Protein AF-0000000084689283 (afdb_homodimer)

Organism: Botryosphaeria parva (strain UCR-NP2) (NCBI:txid1287680)

InterPro domains:
  IPR001764 Glycoside hydrolase, family 3, N-terminal [PF00933] (2-350)
  IPR001764 Glycoside hydrolase, family 3, N-terminal [PR00133] (72-88)
  IPR001764 Glycoside hydrolase, family 3, N-terminal [PR00133] (103-122)
  IPR001764 Glycoside hydrolase, family 3, N-terminal [PR00133] (149-165)
  IPR001764 Glycoside hydrolase, family 3, N-terminal [PR00133] (185-201)
  IPR001764 Glycoside hydrolase, family 3, N-terminal [PR00133] (264-282)
  IPR017853 Glycoside hydrolase superfamily [SSF51445] (1-389)
  IPR036881 Glycoside hydrolase family 3 C-terminal domain superfamily [G3DSA:3.40.50.1700] (421-566)
  IPR036881 Glycoside hydrolase family 3 C-terminal domain superfamily [SSF52279] (391-565)
  IPR036962 Glycoside hydrolase, family 3, N-terminal domain superfamily [G3DSA:3.20.20.300] (1-373)
  IPR051915 Cellulose Degradation Glycosyl Hydrolase 3 [PTHR30620] (1-421)

pLDDT: mean 95.96, std 6.02, range [36.94, 98.94]

Solvent-accessible surface area (backbone atoms only — not comparable to full-atom values): 54616 Å² total; per-residue (Å²): 130,53,70,61,51,52,36,9,58,29,26,29,31,73,46,64,64,21,77,90,16,34,73,29,79,76,60,61,59,84,94,29,30,56,64,40,38,36,66,70,50,36,34,34,35,34,29,52,64,59,67,48,55,38,32,28,47,11,41,18,43,36,48,53,34,52,53,28,53,70,38,96,80,35,58,53,59,46,29,27,29,49,50,36,35,39,55,66,68,36,87,92,64,29,34,60,34,62,43,43,34,44,28,30,22,45,36,19,52,35,14,52,68,41,40,68,58,38,20,52,49,24,38,52,51,29,53,37,31,48,32,31,51,36,40,32,36,60,32,53,45,63,25,37,42,29,17,57,30,24,35,64,35,36,54,10,34,25,31,46,45,66,62,34,22,52,36,46,37,24,31,48,39,26,21,21,38,98,56,73,26,69,83,31,20,44,38,26,40,27,31,42,69,44,60,21,21,14,42,84,6,31,50,39,90,36,81,78,7,28,40,29,42,45,84,66,66,32,63,67,57,48,37,48,27,54,53,40,32,51,76,66,60,54,49,24,36,20,32,26,52,27,14,46,47,94,56,96,50,68,59,23,13,33,45,50,22,35,60,49,44,35,47,40,42,30,61,70,67,59,49,82,56,46,30,34,36,51,66,28,49,55,48,63,44,73,46,80,88,36,83,38,72,37,51,28,41,70,49,72,87,49,52,52,58,54,40,51,50,40,23,48,70,9,55,44,39,29,40,24,54,42,82,67,40,64,46,55,49,47,35,37,74,72,59,79,37,59,65,65,64,53,50,56,33,43,50,52,55,50,49,52,38,57,45,37,31,32,79,81,53,66,64,55,49,34,71,53,7,52,25,52,30,39,21,66,69,54,30,47,54,22,48,50,47,24,31,34,19,21,17,28,74,43,51,54,89,62,52,53,52,38,82,87,45,60,84,49,29,29,15,70,42,73,64,70,65,62,68,45,46,76,67,57,36,36,73,46,96,39,37,73,75,18,66,32,27,42,39,45,47,66,54,44,52,43,74,39,83,55,78,54,48,35,68,41,53,18,52,54,33,47,68,54,72,67,57,49,51,54,50,50,52,42,36,71,44,14,56,19,40,35,40,31,34,44,53,40,49,36,32,48,50,66,55,68,68,51,36,36,23,33,32,40,33,29,37,58,54,70,64,36,50,51,31,32,46,44,31,49,97,68,38,45,41,60,4,20,36,41,44,51,21,34,44,38,71,67,34,56,72,68,34,44,32,30,32,54,87,52,49,57,74,42,70,43,46,56,63,45,47,48,66,70,74,75,83,126,129,54,70,62,51,51,37,10,58,32,25,28,31,74,44,64,64,21,76,90,17,32,73,29,80,80,60,62,59,85,94,29,31,57,64,40,39,37,68,70,49,35,34,33,35,34,28,52,62,59,65,48,56,36,32,28,47,12,42,20,42,38,49,54,34,52,54,29,52,70,40,96,79,36,58,53,60,46,29,25,29,49,50,35,35,40,54,66,68,35,85,92,64,28,33,59,34,64,44,42,33,45,26,31,21,44,36,18,51,35,15,52,66,40,38,68,57,38,20,50,48,23,38,51,50,29,53,38,31,48,31,31,50,37,41,30,38,60,33,53,45,63,26,38,40,28,17,56,30,22,34,65,35,34,53,10,34,24,33,44,44,66,61,33,24,51,36,47,39,24,32,48,40,25,21,21,37,98,56,74,27,68,83,30,22,46,38,27,39,26,30,41,72,45,59,22,21,15,41,84,6,30,50,39,89,37,82,79,6,28,42,29,41,47,82,66,67,30,64,66,56,48,37,48,26,54,55,39,31,50,74,64,60,54,49,26,36,20,31,28,51,26,14,47,47,95,57,96,50,69,60,24,12,34,45,51,22,35,61,49,44,34,47,41,42,30,62,71,67,59,49,80,55,47,30,35,35,51,66,27,48,57,47,63,44,72,46,80,88,37,82,37,72,38,53,28,40,72,48,70,88,50,52,53,60,52,42,51,51,40,22,48,71,9,55,43,39,28,38,23,55,42,82,70,41,63,45,57,48,48,35,36,75,73,59,78,38,59,65,65,62,50,49,56,34,45,50,52,57,50,50,53,39,55,46,37,31,32,79,83,53,65,66,54,49,32,69,52,7,53,27,52,31,39,22,66,70,53,31,47,55,20,49,51,47,24,31,34,21,21,18,29,73,42,51,54,88,63,52,52,54,38,82,87,44,60,84,50,32,30,14,71,43,72,62,70,64,62,67,44,46,75,67,58,35,36,74,46,94,40,37,73,75,16,66,31,27,39,40,46,47,66,54,44,53,42,75,39,84,54,78,54,50,36,69,40,53,18,50,55,33,45,70,53,72,68,57,48,50,52,51,50,52,42,36,72,44,14,56,18,39,35,40,32,36,45,52,40,49,38,31,47,49,66,55,70,68,51,35,38,22,33,33,40,32,29,37,59,53,70,65,35,51,51,29,32,47,44,32,47,97,69,36,44,42,61,5,21,36,40,44,50,20,34,43,36,70,67,33,54,72,67,35,45,31,31,31,57,87,51,52,54,77,42,70,43,48,58,62,44,48,47,67,67,75,74,84,125

Structure (mmCIF, N/CA/C/O backbone):
data_AF-0000000084689283-model_v1
#
loop_
_entity.id
_entity.type
_entity.pdbx_description
1 polymer beta-glucosidase
#
loop_
_atom_site.group_PDB
_atom_site.id
_atom_site.type_symbol
_atom_site.label_atom_id
_atom_site.label_alt_id
_atom_site.label_comp_id
_atom_site.label_asym_id
_atom_site.label_entity_id
_atom_site.label_seq_id
_atom_site.pdbx_PDB_ins_code
_atom_site.Cartn_x
_atom_site.Cartn_y
_atom_site.Cartn_z
_atom_site.occupancy
_atom_site.B_iso_or_equiv
_atom_site.auth_seq_id
_atom_site.auth_comp_id
_atom_site.auth_asym_id
_atom_site.auth_atom_id
_atom_site.pdbx_PDB_model_num
ATOM 1 N N . MET A 1 1 ? -34.5 14.672 16.672 1 96.25 1 MET A N 1
ATOM 2 C CA . MET A 1 1 ? -33.469 15.188 17.578 1 96.25 1 MET A CA 1
ATOM 3 C C . MET A 1 1 ? -34 16.391 18.359 1 96.25 1 MET A C 1
ATOM 5 O O . MET A 1 1 ? -34.688 17.234 17.812 1 96.25 1 MET A O 1
ATOM 9 N N . THR A 1 2 ? -33.594 16.344 19.625 1 97.94 2 THR A N 1
ATOM 10 C CA . THR A 1 2 ? -33.844 17.547 20.422 1 97.94 2 THR A CA 1
ATOM 11 C C . THR A 1 2 ? -32.906 18.672 20.031 1 97.94 2 THR A C 1
ATOM 13 O O . THR A 1 2 ? -31.922 18.438 19.312 1 97.94 2 THR A O 1
ATOM 16 N N . LEU A 1 3 ? -33.219 19.891 20.469 1 98.38 3 LEU A N 1
ATOM 17 C CA . LEU A 1 3 ? -32.375 21.031 20.188 1 98.38 3 LEU A CA 1
ATOM 18 C C . LEU A 1 3 ? -30.984 20.844 20.797 1 98.38 3 LEU A C 1
ATOM 20 O O . LEU A 1 3 ? -29.969 21.203 20.203 1 98.38 3 LEU A O 1
ATOM 24 N N . GLU A 1 4 ? -30.906 20.25 21.984 1 98.25 4 GLU A N 1
ATOM 25 C CA . GLU A 1 4 ? -29.656 19.969 22.656 1 98.25 4 GLU A CA 1
ATOM 26 C C . GLU A 1 4 ? -28.797 18.984 21.859 1 98.25 4 GLU A C 1
ATOM 28 O O . GLU A 1 4 ? -27.578 19.172 21.75 1 98.25 4 GLU A O 1
ATOM 33 N N . GLU A 1 5 ? -29.438 17.984 21.359 1 98.44 5 GLU A N 1
ATOM 34 C CA . GLU A 1 5 ? -28.75 16.984 20.531 1 98.44 5 GLU A CA 1
ATOM 35 C C . GLU A 1 5 ? -28.188 17.625 19.266 1 98.44 5 GLU A C 1
ATOM 37 O O . GLU A 1 5 ? -27.062 17.328 18.859 1 98.44 5 GLU A O 1
ATOM 42 N N . LYS A 1 6 ? -28.969 18.453 18.641 1 98.75 6 LYS A N 1
ATOM 43 C CA . LYS A 1 6 ? -28.531 19.156 17.453 1 98.75 6 LYS A CA 1
ATOM 44 C C . LYS A 1 6 ? -27.344 20.078 17.75 1 98.75 6 LYS A C 1
ATOM 46 O O . LYS A 1 6 ? -26.344 20.078 17.031 1 98.75 6 LYS A O 1
ATOM 51 N N . ALA A 1 7 ? -27.453 20.875 18.797 1 98.75 7 ALA A N 1
ATOM 52 C CA . ALA A 1 7 ? -26.406 21.797 19.188 1 98.75 7 ALA A CA 1
ATOM 53 C C . ALA A 1 7 ? -25.094 21.062 19.453 1 98.75 7 ALA A C 1
ATOM 55 O O . ALA A 1 7 ? -24.016 21.531 19.062 1 98.75 7 ALA A O 1
ATOM 56 N N . GLY A 1 8 ? -25.156 19.906 20.094 1 98.69 8 GLY A N 1
ATOM 57 C CA . GLY A 1 8 ? -23.969 19.141 20.422 1 98.69 8 GLY A CA 1
ATOM 58 C C . GLY A 1 8 ? -23.188 18.703 19.188 1 98.69 8 GLY A C 1
ATOM 59 O O . GLY A 1 8 ? -21.953 18.578 19.25 1 98.69 8 GLY A O 1
ATOM 60 N N . GLN A 1 9 ? -23.859 18.484 18.078 1 98.75 9 GLN A N 1
ATOM 61 C CA . GLN A 1 9 ? -23.203 18.031 16.844 1 98.75 9 GLN A CA 1
ATOM 62 C C . GLN A 1 9 ? -22.297 19.125 16.266 1 98.75 9 GLN A C 1
ATOM 64 O O . GLN A 1 9 ? -21.391 18.844 15.492 1 98.75 9 GLN A O 1
ATOM 69 N N . LEU A 1 10 ? -22.5 20.375 16.625 1 98.81 10 LEU A N 1
ATOM 70 C CA . LEU A 1 10 ? -21.859 21.516 15.961 1 98.81 10 LEU A CA 1
ATOM 71 C C . LEU A 1 10 ? -20.547 21.859 16.625 1 98.81 10 LEU A C 1
ATOM 73 O O . LEU A 1 10 ? -19.969 22.922 16.359 1 98.81 10 LEU A O 1
ATOM 77 N N . PHE A 1 11 ? -20.078 21.016 17.531 1 98.75 11 PHE A N 1
ATOM 78 C CA . PHE A 1 11 ? -18.859 21.344 18.25 1 98.75 11 PHE A CA 1
ATOM 79 C C . PHE A 1 11 ? -17.844 20.203 18.156 1 98.75 11 PHE A C 1
ATOM 81 O O . PHE A 1 11 ? -18.219 19.031 18.141 1 98.75 11 PHE A O 1
ATOM 88 N N . ILE A 1 12 ? -16.625 20.5 18.031 1 98.62 12 ILE A N 1
ATOM 89 C CA . ILE A 1 12 ? -15.523 19.562 18.109 1 98.62 12 ILE A CA 1
ATOM 90 C C . ILE A 1 12 ? -14.461 20.078 19.078 1 98.62 12 ILE A C 1
ATOM 92 O O . ILE A 1 12 ? -14.062 21.234 19.016 1 98.62 12 ILE A O 1
ATOM 96 N N . LYS A 1 13 ? -14.047 19.281 20 1 97.56 13 LYS A N 1
ATOM 97 C CA . LYS A 1 13 ? -13.133 19.672 21.062 1 97.56 13 LYS A CA 1
ATOM 98 C C . LYS A 1 13 ? -11.977 18.672 21.188 1 97.56 13 LYS A C 1
ATOM 100 O O . LYS A 1 13 ? -12.156 17.484 20.953 1 97.56 13 LYS A O 1
ATOM 105 N N . GLN A 1 14 ? -10.734 19.234 21.516 1 95.31 14 GLN A N 1
ATOM 106 C CA . GLN A 1 14 ? -9.625 18.344 21.859 1 95.31 14 GLN A CA 1
ATOM 107 C C . GLN A 1 14 ? -9.875 17.641 23.172 1 95.31 14 GLN A C 1
ATOM 109 O O . GLN A 1 14 ? -10.266 18.266 24.172 1 95.31 14 GLN A O 1
ATOM 114 N N . ILE A 1 15 ? -9.641 16.359 23.188 1 95.5 15 ILE A N 1
ATOM 115 C CA . ILE A 1 15 ? -9.719 15.617 24.453 1 95.5 15 ILE A CA 1
ATOM 116 C C . ILE A 1 15 ? -8.508 14.688 24.562 1 95.5 15 ILE A C 1
ATOM 118 O O . ILE A 1 15 ? -7.977 14.227 23.562 1 95.5 15 ILE A O 1
ATOM 122 N N . PRO A 1 16 ? -8.055 14.453 25.75 1 94.75 16 PRO A N 1
ATOM 123 C CA . PRO A 1 16 ? -6.93 13.539 25.969 1 94.75 16 PRO A CA 1
ATOM 124 C C . PRO A 1 16 ? -7.375 12.094 26.156 1 94.75 16 PRO A C 1
ATOM 126 O O . PRO A 1 16 ? -8.531 11.844 26.516 1 94.75 16 PRO A O 1
ATOM 129 N N . MET A 1 17 ? -6.504 11.188 25.844 1 95.75 17 MET A N 1
ATOM 130 C CA . MET A 1 17 ? -6.664 9.789 26.219 1 95.75 17 MET A CA 1
ATOM 131 C C . MET A 1 17 ? -6.223 9.562 27.672 1 95.75 17 MET A C 1
ATOM 133 O O . MET A 1 17 ? -5.219 10.125 28.109 1 95.75 17 MET A O 1
ATOM 137 N N . GLY A 1 18 ? -6.98 8.781 28.406 1 95.38 18 GLY A N 1
ATOM 138 C CA . GLY A 1 18 ? -6.559 8.391 29.75 1 95.38 18 GLY A CA 1
ATOM 139 C C . GLY A 1 18 ? -5.438 7.371 29.734 1 95.38 18 GLY A C 1
ATOM 140 O O . GLY A 1 18 ? -5.027 6.895 28.688 1 95.38 18 GLY A O 1
ATOM 141 N N . ALA A 1 19 ? -5.004 7.062 30.891 1 93.62 19 ALA A N 1
ATOM 142 C CA . ALA A 1 19 ? -3.934 6.078 31.031 1 93.62 19 ALA A CA 1
ATOM 143 C C . ALA A 1 19 ? -4.348 4.727 30.469 1 93.62 19 ALA A C 1
ATOM 145 O O . ALA A 1 19 ? -5.492 4.297 30.641 1 93.62 19 ALA A O 1
ATOM 146 N N . ASN A 1 20 ? -3.494 4.098 29.781 1 93.88 20 ASN A N 1
ATOM 147 C CA . ASN A 1 20 ? -3.654 2.75 29.234 1 93.88 20 ASN A CA 1
ATOM 148 C C . ASN A 1 20 ? -4.895 2.641 28.359 1 93.88 20 ASN A C 1
ATOM 150 O O . ASN A 1 20 ? -5.578 1.616 28.375 1 93.88 20 ASN A O 1
ATOM 154 N N . GLY A 1 21 ? -5.242 3.771 27.734 1 95.75 21 GLY A N 1
ATOM 155 C CA . GLY A 1 21 ? -6.316 3.736 26.766 1 95.75 21 GLY A CA 1
ATOM 156 C C . GLY A 1 21 ? -7.695 3.859 27.375 1 95.75 21 GLY A C 1
ATOM 157 O O . GLY A 1 21 ? -8.695 3.492 26.75 1 95.75 21 GLY A O 1
ATOM 158 N N . THR A 1 22 ? -7.793 4.367 28.562 1 96.56 22 THR A N 1
ATOM 159 C CA . THR A 1 22 ? -9.078 4.59 29.219 1 96.56 22 THR A CA 1
ATOM 160 C C . THR A 1 22 ? -9.625 5.973 28.875 1 96.56 22 THR A C 1
ATOM 162 O O . THR A 1 22 ? -8.938 6.777 28.234 1 96.56 22 THR A O 1
ATOM 165 N N . VAL A 1 23 ? -10.875 6.203 29.219 1 97.06 23 VAL A N 1
ATOM 166 C CA . VAL A 1 23 ? -11.438 7.543 29.109 1 97.06 23 VAL A CA 1
ATOM 167 C C . VAL A 1 23 ? -10.836 8.445 30.188 1 97.06 23 VAL A C 1
ATOM 169 O O . VAL A 1 23 ? -10.82 8.086 31.375 1 97.06 23 VAL A O 1
ATOM 172 N N . ASP A 1 24 ? -10.328 9.539 29.75 1 94.75 24 ASP A N 1
ATOM 173 C CA . ASP A 1 24 ? -9.75 10.477 30.703 1 94.75 24 ASP A CA 1
ATOM 174 C C . ASP A 1 24 ? -10.805 10.992 31.672 1 94.75 24 ASP A C 1
ATOM 176 O O . ASP A 1 24 ? -11.852 11.492 31.25 1 94.75 24 ASP A O 1
ATOM 180 N N . ALA A 1 25 ? -10.531 10.922 32.969 1 93.56 25 ALA A N 1
ATOM 181 C CA . ALA A 1 25 ? -11.477 11.352 33.969 1 93.56 25 ALA A CA 1
ATOM 182 C C . ALA A 1 25 ? -10.906 12.5 34.812 1 93.56 25 ALA A C 1
ATOM 184 O O . ALA A 1 25 ? -11.555 12.977 35.75 1 93.56 25 ALA A O 1
ATOM 185 N N . THR A 1 26 ? -9.789 12.977 34.406 1 92 26 THR A N 1
ATOM 186 C CA . THR A 1 26 ? -9.094 13.914 35.312 1 92 26 THR A CA 1
ATOM 187 C C . THR A 1 26 ? -8.977 15.289 34.656 1 92 26 THR A C 1
ATOM 189 O O . THR A 1 26 ? -8.828 16.297 35.344 1 92 26 THR A O 1
ATOM 192 N N . THR A 1 27 ? -8.93 15.344 33.406 1 90.19 27 THR A N 1
ATOM 193 C CA . THR A 1 27 ? -8.812 16.625 32.688 1 90.19 27 THR A CA 1
ATOM 194 C C . THR A 1 27 ? -10.18 17.266 32.5 1 90.19 27 THR A C 1
ATOM 196 O O . THR A 1 27 ? -11.094 16.641 31.969 1 90.19 27 THR A O 1
ATOM 199 N N . PHE A 1 28 ? -10.242 18.484 32.906 1 90.5 28 PHE A N 1
ATOM 200 C CA . PHE A 1 28 ? -11.508 19.219 32.781 1 90.5 28 PHE A CA 1
ATOM 201 C C . PHE A 1 28 ? -11.383 20.359 31.797 1 90.5 28 PHE A C 1
ATOM 203 O O . PHE A 1 28 ? -10.359 21.047 31.75 1 90.5 28 PHE A O 1
ATOM 210 N N . THR A 1 29 ? -12.242 20.516 30.969 1 88.12 29 THR A N 1
ATOM 211 C CA . THR A 1 29 ? -12.523 21.75 30.266 1 88.12 29 THR A CA 1
ATOM 212 C C . THR A 1 29 ? -13.734 22.469 30.859 1 88.12 29 THR A C 1
ATOM 214 O O . THR A 1 29 ? -14.859 21.984 30.75 1 88.12 29 THR A O 1
ATOM 217 N N . GLU A 1 30 ? -13.391 23.531 31.391 1 88.06 30 GLU A N 1
ATOM 218 C CA . GLU A 1 30 ? -14.375 24.125 32.281 1 88.06 30 GLU A CA 1
ATOM 219 C C . GLU A 1 30 ? -14.852 23.125 33.344 1 88.06 30 GLU A C 1
ATOM 221 O O . GLU A 1 30 ? -14.039 22.562 34.062 1 88.06 30 GLU A O 1
ATOM 226 N N . ASN A 1 31 ? -16.078 22.75 33.281 1 89.94 31 ASN A N 1
ATOM 227 C CA . ASN A 1 31 ? -16.594 21.875 34.344 1 89.94 31 ASN A CA 1
ATOM 228 C C . ASN A 1 31 ? -16.922 20.484 33.781 1 89.94 31 ASN A C 1
ATOM 230 O O . ASN A 1 31 ? -17.641 19.703 34.406 1 89.94 31 ASN A O 1
ATOM 234 N N . TYR A 1 32 ? -16.297 20.188 32.625 1 95.38 32 TYR A N 1
ATOM 235 C CA . TYR A 1 32 ? -16.688 18.922 32 1 95.38 32 TYR A CA 1
ATOM 236 C C . TYR A 1 32 ? -15.477 18.062 31.703 1 95.38 32 TYR A C 1
ATOM 238 O O . TYR A 1 32 ? -14.461 18.562 31.203 1 95.38 32 TYR A O 1
ATOM 246 N N . THR A 1 33 ? -15.609 16.781 32.062 1 96 33 THR A N 1
ATOM 247 C CA . THR A 1 33 ? -14.688 15.773 31.562 1 96 33 THR A CA 1
ATOM 248 C C . THR A 1 33 ? -15.164 15.219 30.219 1 96 33 THR A C 1
ATOM 250 O O . THR A 1 33 ? -16.219 15.625 29.719 1 96 33 THR A O 1
ATOM 253 N N . THR A 1 34 ? -14.375 14.312 29.703 1 96.62 34 THR A N 1
ATOM 254 C CA . THR A 1 34 ? -14.758 13.68 28.453 1 96.62 34 THR A CA 1
ATOM 255 C C . THR A 1 34 ? -16.156 13.07 28.547 1 96.62 34 THR A C 1
ATOM 257 O O . THR A 1 34 ? -16.984 13.242 27.656 1 96.62 34 THR A O 1
ATOM 260 N N . SER A 1 35 ? -16.453 12.406 29.641 1 97.38 35 SER A N 1
ATOM 261 C CA . SER A 1 35 ? -17.75 11.789 29.844 1 97.38 35 SER A CA 1
ATOM 262 C C . SER A 1 35 ? -18.859 12.836 29.859 1 97.38 35 SER A C 1
ATOM 264 O O . SER A 1 35 ? -19.953 12.602 29.344 1 97.38 35 SER A O 1
ATOM 266 N N . GLY A 1 36 ? -18.594 13.945 30.5 1 97.5 36 GLY A N 1
ATOM 267 C CA . GLY A 1 36 ? -19.562 15.031 30.516 1 97.5 36 GLY A CA 1
ATOM 268 C C . GLY A 1 36 ? -19.797 15.648 29.156 1 97.5 36 GLY A C 1
ATOM 269 O O . GLY A 1 36 ? -20.922 16 28.812 1 97.5 36 GLY A O 1
ATOM 270 N N . LEU A 1 37 ? -18.75 15.805 28.391 1 98.31 37 LEU A N 1
ATOM 271 C CA . LEU A 1 37 ? -18.891 16.359 27.047 1 98.31 37 LEU A CA 1
ATOM 272 C C . LEU A 1 37 ? -19.766 15.461 26.172 1 98.31 37 LEU A C 1
ATOM 274 O O . LEU A 1 37 ? -20.562 15.961 25.375 1 98.31 37 LEU A O 1
ATOM 278 N N . ILE A 1 38 ? -19.625 14.195 26.312 1 98.25 38 ILE A N 1
ATOM 279 C CA . ILE A 1 38 ? -20.359 13.234 25.516 1 98.25 38 ILE A CA 1
ATOM 280 C C . ILE A 1 38 ? -21.766 13.062 26.094 1 98.25 38 ILE A C 1
ATOM 282 O O . ILE A 1 38 ? -22.766 13.141 25.359 1 98.25 38 ILE A O 1
ATOM 286 N N . GLY A 1 39 ? -21.938 12.891 27.375 1 97.75 39 GLY A N 1
ATOM 287 C CA . GLY A 1 39 ? -23.203 12.508 27.984 1 97.75 39 GLY A CA 1
ATOM 288 C C . GLY A 1 39 ? -24.094 13.688 28.297 1 97.75 39 GLY A C 1
ATOM 289 O O . GLY A 1 39 ? -25.328 13.555 28.328 1 97.75 39 GLY A O 1
ATOM 290 N N . GLU A 1 40 ? -23.516 14.82 28.625 1 97.12 40 GLU A N 1
ATOM 291 C CA . GLU A 1 40 ? -24.312 15.984 29.031 1 97.12 40 GLU A CA 1
ATOM 292 C C . GLU A 1 40 ? -24.406 17.016 27.922 1 97.12 40 GLU A C 1
ATOM 294 O O . GLU A 1 40 ? -25.484 17.469 27.578 1 97.12 40 GLU A O 1
ATOM 299 N N . LYS A 1 41 ? -23.297 17.328 27.312 1 98.06 41 LYS A N 1
ATOM 300 C CA . LYS A 1 41 ? -23.297 18.297 26.219 1 98.06 41 LYS A CA 1
ATOM 301 C C . LYS A 1 41 ? -23.672 17.625 24.906 1 98.06 41 LYS A C 1
ATOM 303 O O . LYS A 1 41 ? -23.969 18.312 23.922 1 98.06 41 LYS A O 1
ATOM 308 N N . LEU A 1 42 ? -23.672 16.281 24.859 1 98.38 42 LEU A N 1
ATOM 309 C CA . LEU A 1 42 ? -24.109 15.461 23.734 1 98.38 42 LEU A CA 1
ATOM 310 C C . LEU A 1 42 ? -23.266 15.734 22.5 1 98.38 42 LEU A C 1
ATOM 312 O O . LEU A 1 42 ? -23.781 15.734 21.375 1 98.38 42 LEU A O 1
ATOM 316 N N . MET A 1 43 ? -21.984 16.094 22.734 1 98.69 43 MET A N 1
ATOM 317 C CA . MET A 1 43 ? -21.016 16.266 21.641 1 98.69 43 MET A CA 1
ATOM 318 C C . MET A 1 43 ? -20.609 14.906 21.078 1 98.69 43 MET A C 1
ATOM 320 O O . MET A 1 43 ? -20.469 13.938 21.828 1 98.69 43 MET A O 1
ATOM 324 N N . THR A 1 44 ? -20.375 14.867 19.75 1 98.75 44 THR A N 1
ATOM 325 C CA . THR A 1 44 ? -20.016 13.594 19.125 1 98.75 44 THR A CA 1
ATOM 326 C C . THR A 1 44 ? -18.828 13.766 18.188 1 98.75 44 THR A C 1
ATOM 328 O O . THR A 1 44 ? -18.578 12.93 17.328 1 98.75 44 THR A O 1
ATOM 331 N N . HIS A 1 45 ? -18.125 14.828 18.172 1 98.81 45 HIS A N 1
ATOM 332 C CA . HIS A 1 45 ? -16.875 15.078 17.438 1 98.81 45 HIS A CA 1
ATOM 333 C C . HIS A 1 45 ? -15.766 15.492 18.391 1 98.81 45 HIS A C 1
ATOM 335 O O . HIS A 1 45 ? -15.922 16.438 19.156 1 98.81 45 HIS A O 1
ATOM 341 N N . PHE A 1 46 ? -14.625 14.766 18.281 1 98.69 46 PHE A N 1
ATOM 342 C CA . PHE A 1 46 ? -13.508 15.094 19.156 1 98.69 46 PHE A CA 1
ATOM 343 C C . PHE A 1 46 ? -12.18 14.984 18.406 1 98.69 46 PHE A C 1
ATOM 345 O O . PHE A 1 46 ? -12.07 14.211 17.453 1 98.69 46 PHE A O 1
ATOM 352 N N . ASN A 1 47 ? -11.219 15.812 18.781 1 97.5 47 ASN A N 1
ATOM 353 C CA . ASN A 1 47 ? -9.844 15.805 18.297 1 97.5 47 ASN A CA 1
ATOM 354 C C . ASN A 1 47 ? -8.898 15.156 19.297 1 97.5 47 ASN A C 1
ATOM 356 O O . ASN A 1 47 ? -8.711 15.672 20.406 1 97.5 47 ASN A O 1
ATOM 360 N N . LEU A 1 48 ? -8.305 14.062 18.922 1 96 48 LEU A N 1
ATOM 361 C CA . LEU A 1 48 ? -7.406 13.344 19.828 1 96 48 LEU A CA 1
ATOM 362 C C . LEU A 1 48 ? -6.07 14.07 19.938 1 96 48 LEU A C 1
ATOM 364 O O . LEU A 1 48 ? -5.348 14.227 18.953 1 96 48 LEU A O 1
ATOM 368 N N . GLN A 1 49 ? -5.707 14.367 21.094 1 90.19 49 GLN A N 1
ATOM 369 C CA . GLN A 1 49 ? -4.473 15.102 21.344 1 90.19 49 GLN A CA 1
ATOM 370 C C . GLN A 1 49 ? -3.344 14.164 21.766 1 90.19 49 GLN A C 1
ATOM 372 O O . GLN A 1 49 ? -2.166 14.492 21.609 1 90.19 49 GLN A O 1
ATOM 377 N N . SER A 1 50 ? -3.615 12.992 22.203 1 89.56 50 SER A N 1
ATOM 378 C CA . SER A 1 50 ? -2.645 12.078 22.797 1 89.56 50 SER A CA 1
ATOM 379 C C . SER A 1 50 ? -1.995 11.195 21.75 1 89.56 50 SER A C 1
ATOM 381 O O . SER A 1 50 ? -2.576 10.961 20.688 1 89.56 50 SER A O 1
ATOM 383 N N . SER A 1 51 ? -0.783 10.852 22.078 1 90.12 51 SER A N 1
ATOM 384 C CA . SER A 1 51 ? -0.085 9.789 21.359 1 90.12 51 SER A CA 1
ATOM 385 C C . SER A 1 51 ? 0.153 8.578 22.25 1 90.12 51 SER A C 1
ATOM 387 O O . SER A 1 51 ? -0.122 8.625 23.453 1 90.12 51 SER A O 1
ATOM 389 N N . GLY A 1 52 ? 0.583 7.527 21.703 1 90.75 52 GLY A N 1
ATOM 390 C CA . GLY A 1 52 ? 0.84 6.324 22.469 1 90.75 52 GLY A CA 1
ATOM 391 C C . GLY A 1 52 ? 0.791 5.055 21.641 1 90.75 52 GLY A C 1
ATOM 392 O O . GLY A 1 52 ? 0.904 5.109 20.406 1 90.75 52 GLY A O 1
ATOM 393 N N . LYS A 1 53 ? 0.636 3.98 22.422 1 94.56 53 LYS A N 1
ATOM 394 C CA . LYS A 1 53 ? 0.512 2.684 21.766 1 94.56 53 LYS A CA 1
ATOM 395 C C . LYS A 1 53 ? -0.772 2.602 20.953 1 94.56 53 LYS A C 1
ATOM 397 O O . LYS A 1 53 ? -1.825 3.07 21.391 1 94.56 53 LYS A O 1
ATOM 402 N N . ALA A 1 54 ? -0.642 1.981 19.797 1 97 54 ALA A N 1
ATOM 403 C CA . ALA A 1 54 ? -1.788 1.899 18.906 1 97 54 ALA A CA 1
ATOM 404 C C . ALA A 1 54 ? -2.969 1.207 19.578 1 97 54 ALA A C 1
ATOM 406 O O . ALA A 1 54 ? -4.109 1.655 19.453 1 97 54 ALA A O 1
ATOM 407 N N . SER A 1 55 ? -2.701 0.133 20.312 1 97.75 55 SER A N 1
ATOM 408 C CA . SER A 1 55 ? -3.779 -0.592 20.969 1 97.75 55 SER A CA 1
ATOM 409 C C . SER A 1 55 ? -4.434 0.26 22.047 1 97.75 55 SER A C 1
ATOM 411 O O . SER A 1 55 ? -5.641 0.149 22.297 1 97.75 55 SER A O 1
ATOM 413 N N . ASP A 1 56 ? -3.658 1.118 22.719 1 97.75 56 ASP A N 1
ATOM 414 C CA . ASP A 1 56 ? -4.219 2.008 23.734 1 97.75 56 ASP A CA 1
ATOM 415 C C . ASP A 1 56 ? -5.16 3.031 23.109 1 97.75 56 ASP A C 1
ATOM 417 O O . ASP A 1 56 ? -6.234 3.311 23.641 1 97.75 56 ASP A O 1
ATOM 421 N N . ILE A 1 57 ? -4.758 3.58 22 1 98.12 57 ILE A N 1
ATOM 422 C CA . ILE A 1 57 ? -5.621 4.527 21.312 1 98.12 57 ILE A CA 1
ATOM 423 C C . ILE A 1 57 ? -6.91 3.834 20.875 1 98.12 57 ILE A C 1
ATOM 425 O O . ILE A 1 57 ? -8 4.395 21.016 1 98.12 57 ILE A O 1
ATOM 429 N N . ALA A 1 58 ? -6.781 2.621 20.328 1 98.56 58 ALA A N 1
ATOM 430 C CA . ALA A 1 58 ? -7.945 1.849 19.906 1 98.56 58 ALA A CA 1
ATOM 431 C C . ALA A 1 58 ? -8.875 1.565 21.078 1 98.56 58 ALA A C 1
ATOM 433 O O . ALA A 1 58 ? -10.094 1.688 20.953 1 98.56 58 ALA A O 1
ATOM 434 N N . LYS A 1 59 ? -8.297 1.149 22.203 1 98.5 59 LYS A N 1
ATOM 435 C CA . LYS A 1 59 ? -9.094 0.904 23.406 1 98.5 59 LYS A CA 1
ATOM 436 C C . LYS A 1 59 ? -9.82 2.17 23.859 1 98.5 59 LYS A C 1
ATOM 438 O O . LYS A 1 59 ? -11 2.123 24.203 1 98.5 59 LYS A O 1
ATOM 443 N N . TRP A 1 60 ? -9.078 3.24 23.891 1 98.56 60 TRP A N 1
ATOM 444 C CA . TRP A 1 60 ? -9.664 4.535 24.219 1 98.56 60 TRP A CA 1
ATOM 445 C C . TRP A 1 60 ? -10.82 4.871 23.281 1 98.56 60 TRP A C 1
ATOM 447 O O . TRP A 1 60 ? -11.891 5.281 23.734 1 98.56 60 TRP A O 1
ATOM 457 N N . HIS A 1 61 ? -10.602 4.703 22 1 98.69 61 HIS A N 1
ATOM 458 C CA . HIS A 1 61 ? -11.625 4.938 20.984 1 98.69 61 HIS A CA 1
ATOM 459 C C . HIS A 1 61 ? -12.883 4.129 21.281 1 98.69 61 HIS A C 1
ATOM 461 O O . HIS A 1 61 ? -13.992 4.672 21.266 1 98.69 61 HIS A O 1
ATOM 467 N N . ASN A 1 62 ? -12.688 2.834 21.5 1 98.75 62 ASN A N 1
ATOM 468 C CA . ASN A 1 62 ? -13.82 1.962 21.797 1 98.75 62 ASN A CA 1
ATOM 469 C C . ASN A 1 62 ? -14.562 2.408 23.047 1 98.75 62 ASN A C 1
ATOM 471 O O . ASN A 1 62 ? -15.789 2.355 23.109 1 98.75 62 ASN A O 1
ATOM 475 N N . ALA A 1 63 ? -13.812 2.836 24.016 1 98.5 63 ALA A N 1
ATOM 476 C CA . ALA A 1 63 ? -14.414 3.258 25.281 1 98.5 63 ALA A CA 1
ATOM 477 C C . ALA A 1 63 ? -15.297 4.484 25.094 1 98.5 63 ALA A C 1
ATOM 479 O O . ALA A 1 63 ? -16.375 4.574 25.672 1 98.5 63 ALA A O 1
ATOM 480 N N . ILE A 1 64 ? -14.875 5.469 24.328 1 98.5 64 ILE A N 1
ATOM 481 C CA . ILE A 1 64 ? -15.695 6.664 24.156 1 98.5 64 ILE A CA 1
ATOM 482 C C . ILE A 1 64 ? -16.891 6.348 23.266 1 98.5 64 ILE A C 1
ATOM 484 O O . ILE A 1 64 ? -17.953 6.949 23.406 1 98.5 64 ILE A O 1
ATOM 488 N N . GLN A 1 65 ? -16.75 5.434 22.281 1 98.75 65 GLN A N 1
ATOM 489 C CA . GLN A 1 65 ? -17.891 4.973 21.516 1 98.75 65 GLN A CA 1
ATOM 490 C C . GLN A 1 65 ? -18.953 4.34 22.422 1 98.75 65 GLN A C 1
ATOM 492 O O . GLN A 1 65 ? -20.141 4.562 22.234 1 98.75 65 GLN A O 1
ATOM 497 N N . GLU A 1 66 ? -18.516 3.557 23.375 1 98.31 66 GLU A N 1
ATOM 498 C CA . GLU A 1 66 ? -19.438 2.943 24.312 1 98.31 66 GLU A CA 1
ATOM 499 C C . GLU A 1 66 ? -20.203 4.004 25.109 1 98.31 66 GLU A C 1
ATOM 501 O O . GLU A 1 66 ? -21.406 3.842 25.359 1 98.31 66 GLU A O 1
ATOM 506 N N . LEU A 1 67 ? -19.516 5.035 25.5 1 97.94 67 LEU A N 1
ATOM 507 C CA . LEU A 1 67 ? -20.188 6.137 26.203 1 97.94 67 LEU A CA 1
ATOM 508 C C . LEU A 1 67 ? -21.266 6.754 25.328 1 97.94 67 LEU A C 1
ATOM 510 O O . LEU A 1 67 ? -22.359 7.074 25.812 1 97.94 67 LEU A O 1
ATOM 514 N N . ALA A 1 68 ? -20.922 6.988 24.078 1 98.25 68 ALA A N 1
ATOM 515 C CA . ALA A 1 68 ? -21.891 7.562 23.141 1 98.25 68 ALA A CA 1
ATOM 516 C C . ALA A 1 68 ? -23.125 6.68 23.031 1 98.25 68 ALA A C 1
ATOM 518 O O . ALA A 1 68 ? -24.25 7.18 22.938 1 98.25 68 ALA A O 1
ATOM 519 N N . LEU A 1 69 ? -22.969 5.355 23.016 1 97.19 69 LEU A N 1
ATOM 520 C CA . LEU A 1 69 ? -24.062 4.398 22.875 1 97.19 69 LEU A CA 1
ATOM 521 C C . LEU A 1 69 ? -25.016 4.5 24.062 1 97.19 69 LEU A C 1
ATOM 523 O O . LEU A 1 69 ? -26.172 4.082 23.969 1 97.19 69 LEU A O 1
ATOM 527 N N . GLN A 1 70 ? -24.531 5.02 25.125 1 96.5 70 GLN A N 1
ATOM 528 C CA . GLN A 1 70 ? -25.344 5.125 26.328 1 96.5 70 GLN A CA 1
ATOM 529 C C . GLN A 1 70 ? -26.281 6.336 26.266 1 96.5 70 GLN A C 1
ATOM 531 O O . GLN A 1 70 ? -27.188 6.469 27.094 1 96.5 70 GLN A O 1
ATOM 536 N N . THR A 1 71 ? -26.062 7.199 25.359 1 97.69 71 THR A N 1
ATOM 537 C CA . THR A 1 71 ? -26.969 8.328 25.188 1 97.69 71 THR A CA 1
ATOM 538 C C . THR A 1 71 ? -28.25 7.891 24.469 1 97.69 71 THR A C 1
ATOM 540 O O . THR A 1 71 ? -28.328 6.77 23.969 1 97.69 71 THR A O 1
ATOM 543 N N . ARG A 1 72 ? -29.219 8.734 24.406 1 97.38 72 ARG A N 1
ATOM 544 C CA . ARG A 1 72 ? -30.547 8.391 23.906 1 97.38 72 ARG A CA 1
ATOM 545 C C . ARG A 1 72 ? -30.469 7.93 22.453 1 97.38 72 ARG A C 1
ATOM 547 O O . ARG A 1 72 ? -31.125 6.953 22.078 1 97.38 72 ARG A O 1
ATOM 554 N N . LEU A 1 73 ? -29.656 8.656 21.641 1 97.62 73 LEU A N 1
ATOM 555 C CA . LEU A 1 73 ? -29.656 8.375 20.203 1 97.62 73 LEU A CA 1
ATOM 556 C C . LEU A 1 73 ? -28.453 7.504 19.828 1 97.62 73 LEU A C 1
ATOM 558 O O . LEU A 1 73 ? -28.406 6.965 18.719 1 97.62 73 LEU A O 1
ATOM 562 N N . GLY A 1 74 ? -27.438 7.391 20.688 1 97.94 74 GLY A N 1
ATOM 563 C CA . GLY A 1 74 ? -26.281 6.559 20.422 1 97.94 74 GLY A CA 1
ATOM 564 C C . GLY A 1 74 ? -25.5 6.992 19.188 1 97.94 74 GLY A C 1
ATOM 565 O O . GLY A 1 74 ? -24.984 6.156 18.453 1 97.94 74 GLY A O 1
ATOM 566 N N . ILE A 1 75 ? -25.453 8.266 18.859 1 98.5 75 ILE A N 1
ATOM 567 C CA . ILE A 1 75 ? -24.734 8.758 17.688 1 98.5 75 ILE A CA 1
ATOM 568 C C . ILE A 1 75 ? -23.234 8.5 17.859 1 98.5 75 ILE A C 1
ATOM 570 O O . ILE A 1 75 ? -22.641 8.922 18.859 1 98.5 75 ILE A O 1
ATOM 574 N N . PRO A 1 76 ? -22.625 7.805 16.922 1 98.69 76 PRO A N 1
ATOM 575 C CA . PRO A 1 76 ? -21.203 7.488 17.078 1 98.69 76 PRO A CA 1
ATOM 576 C C . PRO A 1 76 ? -20.312 8.734 17.062 1 98.69 76 PRO A C 1
ATOM 578 O O . PRO A 1 76 ? -20.672 9.75 16.453 1 98.69 76 PRO A O 1
ATOM 581 N N . ILE A 1 77 ? -19.203 8.578 17.703 1 98.81 77 ILE A N 1
ATOM 582 C CA . ILE A 1 77 ? -18.234 9.664 17.828 1 98.81 77 ILE A CA 1
ATOM 583 C C . ILE A 1 77 ? -17.312 9.664 16.609 1 98.81 77 ILE A C 1
ATOM 585 O O . ILE A 1 77 ? -16.828 8.609 16.188 1 98.81 77 ILE A O 1
ATOM 589 N N . THR A 1 78 ? -17.125 10.812 15.953 1 98.81 78 THR A N 1
ATOM 590 C CA . THR A 1 78 ? -16.062 11.016 14.984 1 98.81 78 THR A CA 1
ATOM 591 C C . THR A 1 78 ? -14.789 11.508 15.68 1 98.81 78 THR A C 1
ATOM 593 O O . THR A 1 78 ? -14.789 12.562 16.312 1 98.81 78 THR A O 1
ATOM 596 N N . VAL A 1 79 ? -13.734 10.727 15.57 1 98.75 79 VAL A N 1
ATOM 597 C CA . VAL A 1 79 ? -12.453 11.125 16.141 1 98.75 79 VAL A CA 1
ATOM 598 C C . VAL A 1 79 ? -11.562 11.742 15.07 1 98.75 79 VAL A C 1
ATOM 600 O O . VAL A 1 79 ? -11.312 11.117 14.031 1 98.75 79 VAL A O 1
ATOM 603 N N . ALA A 1 80 ? -11.125 12.945 15.344 1 98.56 80 ALA A N 1
ATOM 604 C CA . ALA A 1 80 ? -10.219 13.68 14.461 1 98.56 80 ALA A CA 1
ATOM 605 C C . ALA A 1 80 ? -8.812 13.734 15.047 1 98.56 80 ALA A C 1
ATOM 607 O O . ALA A 1 80 ? -8.594 13.367 16.203 1 98.56 80 ALA A O 1
ATOM 608 N N . THR A 1 81 ? -7.863 14.117 14.18 1 97.44 81 THR A N 1
ATOM 609 C CA . THR A 1 81 ? -6.512 14.359 14.664 1 97.44 81 THR A CA 1
ATOM 610 C C . THR A 1 81 ? -5.801 15.383 13.781 1 97.44 81 THR A C 1
ATOM 612 O O . THR A 1 81 ? -6.012 15.414 12.57 1 97.44 81 THR A O 1
ATOM 615 N N . ASP A 1 82 ? -5.02 16.188 14.453 1 95.75 82 ASP A N 1
ATOM 616 C CA . ASP A 1 82 ? -3.973 16.875 13.703 1 95.75 82 ASP A CA 1
ATOM 617 C C . ASP A 1 82 ? -2.988 15.891 13.094 1 95.75 82 ASP A C 1
ATOM 619 O O . ASP A 1 82 ? -2.967 14.711 13.469 1 95.75 82 ASP A O 1
ATOM 623 N N . PRO A 1 83 ? -2.229 16.328 12.102 1 93.88 83 PRO A N 1
ATOM 624 C CA . PRO A 1 83 ? -1.317 15.391 11.438 1 93.88 83 PRO A CA 1
ATOM 625 C C . PRO A 1 83 ? -0.37 14.695 12.414 1 93.88 83 PRO A C 1
ATOM 627 O O . PRO A 1 83 ? 0.153 15.328 13.328 1 93.88 83 PRO A O 1
ATOM 630 N N . ARG A 1 84 ? -0.101 13.422 12.211 1 93.06 84 ARG A N 1
ATOM 631 C CA . ARG A 1 84 ? 0.678 12.633 13.156 1 93.06 84 ARG A CA 1
ATOM 632 C C . ARG A 1 84 ? 1.926 12.055 12.492 1 93.06 84 ARG A C 1
ATOM 634 O O . ARG A 1 84 ? 2.73 11.391 13.141 1 93.06 84 ARG A O 1
ATOM 641 N N . HIS A 1 85 ? 2.156 12.289 11.227 1 95.12 85 HIS A N 1
ATOM 642 C CA . HIS A 1 85 ? 3.158 11.531 10.484 1 95.12 85 HIS A CA 1
ATOM 643 C C . HIS A 1 85 ? 4.387 12.383 10.188 1 95.12 85 HIS A C 1
ATOM 645 O O . HIS A 1 85 ? 5.379 11.883 9.656 1 95.12 85 HIS A O 1
ATOM 651 N N . ALA A 1 86 ? 4.363 13.633 10.539 1 89.75 86 ALA A N 1
ATOM 652 C CA . ALA A 1 86 ? 5.453 14.547 10.211 1 89.75 86 ALA A CA 1
ATOM 653 C C . ALA A 1 86 ? 6.68 14.273 11.07 1 89.75 86 ALA A C 1
ATOM 655 O O . ALA A 1 86 ? 6.578 13.633 12.125 1 89.75 86 ALA A O 1
ATOM 656 N N . PHE A 1 87 ? 7.809 14.719 10.68 1 84.56 87 PHE A N 1
ATOM 657 C CA . PHE A 1 87 ? 9.078 14.492 11.367 1 84.56 87 PHE A CA 1
ATOM 658 C C . PHE A 1 87 ? 9.148 15.32 12.648 1 84.56 87 PHE A C 1
ATOM 660 O O . PHE A 1 87 ? 9.5 14.797 13.711 1 84.56 87 PHE A O 1
ATOM 667 N N . ALA A 1 88 ? 8.805 16.516 12.461 1 75.69 88 ALA A N 1
ATOM 668 C CA . ALA A 1 88 ? 8.852 17.406 13.617 1 75.69 88 ALA A CA 1
ATOM 669 C C . ALA A 1 88 ? 7.48 17.516 14.273 1 75.69 88 ALA A C 1
ATOM 671 O O . ALA A 1 88 ? 6.465 17.188 13.672 1 75.69 88 ALA A O 1
ATOM 672 N N . GLU A 1 89 ? 7.617 17.781 15.586 1 66.25 89 GLU A N 1
ATOM 673 C CA . GLU A 1 89 ? 6.383 18.078 16.297 1 66.25 89 GLU A CA 1
ATOM 674 C C . GLU A 1 89 ? 6.199 19.578 16.484 1 66.25 89 GLU A C 1
ATOM 676 O O . GLU A 1 89 ? 7.164 20.297 16.766 1 66.25 89 GLU A O 1
ATOM 681 N N . THR A 1 90 ? 5.121 20.047 16.078 1 56.56 90 THR A N 1
ATOM 682 C CA . THR A 1 90 ? 4.719 21.406 16.406 1 56.56 90 THR A CA 1
ATOM 683 C C . THR A 1 90 ? 3.453 21.406 17.25 1 56.56 90 THR A C 1
ATOM 685 O O . THR A 1 90 ? 2.359 21.141 16.75 1 56.56 90 THR A O 1
ATOM 688 N N . ALA A 1 91 ? 3.756 21.734 18.5 1 51.66 91 ALA A N 1
ATOM 689 C CA . ALA A 1 91 ? 2.641 21.719 19.438 1 51.66 91 ALA A CA 1
ATOM 690 C C . ALA A 1 91 ? 1.495 22.594 18.938 1 51.66 91 ALA A C 1
ATOM 692 O O . ALA A 1 91 ? 1.717 23.719 18.5 1 51.66 91 ALA A O 1
ATOM 693 N N . GLY A 1 92 ? 0.323 22.016 18.922 1 54.16 92 GLY A N 1
ATOM 694 C CA . GLY A 1 92 ? -0.873 22.766 18.531 1 54.16 92 GLY A CA 1
ATOM 695 C C . GLY A 1 92 ? -1.234 22.594 17.078 1 54.16 92 GLY A C 1
ATOM 696 O O . GLY A 1 92 ? -2.35 22.922 16.656 1 54.16 92 GLY A O 1
ATOM 697 N N . SER A 1 93 ? -0.25 22.047 16.422 1 66.94 93 SER A N 1
ATOM 698 C CA . SER A 1 93 ? -0.528 21.922 14.992 1 66.94 93 SER A CA 1
ATOM 699 C C . SER A 1 93 ? -0.186 20.516 14.492 1 66.94 93 SER A C 1
ATOM 701 O O . SER A 1 93 ? -0.592 20.141 13.391 1 66.94 93 SER A O 1
ATOM 703 N N . GLN A 1 94 ? 0.542 19.859 15.289 1 75.88 94 GLN A N 1
ATOM 704 C CA . GLN A 1 94 ? 0.914 18.469 15.016 1 75.88 94 GLN A CA 1
ATOM 705 C C . GLN A 1 94 ? 0.999 17.656 16.297 1 75.88 94 GLN A C 1
ATOM 707 O O . GLN A 1 94 ? 1.229 18.203 17.375 1 75.88 94 GLN A O 1
ATOM 712 N N . VAL A 1 95 ? 0.699 16.359 16.156 1 80 95 VAL A N 1
ATOM 713 C CA . VAL A 1 95 ? 0.814 15.438 17.281 1 80 95 VAL A CA 1
ATOM 714 C C . VAL A 1 95 ? 2.045 14.547 17.094 1 80 95 VAL A C 1
ATOM 716 O O . VAL A 1 95 ? 2.416 14.227 15.961 1 80 95 VAL A O 1
ATOM 719 N N . GLY A 1 96 ? 2.625 14.203 18.172 1 79.12 96 GLY A N 1
ATOM 720 C CA . GLY A 1 96 ? 3.771 13.312 18.094 1 79.12 96 GLY A CA 1
ATOM 721 C C . GLY A 1 96 ? 3.471 12.008 17.375 1 79.12 96 GLY A C 1
ATOM 722 O O . GLY A 1 96 ? 2.371 11.461 17.5 1 79.12 96 GLY A O 1
ATOM 723 N N . VAL A 1 97 ? 4.41 11.492 16.688 1 81.94 97 VAL A N 1
ATOM 724 C CA . VAL A 1 97 ? 4.266 10.352 15.797 1 81.94 97 VAL A CA 1
ATOM 725 C C . VAL A 1 97 ? 3.873 9.117 16.609 1 81.94 97 VAL A C 1
ATOM 727 O O . VAL A 1 97 ? 3.059 8.305 16.156 1 81.94 97 VAL A O 1
ATOM 730 N N . GLY A 1 98 ? 4.449 8.961 17.75 1 87.75 98 GLY A N 1
ATOM 731 C CA . GLY A 1 98 ? 4.18 7.773 18.547 1 87.75 98 GLY A CA 1
ATOM 732 C C . GLY A 1 98 ? 4.434 6.48 17.797 1 87.75 98 GLY A C 1
ATOM 733 O O . GLY A 1 98 ? 5.523 6.273 17.266 1 87.75 98 GLY A O 1
ATOM 734 N N . SER A 1 99 ? 3.35 5.684 17.672 1 91.12 99 SER A N 1
ATOM 735 C CA . SER A 1 99 ? 3.465 4.371 17.031 1 91.12 99 SER A CA 1
ATOM 736 C C . SER A 1 99 ? 3.295 4.469 15.523 1 91.12 99 SER A C 1
ATOM 738 O O . SER A 1 99 ? 3.471 3.482 14.812 1 91.12 99 SER A O 1
ATOM 740 N N . PHE A 1 100 ? 2.938 5.629 15.016 1 95.5 100 PHE A N 1
ATOM 741 C CA . PHE A 1 100 ? 2.656 5.793 13.594 1 95.5 100 PHE A CA 1
ATOM 742 C C . PHE A 1 100 ? 3.949 5.879 12.789 1 95.5 100 PHE A C 1
ATOM 744 O O . PHE A 1 100 ? 5.027 6.047 13.359 1 95.5 100 PHE A O 1
ATOM 751 N N . SER A 1 101 ? 3.889 5.688 11.5 1 96.44 101 SER A N 1
ATOM 752 C CA . SER A 1 101 ? 5.051 5.832 10.633 1 96.44 101 SER A CA 1
ATOM 753 C C . SER A 1 101 ? 5.465 7.297 10.5 1 96.44 101 SER A C 1
ATOM 755 O O . SER A 1 101 ? 4.613 8.188 10.453 1 96.44 101 SER A O 1
ATOM 757 N N . GLN A 1 102 ? 6.723 7.535 10.453 1 95.38 102 GLN A N 1
ATOM 758 C CA . GLN A 1 102 ? 7.25 8.898 10.359 1 95.38 102 GLN A CA 1
ATOM 759 C C . GLN A 1 102 ? 7.719 9.211 8.945 1 95.38 102 GLN A C 1
ATOM 761 O O . GLN A 1 102 ? 8.422 8.406 8.32 1 95.38 102 GLN A O 1
ATOM 766 N N . TRP A 1 103 ? 7.359 10.305 8.477 1 97.25 103 TRP A N 1
ATOM 767 C CA . TRP A 1 103 ? 7.633 10.797 7.133 1 97.25 103 TRP A CA 1
ATOM 768 C C . TRP A 1 103 ? 8.258 12.188 7.176 1 97.25 103 TRP A C 1
ATOM 770 O O . TRP A 1 103 ? 8.352 12.797 8.242 1 97.25 103 TRP A O 1
ATOM 780 N N . PRO A 1 104 ? 8.859 12.68 6.055 1 97.44 104 PRO A N 1
ATOM 781 C CA . PRO A 1 104 ? 9.227 14.094 6.039 1 97.44 104 PRO A CA 1
ATOM 782 C C . PRO A 1 104 ? 8.023 15.023 6.168 1 97.44 104 PRO A C 1
ATOM 784 O O . PRO A 1 104 ? 6.879 14.57 6.102 1 97.44 104 PRO A O 1
ATOM 787 N N . GLU A 1 105 ? 8.32 16.266 6.445 1 96.5 105 GLU A N 1
ATOM 788 C CA . GLU A 1 105 ? 7.254 17.266 6.336 1 96.5 105 GLU A CA 1
ATOM 789 C C . GLU A 1 105 ? 6.66 17.281 4.93 1 96.5 105 GLU A C 1
ATOM 791 O O . GLU A 1 105 ? 7.246 16.734 3.996 1 96.5 105 GLU A O 1
ATOM 796 N N . THR A 1 106 ? 5.512 17.906 4.766 1 97.31 106 THR A N 1
ATOM 797 C CA . THR A 1 106 ? 4.871 18 3.459 1 97.31 106 THR A CA 1
ATOM 798 C C . THR A 1 106 ? 5.793 18.672 2.449 1 97.31 106 THR A C 1
ATOM 800 O O . THR A 1 106 ? 5.727 18.391 1.252 1 97.31 106 THR A O 1
ATOM 803 N N . LEU A 1 107 ? 6.723 19.5 2.908 1 98.19 107 LEU A N 1
ATOM 804 C CA . LEU A 1 107 ? 7.695 20.125 2.02 1 98.19 107 LEU A CA 1
ATOM 805 C C . LEU A 1 107 ? 8.586 19.078 1.355 1 98.19 107 LEU A C 1
ATOM 807 O O . LEU A 1 107 ? 9.023 19.266 0.217 1 98.19 107 LEU A O 1
ATOM 811 N N . GLY A 1 108 ? 8.867 18.016 2.125 1 98.44 108 GLY A N 1
ATOM 812 C CA . GLY A 1 108 ? 9.625 16.938 1.531 1 98.44 108 GLY A CA 1
ATOM 813 C C . GLY A 1 108 ? 8.914 16.266 0.367 1 98.44 108 GLY A C 1
ATOM 814 O O . GLY A 1 108 ? 9.547 15.898 -0.626 1 98.44 108 GLY A O 1
ATOM 815 N N . PHE A 1 109 ? 7.617 16.109 0.454 1 98.56 109 PHE A N 1
ATOM 816 C CA . PHE A 1 109 ? 6.82 15.594 -0.65 1 98.56 109 PHE A CA 1
ATOM 817 C C . PHE A 1 109 ? 6.82 16.562 -1.824 1 98.56 109 PHE A C 1
ATOM 819 O O . PHE A 1 109 ? 6.891 16.156 -2.982 1 98.56 109 PHE A O 1
ATOM 826 N N . ALA A 1 110 ? 6.734 17.828 -1.473 1 98.81 110 ALA A N 1
ATOM 827 C CA . ALA A 1 110 ? 6.805 18.844 -2.52 1 98.81 110 ALA A CA 1
ATOM 828 C C . ALA A 1 110 ? 8.133 18.781 -3.26 1 98.81 110 ALA A C 1
ATOM 830 O O . ALA A 1 110 ? 8.18 18.938 -4.484 1 98.81 110 ALA A O 1
ATOM 831 N N . ALA A 1 111 ? 9.188 18.562 -2.506 1 98.75 111 ALA A N 1
ATOM 832 C CA . ALA A 1 111 ? 10.523 18.469 -3.1 1 98.75 111 ALA A CA 1
ATOM 833 C C . ALA A 1 111 ? 10.609 17.312 -4.086 1 98.75 111 ALA A C 1
ATOM 835 O O . ALA A 1 111 ? 11.289 17.406 -5.109 1 98.75 111 ALA A O 1
ATOM 836 N N . LEU A 1 112 ? 9.938 16.25 -3.783 1 98.62 112 LEU A N 1
ATOM 837 C CA . LEU A 1 112 ? 10.016 15.047 -4.605 1 98.62 112 LEU A CA 1
ATOM 838 C C . LEU A 1 112 ? 9.07 15.148 -5.801 1 98.62 112 LEU A C 1
ATOM 840 O O . LEU A 1 112 ? 9.234 14.422 -6.785 1 98.62 112 LEU A O 1
ATOM 844 N N . ARG A 1 113 ? 7.965 16 -5.703 1 98.56 113 ARG A N 1
ATOM 845 C CA . ARG A 1 113 ? 7.059 16.328 -6.801 1 98.56 113 ARG A CA 1
ATOM 846 C C . ARG A 1 113 ? 6.426 15.062 -7.375 1 98.56 113 ARG A C 1
ATOM 848 O O . ARG A 1 113 ? 6.344 14.898 -8.594 1 98.56 113 ARG A O 1
ATOM 855 N N . SER A 1 114 ? 6.016 14.141 -6.547 1 98.25 114 SER A N 1
ATOM 856 C CA . SER A 1 114 ? 5.418 12.891 -6.992 1 98.25 114 SER A CA 1
ATOM 857 C C . SER A 1 114 ? 4.016 12.711 -6.418 1 98.25 114 SER A C 1
ATOM 859 O O . SER A 1 114 ? 3.857 12.266 -5.277 1 98.25 114 SER A O 1
ATOM 861 N N . PRO A 1 115 ? 2.965 12.984 -7.25 1 98.44 115 PRO A N 1
ATOM 862 C CA . PRO A 1 115 ? 1.604 12.727 -6.777 1 98.44 115 PRO A CA 1
ATOM 863 C C . PRO A 1 115 ? 1.394 11.273 -6.359 1 98.44 115 PRO A C 1
ATOM 865 O O . PRO A 1 115 ? 0.683 11 -5.387 1 98.44 115 PRO A O 1
ATOM 868 N N . GLU A 1 116 ? 2.1 10.328 -7.051 1 96.31 116 GLU A N 1
ATOM 869 C CA . GLU A 1 116 ? 1.987 8.914 -6.723 1 96.31 116 GLU A CA 1
ATOM 870 C C . GLU A 1 116 ? 2.492 8.633 -5.312 1 96.31 116 GLU A C 1
ATOM 872 O O . GLU A 1 116 ? 1.877 7.863 -4.566 1 96.31 116 GLU A O 1
ATOM 877 N N . LEU A 1 117 ? 3.58 9.258 -4.957 1 97.81 117 LEU A N 1
ATOM 878 C CA . LEU A 1 117 ? 4.145 9.07 -3.625 1 97.81 117 LEU A CA 1
ATOM 879 C C . LEU A 1 117 ? 3.244 9.688 -2.559 1 97.81 117 LEU A C 1
ATOM 881 O O . LEU A 1 117 ? 3.082 9.117 -1.477 1 97.81 117 LEU A O 1
ATOM 885 N N . VAL A 1 118 ? 2.652 10.844 -2.83 1 98.69 118 VAL A N 1
ATOM 886 C CA . VAL A 1 118 ? 1.746 11.492 -1.886 1 98.69 118 VAL A CA 1
ATOM 887 C C . VAL A 1 118 ? 0.511 10.617 -1.676 1 98.69 118 VAL A C 1
ATOM 889 O O . VAL A 1 118 ? 0.029 10.469 -0.55 1 98.69 118 VAL A O 1
ATOM 892 N N . GLN A 1 119 ? -0.019 10.07 -2.736 1 98.25 119 GLN A N 1
ATOM 893 C CA . GLN A 1 119 ? -1.162 9.172 -2.598 1 98.25 119 GLN A CA 1
ATOM 894 C C . GLN A 1 119 ? -0.803 7.949 -1.76 1 98.25 119 GLN A C 1
ATOM 896 O O . GLN A 1 119 ? -1.597 7.504 -0.928 1 98.25 119 GLN A O 1
ATOM 901 N N . GLN A 1 120 ? 0.377 7.391 -2.039 1 96.88 120 GLN A N 1
ATOM 902 C CA . GLN A 1 120 ? 0.838 6.258 -1.242 1 96.88 120 GLN A CA 1
ATOM 903 C C . GLN A 1 120 ? 0.926 6.629 0.236 1 96.88 120 GLN A C 1
ATOM 905 O O . GLN A 1 120 ? 0.498 5.859 1.1 1 96.88 120 GLN A O 1
ATOM 910 N N . PHE A 1 121 ? 1.463 7.762 0.513 1 98.5 121 PHE A N 1
ATOM 911 C CA . PHE A 1 121 ? 1.512 8.258 1.883 1 98.5 121 PHE A CA 1
ATOM 912 C C . PHE A 1 121 ? 0.113 8.328 2.482 1 98.5 121 PHE A C 1
ATOM 914 O O . PHE A 1 121 ? -0.123 7.82 3.58 1 98.5 121 PHE A O 1
ATOM 921 N N . ALA A 1 122 ? -0.731 8.977 1.777 1 98.75 122 ALA A N 1
ATOM 922 C CA . ALA A 1 122 ? -2.088 9.18 2.279 1 98.75 122 ALA A CA 1
ATOM 923 C C . ALA A 1 122 ? -2.795 7.852 2.516 1 98.75 122 ALA A C 1
ATOM 925 O O . ALA A 1 122 ? -3.529 7.699 3.494 1 98.75 122 ALA A O 1
ATOM 926 N N . GLU A 1 123 ? -2.619 6.883 1.662 1 97.75 123 GLU A N 1
ATOM 927 C CA . GLU A 1 123 ? -3.209 5.559 1.826 1 97.75 123 GLU A CA 1
ATOM 928 C C . GLU A 1 123 ? -2.672 4.867 3.076 1 97.75 123 GLU A C 1
ATOM 930 O O . GLU A 1 123 ? -3.434 4.258 3.828 1 97.75 123 GLU A O 1
ATOM 935 N N . ILE A 1 124 ? -1.365 4.969 3.299 1 98 124 ILE A N 1
ATOM 936 C CA . ILE A 1 124 ? -0.751 4.367 4.477 1 98 124 ILE A CA 1
ATOM 937 C C . ILE A 1 124 ? -1.272 5.055 5.738 1 98 124 ILE A C 1
ATOM 939 O O . ILE A 1 124 ? -1.674 4.387 6.695 1 98 124 ILE A O 1
ATOM 943 N N . ALA A 1 125 ? -1.283 6.359 5.715 1 98.31 125 ALA A N 1
ATOM 944 C CA . ALA A 1 125 ? -1.78 7.113 6.859 1 98.31 125 ALA A CA 1
ATOM 945 C C . ALA A 1 125 ? -3.244 6.781 7.145 1 98.31 125 ALA A C 1
ATOM 947 O O . ALA A 1 125 ? -3.646 6.66 8.305 1 98.31 125 ALA A O 1
ATOM 948 N N . ARG A 1 126 ? -4.047 6.664 6.09 1 98.44 126 ARG A N 1
ATOM 949 C CA . ARG A 1 126 ? -5.453 6.293 6.238 1 98.44 126 ARG A CA 1
ATOM 950 C C . ARG A 1 126 ? -5.594 4.961 6.961 1 98.44 126 ARG A C 1
ATOM 952 O O . ARG A 1 126 ? -6.402 4.832 7.883 1 98.44 126 ARG A O 1
ATOM 959 N N . GLU A 1 127 ? -4.781 3.977 6.551 1 98.06 127 GLU A N 1
ATOM 960 C CA . GLU A 1 127 ? -4.855 2.654 7.168 1 98.06 127 GLU A CA 1
ATOM 961 C C . GLU A 1 127 ? -4.465 2.711 8.641 1 98.06 127 GLU A C 1
ATOM 963 O O . GLU A 1 127 ? -5.078 2.045 9.477 1 98.06 127 GLU A O 1
ATOM 968 N N . GLU A 1 128 ? -3.471 3.486 8.938 1 98.31 128 GLU A N 1
ATOM 969 C CA . GLU A 1 128 ? -3.053 3.633 10.328 1 98.31 128 GLU A CA 1
ATOM 970 C C . GLU A 1 128 ? -4.125 4.344 11.156 1 98.31 128 GLU A C 1
ATOM 972 O O . GLU A 1 128 ? -4.406 3.947 12.289 1 98.31 128 GLU A O 1
ATOM 977 N N . TYR A 1 129 ? -4.695 5.398 10.555 1 98.5 129 TYR A N 1
ATOM 978 C CA . TYR A 1 129 ? -5.758 6.129 11.242 1 98.5 129 TYR A CA 1
ATOM 979 C C . TYR A 1 129 ? -6.969 5.238 11.477 1 98.5 129 TYR A C 1
ATOM 981 O O . TYR A 1 129 ? -7.453 5.125 12.602 1 98.5 129 TYR A O 1
ATOM 989 N N . THR A 1 130 ? -7.438 4.523 10.469 1 98.25 130 THR A N 1
ATOM 990 C CA . THR A 1 130 ? -8.641 3.709 10.586 1 98.25 130 THR A CA 1
ATOM 991 C C . THR A 1 130 ? -8.438 2.576 11.586 1 98.25 130 THR A C 1
ATOM 993 O O . THR A 1 130 ? -9.367 2.186 12.289 1 98.25 130 THR A O 1
ATOM 996 N N . ALA A 1 131 ? -7.203 2.096 11.711 1 98 131 ALA A N 1
ATOM 997 C CA . ALA A 1 131 ? -6.902 0.999 12.625 1 98 131 ALA A CA 1
ATOM 998 C C . ALA A 1 131 ? -7.148 1.411 14.07 1 98 131 ALA A C 1
ATOM 1000 O O . ALA A 1 131 ? -7.484 0.575 14.914 1 98 131 ALA A O 1
ATOM 1001 N N . VAL A 1 132 ? -7.008 2.719 14.359 1 98.19 132 VAL A N 1
ATOM 1002 C CA . VAL A 1 132 ? -7.168 3.154 15.742 1 98.19 132 VAL A CA 1
ATOM 1003 C C . VAL A 1 132 ? -8.461 3.947 15.891 1 98.19 132 VAL A C 1
ATOM 1005 O O . VAL A 1 132 ? -8.703 4.562 16.922 1 98.19 132 VAL A O 1
ATOM 1008 N N . GLY A 1 133 ? -9.25 4.078 14.844 1 98.44 133 GLY A N 1
ATOM 1009 C CA . GLY A 1 133 ? -10.578 4.652 14.914 1 98.44 133 GLY A CA 1
ATOM 1010 C C . GLY A 1 133 ? -10.609 6.129 14.562 1 98.44 133 GLY A C 1
ATOM 1011 O O . GLY A 1 133 ? -11.641 6.785 14.719 1 98.44 133 GLY A O 1
ATOM 1012 N N . ILE A 1 134 ? -9.523 6.672 14.094 1 98.5 134 ILE A N 1
ATOM 1013 C CA . ILE A 1 134 ? -9.5 8.047 13.609 1 98.5 134 ILE A CA 1
ATOM 1014 C C . ILE A 1 134 ? -10.102 8.117 12.211 1 98.5 134 ILE A C 1
ATOM 1016 O O . ILE A 1 134 ? -9.656 7.41 11.305 1 98.5 134 ILE A O 1
ATOM 1020 N N . ARG A 1 135 ? -11.102 9.008 12.055 1 98.75 135 ARG A N 1
ATOM 1021 C CA . ARG A 1 135 ? -11.812 9.008 10.781 1 98.75 135 ARG A CA 1
ATOM 1022 C C . ARG A 1 135 ? -11.898 10.414 10.203 1 98.75 135 ARG A C 1
ATOM 1024 O O . ARG A 1 135 ? -12.586 10.641 9.203 1 98.75 135 ARG A O 1
ATOM 1031 N N . ASN A 1 136 ? -11.258 11.375 10.828 1 98.75 136 ASN A N 1
ATOM 1032 C CA . ASN A 1 136 ? -11.219 12.758 10.383 1 98.75 136 ASN A CA 1
ATOM 1033 C C . ASN A 1 136 ? -9.82 13.352 10.508 1 98.75 136 ASN A C 1
ATOM 1035 O O . ASN A 1 136 ? -9.367 13.648 11.617 1 98.75 136 ASN A O 1
ATOM 1039 N N . ALA A 1 137 ? -9.18 13.531 9.383 1 98.5 137 ALA A N 1
ATOM 1040 C CA . ALA A 1 137 ? -7.852 14.148 9.367 1 98.5 137 ALA A CA 1
ATOM 1041 C C . ALA A 1 137 ? -7.949 15.664 9.273 1 98.5 137 ALA A C 1
ATOM 1043 O O . ALA A 1 137 ? -8.516 16.188 8.312 1 98.5 137 ALA A O 1
ATOM 1044 N N . LEU A 1 138 ? -7.445 16.344 10.266 1 97.94 138 LEU A N 1
ATOM 1045 C CA . LEU A 1 138 ? -7.391 17.797 10.211 1 97.94 138 LEU A CA 1
ATOM 1046 C C . LEU A 1 138 ? -6.238 18.266 9.328 1 97.94 138 LEU A C 1
ATOM 1048 O O . LEU A 1 138 ? -5.406 19.062 9.758 1 97.94 138 LEU A O 1
ATOM 1052 N N . SER A 1 139 ? -6.145 17.859 8.156 1 97.12 139 SER A N 1
ATOM 1053 C CA . SER A 1 139 ? -5.199 18.047 7.059 1 97.12 139 SER A CA 1
ATOM 1054 C C . SER A 1 139 ? -5.848 17.75 5.711 1 97.12 139 SER A C 1
ATOM 1056 O O . SER A 1 139 ? -6.906 17.125 5.656 1 97.12 139 SER A O 1
ATOM 1058 N N . PRO A 1 140 ? -5.328 18.266 4.637 1 97.88 140 PRO A N 1
ATOM 1059 C CA . PRO A 1 140 ? -4 18.859 4.461 1 97.88 140 PRO A CA 1
ATOM 1060 C C . PRO A 1 140 ? -4.008 20.375 4.602 1 97.88 140 PRO A C 1
ATOM 1062 O O . PRO A 1 140 ? -5.035 21.016 4.355 1 97.88 140 PRO A O 1
ATOM 1065 N N . GLN A 1 141 ? -2.906 20.891 4.992 1 97.94 141 GLN A N 1
ATOM 1066 C CA . GLN A 1 141 ? -2.643 22.328 4.887 1 97.94 141 GLN A CA 1
ATOM 1067 C C . GLN A 1 141 ? -2.09 22.672 3.508 1 97.94 141 GLN A C 1
ATOM 1069 O O . GLN A 1 141 ? -0.996 22.234 3.141 1 97.94 141 GLN A O 1
ATOM 1074 N N . ILE A 1 142 ? -2.818 23.516 2.74 1 98.44 142 ILE A N 1
ATOM 1075 C CA . ILE A 1 142 ? -2.428 23.688 1.345 1 98.44 142 ILE A CA 1
ATOM 1076 C C . ILE A 1 142 ? -2.182 25.172 1.049 1 98.44 142 ILE A C 1
ATOM 1078 O O . ILE A 1 142 ? -2.293 25.594 -0.1 1 98.44 142 ILE A O 1
ATOM 1082 N N . ASP A 1 143 ? -1.922 25.938 2.131 1 98.19 143 ASP A N 1
ATOM 1083 C CA . ASP A 1 143 ? -1.49 27.312 1.972 1 98.19 143 ASP A CA 1
ATOM 1084 C C . ASP A 1 143 ? -0.197 27.406 1.164 1 98.19 143 ASP A C 1
ATOM 1086 O O . ASP A 1 143 ? 0.599 26.469 1.157 1 98.19 143 ASP A O 1
ATOM 1090 N N . LEU A 1 144 ? -0.07 28.516 0.49 1 98.44 144 LEU A N 1
ATOM 1091 C CA . LEU A 1 144 ? 1.136 28.688 -0.312 1 98.44 144 LEU A CA 1
ATOM 1092 C C . LEU A 1 144 ? 2.164 29.547 0.429 1 98.44 144 LEU A C 1
ATOM 1094 O O . LEU A 1 144 ? 1.823 30.578 0.997 1 98.44 144 LEU A O 1
ATOM 1098 N N . THR A 1 145 ? 3.371 29.109 0.406 1 96.69 145 THR A N 1
ATOM 1099 C CA . THR A 1 145 ? 4.473 29.781 1.094 1 96.69 145 THR A CA 1
ATOM 1100 C C . THR A 1 145 ? 4.992 30.953 0.276 1 96.69 145 THR A C 1
ATOM 1102 O O . THR A 1 145 ? 6.133 30.938 -0.187 1 96.69 145 THR A O 1
ATOM 1105 N N . THR A 1 146 ? 4.203 32.031 0.157 1 97.75 146 THR A N 1
ATOM 1106 C CA . THR A 1 146 ? 4.613 33.188 -0.632 1 97.75 146 THR A CA 1
ATOM 1107 C C . THR A 1 146 ? 5.375 34.188 0.231 1 97.75 146 THR A C 1
ATOM 1109 O O . THR A 1 146 ? 6.219 34.938 -0.271 1 97.75 146 THR A O 1
ATOM 1112 N N . GLU A 1 147 ? 5.043 34.281 1.516 1 97.38 147 GLU A N 1
ATOM 1113 C CA . GLU A 1 147 ? 5.832 35.031 2.502 1 97.38 147 GLU A CA 1
ATOM 1114 C C . GLU A 1 147 ? 6.871 34.125 3.16 1 97.38 147 GLU A C 1
ATOM 1116 O O . GLU A 1 147 ? 6.52 33.219 3.947 1 97.38 147 GLU A O 1
ATOM 1121 N N . PRO A 1 148 ? 8.133 34.375 2.889 1 97.06 148 PRO A N 1
ATOM 1122 C CA . PRO A 1 148 ? 9.156 33.406 3.309 1 97.06 148 PRO A CA 1
ATOM 1123 C C . PRO A 1 148 ? 9.289 33.312 4.828 1 97.06 148 PRO A C 1
ATOM 1125 O O . PRO A 1 148 ? 9.734 32.281 5.348 1 97.06 148 PRO A O 1
ATOM 1128 N N . ARG A 1 149 ? 8.93 34.312 5.535 1 97.25 149 ARG A N 1
ATOM 1129 C CA . ARG A 1 149 ? 9.078 34.344 6.988 1 97.25 149 ARG A CA 1
ATOM 1130 C C . ARG A 1 149 ? 7.91 33.656 7.672 1 97.25 149 ARG A C 1
ATOM 1132 O O . ARG A 1 149 ? 7.883 33.531 8.898 1 97.25 149 ARG A O 1
ATOM 1139 N N . TRP A 1 150 ? 6.922 33.188 6.93 1 95.69 150 TRP A N 1
ATOM 1140 C CA . TRP A 1 150 ? 5.676 32.688 7.492 1 95.69 150 TRP A CA 1
ATOM 1141 C C . TRP A 1 150 ? 5.93 31.438 8.344 1 95.69 150 TRP A C 1
ATOM 1143 O O . TRP A 1 150 ? 6.617 30.5 7.91 1 95.69 150 TRP A O 1
ATOM 1153 N N . ALA A 1 151 ? 5.316 31.375 9.516 1 92.12 151 ALA A N 1
ATOM 1154 C CA . ALA A 1 151 ? 5.629 30.391 10.547 1 92.12 151 ALA A CA 1
ATOM 1155 C C . ALA A 1 151 ? 5.066 29.016 10.188 1 92.12 151 ALA A C 1
ATOM 1157 O O . ALA A 1 151 ? 5.484 28 10.75 1 92.12 151 ALA A O 1
ATOM 1158 N N . ARG A 1 152 ? 4.168 28.891 9.281 1 93.06 152 ARG A N 1
ATOM 1159 C CA . ARG A 1 152 ? 3.484 27.625 9.031 1 93.06 152 ARG A CA 1
ATOM 1160 C C . ARG A 1 152 ? 3.941 27.016 7.711 1 93.06 152 ARG A C 1
ATOM 1162 O O . ARG A 1 152 ? 3.316 26.078 7.203 1 93.06 152 ARG A O 1
ATOM 1169 N N . SER A 1 153 ? 4.984 27.484 7.172 1 94.19 153 SER A N 1
ATOM 1170 C CA . SER A 1 153 ? 5.477 27.062 5.867 1 94.19 153 SER A CA 1
ATOM 1171 C C . SER A 1 153 ? 5.812 25.578 5.863 1 94.19 153 SER A C 1
ATOM 1173 O O . SER A 1 153 ? 5.613 24.891 4.859 1 94.19 153 SER A O 1
ATOM 1175 N N . GLY A 1 154 ? 6.285 25.078 6.949 1 93.31 154 GLY A N 1
ATOM 1176 C CA . GLY A 1 154 ? 6.77 23.719 7.043 1 93.31 154 GLY A CA 1
ATOM 1177 C C . GLY A 1 154 ? 5.684 22.688 6.805 1 93.31 154 GLY A C 1
ATOM 1178 O O . GLY A 1 154 ? 5.977 21.516 6.496 1 93.31 154 GLY A O 1
ATOM 1179 N N . GLN A 1 155 ? 4.422 23.078 6.898 1 93.5 155 GLN A N 1
ATOM 1180 C CA . GLN A 1 155 ? 3.299 22.156 6.766 1 93.5 155 GLN A CA 1
ATOM 1181 C C . GLN A 1 155 ? 2.613 22.312 5.414 1 93.5 155 GLN A C 1
ATOM 1183 O O . GLN A 1 155 ? 1.554 21.734 5.176 1 93.5 155 GLN A O 1
ATOM 1188 N N . THR A 1 156 ? 3.254 23.109 4.539 1 97.19 156 THR A N 1
ATOM 1189 C CA . THR A 1 156 ? 2.701 23.359 3.217 1 97.19 156 THR A CA 1
ATOM 1190 C C . THR A 1 156 ? 3.424 22.531 2.158 1 97.19 156 THR A C 1
ATOM 1192 O O . THR A 1 156 ? 4.262 21.688 2.486 1 97.19 156 THR A O 1
ATOM 1195 N N . TYR A 1 157 ? 3.055 22.797 0.918 1 98.25 157 TYR A N 1
ATOM 1196 C CA . TYR A 1 157 ? 3.705 22.141 -0.21 1 98.25 157 TYR A CA 1
ATOM 1197 C C . TYR A 1 157 ? 4.516 23.141 -1.028 1 98.25 157 TYR A C 1
ATOM 1199 O O . TYR A 1 157 ? 4.73 22.938 -2.227 1 98.25 157 TYR A O 1
ATOM 1207 N N . GLY A 1 158 ? 4.836 24.266 -0.426 1 97.69 158 GLY A N 1
ATOM 1208 C CA . GLY A 1 158 ? 5.734 25.203 -1.074 1 97.69 158 GLY A CA 1
ATOM 1209 C C . GLY A 1 158 ? 5.008 26.375 -1.712 1 97.69 158 GLY A C 1
ATOM 1210 O O . GLY A 1 158 ? 3.895 26.719 -1.309 1 97.69 158 GLY A O 1
ATOM 1211 N N . GLU A 1 159 ? 5.68 26.953 -2.658 1 96.19 159 GLU A N 1
ATOM 1212 C CA . GLU A 1 159 ? 5.297 28.25 -3.186 1 96.19 159 GLU A CA 1
ATOM 1213 C C . GLU A 1 159 ? 4.457 28.109 -4.449 1 96.19 159 GLU A C 1
ATOM 1215 O O . GLU A 1 159 ? 3.723 29.031 -4.816 1 96.19 159 GLU A O 1
ATOM 1220 N N . ASP A 1 160 ? 4.508 27.031 -5.062 1 98.56 160 ASP A N 1
ATOM 1221 C CA . ASP A 1 160 ? 3.902 26.859 -6.379 1 98.56 160 ASP A CA 1
ATOM 1222 C C . ASP A 1 160 ? 2.48 26.312 -6.262 1 98.56 160 ASP A C 1
ATOM 1224 O O . ASP A 1 160 ? 2.275 25.219 -5.75 1 98.56 160 ASP A O 1
ATOM 1228 N N . ALA A 1 161 ? 1.524 27.031 -6.828 1 98.75 161 ALA A N 1
ATOM 1229 C CA . ALA A 1 161 ? 0.115 26.672 -6.715 1 98.75 161 ALA A CA 1
ATOM 1230 C C . ALA A 1 161 ? -0.201 25.422 -7.539 1 98.75 161 ALA A C 1
ATOM 1232 O O . ALA A 1 161 ? -1.019 24.594 -7.133 1 98.75 161 ALA A O 1
ATOM 1233 N N . ASN A 1 162 ? 0.437 25.266 -8.656 1 98.56 162 ASN A N 1
ATOM 1234 C CA . ASN A 1 162 ? 0.162 24.109 -9.516 1 98.56 162 ASN A CA 1
ATOM 1235 C C . ASN A 1 162 ? 0.688 22.812 -8.906 1 98.56 162 ASN A C 1
ATOM 1237 O O . ASN A 1 162 ? 0.007 21.797 -8.938 1 98.56 162 ASN A O 1
ATOM 1241 N N . LEU A 1 163 ? 1.915 22.906 -8.383 1 98.75 163 LEU A N 1
ATOM 1242 C CA . LEU A 1 163 ? 2.449 21.719 -7.703 1 98.75 163 LEU A CA 1
ATOM 1243 C C . LEU A 1 163 ? 1.581 21.344 -6.508 1 98.75 163 LEU A C 1
ATOM 1245 O O . LEU A 1 163 ? 1.24 20.172 -6.328 1 98.75 163 LEU A O 1
ATOM 1249 N N . THR A 1 164 ? 1.245 22.359 -5.746 1 98.81 164 THR A N 1
ATOM 1250 C CA . THR A 1 164 ? 0.392 22.109 -4.59 1 98.81 164 THR A CA 1
ATOM 1251 C C . THR A 1 164 ? -0.925 21.469 -5.016 1 98.81 164 THR A C 1
ATOM 1253 O O . THR A 1 164 ? -1.389 20.516 -4.383 1 98.81 164 THR A O 1
ATOM 1256 N N . SER A 1 165 ? -1.489 21.969 -6.082 1 98.88 165 SER A N 1
ATOM 1257 C CA . SER A 1 165 ? -2.75 21.453 -6.59 1 98.88 165 SER A CA 1
ATOM 1258 C C . SER A 1 165 ? -2.627 19.969 -6.949 1 98.88 165 SER A C 1
ATOM 1260 O O . SER A 1 165 ? -3.473 19.156 -6.566 1 98.88 165 SER A O 1
ATOM 1262 N N . SER A 1 166 ? -1.569 19.625 -7.66 1 98.69 166 SER A N 1
ATOM 1263 C CA . SER A 1 166 ? -1.359 18.234 -8.086 1 98.69 166 SER A CA 1
ATOM 1264 C C . SER A 1 166 ? -1.177 17.312 -6.891 1 98.69 166 SER A C 1
ATOM 1266 O O . SER A 1 166 ? -1.711 16.203 -6.875 1 98.69 166 SER A O 1
ATOM 1268 N N . LEU A 1 167 ? -0.442 17.734 -5.895 1 98.81 167 LEU A N 1
ATOM 1269 C CA . LEU A 1 167 ? -0.14 16.906 -4.73 1 98.81 167 LEU A CA 1
ATOM 1270 C C . LEU A 1 167 ? -1.365 16.766 -3.836 1 98.81 167 LEU A C 1
ATOM 1272 O O . LEU A 1 167 ? -1.609 15.688 -3.283 1 98.81 167 LEU A O 1
ATOM 1276 N N . VAL A 1 168 ? -2.152 17.812 -3.717 1 98.5 168 VAL A N 1
ATOM 1277 C CA . VAL A 1 168 ? -3.303 17.766 -2.82 1 98.5 168 VAL A CA 1
ATOM 1278 C C . VAL A 1 168 ? -4.375 16.844 -3.398 1 98.5 168 VAL A C 1
ATOM 1280 O O . VAL A 1 168 ? -5.07 16.156 -2.656 1 98.5 168 VAL A O 1
ATOM 1283 N N . VAL A 1 169 ? -4.559 16.828 -4.711 1 98.62 169 VAL A N 1
ATOM 1284 C CA . VAL A 1 169 ? -5.5 15.914 -5.344 1 98.62 169 VAL A CA 1
ATOM 1285 C C . VAL A 1 169 ? -5.148 14.477 -4.973 1 98.62 169 VAL A C 1
ATOM 1287 O O . VAL A 1 169 ? -6.023 13.695 -4.598 1 98.62 169 VAL A O 1
ATOM 1290 N N . ALA A 1 170 ? -3.861 14.156 -5.059 1 98.62 170 ALA A N 1
ATOM 1291 C CA . ALA A 1 170 ? -3.393 12.82 -4.703 1 98.62 170 ALA A CA 1
ATOM 1292 C C . ALA A 1 170 ? -3.609 12.539 -3.219 1 98.62 170 ALA A C 1
ATOM 1294 O O . ALA A 1 170 ? -3.98 11.422 -2.84 1 98.62 170 ALA A O 1
ATOM 1295 N N . TYR A 1 171 ? -3.369 13.539 -2.422 1 98.69 171 TYR A N 1
ATOM 1296 C CA . TYR A 1 171 ? -3.572 13.43 -0.982 1 98.69 171 TYR A CA 1
ATOM 1297 C C . TYR A 1 171 ? -5.016 13.062 -0.662 1 98.69 171 TYR A C 1
ATOM 1299 O O . TYR A 1 171 ? -5.27 12.141 0.115 1 98.69 171 TYR A O 1
ATOM 1307 N N . LEU A 1 172 ? -5.945 13.805 -1.24 1 98.69 172 LEU A N 1
ATOM 1308 C CA . LEU A 1 172 ? -7.367 13.586 -0.999 1 98.69 172 LEU A CA 1
ATOM 1309 C C . LEU A 1 172 ? -7.793 12.195 -1.473 1 98.69 172 LEU A C 1
ATOM 1311 O O . LEU A 1 172 ? -8.508 11.484 -0.765 1 98.69 172 LEU A O 1
ATOM 1315 N N . LYS A 1 173 ? -7.316 11.82 -2.621 1 97.75 173 LYS A N 1
ATOM 1316 C CA . LYS A 1 173 ? -7.641 10.5 -3.146 1 97.75 173 LYS A CA 1
ATOM 1317 C C . LYS A 1 173 ? -7.133 9.398 -2.215 1 97.75 173 LYS A C 1
ATOM 1319 O O . LYS A 1 173 ? -7.793 8.375 -2.039 1 97.75 173 LYS A O 1
ATOM 1324 N N . GLY A 1 174 ? -6.004 9.578 -1.658 1 98.19 174 GLY A N 1
ATOM 1325 C CA . GLY A 1 174 ? -5.438 8.578 -0.766 1 98.19 174 GLY A CA 1
ATOM 1326 C C . GLY A 1 174 ? -6.227 8.414 0.52 1 98.19 174 GLY A C 1
ATOM 1327 O O . GLY A 1 174 ? -6.504 7.289 0.945 1 98.19 174 GLY A O 1
ATOM 1328 N N . PHE A 1 175 ? -6.633 9.469 1.121 1 98.62 175 PHE A N 1
ATOM 1329 C CA . PHE A 1 175 ? -7.324 9.438 2.404 1 98.62 175 PHE A CA 1
ATOM 1330 C C . PHE A 1 175 ? -8.789 9.062 2.223 1 98.62 175 PHE A C 1
ATOM 1332 O O . PHE A 1 175 ? -9.344 8.297 3.012 1 98.62 175 PHE A O 1
ATOM 1339 N N . GLN A 1 176 ? -9.406 9.648 1.159 1 97.88 176 GLN A N 1
ATOM 1340 C CA . GLN A 1 176 ? -10.852 9.547 1.005 1 97.88 176 GLN A CA 1
ATOM 1341 C C . GLN A 1 176 ? -11.227 8.375 0.101 1 97.88 176 GLN A C 1
ATOM 1343 O O . GLN A 1 176 ? -12.32 7.82 0.214 1 97.88 176 GLN A O 1
ATOM 1348 N N . GLY A 1 177 ? -10.336 7.992 -0.785 1 94.06 177 GLY A N 1
ATOM 1349 C CA . GLY A 1 177 ? -10.703 7.094 -1.871 1 94.06 177 GLY A CA 1
ATOM 1350 C C . GLY A 1 177 ? -11.352 7.809 -3.043 1 94.06 177 GLY A C 1
ATOM 1351 O O . GLY A 1 177 ? -11.539 9.023 -3.004 1 94.06 177 GLY A O 1
ATOM 1352 N N . GLU A 1 178 ? -11.625 7.051 -4.055 1 88.19 178 GLU A N 1
ATOM 1353 C CA . GLU A 1 178 ? -12.352 7.645 -5.176 1 88.19 178 GLU A CA 1
ATOM 1354 C C . GLU A 1 178 ? -13.688 8.227 -4.723 1 88.19 178 GLU A C 1
ATOM 1356 O O . GLU A 1 178 ? -14.141 9.242 -5.246 1 88.19 178 GLU A O 1
ATOM 1361 N N . THR A 1 179 ? -14.234 7.484 -3.803 1 90.62 179 THR A N 1
ATOM 1362 C CA . THR A 1 179 ? -15.445 7.949 -3.131 1 90.62 179 THR A CA 1
ATOM 1363 C C . THR A 1 179 ? -15.367 7.684 -1.63 1 90.62 179 THR A C 1
ATOM 1365 O O . THR A 1 179 ? -14.859 6.645 -1.204 1 90.62 179 THR A O 1
ATOM 1368 N N . LEU A 1 180 ? -15.859 8.633 -0.901 1 95 180 LEU A N 1
ATOM 1369 C CA . LEU A 1 180 ? -15.859 8.453 0.547 1 95 180 LEU A CA 1
ATOM 1370 C C . LEU A 1 180 ? -16.656 7.215 0.943 1 95 180 LEU A C 1
ATOM 1372 O O . LEU A 1 180 ? -17.781 7.012 0.472 1 95 180 LEU A O 1
ATOM 1376 N N . GLY A 1 181 ? -16.078 6.359 1.819 1 93.81 181 GLY A N 1
ATOM 1377 C CA . GLY A 1 181 ? -16.734 5.121 2.209 1 93.81 181 GLY A CA 1
ATOM 1378 C C . GLY A 1 181 ? -16.25 4.582 3.541 1 93.81 181 GLY A C 1
ATOM 1379 O O . GLY A 1 181 ? -15.648 5.312 4.332 1 93.81 181 GLY A O 1
ATOM 1380 N N . HIS A 1 182 ? -16.469 3.355 3.785 1 93.25 182 HIS A N 1
ATOM 1381 C CA . HIS A 1 182 ? -16.312 2.736 5.098 1 93.25 182 HIS A CA 1
ATOM 1382 C C . HIS A 1 182 ? -14.836 2.615 5.473 1 93.25 182 HIS A C 1
ATOM 1384 O O . HIS A 1 182 ? -14.508 2.395 6.641 1 93.25 182 HIS A O 1
ATOM 1390 N N . HIS A 1 183 ? -14.008 2.762 4.523 1 92.38 183 HIS A N 1
ATOM 1391 C CA . HIS A 1 183 ? -12.586 2.66 4.832 1 92.38 183 HIS A CA 1
ATOM 1392 C C . HIS A 1 183 ? -11.859 3.971 4.539 1 92.38 183 HIS A C 1
ATOM 1394 O O . HIS A 1 183 ? -10.641 3.988 4.383 1 92.38 183 HIS A O 1
ATOM 1400 N N . SER A 1 184 ? -12.602 5.027 4.465 1 97.62 184 SER A N 1
ATOM 1401 C CA . SER A 1 184 ? -12.062 6.355 4.199 1 97.62 184 SER A CA 1
ATOM 1402 C C . SER A 1 184 ? -11.766 7.102 5.496 1 97.62 184 SER A C 1
ATOM 1404 O O . SER A 1 184 ? -12.242 6.715 6.562 1 97.62 184 SER A O 1
ATOM 1406 N N . VAL A 1 185 ? -10.93 8.008 5.422 1 98.69 185 VAL A N 1
ATOM 1407 C CA . VAL A 1 185 ? -10.766 9.102 6.379 1 98.69 185 VAL A CA 1
ATOM 1408 C C . VAL A 1 185 ? -11.094 10.43 5.707 1 98.69 185 VAL A C 1
ATOM 1410 O O . VAL A 1 185 ? -10.539 10.758 4.656 1 98.69 185 VAL A O 1
ATOM 1413 N N . THR A 1 186 ? -12.07 11.117 6.273 1 98.62 186 THR A N 1
ATOM 1414 C CA . THR A 1 186 ? -12.383 12.43 5.707 1 98.62 186 THR A CA 1
ATOM 1415 C C . THR A 1 186 ? -11.297 13.438 6.051 1 98.62 186 THR A C 1
ATOM 1417 O O . THR A 1 186 ? -10.555 13.258 7.02 1 98.62 186 THR A O 1
ATOM 1420 N N . THR A 1 187 ? -11.164 14.453 5.203 1 98.62 187 THR A N 1
ATOM 1421 C CA . THR A 1 187 ? -10.07 15.406 5.363 1 98.62 187 THR A CA 1
ATOM 1422 C C . THR A 1 187 ? -10.609 16.828 5.5 1 98.62 187 THR A C 1
ATOM 1424 O O . THR A 1 187 ? -11.711 17.125 5.039 1 98.62 187 THR A O 1
ATOM 1427 N N . VAL A 1 188 ? -9.867 17.609 6.199 1 98.69 188 VAL A N 1
ATOM 1428 C CA . VAL A 1 188 ? -10.141 19.031 6.309 1 98.69 188 VAL A CA 1
ATOM 1429 C C . VAL A 1 188 ? -9.07 19.828 5.566 1 98.69 188 VAL A C 1
ATOM 1431 O O . VAL A 1 188 ? -7.945 19.969 6.059 1 98.69 188 VAL A O 1
ATOM 1434 N N . THR A 1 189 ? -9.438 20.312 4.43 1 98.62 189 THR A N 1
ATOM 1435 C CA . THR A 1 189 ? -8.523 21.141 3.664 1 98.62 189 THR A CA 1
ATOM 1436 C C . THR A 1 189 ? -8.438 22.547 4.273 1 98.62 189 THR A C 1
ATOM 1438 O O . THR A 1 189 ? -9.461 23.156 4.582 1 98.62 189 THR A O 1
ATOM 1441 N N . LYS A 1 190 ? -7.25 23.031 4.469 1 98.19 190 LYS A N 1
ATOM 1442 C CA . LYS A 1 190 ? -7.113 24.266 5.238 1 98.19 190 LYS A CA 1
ATOM 1443 C C . LYS A 1 190 ? -5.855 25.031 4.836 1 98.19 190 LYS A C 1
ATOM 1445 O O . LYS A 1 190 ? -4.961 24.469 4.199 1 98.19 190 LYS A O 1
ATOM 1450 N N . HIS A 1 191 ? -5.695 26.391 5.148 1 97.94 191 HIS A N 1
ATOM 1451 C CA . HIS A 1 191 ? -6.746 27.234 5.711 1 97.94 191 HIS A CA 1
ATOM 1452 C C . HIS A 1 191 ? -7.348 28.141 4.648 1 97.94 191 HIS A C 1
ATOM 1454 O O . HIS A 1 191 ? -6.648 28.969 4.07 1 97.94 191 HIS A O 1
ATOM 1460 N N . PHE A 1 192 ? -8.523 28.047 4.441 1 98.62 192 PHE A N 1
ATOM 1461 C CA . PHE A 1 192 ? -9.195 28.781 3.379 1 98.62 192 PHE A CA 1
ATOM 1462 C C . PHE A 1 192 ? -9.336 30.25 3.748 1 98.62 192 PHE A C 1
ATOM 1464 O O . PHE A 1 192 ? -9.734 30.578 4.863 1 98.62 192 PHE A O 1
ATOM 1471 N N . PRO A 1 193 ? -9.055 31.188 2.826 1 97.69 193 PRO A N 1
ATOM 1472 C CA . PRO A 1 193 ? -8.68 30.969 1.429 1 97.69 193 PRO A CA 1
ATOM 1473 C C . PRO A 1 193 ? -7.172 31.016 1.208 1 97.69 193 PRO A C 1
ATOM 1475 O O . PRO A 1 193 ? -6.715 31.297 0.096 1 97.69 193 PRO A O 1
ATOM 1478 N N . GLY A 1 194 ? -6.418 30.828 2.229 1 95.44 194 GLY A N 1
ATOM 1479 C CA . GLY A 1 194 ? -4.965 30.828 2.172 1 95.44 194 GLY A CA 1
ATOM 1480 C C . GLY A 1 194 ? -4.324 31.656 3.268 1 95.44 194 GLY A C 1
ATOM 1481 O O . GLY A 1 194 ? -4.719 32.812 3.504 1 95.44 194 GLY A O 1
ATOM 1482 N N . GLY A 1 195 ? -3.324 31.109 3.922 1 92.81 195 GLY A N 1
ATOM 1483 C CA . GLY A 1 195 ? -2.684 31.797 5.031 1 92.81 195 GLY A CA 1
ATOM 1484 C C . GLY A 1 195 ? -1.301 32.312 4.691 1 92.81 195 GLY A C 1
AT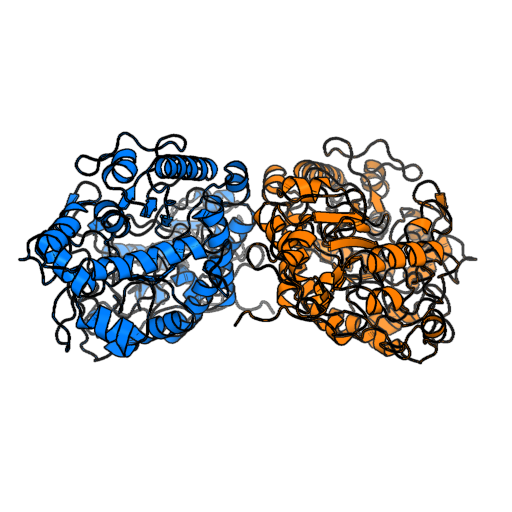OM 1485 O O . GLY A 1 195 ? -0.683 33.031 5.492 1 92.81 195 GLY A O 1
ATOM 1486 N N . GLY A 1 196 ? -0.802 32.125 3.521 1 93.12 196 GLY A N 1
ATOM 1487 C CA . GLY A 1 196 ? 0.558 32.438 3.115 1 93.12 196 GLY A CA 1
ATOM 1488 C C . GLY A 1 196 ? 0.843 33.906 3.098 1 93.12 196 GLY A C 1
ATOM 1489 O O . GLY A 1 196 ? 1.935 34.344 3.473 1 93.12 196 GLY A O 1
ATOM 1490 N N . PRO A 1 197 ? -0.146 34.719 2.791 1 95.69 197 PRO A N 1
ATOM 1491 C CA . PRO A 1 197 ? 0.07 36.188 2.717 1 95.69 197 PRO A CA 1
ATOM 1492 C C . PRO A 1 197 ? -0.015 36.844 4.082 1 95.69 197 PRO A C 1
ATOM 1494 O O . PRO A 1 197 ? -0.506 37.969 4.184 1 95.69 197 PRO A O 1
ATOM 1497 N N . GLY A 1 198 ? 0.374 36.219 5.105 1 95.62 198 GLY A N 1
ATOM 1498 C CA . GLY A 1 198 ? 0.403 36.812 6.43 1 95.62 198 GLY A CA 1
ATOM 1499 C C . GLY A 1 198 ? 1.378 37.969 6.543 1 95.62 198 GLY A C 1
ATOM 1500 O O . GLY A 1 198 ? 2.514 37.875 6.074 1 95.62 198 GLY A O 1
ATOM 1501 N N . GLN A 1 199 ? 0.902 38.969 7.09 1 96.12 199 GLN A N 1
ATOM 1502 C CA . GLN A 1 199 ? 1.723 40.188 7.223 1 96.12 199 GLN A CA 1
ATOM 1503 C C . GLN A 1 199 ? 3.018 39.875 7.973 1 96.12 199 GLN A C 1
ATOM 1505 O O . GLN A 1 199 ? 2.99 39.375 9.094 1 96.12 199 GLN A O 1
ATOM 1510 N N . ASN A 1 200 ? 4.141 40.156 7.336 1 95.25 200 ASN A N 1
ATOM 1511 C CA . ASN A 1 200 ? 5.488 39.969 7.859 1 95.25 200 ASN A CA 1
ATOM 1512 C C . ASN A 1 200 ? 5.75 38.5 8.234 1 95.25 200 ASN A C 1
ATOM 1514 O O . ASN A 1 200 ? 6.695 38.219 8.969 1 95.25 200 ASN A O 1
ATOM 1518 N N . GLY A 1 201 ? 4.887 37.625 7.852 1 95.25 201 GLY A N 1
ATOM 1519 C CA . GLY A 1 201 ? 5.062 36.219 8.102 1 95.25 201 GLY A CA 1
ATOM 1520 C C . GLY A 1 201 ? 4.664 35.781 9.5 1 95.25 201 GLY A C 1
ATOM 1521 O O . GLY A 1 201 ? 4.949 34.656 9.93 1 95.25 201 GLY A O 1
ATOM 1522 N N . ASN A 1 202 ? 4.035 36.656 10.227 1 95.06 202 ASN A N 1
ATOM 1523 C CA . ASN A 1 202 ? 3.598 36.344 11.586 1 95.06 202 ASN A CA 1
ATOM 1524 C C . ASN A 1 202 ? 2.375 35.438 11.586 1 95.06 202 ASN A C 1
ATOM 1526 O O . ASN A 1 202 ? 1.526 35.531 10.695 1 95.06 202 ASN A O 1
ATOM 1530 N N . ASP A 1 203 ? 2.295 34.562 12.586 1 93.31 203 ASP A N 1
ATOM 1531 C CA . ASP A 1 203 ? 1.232 33.562 12.641 1 93.31 203 ASP A CA 1
ATOM 1532 C C . ASP A 1 203 ? -0.076 34.188 13.133 1 93.31 203 ASP A C 1
ATOM 1534 O O . ASP A 1 203 ? -0.076 35 14.055 1 93.31 203 ASP A O 1
ATOM 1538 N N . SER A 1 204 ? -1.115 33.75 12.594 1 95.12 204 SER A N 1
ATOM 1539 C CA . SER A 1 204 ? -2.424 34.375 12.797 1 95.12 204 SER A CA 1
ATOM 1540 C C . SER A 1 204 ? -3.021 33.938 14.141 1 95.12 204 SER A C 1
ATOM 1542 O O . SER A 1 204 ? -4.051 34.5 14.555 1 95.12 204 SER A O 1
ATOM 1544 N N . HIS A 1 205 ? -2.404 33.062 14.875 1 93 205 HIS A N 1
ATOM 1545 C CA . HIS A 1 205 ? -2.809 32.781 16.25 1 93 205 HIS A CA 1
ATOM 1546 C C . HIS A 1 205 ? -2.617 34 17.141 1 93 205 HIS A C 1
ATOM 1548 O O . HIS A 1 205 ? -3.242 34.094 18.203 1 93 205 HIS A O 1
ATOM 1554 N N . PHE A 1 206 ? -1.819 34.875 16.641 1 93.19 206 PHE A N 1
ATOM 1555 C CA . PHE A 1 206 ? -1.396 35.969 17.5 1 93.19 206 PHE A CA 1
ATOM 1556 C C . PHE A 1 206 ? -1.738 37.312 16.859 1 93.19 206 PHE A C 1
ATOM 1558 O O . PHE A 1 206 ? -1.925 37.406 15.648 1 93.19 206 PHE A O 1
ATOM 1565 N N . GLU A 1 207 ? -1.728 38.312 17.719 1 94.31 207 GLU A N 1
ATOM 1566 C CA . GLU A 1 207 ? -2.139 39.625 17.281 1 94.31 207 GLU A CA 1
ATOM 1567 C C . GLU A 1 207 ? -1.234 40.156 16.172 1 94.31 207 GLU A C 1
ATOM 1569 O O . GLU A 1 207 ? -1.692 40.875 15.273 1 94.31 207 GLU A O 1
ATOM 1574 N N . THR A 1 208 ? -0.021 39.844 16.25 1 94.38 208 THR A N 1
ATOM 1575 C CA . THR A 1 208 ? 0.944 40.375 15.281 1 94.38 208 THR A CA 1
ATOM 1576 C C . THR A 1 208 ? 0.707 39.781 13.898 1 94.38 208 THR A C 1
ATOM 1578 O O . THR A 1 208 ? 1.172 40.312 12.898 1 94.38 208 THR A O 1
ATOM 1581 N N . GLY A 1 209 ? 0.097 38.656 13.844 1 95.69 209 GLY A N 1
ATOM 1582 C CA . GLY A 1 209 ? -0.119 37.969 12.578 1 95.69 209 GLY A CA 1
ATOM 1583 C C . GLY A 1 209 ? -1.572 37.969 12.148 1 95.69 209 GLY A C 1
ATOM 1584 O O . GLY A 1 209 ? -1.964 37.188 11.281 1 95.69 209 GLY A O 1
ATOM 1585 N N . LYS A 1 210 ? -2.443 38.812 12.664 1 97.69 210 LYS A N 1
ATOM 1586 C CA . LYS A 1 210 ? -3.893 38.75 12.492 1 97.69 210 LYS A CA 1
ATOM 1587 C C . LYS A 1 210 ? -4.297 39.188 11.086 1 97.69 210 LYS A C 1
ATOM 1589 O O . LYS A 1 210 ? -5.422 38.938 10.648 1 97.69 210 LYS A O 1
ATOM 1594 N N . ASN A 1 211 ? -3.385 39.844 10.32 1 98.25 211 ASN A N 1
ATOM 1595 C CA . ASN A 1 211 ? -3.756 40.438 9.039 1 98.25 211 ASN A CA 1
ATOM 1596 C C . ASN A 1 211 ? -3.17 39.656 7.871 1 98.25 211 ASN A C 1
ATOM 1598 O O . ASN A 1 211 ? -1.972 39.344 7.844 1 98.25 211 ASN A O 1
ATOM 1602 N N . ASN A 1 212 ? -4.004 39.219 6.93 1 98.12 212 ASN A N 1
ATOM 1603 C CA . ASN A 1 212 ? -3.564 38.875 5.582 1 98.12 212 ASN A CA 1
ATOM 1604 C C . ASN A 1 212 ? -3.6 40.062 4.645 1 98.12 212 ASN A C 1
ATOM 1606 O O . ASN A 1 212 ? -4.602 40.781 4.578 1 98.12 212 ASN A O 1
ATOM 1610 N N . ILE A 1 213 ? -2.514 40.281 3.904 1 97.88 213 ILE A N 1
ATOM 1611 C CA . ILE A 1 213 ? -2.416 41.438 3.012 1 97.88 213 ILE A CA 1
ATOM 1612 C C . ILE A 1 213 ? -2.105 40.969 1.593 1 97.88 213 ILE A C 1
ATOM 1614 O O . ILE A 1 213 ? -1.516 39.906 1.402 1 97.88 213 ILE A O 1
ATOM 1618 N N . TYR A 1 214 ? -2.559 41.75 0.623 1 97.56 214 TYR A N 1
ATOM 1619 C CA . TYR A 1 214 ? -2.424 41.375 -0.777 1 97.56 214 TYR A CA 1
ATOM 1620 C C . TYR A 1 214 ? -1.887 42.5 -1.614 1 97.56 214 TYR A C 1
ATOM 1622 O O . TYR A 1 214 ? -2.516 42.938 -2.592 1 97.56 214 TYR A O 1
ATOM 1630 N N . PRO A 1 215 ? -0.691 42.906 -1.363 1 97.5 215 PRO A N 1
ATOM 1631 C CA . PRO A 1 215 ? -0.145 44.062 -2.057 1 97.5 215 PRO A CA 1
ATOM 1632 C C . PRO A 1 215 ? 0.088 43.812 -3.545 1 97.5 215 PRO A C 1
ATOM 1634 O O . PRO A 1 215 ? 0.105 44.75 -4.34 1 97.5 215 PRO A O 1
ATOM 1637 N N . GLY A 1 216 ? 0.271 42.625 -3.951 1 97.75 216 GLY A N 1
ATOM 1638 C CA . GLY A 1 216 ? 0.488 42.281 -5.352 1 97.75 216 GLY A CA 1
ATOM 1639 C C . GLY A 1 216 ? -0.793 41.969 -6.094 1 97.75 216 GLY A C 1
ATOM 1640 O O . GLY A 1 216 ? -0.779 41.75 -7.309 1 97.75 216 GLY A O 1
ATOM 1641 N N . GLY A 1 217 ? -1.843 41.844 -5.379 1 97.5 217 GLY A N 1
ATOM 1642 C CA . GLY A 1 217 ? -3.121 41.531 -5.988 1 97.5 217 GLY A CA 1
ATOM 1643 C C . GLY A 1 217 ? -3.254 40.031 -6.328 1 97.5 217 GLY A C 1
ATOM 1644 O O . GLY A 1 217 ? -3.957 39.688 -7.27 1 97.5 217 GLY A O 1
ATOM 1645 N N . TYR A 1 218 ? -2.652 39.188 -5.613 1 97.75 218 TYR A N 1
ATOM 1646 C CA . TYR A 1 218 ? -2.59 37.75 -5.973 1 97.75 218 TYR A CA 1
ATOM 1647 C C . TYR A 1 218 ? -3.543 36.938 -5.113 1 97.75 218 TYR A C 1
ATOM 1649 O O . TYR A 1 218 ? -3.264 35.781 -4.797 1 97.75 218 TYR A O 1
ATOM 1657 N N . PHE A 1 219 ? -4.621 37.5 -4.695 1 97.44 219 PHE A N 1
ATOM 1658 C CA . PHE A 1 219 ? -5.621 36.781 -3.926 1 97.44 219 PHE A CA 1
ATOM 1659 C C . PHE A 1 219 ? -6.062 35.5 -4.664 1 97.44 219 PHE A C 1
ATOM 1661 O O . PHE A 1 219 ? -6.105 34.438 -4.078 1 97.44 219 PHE A O 1
ATOM 1668 N N . ASP A 1 220 ? -6.281 35.625 -5.93 1 97.44 220 ASP A N 1
ATOM 1669 C CA . ASP A 1 220 ? -6.789 34.531 -6.738 1 97.44 220 ASP A CA 1
ATOM 1670 C C . ASP A 1 220 ? -5.75 33.406 -6.863 1 97.44 220 ASP A C 1
ATOM 1672 O O . ASP A 1 220 ? -6.102 32.25 -6.984 1 97.44 220 ASP A O 1
ATOM 1676 N N . TYR A 1 221 ? -4.488 33.75 -6.863 1 98.19 221 TYR A N 1
ATOM 1677 C CA . TYR A 1 221 ? -3.42 32.75 -6.91 1 98.19 221 TYR A CA 1
ATOM 1678 C C . TYR A 1 221 ? -3.52 31.797 -5.73 1 98.19 221 TYR A C 1
ATOM 1680 O O . TYR A 1 221 ? -3.346 30.594 -5.895 1 98.19 221 TYR A O 1
ATOM 1688 N N . HIS A 1 222 ? -3.818 32.312 -4.637 1 98.31 222 HIS A N 1
ATOM 1689 C CA . HIS A 1 222 ? -3.883 31.5 -3.416 1 98.31 222 HIS A CA 1
ATOM 1690 C C . HIS A 1 222 ? -5.117 30.609 -3.408 1 98.31 222 HIS A C 1
ATOM 1692 O O . HIS A 1 222 ? -5.195 29.656 -2.625 1 98.31 222 HIS A O 1
ATOM 1698 N N . LEU A 1 223 ? -6.109 30.828 -4.281 1 98.56 223 LEU A N 1
ATOM 1699 C CA . LEU A 1 223 ? -7.332 30.047 -4.367 1 98.56 223 LEU A CA 1
ATOM 1700 C C . LEU A 1 223 ? -7.129 28.812 -5.25 1 98.56 223 LEU A C 1
ATOM 1702 O O . LEU A 1 223 ? -7.93 27.891 -5.219 1 98.56 223 LEU A O 1
ATOM 1706 N N . ILE A 1 224 ? -6.07 28.797 -6.055 1 98.69 224 ILE A N 1
ATOM 1707 C CA . ILE A 1 224 ? -5.879 27.797 -7.098 1 98.69 224 ILE A CA 1
ATOM 1708 C C . ILE A 1 224 ? -5.859 26.406 -6.477 1 98.69 224 ILE A C 1
ATOM 1710 O O . ILE A 1 224 ? -6.594 25.516 -6.914 1 98.69 224 ILE A O 1
ATOM 1714 N N . PRO A 1 225 ? -5.07 26.188 -5.383 1 98.81 225 PRO A N 1
ATOM 1715 C CA . PRO A 1 225 ? -5.078 24.828 -4.82 1 98.81 225 PRO A CA 1
ATOM 1716 C C . PRO A 1 225 ? -6.434 24.438 -4.238 1 98.81 225 PRO A C 1
ATOM 1718 O O . PRO A 1 225 ? -6.816 23.266 -4.289 1 98.81 225 PRO A O 1
ATOM 1721 N N . PHE A 1 226 ? -7.176 25.359 -3.701 1 98.88 226 PHE A N 1
ATOM 1722 C CA . PHE A 1 226 ? -8.484 25.062 -3.125 1 98.88 226 PHE A CA 1
ATOM 1723 C C . PHE A 1 226 ? -9.484 24.703 -4.211 1 98.88 226 PHE A C 1
ATOM 1725 O O . PHE A 1 226 ? -10.32 23.812 -4.02 1 98.88 226 PHE A O 1
ATOM 1732 N N . LYS A 1 227 ? -9.414 25.406 -5.32 1 98.81 227 LYS A N 1
ATOM 1733 C CA . LYS A 1 227 ? -10.25 25.031 -6.453 1 98.81 227 LYS A CA 1
ATOM 1734 C C . LYS A 1 227 ? -9.977 23.594 -6.895 1 98.81 227 LYS A C 1
ATOM 1736 O O . LYS A 1 227 ? -10.906 22.844 -7.18 1 98.81 227 LYS A O 1
ATOM 1741 N N . ALA A 1 228 ? -8.695 23.25 -6.926 1 98.75 228 ALA A N 1
ATOM 1742 C CA . ALA A 1 228 ? -8.32 21.875 -7.277 1 98.75 228 ALA A CA 1
ATOM 1743 C C . ALA A 1 228 ? -8.859 20.875 -6.262 1 98.75 228 ALA A C 1
ATOM 1745 O O . ALA A 1 228 ? -9.352 19.812 -6.633 1 98.75 228 ALA A O 1
ATOM 1746 N N . ALA A 1 229 ? -8.781 21.219 -4.988 1 98.69 229 ALA A N 1
ATOM 1747 C CA . ALA A 1 229 ? -9.273 20.344 -3.926 1 98.69 229 ALA A CA 1
ATOM 1748 C C . ALA A 1 229 ? -10.781 20.141 -4.051 1 98.69 229 ALA A C 1
ATOM 1750 O O . ALA A 1 229 ? -11.273 19.016 -3.926 1 98.69 229 ALA A O 1
ATOM 1751 N N . ILE A 1 230 ? -11.516 21.234 -4.273 1 98.69 230 ILE A N 1
ATOM 1752 C CA . ILE A 1 230 ? -12.969 21.156 -4.41 1 98.69 230 ILE A CA 1
ATOM 1753 C C . ILE A 1 230 ? -13.336 20.266 -5.598 1 98.69 230 ILE A C 1
ATOM 1755 O O . ILE A 1 230 ? -14.203 19.406 -5.488 1 98.69 230 ILE A O 1
ATOM 1759 N N . ALA A 1 231 ? -12.633 20.438 -6.676 1 98.12 231 ALA A N 1
ATOM 1760 C CA . ALA A 1 231 ? -12.883 19.625 -7.867 1 98.12 231 ALA A CA 1
ATOM 1761 C C . ALA A 1 231 ? -12.586 18.156 -7.602 1 98.12 231 ALA A C 1
ATOM 1763 O O . ALA A 1 231 ? -13.227 17.266 -8.18 1 98.12 231 ALA A O 1
ATOM 1764 N N . ALA A 1 232 ? -11.656 17.938 -6.711 1 97.5 232 ALA A N 1
ATOM 1765 C CA . 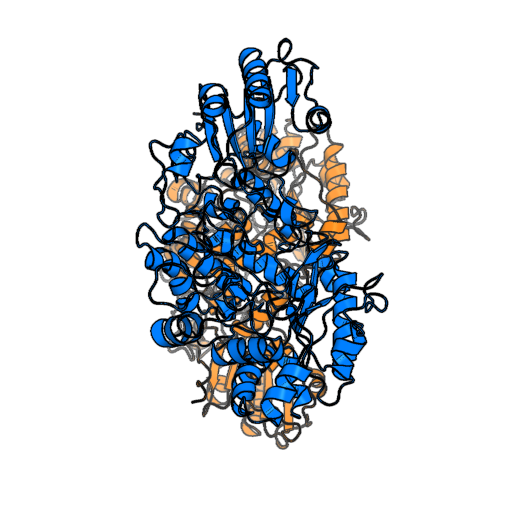ALA A 1 232 ? -11.242 16.562 -6.406 1 97.5 232 ALA A CA 1
ATOM 1766 C C . ALA A 1 232 ? -12.148 15.945 -5.344 1 97.5 232 ALA A C 1
ATOM 1768 O O . ALA A 1 232 ? -11.945 14.797 -4.945 1 97.5 232 ALA A O 1
ATOM 1769 N N . GLY A 1 233 ? -13.086 16.672 -4.816 1 97.5 233 GLY A N 1
ATOM 1770 C CA . GLY A 1 233 ? -14.055 16.109 -3.879 1 97.5 233 GLY A CA 1
ATOM 1771 C C . GLY A 1 233 ? -13.68 16.359 -2.428 1 97.5 233 GLY A C 1
ATOM 1772 O O . GLY A 1 233 ? -13.961 15.531 -1.562 1 97.5 233 GLY A O 1
ATOM 1773 N N . ALA A 1 234 ? -13.039 17.453 -2.156 1 98 234 ALA A N 1
ATOM 1774 C CA . ALA A 1 234 ? -12.758 17.812 -0.77 1 98 234 ALA A CA 1
ATOM 1775 C C . ALA A 1 234 ? -14.016 17.75 0.083 1 98 234 ALA A C 1
ATOM 1777 O O . ALA A 1 234 ? -15.094 18.156 -0.356 1 98 234 ALA A O 1
ATOM 1778 N N . ARG A 1 235 ? -13.883 17.266 1.281 1 98.19 235 ARG A N 1
ATOM 1779 C CA . ARG A 1 235 ? -15.047 16.984 2.121 1 98.19 235 ARG A CA 1
ATOM 1780 C C . ARG A 1 235 ? -15.273 18.125 3.121 1 98.19 235 ARG A C 1
ATOM 1782 O O . ARG A 1 235 ? -16.422 18.453 3.43 1 98.19 235 ARG A O 1
ATOM 1789 N N . GLN A 1 236 ? -14.188 18.609 3.689 1 98.75 236 GLN A N 1
ATOM 1790 C CA . GLN A 1 236 ? -14.289 19.656 4.695 1 98.75 236 GLN A CA 1
ATOM 1791 C C . GLN A 1 236 ? -13.289 20.781 4.414 1 98.75 236 GLN A C 1
ATOM 1793 O O . GLN A 1 236 ? -12.258 20.562 3.775 1 98.75 236 GLN A O 1
ATOM 1798 N N . MET A 1 237 ? -13.68 21.984 4.816 1 98.81 237 MET A N 1
ATOM 1799 C CA . MET A 1 237 ? -12.852 23.188 4.695 1 98.81 237 MET A CA 1
ATOM 1800 C C . MET A 1 237 ? -12.742 23.906 6.035 1 98.81 237 MET A C 1
ATOM 1802 O O . MET A 1 237 ? -13.703 23.938 6.805 1 98.81 237 MET A O 1
ATOM 1806 N N . MET A 1 238 ? -11.586 24.453 6.285 1 98.81 238 MET A N 1
ATOM 1807 C CA . MET A 1 238 ? -11.367 25.25 7.48 1 98.81 238 MET A CA 1
ATOM 1808 C C . MET A 1 238 ? -10.867 26.656 7.113 1 98.81 238 MET A C 1
ATOM 1810 O O . MET A 1 238 ? -9.781 26.797 6.559 1 98.81 238 MET A O 1
ATOM 1814 N N . PRO A 1 239 ? -11.617 27.688 7.449 1 98.69 239 PRO A N 1
ATOM 1815 C CA . PRO A 1 239 ? -11.141 29.047 7.219 1 98.69 239 PRO A CA 1
ATOM 1816 C C . PRO A 1 239 ? -10.008 29.453 8.156 1 98.69 239 PRO A C 1
ATOM 1818 O O . PRO A 1 239 ? -9.977 29.016 9.312 1 98.69 239 PRO A O 1
ATOM 1821 N N . SER A 1 240 ? -9.203 30.297 7.691 1 97.44 240 SER A N 1
ATOM 1822 C CA . SER A 1 240 ? -8.047 30.812 8.43 1 97.44 240 SER A CA 1
ATOM 1823 C C . SER A 1 240 ? -8.484 31.734 9.57 1 97.44 240 SER A C 1
ATOM 1825 O O . SER A 1 240 ? -9.578 32.281 9.531 1 97.44 240 SER A O 1
ATOM 1827 N N . TYR A 1 241 ? -7.602 31.938 10.539 1 97.12 241 TYR A N 1
ATOM 1828 C CA . TYR A 1 241 ? -7.805 32.844 11.648 1 97.12 241 TYR A CA 1
ATOM 1829 C C . TYR A 1 241 ? -7.711 34.312 11.172 1 97.12 241 TYR A C 1
ATOM 1831 O O . TYR A 1 241 ? -8.211 35.219 11.844 1 97.12 241 TYR A O 1
ATOM 1839 N N . ALA A 1 242 ? -7.004 34.531 10.133 1 97.81 242 ALA A N 1
ATOM 1840 C CA . ALA A 1 242 ? -6.629 35.875 9.727 1 97.81 242 ALA A CA 1
ATOM 1841 C C . ALA A 1 242 ? -7.828 36.656 9.18 1 97.81 242 ALA A C 1
ATOM 1843 O O . ALA A 1 242 ? -8.891 36.062 8.938 1 97.81 242 ALA A O 1
ATOM 1844 N N . ARG A 1 243 ? -7.652 38 9.117 1 98 243 ARG A N 1
ATOM 1845 C CA . ARG A 1 243 ? -8.633 38.844 8.438 1 98 243 ARG A CA 1
ATOM 1846 C C . ARG A 1 243 ? -8.031 39.469 7.195 1 98 243 ARG A C 1
ATOM 1848 O O . ARG A 1 243 ? -6.844 39.812 7.168 1 98 243 ARG A O 1
ATOM 1855 N N . PRO A 1 244 ? -8.844 39.594 6.152 1 97.81 244 PRO A N 1
ATOM 1856 C CA . PRO A 1 244 ? -8.367 40.25 4.934 1 97.81 244 PRO A CA 1
ATOM 1857 C C . PRO A 1 244 ? -8.328 41.781 5.059 1 97.81 244 PRO A C 1
ATOM 1859 O O . PRO A 1 244 ? -9.273 42.375 5.555 1 97.81 244 PRO A O 1
ATOM 1862 N N . ILE A 1 245 ? -7.262 42.344 4.641 1 97.69 245 ILE A N 1
ATOM 1863 C CA . ILE A 1 245 ? -7.121 43.812 4.684 1 97.69 245 ILE A CA 1
ATOM 1864 C C . ILE A 1 245 ? -7.082 44.375 3.264 1 97.69 245 ILE A C 1
ATOM 1866 O O . ILE A 1 245 ? -6.391 43.812 2.396 1 97.69 245 ILE A O 1
ATOM 1870 N N . GLY A 1 246 ? -7.762 45.406 3.119 1 95 246 GLY A N 1
ATOM 1871 C CA . GLY A 1 246 ? -7.707 46.125 1.85 1 95 246 GLY A CA 1
ATOM 1872 C C . GLY A 1 246 ? -8.367 45.344 0.714 1 95 246 GLY A C 1
ATOM 1873 O O . GLY A 1 246 ? -7.969 45.5 -0.445 1 95 246 GLY A O 1
ATOM 1874 N N . THR A 1 247 ? -9.211 44.469 1.006 1 96.62 247 THR A N 1
ATOM 1875 C CA . THR A 1 247 ? -9.953 43.719 0.005 1 96.62 247 THR A CA 1
ATOM 1876 C C . THR A 1 247 ? -11.43 44.094 0.014 1 96.62 247 THR A C 1
ATOM 1878 O O . THR A 1 247 ? -11.844 44.969 0.765 1 96.62 247 THR A O 1
ATOM 1881 N N . LYS A 1 248 ? -12.234 43.406 -0.822 1 97.12 248 LYS A N 1
ATOM 1882 C CA . LYS A 1 248 ? -13.672 43.688 -0.884 1 97.12 248 LYS A CA 1
ATOM 1883 C C . LYS A 1 248 ? -14.398 43.031 0.289 1 97.12 248 LYS A C 1
ATOM 1885 O O . LYS A 1 248 ? -15.57 43.312 0.533 1 97.12 248 LYS A O 1
ATOM 1890 N N . TYR A 1 249 ? -13.758 42.25 1.013 1 97.94 249 TYR A N 1
ATOM 1891 C CA . TYR A 1 249 ? -14.391 41.5 2.086 1 97.94 249 TYR A CA 1
ATOM 1892 C C . TYR A 1 249 ? -14.32 42.25 3.404 1 97.94 249 TYR A C 1
ATOM 1894 O O . TYR A 1 249 ? -13.414 43.062 3.615 1 97.94 249 TYR A O 1
ATOM 1902 N N . GLU A 1 250 ? -15.297 41.875 4.293 1 98.19 250 GLU A N 1
ATOM 1903 C CA . GLU A 1 250 ? -15.273 42.438 5.641 1 98.19 250 GLU A CA 1
ATOM 1904 C C . GLU A 1 250 ? -13.953 42.125 6.34 1 98.19 250 GLU A C 1
ATOM 1906 O O . GLU A 1 250 ? -13.422 41.031 6.215 1 98.19 250 GLU A O 1
ATOM 1911 N N . GLU A 1 251 ? -13.406 43.062 7.066 1 98.19 251 GLU A N 1
ATOM 1912 C CA . GLU A 1 251 ? -12.117 42.875 7.73 1 98.19 251 GLU A CA 1
ATOM 1913 C C . GLU A 1 251 ? -12.289 42.188 9.094 1 98.19 251 GLU A C 1
ATOM 1915 O O . GLU A 1 251 ? -11.891 42.75 10.117 1 98.19 251 GLU A O 1
ATOM 1920 N N . VAL A 1 252 ? -12.766 41.062 9.078 1 98.38 252 VAL A N 1
ATOM 1921 C CA . VAL A 1 252 ? -12.875 40.156 10.211 1 98.38 252 VAL A CA 1
ATOM 1922 C C . VAL A 1 252 ? -12.25 38.812 9.859 1 98.38 252 VAL A C 1
ATOM 1924 O O . VAL A 1 252 ? -12.016 38.531 8.688 1 98.38 252 VAL A O 1
ATOM 1927 N N . ALA A 1 253 ? -11.914 38.094 10.906 1 98.19 253 ALA A N 1
ATOM 1928 C CA . ALA A 1 253 ? -11.359 36.75 10.695 1 98.19 253 ALA A CA 1
ATOM 1929 C C . ALA A 1 253 ? -12.195 35.969 9.688 1 98.19 253 ALA A C 1
ATOM 1931 O O . ALA A 1 253 ? -13.422 36.094 9.648 1 98.19 253 ALA A O 1
ATOM 1932 N N . PHE A 1 254 ? -11.516 35.125 8.922 1 98.44 254 PHE A N 1
ATOM 1933 C CA . PHE A 1 254 ? -12.164 34.438 7.805 1 98.44 254 PHE A CA 1
ATOM 1934 C C . PHE A 1 254 ? -13.289 33.562 8.305 1 98.44 254 PHE A C 1
ATOM 1936 O O . PHE A 1 254 ? -14.289 33.344 7.605 1 98.44 254 PHE A O 1
ATOM 1943 N N . GLY A 1 255 ? -13.227 33.031 9.5 1 97.94 255 GLY A N 1
ATOM 1944 C CA . GLY A 1 255 ? -14.25 32.156 10.07 1 97.94 255 GLY A CA 1
ATOM 1945 C C . GLY A 1 255 ? -15.523 32.906 10.43 1 97.94 255 GLY A C 1
ATOM 1946 O O . GLY A 1 255 ? -16.578 32.312 10.648 1 97.94 255 GLY A O 1
ATOM 1947 N N . PHE A 1 256 ? -15.453 34.219 10.484 1 98.62 256 PHE A N 1
ATOM 1948 C CA . PHE A 1 256 ? -16.594 35.094 10.773 1 98.62 256 PHE A CA 1
ATOM 1949 C C . PHE A 1 256 ? -17.125 35.719 9.492 1 98.62 256 PHE A C 1
ATOM 1951 O O . PHE A 1 256 ? -18.125 36.438 9.531 1 98.62 256 PHE A O 1
ATOM 1958 N N . ASN A 1 257 ? -16.547 35.5 8.406 1 98.69 257 ASN A N 1
ATOM 1959 C CA . ASN A 1 257 ? -16.719 36.312 7.199 1 98.69 257 ASN A CA 1
ATOM 1960 C C . ASN A 1 257 ? -17.703 35.656 6.227 1 98.69 257 ASN A C 1
ATOM 1962 O O . ASN A 1 257 ? -17.312 34.781 5.457 1 98.69 257 ASN A O 1
ATOM 1966 N N . LYS A 1 258 ? -18.922 36.188 6.168 1 98.69 258 LYS A N 1
ATOM 1967 C CA . LYS A 1 258 ? -19.938 35.625 5.281 1 98.69 258 LYS A CA 1
ATOM 1968 C C . LYS A 1 258 ? -19.531 35.75 3.818 1 98.69 258 LYS A C 1
ATOM 1970 O O . LYS A 1 258 ? -19.828 34.875 3.006 1 98.69 258 LYS A O 1
ATOM 1975 N N . GLY A 1 259 ? -18.875 36.875 3.471 1 98.62 259 GLY A N 1
ATOM 1976 C CA . GLY A 1 259 ? -18.375 37.062 2.117 1 98.62 259 GLY A CA 1
ATOM 1977 C C . GLY A 1 259 ? -17.406 35.969 1.686 1 98.62 259 GLY A C 1
ATOM 1978 O O . GLY A 1 259 ? -17.391 35.562 0.515 1 98.62 259 GLY A O 1
ATOM 1979 N N . ILE A 1 260 ? -16.672 35.406 2.615 1 98.56 260 ILE A N 1
ATOM 1980 C CA . ILE A 1 260 ? -15.672 34.375 2.324 1 98.56 260 ILE A CA 1
ATOM 1981 C C . ILE A 1 260 ? -16.312 33 2.375 1 98.56 260 ILE A C 1
ATOM 1983 O O . ILE A 1 260 ? -16.234 32.25 1.415 1 98.56 260 ILE A O 1
ATOM 1987 N N . VAL A 1 261 ? -17.031 32.625 3.432 1 98.75 261 VAL A N 1
ATOM 1988 C CA . VAL A 1 261 ? -17.5 31.281 3.676 1 98.75 261 VAL A CA 1
ATOM 1989 C C . VAL A 1 261 ? -18.688 30.984 2.771 1 98.75 261 VAL A C 1
ATOM 1991 O O . VAL A 1 261 ? -18.703 29.969 2.062 1 98.75 261 VAL A O 1
ATOM 1994 N N . THR A 1 262 ? -19.688 31.828 2.768 1 98.56 262 THR A N 1
ATOM 1995 C CA . THR A 1 262 ? -20.891 31.578 1.979 1 98.56 262 THR A CA 1
ATOM 1996 C C . THR A 1 262 ? -20.688 32.062 0.54 1 98.56 262 THR A C 1
ATOM 1998 O O . THR A 1 262 ? -20.828 31.266 -0.399 1 98.56 262 THR A O 1
ATOM 2001 N N . ASP A 1 263 ? -20.328 33.312 0.338 1 98.5 263 ASP A N 1
ATOM 2002 C CA . ASP A 1 263 ? -20.328 33.875 -1.01 1 98.5 263 ASP A CA 1
ATOM 2003 C C . ASP A 1 263 ? -19.203 33.281 -1.851 1 98.5 263 ASP A C 1
ATOM 2005 O O . ASP A 1 263 ? -19.453 32.688 -2.914 1 98.5 263 ASP A O 1
ATOM 2009 N N . LEU A 1 264 ? -18 33.281 -1.388 1 98.69 264 LEU A N 1
ATOM 2010 C CA . LEU A 1 264 ? -16.875 32.812 -2.18 1 98.69 264 LEU A CA 1
ATOM 2011 C C . LEU A 1 264 ? -16.812 31.281 -2.166 1 98.69 264 LEU A C 1
ATOM 2013 O O . LEU A 1 264 ? -16.906 30.641 -3.217 1 98.69 264 LEU A O 1
ATOM 2017 N N . LEU A 1 265 ? -16.703 30.625 -1.051 1 98.81 265 LEU A N 1
ATOM 2018 C CA . LEU A 1 265 ? -16.469 29.203 -0.927 1 98.81 265 LEU A CA 1
ATOM 2019 C C . LEU A 1 265 ? -17.672 28.406 -1.408 1 98.81 265 LEU A C 1
ATOM 2021 O O . LEU A 1 265 ? -17.547 27.547 -2.287 1 98.81 265 LEU A O 1
ATOM 2025 N N . ARG A 1 266 ? -18.875 28.672 -0.92 1 98.5 266 ARG A N 1
ATOM 2026 C CA . ARG A 1 266 ? -20.047 27.859 -1.244 1 98.5 266 ARG A CA 1
ATOM 2027 C C . ARG A 1 266 ? -20.641 28.281 -2.582 1 98.5 266 ARG A C 1
ATOM 2029 O O . ARG A 1 266 ? -20.875 27.438 -3.455 1 98.5 266 ARG A O 1
ATOM 2036 N N . THR A 1 267 ? -20.875 29.562 -2.744 1 98.38 267 THR A N 1
ATOM 2037 C CA . THR A 1 267 ? -21.625 30.016 -3.912 1 98.38 267 THR A CA 1
ATOM 2038 C C . THR A 1 267 ? -20.719 30.094 -5.141 1 98.38 267 THR A C 1
ATOM 2040 O O . THR A 1 267 ? -21 29.453 -6.16 1 98.38 267 THR A O 1
ATOM 2043 N N . GLU A 1 268 ? -19.672 30.797 -5.047 1 98.56 268 GLU A N 1
ATOM 2044 C CA . GLU A 1 268 ? -18.828 31.016 -6.219 1 98.56 268 GLU A CA 1
ATOM 2045 C C . GLU A 1 268 ? -18.031 29.75 -6.562 1 98.56 268 GLU A C 1
ATOM 2047 O O . GLU A 1 268 ? -17.938 29.375 -7.73 1 98.56 268 GLU A O 1
ATOM 2052 N N . LEU A 1 269 ? -17.438 29.078 -5.551 1 98.69 269 LEU A N 1
ATOM 2053 C CA . LEU A 1 269 ? -16.562 27.953 -5.824 1 98.69 269 LEU A CA 1
ATOM 2054 C C . LEU A 1 269 ? -17.328 26.641 -5.785 1 98.69 269 LEU A C 1
ATOM 2056 O O . LEU A 1 269 ? -16.797 25.594 -6.164 1 98.69 269 LEU A O 1
ATOM 2060 N N . GLY A 1 270 ? -18.484 26.625 -5.262 1 98.44 270 GLY A N 1
ATOM 2061 C CA . GLY A 1 270 ? -19.375 25.469 -5.355 1 98.44 270 GLY A CA 1
ATOM 2062 C C . GLY A 1 270 ? -19.094 24.422 -4.297 1 98.44 270 GLY A C 1
ATOM 2063 O O . GLY A 1 270 ? -19.391 23.234 -4.492 1 98.44 270 GLY A O 1
ATOM 2064 N N . PHE A 1 271 ? -18.547 24.812 -3.209 1 98.56 271 PHE A N 1
ATOM 2065 C CA . PHE A 1 271 ? -18.25 23.844 -2.156 1 98.56 271 PHE A CA 1
ATOM 2066 C C . PHE A 1 271 ? -19.5 23.516 -1.357 1 98.56 271 PHE A C 1
ATOM 2068 O O . PHE A 1 271 ? -20.156 24.406 -0.815 1 98.56 271 PHE A O 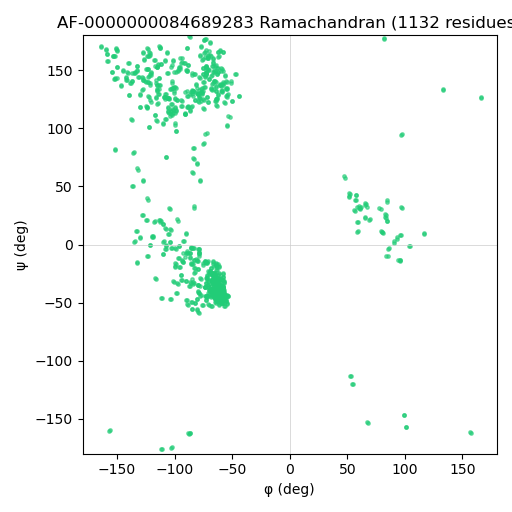1
ATOM 2075 N N . ASP A 1 272 ? -19.797 22.25 -1.182 1 96.62 272 ASP A N 1
ATOM 2076 C CA . ASP A 1 272 ? -21.031 21.844 -0.512 1 96.62 272 ASP A CA 1
ATOM 2077 C C . ASP A 1 272 ? -20.719 21.031 0.746 1 96.62 272 ASP A C 1
ATOM 2079 O O . ASP A 1 272 ? -21.641 20.516 1.395 1 96.62 272 ASP A O 1
ATOM 2083 N N . GLY A 1 273 ? -19.5 20.938 1.102 1 98.25 273 GLY A N 1
ATOM 2084 C CA . GLY A 1 273 ? -19.109 20.109 2.232 1 98.25 273 GLY A CA 1
ATOM 2085 C C . GLY A 1 273 ? -19.203 20.844 3.562 1 98.25 273 GLY A C 1
ATOM 2086 O O . GLY A 1 273 ? -19.969 21.797 3.701 1 98.25 273 GLY A O 1
ATOM 2087 N N . ILE A 1 274 ? -18.547 20.312 4.547 1 98.88 274 ILE A N 1
ATOM 2088 C CA . ILE A 1 274 ? -18.578 20.797 5.918 1 98.88 274 ILE A CA 1
ATOM 2089 C C . ILE A 1 274 ? -17.547 21.922 6.09 1 98.88 274 ILE A C 1
ATOM 2091 O O . ILE A 1 274 ? -16.406 21.797 5.648 1 98.88 274 ILE A O 1
ATOM 2095 N N . VAL A 1 275 ? -17.938 22.984 6.672 1 98.94 275 VAL A N 1
ATOM 2096 C CA . VAL A 1 275 ? -17.016 24.031 7.07 1 98.94 275 VAL A CA 1
ATOM 2097 C C . VAL A 1 275 ? -16.812 24 8.586 1 98.94 275 VAL A C 1
ATOM 2099 O O . VAL A 1 275 ? -17.766 24.219 9.344 1 98.94 275 VAL A O 1
ATOM 2102 N N . VAL A 1 276 ? -15.656 23.703 9.023 1 98.94 276 VAL A N 1
ATOM 2103 C CA . VAL A 1 276 ? -15.297 23.703 10.438 1 98.94 276 VAL A CA 1
ATOM 2104 C C . VAL A 1 276 ? -14.391 24.906 10.742 1 98.94 276 VAL A C 1
ATOM 2106 O O . VAL A 1 276 ? -13.422 25.156 10.023 1 98.94 276 VAL A O 1
ATOM 2109 N N . SER A 1 277 ? -14.742 25.641 11.758 1 98.69 277 SER A N 1
ATOM 2110 C CA . SER A 1 277 ? -13.883 26.75 12.125 1 98.69 277 SER A CA 1
ATOM 2111 C C . SER A 1 277 ? -12.531 26.266 12.641 1 98.69 277 SER A C 1
ATOM 2113 O O . SER A 1 277 ? -12.383 25.094 13 1 98.69 277 SER A O 1
ATOM 2115 N N . ASP A 1 278 ? -11.578 27.141 12.609 1 97.31 278 ASP A N 1
ATOM 2116 C CA . ASP A 1 278 ? -10.367 26.859 13.375 1 97.31 278 ASP A CA 1
ATOM 2117 C C . ASP A 1 278 ? -10.633 26.922 14.875 1 97.31 278 ASP A C 1
ATOM 2119 O O . ASP A 1 278 ? -11.758 27.219 15.297 1 97.31 278 ASP A O 1
ATOM 2123 N N . TRP A 1 279 ? -9.75 26.609 15.672 1 96.56 279 TRP A N 1
ATOM 2124 C CA . TRP A 1 279 ? -9.945 26.359 17.094 1 96.56 279 TRP A CA 1
ATOM 2125 C C . TRP A 1 279 ? -9.93 27.672 17.891 1 96.56 279 TRP A C 1
ATOM 2127 O O . TRP A 1 279 ? -9.07 28.531 17.672 1 96.56 279 TRP A O 1
ATOM 2137 N N . GLY A 1 280 ? -10.906 27.891 18.781 1 96.62 280 GLY A N 1
ATOM 2138 C CA . GLY A 1 280 ? -10.844 28.938 19.797 1 96.62 280 GLY A CA 1
ATOM 2139 C C . GLY A 1 280 ? -11.297 30.281 19.281 1 96.62 280 GLY A C 1
ATOM 2140 O O . GLY A 1 280 ? -10.758 31.312 19.688 1 96.62 280 GLY A O 1
ATOM 2141 N N . LEU A 1 281 ? -12.258 30.328 18.5 1 98.12 281 LEU A N 1
ATOM 2142 C CA . LEU A 1 281 ? -12.734 31.594 17.938 1 98.12 281 LEU A CA 1
ATOM 2143 C C . LEU A 1 281 ? -13.672 32.281 18.922 1 98.12 281 LEU A C 1
ATOM 2145 O O . LEU A 1 281 ? -13.898 33.5 18.812 1 98.12 281 LEU A O 1
ATOM 2149 N N . VAL A 1 282 ? -14.273 31.625 19.891 1 98.38 282 VAL A N 1
ATOM 2150 C CA . VAL A 1 282 ? -15.398 32.156 20.641 1 98.38 282 VAL A CA 1
ATOM 2151 C C . VAL A 1 282 ? -14.969 32.438 22.078 1 98.38 282 VAL A C 1
ATOM 2153 O O . VAL A 1 282 ? -15.258 33.5 22.625 1 98.38 282 VAL A O 1
ATOM 2156 N N . THR A 1 283 ? -14.273 31.484 22.688 1 97.31 283 THR A N 1
ATOM 2157 C CA . THR A 1 283 ? -13.961 31.578 24.109 1 97.31 283 THR A CA 1
ATOM 2158 C C . THR A 1 283 ? -12.453 31.703 24.328 1 97.31 283 THR A C 1
ATOM 2160 O O . THR A 1 283 ? -11.664 31.266 23.484 1 97.31 283 THR A O 1
ATOM 2163 N N . ASN A 1 284 ? -12.125 32.344 25.438 1 95 284 ASN A N 1
ATOM 2164 C CA . ASN A 1 284 ? -10.734 32.312 25.875 1 95 284 ASN A CA 1
ATOM 2165 C C . ASN A 1 284 ? -10.305 30.875 26.203 1 95 284 ASN A C 1
ATOM 2167 O O . ASN A 1 284 ? -11.141 30.016 26.469 1 95 284 ASN A O 1
ATOM 2171 N N . PHE A 1 285 ? -9.031 30.641 26.047 1 89.88 285 PHE A N 1
ATOM 2172 C CA . PHE A 1 285 ? -8.562 29.281 26.297 1 89.88 285 PHE A CA 1
ATOM 2173 C C . PHE A 1 285 ? -7.125 29.281 26.797 1 89.88 285 PHE A C 1
ATOM 2175 O O . PHE A 1 285 ? -6.484 30.328 26.859 1 89.88 285 PHE A O 1
ATOM 2182 N N . THR A 1 286 ? -6.73 28.109 27.297 1 86.25 286 THR A N 1
ATOM 2183 C CA . THR A 1 286 ? -5.363 27.922 27.766 1 86.25 286 THR A CA 1
ATOM 2184 C C . THR A 1 286 ? -4.574 27.062 26.781 1 86.25 286 THR A C 1
ATOM 2186 O O . THR A 1 286 ? -5.039 26 26.359 1 86.25 286 THR A O 1
ATOM 2189 N N . ALA A 1 287 ? -3.473 27.562 26.359 1 82.44 287 ALA A N 1
ATOM 2190 C CA . ALA A 1 287 ? -2.557 26.812 25.5 1 82.44 287 ALA A CA 1
ATOM 2191 C C . ALA A 1 287 ? -1.159 26.766 26.109 1 82.44 287 ALA A C 1
ATOM 2193 O O . ALA A 1 287 ? -0.522 27.797 26.328 1 82.44 287 ALA A O 1
ATOM 2194 N N . ARG A 1 288 ? -0.745 25.531 26.375 1 80.94 288 ARG A N 1
ATOM 2195 C CA . ARG A 1 288 ? 0.557 25.297 26.984 1 80.94 288 ARG A CA 1
ATOM 2196 C C . ARG A 1 288 ? 0.722 26.156 28.25 1 80.94 288 ARG A C 1
ATOM 2198 O O . ARG A 1 288 ? 1.729 26.844 28.406 1 80.94 288 ARG A O 1
ATOM 2205 N N . GLY A 1 289 ? -0.278 26.25 29 1 79.06 289 GLY A N 1
ATOM 2206 C CA . GLY A 1 289 ? -0.228 26.922 30.297 1 79.06 289 GLY A CA 1
ATOM 2207 C C . GLY A 1 289 ? -0.458 28.422 30.188 1 79.06 289 GLY A C 1
ATOM 2208 O O . GLY A 1 289 ? -0.529 29.109 31.203 1 79.06 289 GLY A O 1
ATOM 2209 N N . GLU A 1 290 ? -0.592 28.875 29.016 1 84.62 290 GLU A N 1
ATOM 2210 C CA . GLU A 1 290 ? -0.816 30.297 28.812 1 84.62 290 GLU A CA 1
ATOM 2211 C C . GLU A 1 290 ? -2.283 30.594 28.516 1 84.62 290 GLU A C 1
ATOM 2213 O O . GLU A 1 290 ? -2.922 29.875 27.75 1 84.62 290 GLU A O 1
ATOM 2218 N N . GLN A 1 291 ? -2.703 31.656 29.125 1 88.62 291 GLN A N 1
ATOM 2219 C CA . GLN A 1 291 ? -4.07 32.094 28.859 1 88.62 291 GLN A CA 1
ATOM 2220 C C . GLN A 1 291 ? -4.148 32.906 27.562 1 88.62 291 GLN A C 1
ATOM 2222 O O . GLN A 1 291 ? -3.43 33.875 27.375 1 88.62 291 GLN A O 1
ATOM 2227 N N . MET A 1 292 ? -4.965 32.469 26.734 1 91.31 292 MET A N 1
ATOM 2228 C CA . MET A 1 292 ? -5.16 33.094 25.438 1 91.31 292 MET A CA 1
ATOM 2229 C C . MET A 1 292 ? -6.582 33.656 25.312 1 91.31 292 MET A C 1
ATOM 2231 O O . MET A 1 292 ? -7.531 33.031 25.797 1 91.31 292 MET A O 1
ATOM 2235 N N . GLU A 1 293 ? -6.68 34.781 24.75 1 94.31 293 GLU A N 1
ATOM 2236 C CA . GLU A 1 293 ? -8 35.25 24.375 1 94.31 293 GLU A CA 1
ATOM 2237 C C . GLU A 1 293 ? -8.531 34.531 23.141 1 94.31 293 GLU A C 1
ATOM 2239 O O . GLU A 1 293 ? -7.758 33.938 22.375 1 94.31 293 GLU A O 1
ATOM 2244 N N . ALA A 1 294 ? -9.883 34.594 23 1 97.31 294 ALA A N 1
ATOM 2245 C CA . ALA A 1 294 ? -10.484 34.062 21.781 1 97.31 294 ALA A CA 1
ATOM 2246 C C . ALA A 1 294 ? -9.852 34.688 20.547 1 97.31 294 ALA A C 1
ATOM 2248 O O . ALA A 1 294 ? -9.602 35.906 20.516 1 97.31 294 ALA A O 1
ATOM 2249 N N . ILE A 1 295 ? -9.516 33.906 19.578 1 97.5 295 ILE A N 1
ATOM 2250 C CA . ILE A 1 295 ? -8.898 34.375 18.359 1 97.5 295 ILE A CA 1
ATOM 2251 C C . ILE A 1 295 ? -9.984 34.844 17.391 1 97.5 295 ILE A C 1
ATOM 2253 O O . ILE A 1 295 ? -10.414 34.094 16.516 1 97.5 295 ILE A O 1
ATOM 2257 N N . SER A 1 296 ? -10.414 36.062 17.594 1 98.25 296 SER A N 1
ATOM 2258 C CA . SER A 1 296 ? -11.555 36.625 16.875 1 98.25 296 SER A CA 1
ATOM 2259 C C . SER A 1 296 ? -11.195 37.969 16.219 1 98.25 296 SER A C 1
ATOM 2261 O O . SER A 1 296 ? -11.922 38.938 16.359 1 98.25 296 SER A O 1
ATOM 2263 N N . TRP A 1 297 ? -10.156 37.906 15.43 1 98.44 297 TRP A N 1
ATOM 2264 C CA . TRP A 1 297 ? -9.648 39.125 14.82 1 98.44 297 TRP A CA 1
ATOM 2265 C C . TRP A 1 297 ? -10.742 39.875 14.047 1 98.44 297 TRP A C 1
ATOM 2267 O O . TRP A 1 297 ? -11.391 39.281 13.18 1 98.44 297 TRP A O 1
ATOM 2277 N N . GLY A 1 298 ? -10.938 41.188 14.344 1 98.12 298 GLY A N 1
ATOM 2278 C CA . GLY A 1 298 ? -11.969 42 13.711 1 98.12 298 GLY A CA 1
ATOM 2279 C C . GLY A 1 298 ? -13.32 41.875 14.391 1 98.12 298 GLY A C 1
ATOM 2280 O O . GLY A 1 298 ? -14.25 42.625 14.07 1 98.12 298 GLY A O 1
ATOM 2281 N N . ALA A 1 299 ? -13.516 40.938 15.328 1 98.12 299 ALA A N 1
ATOM 2282 C CA . ALA A 1 299 ? -14.766 40.719 16.047 1 98.12 299 ALA A CA 1
ATOM 2283 C C . ALA A 1 299 ? -14.531 40.688 17.562 1 98.12 299 ALA A C 1
ATOM 2285 O O . ALA A 1 299 ? -15.297 40.062 18.297 1 98.12 299 ALA A O 1
ATOM 2286 N N . GLU A 1 300 ? -13.523 41.312 17.984 1 97.19 300 GLU A N 1
ATOM 2287 C CA . GLU A 1 300 ? -13.109 41.219 19.391 1 97.19 300 GLU A CA 1
ATOM 2288 C C . GLU A 1 300 ? -14.148 41.844 20.312 1 97.19 300 GLU A C 1
ATOM 2290 O O . GLU A 1 300 ? -14.273 41.438 21.469 1 97.19 300 GLU A O 1
ATOM 2295 N N . ASN A 1 301 ? -14.914 42.75 19.828 1 96.94 301 ASN A N 1
ATOM 2296 C CA . ASN A 1 301 ? -15.859 43.5 20.656 1 96.94 301 ASN A CA 1
ATOM 2297 C C . ASN A 1 301 ? -17.188 42.781 20.812 1 96.94 301 ASN A C 1
ATOM 2299 O O . ASN A 1 301 ? -18.047 43.188 21.578 1 96.94 301 ASN A O 1
ATOM 2303 N N . LEU A 1 302 ? -17.297 41.688 20.172 1 98.31 302 LEU A N 1
ATOM 2304 C CA . LEU A 1 302 ? -18.531 40.906 20.266 1 98.31 302 LEU A CA 1
ATOM 2305 C C . LEU A 1 302 ? -18.516 40 21.5 1 98.31 302 LEU A C 1
ATOM 2307 O O . LEU A 1 302 ? -17.469 39.5 21.891 1 98.31 302 LEU A O 1
ATOM 2311 N N . THR A 1 303 ? -19.703 39.844 22.047 1 98.31 303 THR A N 1
ATOM 2312 C CA . THR A 1 303 ? -19.859 38.844 23.109 1 98.31 303 THR A CA 1
ATOM 2313 C C . THR A 1 303 ? -19.75 37.438 22.547 1 98.31 303 THR A C 1
ATOM 2315 O O . THR A 1 303 ? -19.797 37.219 21.328 1 98.31 303 THR A O 1
ATOM 2318 N N . GLU A 1 304 ? -19.609 36.5 23.422 1 98.5 304 GLU A N 1
ATOM 2319 C CA . GLU A 1 304 ? -19.5 35.125 22.984 1 98.5 304 GLU A CA 1
ATOM 2320 C C . GLU A 1 304 ? -20.719 34.688 22.172 1 98.5 304 GLU A C 1
ATOM 2322 O O . GLU A 1 304 ? -20.578 34.062 21.125 1 98.5 304 GLU A O 1
ATOM 2327 N N . VAL A 1 305 ? -21.953 35 22.656 1 98.62 305 VAL A N 1
ATOM 2328 C CA . VAL A 1 305 ? -23.156 34.594 21.953 1 98.62 305 VAL A CA 1
ATOM 2329 C C . VAL A 1 305 ? -23.219 35.281 20.594 1 98.62 305 VAL A C 1
ATOM 2331 O O . VAL A 1 305 ? -23.656 34.688 19.609 1 98.62 305 VAL A O 1
ATOM 2334 N N . GLN A 1 306 ? -22.781 36.562 20.5 1 98.69 306 GLN A N 1
ATOM 2335 C CA . GLN A 1 306 ? -22.75 37.281 19.234 1 98.69 306 GLN A CA 1
ATOM 2336 C C . GLN A 1 306 ? -21.719 36.688 18.281 1 98.69 306 GLN A C 1
ATOM 2338 O O . GLN A 1 306 ? -21.938 36.656 17.062 1 98.69 306 GLN A O 1
ATOM 2343 N N . LYS A 1 307 ? -20.578 36.281 18.828 1 98.81 307 LYS A N 1
ATOM 2344 C CA . LYS A 1 307 ? -19.578 35.594 18 1 98.81 307 LYS A CA 1
ATOM 2345 C C . LYS A 1 307 ? -20.141 34.312 17.391 1 98.81 307 LYS A C 1
ATOM 2347 O O . LYS A 1 307 ? -19.969 34.062 16.203 1 98.81 307 LYS A O 1
ATOM 2352 N N . VAL A 1 308 ? -20.844 33.531 18.172 1 98.81 308 VAL A N 1
ATOM 2353 C CA . VAL A 1 308 ? -21.453 32.281 17.656 1 98.81 308 VAL A CA 1
ATOM 2354 C C . VAL A 1 308 ? -22.469 32.625 16.578 1 98.81 308 VAL A C 1
ATOM 2356 O O . VAL A 1 308 ? -22.516 31.969 15.531 1 98.81 308 VAL A O 1
ATOM 2359 N N . GLU A 1 309 ? -23.297 33.656 16.844 1 98.75 309 GLU A N 1
ATOM 2360 C CA . GLU A 1 309 ? -24.266 34.094 15.844 1 98.75 309 GLU A CA 1
ATOM 2361 C C . GLU A 1 309 ? -23.578 34.438 14.531 1 98.75 309 GLU A C 1
ATOM 2363 O O . GLU A 1 309 ? -24.016 34.031 13.461 1 98.75 309 GLU A O 1
ATOM 2368 N N . LYS A 1 310 ? -22.516 35.219 14.609 1 98.75 310 LYS A N 1
ATOM 2369 C CA . LYS A 1 310 ? -21.812 35.656 13.422 1 98.75 310 LYS A CA 1
ATOM 2370 C C . LYS A 1 310 ? -21.188 34.5 12.672 1 98.75 310 LYS A C 1
ATOM 2372 O O . LYS A 1 310 ? -21.203 34.438 11.438 1 98.75 310 LYS A O 1
ATOM 2377 N N . ILE A 1 311 ? -20.578 33.531 13.375 1 98.81 311 ILE A N 1
ATOM 2378 C CA . ILE A 1 311 ? -19.953 32.344 12.805 1 98.81 311 ILE A CA 1
ATOM 2379 C C . ILE A 1 311 ? -21 31.516 12.062 1 98.81 311 ILE A C 1
ATOM 2381 O O . ILE A 1 311 ? -20.781 31.109 10.914 1 98.81 311 ILE A O 1
ATOM 2385 N N . LEU A 1 312 ? -22.172 31.281 12.648 1 98.75 312 LEU A N 1
ATOM 2386 C CA . LEU A 1 312 ? -23.234 30.516 12.031 1 98.75 312 LEU A CA 1
ATOM 2387 C C . LEU A 1 312 ? -23.781 31.219 10.797 1 98.75 312 LEU A C 1
ATOM 2389 O O . LEU A 1 312 ? -24.031 30.594 9.773 1 98.75 312 LEU A O 1
ATOM 2393 N N . ASN A 1 313 ? -23.953 32.531 10.922 1 98.19 313 ASN A N 1
ATOM 2394 C CA . ASN A 1 313 ? -24.469 33.312 9.805 1 98.19 313 ASN A CA 1
ATOM 2395 C C . ASN A 1 313 ? -23.469 33.344 8.648 1 98.19 313 ASN A C 1
ATOM 2397 O O . ASN A 1 313 ? -23.875 33.5 7.492 1 98.19 313 ASN A O 1
ATOM 2401 N N . ALA A 1 314 ? -22.156 33.281 8.977 1 98.62 314 ALA A N 1
ATOM 2402 C CA . ALA A 1 314 ? -21.141 33.25 7.926 1 98.62 314 ALA A CA 1
ATOM 2403 C C . ALA A 1 314 ? -21.25 31.969 7.102 1 98.62 314 ALA A C 1
ATOM 2405 O O . ALA A 1 314 ? -20.812 31.922 5.949 1 98.62 314 ALA A O 1
ATOM 2406 N N . GLY A 1 315 ? -21.781 30.875 7.645 1 98.38 315 GLY A N 1
ATOM 2407 C CA . GLY A 1 315 ? -21.938 29.625 6.938 1 98.38 315 GLY A CA 1
ATOM 2408 C C . GLY A 1 315 ? -21.125 28.484 7.535 1 98.38 315 GLY A C 1
ATOM 2409 O O . GLY A 1 315 ? -21.062 27.391 6.965 1 98.38 315 GLY A O 1
ATOM 2410 N N . VAL A 1 316 ? -20.531 28.656 8.688 1 98.81 316 VAL A N 1
ATOM 2411 C CA . VAL A 1 316 ? -19.734 27.641 9.359 1 98.81 316 VAL A CA 1
ATOM 2412 C C . VAL A 1 316 ? -20.656 26.578 9.969 1 98.81 316 VAL A C 1
ATOM 2414 O O . VAL A 1 316 ? -21.703 26.906 10.523 1 98.81 316 VAL A O 1
ATOM 2417 N N . ASP A 1 317 ? -20.25 25.328 9.859 1 98.81 317 ASP A N 1
ATOM 2418 C CA . ASP A 1 317 ? -21.078 24.219 10.305 1 98.81 317 ASP A CA 1
ATOM 2419 C C . ASP A 1 317 ? -20.688 23.766 11.711 1 98.81 317 ASP A C 1
ATOM 2421 O O . ASP A 1 317 ? -21.516 23.25 12.461 1 98.81 317 ASP A O 1
ATOM 2425 N N . GLN A 1 318 ? -19.469 23.859 11.984 1 98.75 318 GLN A N 1
ATOM 2426 C CA . GLN A 1 318 ? -18.938 23.281 13.219 1 98.75 318 GLN A CA 1
ATOM 2427 C C . GLN A 1 318 ? -17.922 24.219 13.867 1 98.75 318 GLN A C 1
ATOM 2429 O O . GLN A 1 318 ? -17.109 24.828 13.18 1 98.75 318 GLN A O 1
ATOM 2434 N N . LEU A 1 319 ? -17.969 24.344 15.203 1 98.75 319 LEU A N 1
ATOM 2435 C CA . LEU A 1 319 ? -17.094 25.219 15.969 1 98.75 319 LEU A CA 1
ATOM 2436 C C . LEU A 1 319 ? -15.938 24.422 16.578 1 98.75 319 LEU A C 1
ATOM 2438 O O . LEU A 1 319 ? -16.156 23.578 17.453 1 98.75 319 LEU A O 1
ATOM 2442 N N . GLY A 1 320 ? -14.711 24.766 16.172 1 98.19 320 GLY A N 1
ATOM 2443 C CA . GLY A 1 320 ? -13.531 24.062 16.641 1 98.19 320 GLY A CA 1
ATOM 2444 C C . GLY A 1 320 ? -13.031 24.578 17.984 1 98.19 320 GLY A C 1
ATOM 2445 O O . GLY A 1 320 ? -12.875 25.781 18.172 1 98.19 320 GLY A O 1
ATOM 2446 N N . GLY A 1 321 ? -12.781 23.656 18.844 1 96.75 321 GLY A N 1
ATOM 2447 C CA . GLY A 1 321 ? -12.172 23.953 20.125 1 96.75 321 GLY A CA 1
ATOM 2448 C C . GLY A 1 321 ? -13.156 24.5 21.156 1 96.75 321 GLY A C 1
ATOM 2449 O O . GLY A 1 321 ? -12.758 25 22.203 1 96.75 321 GLY A O 1
ATOM 2450 N N . GLU A 1 322 ? -14.422 24.438 20.891 1 97.31 322 GLU A N 1
ATOM 2451 C CA . GLU A 1 322 ? -15.445 25.047 21.734 1 97.31 322 GLU A CA 1
ATOM 2452 C C . GLU A 1 322 ? -16.344 23.969 22.359 1 97.31 322 GLU A C 1
ATOM 2454 O O . GLU A 1 322 ? -16.484 22.875 21.828 1 97.31 322 GLU A O 1
ATOM 2459 N N . ILE A 1 323 ? -16.969 24.312 23.531 1 97.62 323 ILE A N 1
ATOM 2460 C CA . ILE A 1 323 ? -17.859 23.344 24.172 1 97.62 323 ILE A CA 1
ATOM 2461 C C . ILE A 1 323 ? -19.141 24.031 24.625 1 97.62 323 ILE A C 1
ATOM 2463 O O . ILE A 1 323 ? -19.984 23.422 25.281 1 97.62 323 ILE A O 1
ATOM 2467 N N . ARG A 1 324 ? -19.297 25.344 24.344 1 97.75 324 ARG A N 1
ATOM 2468 C CA . ARG A 1 324 ? -20.438 26.094 24.859 1 97.75 324 ARG A CA 1
ATOM 2469 C C . ARG A 1 324 ? -21.656 25.906 23.969 1 97.75 324 ARG A C 1
ATOM 2471 O O . ARG A 1 324 ? -22.141 26.875 23.359 1 97.75 324 ARG A O 1
ATOM 2478 N N . THR A 1 325 ? -22.234 24.781 24.047 1 98.56 325 THR A N 1
ATOM 2479 C CA . THR A 1 325 ? -23.391 24.438 23.234 1 98.56 325 THR A CA 1
ATOM 2480 C C . THR A 1 325 ? -24.609 25.281 23.609 1 98.56 325 THR A C 1
ATOM 2482 O O . THR A 1 325 ? -25.484 25.516 22.781 1 98.56 325 THR A O 1
ATOM 2485 N N . GLU A 1 326 ? -24.672 25.75 24.859 1 98.12 326 GLU A N 1
ATOM 2486 C CA . GLU A 1 326 ? -25.797 26.531 25.359 1 98.12 326 GLU A CA 1
ATOM 2487 C C . GLU A 1 326 ? -25.938 27.844 24.594 1 98.12 326 GLU A C 1
ATOM 2489 O O . GLU A 1 326 ? -27.031 28.422 24.531 1 98.12 326 GLU A O 1
ATOM 2494 N N . LEU A 1 327 ? -24.844 28.359 24.031 1 98.69 327 LEU A N 1
ATOM 2495 C CA . LEU A 1 327 ? -24.922 29.594 23.266 1 98.69 327 LEU A CA 1
ATOM 2496 C C . LEU A 1 327 ? -25.75 29.391 22 1 98.69 327 LEU A C 1
ATOM 2498 O O . LEU A 1 327 ? -26.516 30.266 21.609 1 98.69 327 LEU A O 1
ATOM 2502 N N . VAL A 1 328 ? -25.578 28.25 21.328 1 98.75 328 VAL A N 1
ATOM 2503 C CA . VAL A 1 328 ? -26.359 27.906 20.156 1 98.75 328 VAL A CA 1
ATOM 2504 C C . VAL A 1 328 ? -27.828 27.734 20.531 1 98.75 328 VAL A C 1
ATOM 2506 O O . VAL A 1 328 ? -28.719 28.219 19.828 1 98.75 328 VAL A O 1
ATOM 2509 N N . ILE A 1 329 ? -28.078 27.016 21.641 1 98.69 329 ILE A N 1
ATOM 2510 C CA . ILE A 1 329 ? -29.422 26.781 22.125 1 98.69 329 ILE A CA 1
ATOM 2511 C C . ILE A 1 329 ? -30.109 28.125 22.406 1 98.69 329 ILE A C 1
ATOM 2513 O O . ILE A 1 329 ? -31.281 28.312 22.047 1 98.69 329 ILE A O 1
ATOM 2517 N N . GLN A 1 330 ? -29.375 28.984 23.031 1 98.62 330 GLN A N 1
ATOM 2518 C CA . GLN A 1 330 ? -29.906 30.312 23.359 1 98.62 330 GLN A CA 1
ATOM 2519 C C . GLN A 1 330 ? -30.312 31.062 22.078 1 98.62 330 GLN A C 1
ATOM 2521 O O . GLN A 1 330 ? -31.391 31.656 22.031 1 98.62 330 GLN A O 1
ATOM 2526 N N . LEU A 1 331 ? -29.5 31.078 21.109 1 98.75 331 LEU A N 1
ATOM 2527 C CA . LEU A 1 331 ? -29.766 31.781 19.859 1 98.75 331 LEU A CA 1
ATOM 2528 C C . LEU A 1 331 ? -31.031 31.266 19.188 1 98.75 331 LEU A C 1
ATOM 2530 O O . LEU A 1 331 ? -31.797 32.031 18.609 1 98.75 331 LEU A O 1
ATOM 2534 N N . VAL A 1 332 ? -31.25 29.953 19.234 1 98.62 332 VAL A N 1
ATOM 2535 C CA . VAL A 1 332 ? -32.438 29.375 18.625 1 98.62 332 VAL A CA 1
ATOM 2536 C C . VAL A 1 332 ? -33.688 29.703 19.469 1 98.62 332 VAL A C 1
ATOM 2538 O O . VAL A 1 332 ? -34.719 30.109 18.938 1 98.62 332 VAL A O 1
ATOM 2541 N N . ASN A 1 333 ? -33.594 29.562 20.781 1 98.31 333 ASN A N 1
ATOM 2542 C CA . ASN A 1 333 ? -34.719 29.812 21.688 1 98.31 333 ASN A CA 1
ATOM 2543 C C . ASN A 1 333 ? -35.156 31.266 21.625 1 98.31 333 ASN A C 1
ATOM 2545 O O . ASN A 1 333 ? -36.344 31.547 21.75 1 98.31 333 ASN A O 1
ATOM 2549 N N . ASP A 1 334 ? -34.25 32.156 21.422 1 97.5 334 ASP A N 1
ATOM 2550 C CA . ASP A 1 334 ? -34.594 33.562 21.391 1 97.5 334 ASP A CA 1
ATOM 2551 C C . ASP A 1 334 ? -35 34 19.984 1 97.5 334 ASP A C 1
ATOM 2553 O O . ASP A 1 334 ? -35.344 35.156 19.766 1 97.5 334 ASP A O 1
ATOM 2557 N N . GLY A 1 335 ? -34.844 33.125 19.031 1 97.62 335 GLY A N 1
ATOM 2558 C CA . GLY A 1 335 ? -35.344 33.375 17.688 1 97.62 335 GLY A CA 1
ATOM 2559 C C . GLY A 1 335 ? -34.312 34.062 16.797 1 97.62 335 GLY A C 1
ATOM 2560 O O . GLY A 1 335 ? -34.625 34.406 15.648 1 97.62 335 GLY A O 1
ATOM 2561 N N . THR A 1 336 ? -33.156 34.281 17.297 1 98.19 336 THR A N 1
ATOM 2562 C CA . THR A 1 336 ? -32.094 34.969 16.531 1 98.19 336 THR A CA 1
ATOM 2563 C C . THR A 1 336 ? -31.641 34.094 15.359 1 98.19 336 THR A C 1
ATOM 2565 O O . THR A 1 336 ? -31.359 34.625 14.273 1 98.19 336 THR A O 1
ATOM 2568 N N . ILE A 1 337 ? -31.516 32.781 15.586 1 97.94 337 ILE A N 1
ATOM 2569 C CA . ILE A 1 337 ? -31.188 31.781 14.562 1 97.94 337 ILE A CA 1
ATOM 2570 C C . ILE A 1 337 ? -32.281 30.75 14.453 1 97.94 337 ILE A C 1
ATOM 2572 O O . ILE A 1 337 ? -32.719 30.188 15.461 1 97.94 337 ILE A O 1
ATOM 2576 N N . PRO A 1 338 ? -32.844 30.594 13.234 1 98.06 338 PRO A N 1
ATOM 2577 C CA . PRO A 1 338 ? -33.844 29.531 13.117 1 98.06 338 PRO A CA 1
ATOM 2578 C C . PRO A 1 338 ? -33.25 28.141 13.312 1 98.06 338 PRO A C 1
ATOM 2580 O O . PRO A 1 338 ? -32.125 27.875 12.938 1 98.06 338 PRO A O 1
ATOM 2583 N N . GLU A 1 339 ? -34.031 27.266 13.844 1 98.19 339 GLU A N 1
ATOM 2584 C CA . GLU A 1 339 ? -33.594 25.906 14.078 1 98.19 339 GLU A CA 1
ATOM 2585 C C . GLU A 1 339 ? -33.188 25.219 12.773 1 98.19 339 GLU A C 1
ATOM 2587 O O . GLU A 1 339 ? -32.281 24.391 12.766 1 98.19 339 GLU A O 1
ATOM 2592 N N . GLU A 1 340 ? -33.781 25.609 11.68 1 97.81 340 GLU A N 1
ATOM 2593 C CA . GLU A 1 340 ? -33.5 25.062 10.367 1 97.81 340 GLU A CA 1
ATOM 2594 C C . GLU A 1 340 ? -32.031 25.312 9.984 1 97.81 340 GLU A C 1
ATOM 2596 O O . GLU A 1 340 ? -31.422 24.516 9.266 1 97.81 340 GLU A O 1
ATOM 2601 N N . ARG A 1 341 ? -31.516 26.406 10.438 1 97.56 341 ARG A N 1
ATOM 2602 C CA . ARG A 1 341 ? -30.109 26.688 10.195 1 97.56 341 ARG A CA 1
ATOM 2603 C C . ARG A 1 341 ? -29.219 25.609 10.828 1 97.56 341 ARG A C 1
ATOM 2605 O O . ARG A 1 341 ? -28.203 25.219 10.25 1 97.56 341 ARG A O 1
ATOM 2612 N N . LEU A 1 342 ? -29.562 25.141 11.992 1 98.44 342 LEU A N 1
ATOM 2613 C CA . LEU A 1 342 ? -28.828 24.047 12.625 1 98.44 342 LEU A CA 1
ATOM 2614 C C . LEU A 1 342 ? -29.016 22.75 11.844 1 98.44 342 LEU A C 1
ATOM 2616 O O . LEU A 1 342 ? -28.062 21.984 11.695 1 98.44 342 LEU A O 1
ATOM 2620 N N . ASP A 1 343 ? -30.234 22.531 11.352 1 98.44 343 ASP A N 1
ATOM 2621 C CA . ASP A 1 343 ? -30.516 21.297 10.617 1 98.44 343 ASP A CA 1
ATOM 2622 C C . ASP A 1 343 ? -29.594 21.141 9.414 1 98.44 343 ASP A C 1
ATOM 2624 O O . ASP A 1 343 ? -29.188 20.031 9.078 1 98.44 343 ASP A O 1
ATOM 2628 N N . THR A 1 344 ? -29.297 22.219 8.781 1 98 344 THR A N 1
ATOM 2629 C CA . THR A 1 344 ? -28.422 22.188 7.617 1 98 344 THR A CA 1
ATOM 2630 C C . THR A 1 344 ? -27.047 21.641 7.992 1 98 344 THR A C 1
ATOM 2632 O O . THR A 1 344 ? -26.5 20.766 7.301 1 98 344 THR A O 1
ATOM 2635 N N . SER A 1 345 ? -26.469 22.141 9.016 1 98.56 345 SER A N 1
ATOM 2636 C CA . SER A 1 345 ? -25.156 21.688 9.477 1 98.56 345 SER A CA 1
ATOM 2637 C C . SER A 1 345 ? -25.203 20.266 10.008 1 98.56 345 SER A C 1
ATOM 2639 O O . SER A 1 345 ? -24.328 19.453 9.711 1 98.56 345 SER A O 1
ATOM 2641 N N . VAL A 1 346 ? -26.234 19.938 10.805 1 98.75 346 VAL A N 1
ATOM 2642 C CA . VAL A 1 346 ? -26.391 18.609 11.391 1 98.75 346 VAL A CA 1
ATOM 2643 C C . VAL A 1 346 ? -26.516 17.562 10.281 1 98.75 346 VAL A C 1
ATOM 2645 O O . VAL A 1 346 ? -25.938 16.484 10.375 1 98.75 346 VAL A O 1
ATOM 2648 N N . ARG A 1 347 ? -27.25 17.875 9.25 1 98.5 347 ARG A N 1
ATOM 2649 C CA . ARG A 1 347 ? -27.406 16.969 8.117 1 98.5 347 ARG A CA 1
ATOM 2650 C C . ARG A 1 347 ? -26.047 16.656 7.492 1 98.5 347 ARG A C 1
ATOM 2652 O O . ARG A 1 347 ? -25.75 15.5 7.184 1 98.5 347 ARG A O 1
ATOM 2659 N N . ARG A 1 348 ? -25.219 17.656 7.242 1 98.44 348 ARG A N 1
ATOM 2660 C CA . ARG A 1 348 ? -23.891 17.453 6.664 1 98.44 348 ARG A CA 1
ATOM 2661 C C . ARG A 1 348 ? -23.031 16.562 7.57 1 98.44 348 ARG A C 1
ATOM 2663 O O . ARG A 1 348 ? -22.375 15.633 7.098 1 98.44 348 ARG A O 1
ATOM 2670 N N . LEU A 1 349 ? -23.078 16.859 8.828 1 98.75 349 LEU A N 1
ATOM 2671 C CA . LEU A 1 349 ? -22.234 16.172 9.789 1 98.75 349 LEU A CA 1
ATOM 2672 C C . LEU A 1 349 ? -22.672 14.711 9.945 1 98.75 349 LEU A C 1
ATOM 2674 O O . LEU A 1 349 ? -21.828 13.812 9.969 1 98.75 349 LEU A O 1
ATOM 2678 N N . LEU A 1 350 ? -23.984 14.445 10.047 1 98.62 350 LEU A N 1
ATOM 2679 C CA . LEU A 1 350 ? -24.484 13.078 10.188 1 98.62 350 LEU A CA 1
ATOM 2680 C C . LEU A 1 350 ? -24.297 12.297 8.891 1 98.62 350 LEU A C 1
ATOM 2682 O O . LEU A 1 350 ? -24 11.102 8.914 1 98.62 350 LEU A O 1
ATOM 2686 N N . LYS A 1 351 ? -24.531 13 7.75 1 98.19 351 LYS A N 1
ATOM 2687 C CA . LYS A 1 351 ? -24.297 12.344 6.465 1 98.19 351 LYS A CA 1
ATOM 2688 C C . LYS A 1 351 ? -22.875 11.805 6.379 1 98.19 351 LYS A C 1
ATOM 2690 O O . LYS A 1 351 ? -22.656 10.695 5.891 1 98.19 351 LYS A O 1
ATOM 2695 N N . GLU A 1 352 ? -21.938 12.609 6.805 1 97.81 352 GLU A N 1
ATOM 2696 C CA . GLU A 1 352 ? -20.531 12.188 6.801 1 97.81 352 GLU A CA 1
ATOM 2697 C C . GLU A 1 352 ? -20.344 10.906 7.613 1 97.81 352 GLU A C 1
ATOM 2699 O O . GLU A 1 352 ? -19.641 9.992 7.184 1 97.81 352 GLU A O 1
ATOM 2704 N N . LYS A 1 353 ? -21 10.773 8.781 1 98.31 353 LYS A N 1
ATOM 2705 C CA . LYS A 1 353 ? -20.906 9.602 9.641 1 98.31 353 LYS A CA 1
ATOM 2706 C C . LYS A 1 353 ? -21.5 8.367 8.961 1 98.31 353 LYS A C 1
ATOM 2708 O O . LYS A 1 353 ? -20.953 7.27 9.07 1 98.31 353 LYS A O 1
ATOM 2713 N N . PHE A 1 354 ? -22.594 8.586 8.281 1 97.25 354 PHE A N 1
ATOM 2714 C CA . PHE A 1 354 ? -23.234 7.484 7.574 1 97.25 354 PHE A CA 1
ATOM 2715 C C . PHE A 1 354 ? -22.344 6.98 6.441 1 97.25 354 PHE A C 1
ATOM 2717 O O . PHE A 1 354 ? -22.156 5.773 6.277 1 97.25 354 PHE A O 1
ATOM 2724 N N . LEU A 1 355 ? -21.781 7.906 5.676 1 96.31 355 LEU A N 1
ATOM 2725 C CA . LEU A 1 355 ? -20.922 7.539 4.555 1 96.31 355 LEU A CA 1
ATOM 2726 C C . LEU A 1 355 ? -19.688 6.797 5.039 1 96.31 355 LEU A C 1
ATOM 2728 O O . LEU A 1 355 ? -19.234 5.844 4.395 1 96.31 355 LEU A O 1
ATOM 2732 N N . LEU A 1 356 ? -19.188 7.137 6.18 1 97.62 356 LEU A N 1
ATOM 2733 C CA . LEU A 1 356 ? -18 6.516 6.738 1 97.62 356 LEU A CA 1
ATOM 2734 C C . LEU A 1 356 ? -18.328 5.18 7.391 1 97.62 356 LEU A C 1
ATOM 2736 O O . LEU A 1 356 ? -17.438 4.426 7.77 1 97.62 356 LEU A O 1
ATOM 2740 N N . GLY A 1 357 ? -19.609 4.934 7.621 1 96.12 357 GLY A N 1
ATOM 2741 C CA . GLY A 1 357 ? -20.047 3.662 8.18 1 96.12 357 GLY A CA 1
ATOM 2742 C C . GLY A 1 357 ? -19.922 3.605 9.695 1 96.12 357 GLY A C 1
ATOM 2743 O O . GLY A 1 357 ? -19.906 2.521 10.273 1 96.12 357 GLY A O 1
ATOM 2744 N N . LEU A 1 358 ? -19.922 4.754 10.32 1 97.56 358 LEU A N 1
ATOM 2745 C CA . LEU A 1 358 ? -19.672 4.801 11.758 1 97.56 358 LEU A CA 1
ATOM 2746 C C . LEU A 1 358 ? -20.859 4.246 12.539 1 97.56 358 LEU A C 1
ATOM 2748 O O . LEU A 1 358 ? -20.688 3.727 13.641 1 97.56 358 LEU A O 1
ATOM 2752 N N . PHE A 1 359 ? -22.062 4.363 12 1 96.5 359 PHE A N 1
ATOM 2753 C CA . PHE A 1 359 ? -23.234 3.85 12.695 1 96.5 359 PHE A CA 1
ATOM 2754 C C . PHE A 1 359 ? -23.234 2.326 12.695 1 96.5 359 PHE A C 1
ATOM 2756 O O . PHE A 1 359 ? -23.656 1.701 13.672 1 96.5 359 PHE A O 1
ATOM 2763 N N . ASP A 1 360 ? -22.703 1.736 11.648 1 91.81 360 ASP A N 1
ATOM 2764 C CA . ASP A 1 360 ? -22.719 0.287 11.477 1 91.81 360 ASP A CA 1
ATOM 2765 C C . ASP A 1 360 ? -21.531 -0.363 12.172 1 91.81 360 ASP A C 1
ATOM 2767 O O . ASP A 1 360 ? -21.641 -1.473 12.695 1 91.81 360 ASP A O 1
ATOM 2771 N N . HIS A 1 361 ? -20.453 0.312 12.141 1 92.69 361 HIS A N 1
ATOM 2772 C CA . HIS A 1 361 ? -19.203 -0.234 12.672 1 92.69 361 HIS A CA 1
ATOM 2773 C C . HIS A 1 361 ? -18.453 0.802 13.508 1 92.69 361 HIS A C 1
ATOM 2775 O O . HIS A 1 361 ? -17.391 1.272 13.117 1 92.69 361 HIS A O 1
ATOM 2781 N N . PRO A 1 362 ? -18.875 0.98 14.695 1 96 362 PRO A N 1
ATOM 2782 C CA . PRO A 1 362 ? -18.281 2.076 15.469 1 96 362 PRO A CA 1
ATOM 2783 C C . PRO A 1 362 ? -17 1.663 16.203 1 96 362 PRO A C 1
ATOM 2785 O O . PRO A 1 362 ? -16.297 2.516 16.734 1 96 362 PRO A O 1
ATOM 2788 N N . PHE A 1 363 ? -16.672 0.312 16.266 1 97.94 363 PHE A N 1
ATOM 2789 C CA . PHE A 1 363 ? -15.555 -0.145 17.094 1 97.94 363 PHE A CA 1
ATOM 2790 C C . PHE A 1 363 ? -14.391 -0.587 16.203 1 97.94 363 PHE A C 1
ATOM 2792 O O . PHE A 1 363 ? -14.57 -0.843 15.016 1 97.94 363 PHE A O 1
ATOM 2799 N N . VAL A 1 364 ? -13.211 -0.599 16.766 1 98.12 364 VAL A N 1
ATOM 2800 C CA . VAL A 1 364 ? -12.016 -1.104 16.094 1 98.12 364 VAL A CA 1
ATOM 2801 C C . VAL A 1 364 ? -11.375 -2.201 16.953 1 98.12 364 VAL A C 1
ATOM 2803 O O . VAL A 1 364 ? -11.773 -2.426 18.094 1 98.12 364 VAL A O 1
ATOM 2806 N N . ASP A 1 365 ? -10.391 -2.949 16.406 1 98 365 ASP A N 1
ATOM 2807 C CA . ASP A 1 365 ? -9.719 -4.059 17.078 1 98 365 ASP A CA 1
ATOM 2808 C C . ASP A 1 365 ? -8.328 -3.645 17.562 1 98 365 ASP A C 1
ATOM 2810 O O . ASP A 1 365 ? -7.41 -3.479 16.75 1 98 365 ASP A O 1
ATOM 2814 N N . PRO A 1 366 ? -8.156 -3.584 18.906 1 97.88 366 PRO A N 1
ATOM 2815 C CA . PRO A 1 366 ? -6.859 -3.146 19.438 1 97.88 366 PRO A CA 1
ATOM 2816 C C . PRO A 1 366 ? -5.703 -4.023 18.969 1 97.88 366 PRO A C 1
ATOM 2818 O O . PRO A 1 366 ? -4.602 -3.523 18.734 1 97.88 366 PRO A O 1
ATOM 2821 N N . ASP A 1 367 ? -5.906 -5.281 18.812 1 95.56 367 ASP A N 1
ATOM 2822 C CA . ASP A 1 367 ? -4.848 -6.164 18.344 1 95.56 367 ASP A CA 1
ATOM 2823 C C . ASP A 1 367 ? -4.473 -5.84 16.891 1 95.56 367 ASP A C 1
ATOM 2825 O O . ASP A 1 367 ? -3.293 -5.84 16.531 1 95.56 367 ASP A O 1
ATOM 2829 N N . SER A 1 368 ? -5.461 -5.598 16.094 1 96.31 368 SER A N 1
ATOM 2830 C CA . SER A 1 368 ? -5.215 -5.184 14.719 1 96.31 368 SER A CA 1
ATOM 2831 C C . SER A 1 368 ? -4.453 -3.863 14.664 1 96.31 368 SER A C 1
ATOM 2833 O O . SER A 1 368 ? -3.568 -3.684 13.82 1 96.31 368 SER A O 1
ATOM 2835 N N . ALA A 1 369 ? -4.805 -2.969 15.539 1 97.69 369 ALA A N 1
ATOM 2836 C CA . ALA A 1 369 ? -4.145 -1.666 15.586 1 97.69 369 ALA A CA 1
ATOM 2837 C C . ALA A 1 369 ? -2.639 -1.819 15.773 1 97.69 369 ALA A C 1
ATOM 2839 O O . ALA A 1 369 ? -1.851 -1.191 15.062 1 97.69 369 ALA A O 1
ATOM 2840 N N . ASP A 1 370 ? -2.232 -2.697 16.656 1 95.56 370 ASP A N 1
ATOM 2841 C CA . ASP A 1 370 ? -0.812 -2.895 16.938 1 95.56 370 ASP A CA 1
ATOM 2842 C C . ASP A 1 370 ? -0.101 -3.506 15.734 1 95.56 370 ASP A C 1
ATOM 2844 O O . ASP A 1 370 ? 1.089 -3.264 15.516 1 95.56 370 ASP A O 1
ATOM 2848 N N . ARG A 1 371 ? -0.816 -4.27 14.977 1 95.31 371 ARG A N 1
ATOM 2849 C CA . ARG A 1 371 ? -0.207 -4.926 13.82 1 95.31 371 ARG A CA 1
ATOM 2850 C C . ARG A 1 371 ? -0.086 -3.965 12.641 1 95.31 371 ARG A C 1
ATOM 2852 O O . ARG A 1 371 ? 0.892 -4.016 11.891 1 95.31 371 ARG A O 1
ATOM 2859 N N . VAL A 1 372 ? -1.013 -3.102 12.508 1 97.31 372 VAL A N 1
ATOM 2860 C CA . VAL A 1 372 ? -1.101 -2.275 11.312 1 97.31 372 VAL A CA 1
ATOM 2861 C C . VAL A 1 372 ? -0.297 -0.992 11.508 1 97.31 372 VAL A C 1
ATOM 2863 O O . VAL A 1 372 ? 0.522 -0.629 10.656 1 97.31 372 VAL A O 1
ATOM 2866 N N . VAL A 1 373 ? -0.455 -0.308 12.625 1 97.75 373 VAL A N 1
ATOM 2867 C CA . VAL A 1 373 ? 0.105 1.022 12.836 1 97.75 373 VAL A CA 1
ATOM 2868 C C . VAL A 1 373 ? 1.622 0.927 12.984 1 97.75 373 VAL A C 1
ATOM 2870 O O . VAL A 1 373 ? 2.121 0.211 13.859 1 97.75 373 VAL A O 1
ATOM 2873 N N . GLY A 1 374 ? 2.258 1.645 12.125 1 96.81 374 GLY A N 1
ATOM 2874 C CA . GLY A 1 374 ? 3.707 1.746 12.219 1 96.81 374 GLY A CA 1
ATOM 2875 C C . GLY A 1 374 ? 4.414 0.428 11.977 1 96.81 374 GLY A C 1
ATOM 2876 O O . GLY A 1 374 ? 5.469 0.167 12.555 1 96.81 374 GLY A O 1
ATOM 2877 N N . ASN A 1 375 ? 3.771 -0.5 11.273 1 95.56 375 ASN A N 1
ATOM 2878 C CA . ASN A 1 375 ? 4.48 -1.736 10.961 1 95.56 375 ASN A CA 1
ATOM 2879 C C . ASN A 1 375 ? 5.727 -1.472 10.125 1 95.56 375 ASN A C 1
ATOM 2881 O O . ASN A 1 375 ? 5.918 -0.363 9.617 1 95.56 375 ASN A O 1
ATOM 2885 N N . ASP A 1 376 ? 6.582 -2.432 9.984 1 94.38 376 ASP A N 1
ATOM 2886 C CA . ASP A 1 376 ? 7.914 -2.252 9.422 1 94.38 376 ASP A CA 1
ATOM 2887 C C . ASP A 1 376 ? 7.832 -1.82 7.957 1 94.38 376 ASP A C 1
ATOM 2889 O O . ASP A 1 376 ? 8.688 -1.073 7.477 1 94.38 376 ASP A O 1
ATOM 2893 N N . TYR A 1 377 ? 6.805 -2.312 7.266 1 95.31 377 TYR A N 1
ATOM 2894 C CA . TYR A 1 377 ? 6.586 -1.891 5.887 1 95.31 377 TYR A CA 1
ATOM 2895 C C . TYR A 1 377 ? 6.328 -0.391 5.812 1 95.31 377 TYR A C 1
ATOM 2897 O O . TYR A 1 377 ? 6.992 0.321 5.051 1 95.31 377 TYR A O 1
ATOM 2905 N N . PHE A 1 378 ? 5.383 0.132 6.602 1 97.44 378 PHE A N 1
ATOM 2906 C CA . PHE A 1 378 ? 5.016 1.543 6.594 1 97.44 378 PHE A CA 1
ATOM 2907 C C . PHE A 1 378 ? 6.191 2.412 7.02 1 97.44 378 PHE A C 1
ATOM 2909 O O . PHE A 1 378 ? 6.48 3.43 6.387 1 97.44 378 PHE A O 1
ATOM 2916 N N . ARG A 1 379 ? 6.891 1.985 8.047 1 96.06 379 ARG A N 1
ATOM 2917 C CA . ARG A 1 379 ? 8.039 2.738 8.539 1 96.06 379 ARG A CA 1
ATOM 2918 C C . ARG A 1 379 ? 9.141 2.812 7.484 1 96.06 379 ARG A C 1
ATOM 2920 O O . ARG A 1 379 ? 9.789 3.848 7.336 1 96.06 379 ARG A O 1
ATOM 2927 N N . ARG A 1 380 ? 9.359 1.763 6.781 1 95.19 380 ARG A N 1
ATOM 2928 C CA . ARG A 1 380 ? 10.391 1.737 5.746 1 95.19 380 ARG A CA 1
ATOM 2929 C C . ARG A 1 380 ? 10.109 2.775 4.668 1 95.19 380 ARG A C 1
ATOM 2931 O O . ARG A 1 380 ? 11 3.523 4.266 1 95.19 380 ARG A O 1
ATOM 2938 N N . ILE A 1 381 ? 8.852 2.826 4.203 1 96.69 381 ILE A N 1
ATOM 2939 C CA . ILE A 1 381 ? 8.516 3.768 3.141 1 96.69 381 ILE A CA 1
ATOM 2940 C C . ILE A 1 381 ? 8.719 5.199 3.6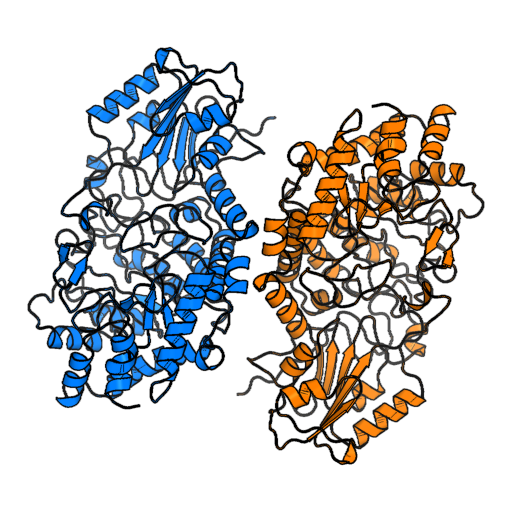33 1 96.69 381 ILE A C 1
ATOM 2942 O O . ILE A 1 381 ? 9.242 6.043 2.904 1 96.69 381 ILE A O 1
ATOM 2946 N N . GLY A 1 382 ? 8.305 5.516 4.875 1 97.5 382 GLY A N 1
ATOM 2947 C CA . GLY A 1 382 ? 8.555 6.824 5.453 1 97.5 382 GLY A CA 1
ATOM 2948 C C . GLY A 1 382 ? 10.031 7.18 5.512 1 97.5 382 GLY A C 1
ATOM 2949 O O . GLY A 1 382 ? 10.43 8.281 5.121 1 97.5 382 GLY A O 1
ATOM 2950 N N . ASN A 1 383 ? 10.82 6.207 5.957 1 96.5 383 ASN A N 1
ATOM 2951 C CA . ASN A 1 383 ? 12.258 6.41 6.078 1 96.5 383 ASN A CA 1
ATOM 2952 C C . ASN A 1 383 ? 12.914 6.609 4.715 1 96.5 383 ASN A C 1
ATOM 2954 O O . ASN A 1 383 ? 13.797 7.457 4.562 1 96.5 383 ASN A O 1
ATOM 2958 N N . GLU A 1 384 ? 12.508 5.801 3.746 1 96.69 384 GLU A N 1
ATOM 2959 C CA . GLU A 1 384 ? 13.023 5.945 2.389 1 96.69 384 GLU A CA 1
ATOM 2960 C C . GLU A 1 384 ? 12.68 7.316 1.809 1 96.69 384 GLU A C 1
ATOM 2962 O O . GLU A 1 384 ? 13.508 7.934 1.133 1 96.69 384 GLU A O 1
ATOM 2967 N N . THR A 1 385 ? 11.469 7.773 2.096 1 98.25 385 THR A N 1
ATOM 2968 C CA . THR A 1 385 ? 11.031 9.07 1.584 1 98.25 385 THR A CA 1
ATOM 2969 C C . THR A 1 385 ? 11.867 10.195 2.176 1 98.25 385 THR A C 1
ATOM 2971 O O . THR A 1 385 ? 12.164 11.18 1.494 1 98.25 385 THR A O 1
ATOM 2974 N N . GLN A 1 386 ? 12.234 10.07 3.461 1 97.94 386 GLN A N 1
ATOM 2975 C CA . GLN A 1 386 ? 13.133 11.039 4.082 1 97.94 386 GLN A CA 1
ATOM 2976 C C . GLN A 1 386 ? 14.445 11.141 3.318 1 97.94 386 GLN A C 1
ATOM 2978 O O . GLN A 1 386 ? 14.914 12.242 3.014 1 97.94 386 GLN A O 1
ATOM 2983 N N . ARG A 1 387 ? 15.078 10.023 2.955 1 98 387 ARG A N 1
ATOM 2984 C CA . ARG A 1 387 ? 16.344 9.977 2.229 1 98 387 ARG A CA 1
ATOM 2985 C C . ARG A 1 387 ? 16.188 10.586 0.836 1 98 387 ARG A C 1
ATOM 2987 O O . ARG A 1 387 ? 16.984 11.438 0.437 1 98 387 ARG A O 1
ATOM 2994 N N . ARG A 1 388 ? 15.117 10.234 0.182 1 98.12 388 ARG A N 1
ATOM 2995 C CA . ARG A 1 388 ? 14.891 10.68 -1.187 1 98.12 388 ARG A CA 1
ATOM 2996 C C . ARG A 1 388 ? 14.648 12.188 -1.236 1 98.12 388 ARG A C 1
ATOM 2998 O O . ARG A 1 388 ? 14.992 12.844 -2.221 1 98.12 388 ARG A O 1
ATOM 3005 N N . SER A 1 389 ? 14.086 12.75 -0.215 1 98.62 389 SER A N 1
ATOM 3006 C CA . SER A 1 389 ? 13.586 14.117 -0.246 1 98.62 389 SER A CA 1
ATOM 3007 C C . SER A 1 389 ? 14.719 15.133 -0.099 1 98.62 389 SER A C 1
ATOM 3009 O O . SER A 1 389 ? 14.508 16.328 -0.276 1 98.62 389 SER A O 1
ATOM 3011 N N . TYR A 1 390 ? 15.945 14.648 0.19 1 98.69 390 TYR A N 1
ATOM 3012 C CA . TYR A 1 390 ? 17.062 15.578 0.298 1 98.69 390 TYR A CA 1
ATOM 3013 C C . TYR A 1 390 ? 17.25 16.359 -0.999 1 98.69 390 TYR A C 1
ATOM 3015 O O . TYR A 1 390 ? 17.172 15.781 -2.09 1 98.69 390 TYR A O 1
ATOM 3023 N N . THR A 1 391 ? 17.5 17.625 -0.89 1 98.81 391 THR A N 1
ATOM 3024 C CA . THR A 1 391 ? 17.875 18.469 -2.018 1 98.81 391 THR A CA 1
ATOM 3025 C C . THR A 1 391 ? 19.359 18.812 -1.967 1 98.81 391 THR A C 1
ATOM 3027 O O . THR A 1 391 ? 19.828 19.422 -1.001 1 98.81 391 THR A O 1
ATOM 3030 N N . LEU A 1 392 ? 20.062 18.391 -2.969 1 98.81 392 LEU A N 1
ATOM 3031 C CA . LEU A 1 392 ? 21.469 18.781 -3.094 1 98.81 392 LEU A CA 1
ATOM 3032 C C . LEU A 1 392 ? 21.609 20.109 -3.822 1 98.81 392 LEU A C 1
ATOM 3034 O O . LEU A 1 392 ? 21.281 20.203 -5.004 1 98.81 392 LEU A O 1
ATOM 3038 N N . LEU A 1 393 ? 22.109 21.078 -3.119 1 98.75 393 LEU A N 1
ATOM 3039 C CA . LEU A 1 393 ? 22.125 22.422 -3.674 1 98.75 393 LEU A CA 1
ATOM 3040 C C . LEU A 1 393 ? 23.516 22.781 -4.195 1 98.75 393 LEU A C 1
ATOM 3042 O O . LEU A 1 393 ? 23.656 23.594 -5.102 1 98.75 393 LEU A O 1
ATOM 3046 N N . LYS A 1 394 ? 24.516 22.25 -3.582 1 98.56 394 LYS A N 1
ATOM 3047 C CA . LYS A 1 394 ? 25.906 22.422 -3.988 1 98.56 394 LYS A CA 1
ATOM 3048 C C . LYS A 1 394 ? 26.703 21.125 -3.799 1 98.56 394 LYS A C 1
ATOM 3050 O O . LYS A 1 394 ? 26.484 20.406 -2.828 1 98.56 394 LYS A O 1
ATOM 3055 N N . ASN A 1 395 ? 27.547 20.859 -4.688 1 98.31 395 ASN A N 1
ATOM 3056 C CA . ASN A 1 395 ? 28.438 19.703 -4.637 1 98.31 395 ASN A CA 1
ATOM 3057 C C . ASN A 1 395 ? 29.734 19.984 -5.391 1 98.31 395 ASN A C 1
ATOM 3059 O O . ASN A 1 395 ? 29.938 19.453 -6.488 1 98.31 395 ASN A O 1
ATOM 3063 N N . THR A 1 396 ? 30.625 20.625 -4.762 1 96.81 396 THR A N 1
ATOM 3064 C CA . THR A 1 396 ? 31.859 21.047 -5.414 1 96.81 396 THR A CA 1
ATOM 3065 C C . THR A 1 396 ? 32.688 19.844 -5.852 1 96.81 396 THR A C 1
ATOM 3067 O O . THR A 1 396 ? 32.906 18.922 -5.059 1 96.81 396 THR A O 1
ATOM 3070 N N . ASP A 1 397 ? 33.062 19.75 -7.129 1 94.94 397 ASP A N 1
ATOM 3071 C CA . ASP A 1 397 ? 33.906 18.719 -7.715 1 94.94 397 ASP A CA 1
ATOM 3072 C C . ASP A 1 397 ? 33.312 17.328 -7.512 1 94.94 397 ASP A C 1
ATOM 3074 O O . ASP A 1 397 ? 34.031 16.359 -7.254 1 94.94 397 ASP A O 1
ATOM 3078 N N . ALA A 1 398 ? 32.031 17.266 -7.496 1 95.31 398 ALA A N 1
ATOM 3079 C CA . ALA A 1 398 ? 31.344 15.984 -7.316 1 95.31 398 ALA A CA 1
ATOM 3080 C C . ALA A 1 398 ? 31.859 15.25 -6.078 1 95.31 398 ALA A C 1
ATOM 3082 O O . ALA A 1 398 ? 32.125 14.047 -6.129 1 95.31 398 ALA A O 1
ATOM 3083 N N . LEU A 1 399 ? 32 16.016 -5.051 1 96.5 399 LEU A N 1
ATOM 3084 C CA . LEU A 1 399 ? 32.531 15.516 -3.787 1 96.5 399 LEU A CA 1
ATOM 3085 C C . LEU A 1 399 ? 31.672 14.352 -3.273 1 96.5 399 LEU A C 1
ATOM 3087 O O . LEU A 1 399 ? 32.219 13.336 -2.824 1 96.5 399 LEU A O 1
ATOM 3091 N N . LEU A 1 400 ? 30.344 14.547 -3.281 1 97 400 LEU A N 1
ATOM 3092 C CA . LEU A 1 400 ? 29.438 13.516 -2.807 1 97 400 LEU A CA 1
ATOM 3093 C C . LEU A 1 400 ? 29.031 12.578 -3.945 1 97 400 LEU A C 1
ATOM 3095 O O . LEU A 1 400 ? 28.906 13.016 -5.094 1 97 400 LEU A O 1
ATOM 3099 N N . PRO A 1 401 ? 28.766 11.344 -3.564 1 96.81 401 PRO A N 1
ATOM 3100 C CA . PRO A 1 401 ? 28.859 10.766 -2.223 1 96.81 401 PRO A CA 1
ATOM 3101 C C . PRO A 1 401 ? 30.297 10.547 -1.771 1 96.81 401 PRO A C 1
ATOM 3103 O O . PRO A 1 401 ? 31.188 10.367 -2.604 1 96.81 401 PRO A O 1
ATOM 3106 N N . LEU A 1 402 ? 30.484 10.578 -0.494 1 95.88 402 LEU A N 1
ATOM 3107 C CA . LEU A 1 402 ? 31.812 10.336 0.079 1 95.88 402 LEU A CA 1
ATOM 3108 C C . LEU A 1 402 ? 32.094 8.836 0.198 1 95.88 402 LEU A C 1
ATOM 3110 O O . LEU A 1 402 ? 31.172 8.055 0.468 1 95.88 402 LEU A O 1
ATOM 3114 N N . ALA A 1 403 ? 33.281 8.477 0.036 1 90.25 403 ALA A N 1
ATOM 3115 C CA . ALA A 1 403 ? 33.688 7.105 0.353 1 90.25 403 ALA A CA 1
ATOM 3116 C C . ALA A 1 403 ? 33.906 6.926 1.856 1 90.25 403 ALA A C 1
ATOM 3118 O O . ALA A 1 403 ? 34.656 7.676 2.484 1 90.25 403 ALA A O 1
ATOM 3119 N N . ALA A 1 404 ? 33.219 6 2.393 1 86.19 404 ALA A N 1
ATOM 3120 C CA . ALA A 1 404 ? 33.375 5.73 3.82 1 86.19 404 ALA A CA 1
ATOM 3121 C C . ALA A 1 404 ? 34.656 4.957 4.102 1 86.19 404 ALA A C 1
ATOM 3123 O O . ALA A 1 404 ? 34.906 3.918 3.488 1 86.19 404 ALA A O 1
ATOM 3124 N N . SER A 1 405 ? 35.531 5.488 4.953 1 89.69 405 SER A N 1
ATOM 3125 C CA . SER A 1 405 ? 36.75 4.836 5.363 1 89.69 405 SER A CA 1
ATOM 3126 C C . SER A 1 405 ? 37.125 5.176 6.805 1 89.69 405 SER A C 1
ATOM 3128 O O . SER A 1 405 ? 36.969 6.328 7.227 1 89.69 405 SER A O 1
ATOM 3130 N N . PRO A 1 406 ? 37.531 4.16 7.535 1 89.38 406 PRO A N 1
ATOM 3131 C CA . PRO A 1 406 ? 37.969 4.445 8.906 1 89.38 406 PRO A CA 1
ATOM 3132 C C . PRO A 1 406 ? 39.188 5.359 8.969 1 89.38 406 PRO A C 1
ATOM 3134 O O . PRO A 1 406 ? 39.469 5.957 10.008 1 89.38 406 PRO A O 1
ATOM 3137 N N . ALA A 1 407 ? 39.844 5.48 7.902 1 93.69 407 ALA A N 1
ATOM 3138 C CA . ALA A 1 407 ? 41.031 6.32 7.859 1 93.69 407 ALA A CA 1
ATOM 3139 C C . ALA A 1 407 ? 40.656 7.793 7.723 1 93.69 407 ALA A C 1
ATOM 3141 O O . ALA A 1 407 ? 41.438 8.672 8.062 1 93.69 407 ALA A O 1
ATOM 3142 N N . THR A 1 408 ? 39.469 8.031 7.25 1 95.88 408 THR A N 1
ATOM 3143 C CA . THR A 1 408 ? 39.031 9.406 7.062 1 95.88 408 THR A CA 1
ATOM 3144 C C . THR A 1 408 ? 38.562 10.008 8.391 1 95.88 408 THR A C 1
ATOM 3146 O O . THR A 1 408 ? 37.781 9.375 9.133 1 95.88 408 THR A O 1
ATOM 3149 N N . LYS A 1 409 ? 38.969 11.203 8.703 1 97.62 409 LYS A N 1
ATOM 3150 C CA . LYS A 1 409 ? 38.625 11.883 9.953 1 97.62 409 LYS A CA 1
ATOM 3151 C C . LYS A 1 409 ? 37.531 12.914 9.742 1 97.62 409 LYS A C 1
ATOM 3153 O O . LYS A 1 409 ? 37.625 13.742 8.828 1 97.62 409 LYS A O 1
ATOM 3158 N N . PHE A 1 410 ? 36.562 12.883 10.648 1 98.12 410 PHE A N 1
ATOM 3159 C CA . PHE A 1 410 ? 35.406 13.781 10.516 1 98.12 410 PHE A CA 1
ATOM 3160 C C . PHE A 1 410 ? 35.281 14.672 11.742 1 98.12 410 PHE A C 1
ATOM 3162 O O . PHE A 1 410 ? 35.469 14.211 12.875 1 98.12 410 PHE A O 1
ATOM 3169 N N . TYR A 1 411 ? 35 15.914 11.555 1 98.19 411 TYR A N 1
ATOM 3170 C CA . TYR A 1 411 ? 34.469 16.797 12.594 1 98.19 411 TYR A CA 1
ATOM 3171 C C . TYR A 1 411 ? 32.969 16.969 12.453 1 98.19 411 TYR A C 1
ATOM 3173 O O . TYR A 1 411 ? 32.438 17.109 11.336 1 98.19 411 TYR A O 1
ATOM 3181 N N . VAL A 1 412 ? 32.25 16.891 13.547 1 98 412 VAL A N 1
ATOM 3182 C CA . VAL A 1 412 ? 30.797 17.016 13.461 1 98 412 VAL A CA 1
ATOM 3183 C C . VAL A 1 412 ? 30.312 18.125 14.406 1 98 412 VAL A C 1
ATOM 3185 O O . VAL A 1 412 ? 30.844 18.281 15.508 1 98 412 VAL A O 1
ATOM 3188 N N . ASP A 1 413 ? 29.391 18.844 13.961 1 96.94 413 ASP A N 1
ATOM 3189 C CA . ASP A 1 413 ? 28.719 19.906 14.719 1 96.94 413 ASP A CA 1
ATOM 3190 C C . ASP A 1 413 ? 27.219 19.906 14.445 1 96.94 413 ASP A C 1
ATOM 3192 O O . ASP A 1 413 ? 26.797 19.906 13.289 1 96.94 413 ASP A O 1
ATOM 3196 N N . GLY A 1 414 ? 26.406 19.891 15.461 1 95.44 414 GLY A N 1
ATOM 3197 C CA . GLY A 1 414 ? 24.953 19.922 15.32 1 95.44 414 GLY A CA 1
ATOM 3198 C C . GLY A 1 414 ? 24.312 18.578 15.555 1 95.44 414 GLY A C 1
ATOM 3199 O O . GLY A 1 414 ? 23.094 18.438 15.414 1 95.44 414 GLY A O 1
ATOM 3200 N N . PHE A 1 415 ? 25.078 17.5 15.828 1 93.94 415 PHE A N 1
ATOM 3201 C CA . PHE A 1 415 ? 24.516 16.203 16.172 1 93.94 415 PHE A CA 1
ATOM 3202 C C . PHE A 1 415 ? 25.531 15.344 16.891 1 93.94 415 PHE A C 1
ATOM 3204 O O . PHE A 1 415 ? 26.703 15.711 17 1 93.94 415 PHE A O 1
ATOM 3211 N N . ASP A 1 416 ? 25.125 14.266 17.469 1 94.38 416 ASP A N 1
ATOM 3212 C CA . ASP A 1 416 ? 25.969 13.398 18.297 1 94.38 416 ASP A CA 1
ATOM 3213 C C . ASP A 1 416 ? 26.891 12.547 17.438 1 94.38 416 ASP A C 1
ATOM 3215 O O . ASP A 1 416 ? 26.438 11.852 16.531 1 94.38 416 ASP A O 1
ATOM 3219 N N . ALA A 1 417 ? 28.125 12.57 17.797 1 94.81 417 ALA A N 1
ATOM 3220 C CA . ALA A 1 417 ? 29.172 11.875 17.047 1 94.81 417 ALA A CA 1
ATOM 3221 C C . ALA A 1 417 ? 28.969 10.359 17.109 1 94.81 417 ALA A C 1
ATOM 3223 O O . ALA A 1 417 ? 29.578 9.617 16.328 1 94.81 417 ALA A O 1
ATOM 3224 N N . SER A 1 418 ? 28.203 9.93 18.047 1 94.44 418 SER A N 1
ATOM 3225 C CA . SER A 1 418 ? 27.969 8.5 18.219 1 94.44 418 SER A CA 1
ATOM 3226 C C . SER A 1 418 ? 27.391 7.891 16.938 1 94.44 418 SER A C 1
ATOM 3228 O O . SER A 1 418 ? 27.609 6.711 16.656 1 94.44 418 SER A O 1
ATOM 3230 N N . HIS A 1 419 ? 26.688 8.672 16.156 1 93.5 419 HIS A N 1
ATOM 3231 C CA . HIS A 1 419 ? 26.109 8.18 14.906 1 93.5 419 HIS A CA 1
ATOM 3232 C C . HIS A 1 419 ? 27.188 7.805 13.898 1 93.5 419 HIS A C 1
ATOM 3234 O O . HIS A 1 419 ? 27 6.879 13.102 1 93.5 419 HIS A O 1
ATOM 3240 N N . LEU A 1 420 ? 28.297 8.547 13.883 1 95.06 420 LEU A N 1
ATOM 3241 C CA . LEU A 1 420 ? 29.422 8.219 13.008 1 95.06 420 LEU A CA 1
ATOM 3242 C C . LEU A 1 420 ? 30.234 7.059 13.57 1 95.06 420 LEU A C 1
ATOM 3244 O O . LEU A 1 420 ? 30.625 6.152 12.836 1 95.06 420 LEU A O 1
ATOM 3248 N N . ARG A 1 421 ? 30.484 7.105 14.859 1 94.88 421 ARG A N 1
ATOM 3249 C CA . ARG A 1 421 ? 31.266 6.051 15.5 1 94.88 421 ARG A CA 1
ATOM 3250 C C . ARG A 1 421 ? 30.578 4.691 15.336 1 94.88 421 ARG A C 1
ATOM 3252 O O . ARG A 1 421 ? 31.25 3.674 15.156 1 94.88 421 AR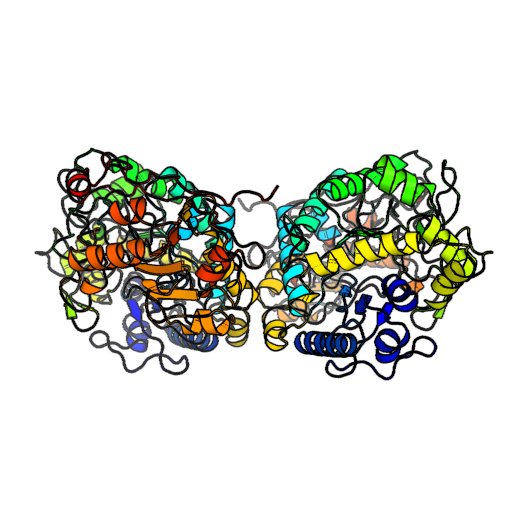G A O 1
ATOM 3259 N N . ALA A 1 422 ? 29.281 4.734 15.422 1 94 422 ALA A N 1
ATOM 3260 C CA . ALA A 1 422 ? 28.5 3.508 15.242 1 94 422 ALA A CA 1
ATOM 3261 C C . ALA A 1 422 ? 28.719 2.926 13.844 1 94 422 ALA A C 1
ATOM 3263 O O . ALA A 1 422 ? 28.469 1.74 13.617 1 94 422 ALA A O 1
ATOM 3264 N N . ARG A 1 423 ? 29.188 3.719 12.914 1 93.94 423 ARG A N 1
ATOM 3265 C CA . ARG A 1 423 ? 29.469 3.279 11.555 1 93.94 423 ARG A CA 1
ATOM 3266 C C . ARG A 1 423 ? 30.953 3.076 11.336 1 93.94 423 ARG A C 1
ATOM 3268 O O . ARG A 1 423 ? 31.422 3.061 10.195 1 93.94 423 ARG A O 1
ATOM 3275 N N . ASN A 1 424 ? 31.734 3.061 12.367 1 94.5 424 ASN A N 1
ATOM 3276 C CA . ASN A 1 424 ? 33.188 2.826 12.367 1 94.5 424 ASN A CA 1
ATOM 3277 C C . ASN A 1 424 ? 33.938 3.953 11.672 1 94.5 424 ASN A C 1
ATOM 3279 O O . ASN A 1 424 ? 34.906 3.703 10.945 1 94.5 424 ASN A O 1
ATOM 3283 N N . LEU A 1 425 ? 33.406 5.148 11.781 1 95.75 425 LEU A N 1
ATOM 3284 C CA . LEU A 1 425 ? 34.094 6.316 11.25 1 95.75 425 LEU A CA 1
ATOM 3285 C C . LEU A 1 425 ? 34.844 7.062 12.352 1 95.75 425 LEU A C 1
ATOM 3287 O O . LEU A 1 425 ? 34.406 7.059 13.508 1 95.75 425 LEU A O 1
ATOM 3291 N N . THR A 1 426 ? 35.938 7.68 12.031 1 96.94 426 THR A N 1
ATOM 3292 C CA . THR A 1 426 ? 36.781 8.367 13 1 96.94 426 THR A CA 1
ATOM 3293 C C . THR A 1 426 ? 36.312 9.82 13.164 1 96.94 426 THR A C 1
ATOM 3295 O O . THR A 1 426 ? 36.219 10.555 12.188 1 96.94 426 THR A O 1
ATOM 3298 N N . VAL A 1 427 ? 36.094 10.219 14.414 1 97.75 427 VAL A N 1
ATOM 3299 C CA . VAL A 1 427 ? 35.688 11.586 14.711 1 97.75 427 VAL A CA 1
ATOM 3300 C C . VAL A 1 427 ? 36.75 12.305 15.516 1 97.75 427 VAL A C 1
ATOM 3302 O O . VAL A 1 427 ? 37.344 11.727 16.438 1 97.75 427 VAL A O 1
ATOM 3305 N N . VAL A 1 428 ? 37.031 13.461 15.086 1 97.75 428 VAL A N 1
ATOM 3306 C CA . VAL A 1 428 ? 38.062 14.266 15.773 1 97.75 428 VAL A CA 1
ATOM 3307 C C . VAL A 1 428 ? 37.406 15.469 16.438 1 97.75 428 VAL A C 1
ATOM 3309 O O . VAL A 1 428 ? 36.25 15.812 16.125 1 97.75 428 VAL A O 1
ATOM 3312 N N . ASP A 1 429 ? 38.094 16.172 17.266 1 96.19 429 ASP A N 1
ATOM 3313 C CA . ASP A 1 429 ? 37.531 17.172 18.156 1 96.19 429 ASP A CA 1
ATOM 3314 C C . ASP A 1 429 ? 37.594 18.562 17.531 1 96.19 429 ASP A C 1
ATOM 3316 O O . ASP A 1 429 ? 36.938 19.484 18 1 96.19 429 ASP A O 1
ATOM 3320 N N . SER A 1 430 ? 38.406 18.641 16.453 1 97.25 430 SER A N 1
ATOM 3321 C CA . SER A 1 430 ? 38.562 19.953 15.82 1 97.25 430 SER A CA 1
ATOM 3322 C C . SER A 1 430 ? 38.469 19.844 14.297 1 97.25 430 SER A C 1
ATOM 3324 O O . SER A 1 430 ? 38.938 18.859 13.719 1 97.25 430 SER A O 1
ATOM 3326 N N . ALA A 1 431 ? 37.938 20.891 13.695 1 97.94 431 ALA A N 1
ATOM 3327 C CA . ALA A 1 431 ? 37.812 20.938 12.242 1 97.94 431 ALA A CA 1
ATOM 3328 C C . ALA A 1 431 ? 39.156 20.938 11.562 1 97.94 431 ALA A C 1
ATOM 3330 O O . ALA A 1 431 ? 39.312 20.359 10.477 1 97.94 431 ALA A O 1
ATOM 3331 N N . ASP A 1 432 ? 40.156 21.484 12.242 1 97.81 432 ASP A N 1
ATOM 3332 C CA . ASP A 1 432 ? 41.5 21.594 11.672 1 97.81 432 ASP A CA 1
ATOM 3333 C C . ASP A 1 432 ? 42.125 20.219 11.516 1 97.81 432 ASP A C 1
ATOM 3335 O O . ASP A 1 432 ? 43.031 20.031 10.672 1 97.81 432 ASP A O 1
ATOM 3339 N N . ALA A 1 433 ? 41.719 19.328 12.242 1 97.94 433 ALA A N 1
ATOM 3340 C CA . ALA A 1 433 ? 42.281 17.984 12.242 1 97.94 433 ALA A CA 1
ATOM 3341 C C . ALA A 1 433 ? 41.469 17.047 11.352 1 97.94 433 ALA A C 1
ATOM 3343 O O . ALA A 1 433 ? 41.812 15.883 11.195 1 97.94 433 ALA A O 1
ATOM 3344 N N . ALA A 1 434 ? 40.438 17.578 10.789 1 98.31 434 ALA A N 1
ATOM 3345 C CA . ALA A 1 434 ? 39.5 16.734 10.062 1 98.31 434 ALA A CA 1
ATOM 3346 C C . ALA A 1 434 ? 39.781 16.75 8.57 1 98.31 434 ALA A C 1
ATOM 3348 O O . ALA A 1 434 ? 40.25 17.75 8.031 1 98.31 434 ALA A O 1
ATOM 3349 N N . ASP A 1 435 ? 39.469 15.648 7.891 1 98.19 435 ASP A N 1
ATOM 3350 C CA . ASP A 1 435 ? 39.438 15.617 6.434 1 98.19 435 ASP A CA 1
ATOM 3351 C C . ASP A 1 435 ? 38.156 16.25 5.883 1 98.19 435 ASP A C 1
ATOM 3353 O O . ASP A 1 435 ? 38.188 16.891 4.828 1 98.19 435 ASP A O 1
ATOM 3357 N N . TYR A 1 436 ? 37.062 16.047 6.602 1 98.25 436 TYR A N 1
ATOM 3358 C CA . TYR A 1 436 ? 35.75 16.656 6.293 1 98.25 436 TYR A CA 1
ATOM 3359 C C . TYR A 1 436 ? 35.062 17.094 7.562 1 98.25 436 TYR A C 1
ATOM 3361 O O . TYR A 1 436 ? 35.281 16.516 8.633 1 98.25 436 TYR A O 1
ATOM 3369 N N . ALA A 1 437 ? 34.188 18.031 7.43 1 98.62 437 ALA A N 1
ATOM 3370 C CA . ALA A 1 437 ? 33.312 18.469 8.523 1 98.62 437 ALA A CA 1
ATOM 3371 C C . ALA A 1 437 ? 31.859 18.344 8.133 1 98.62 437 ALA A C 1
ATOM 3373 O O . ALA A 1 437 ? 31.484 18.625 6.992 1 98.62 437 ALA A O 1
ATOM 3374 N N . PHE A 1 438 ? 31.031 17.891 9.086 1 98.56 438 PHE A N 1
ATOM 3375 C CA . PHE A 1 438 ? 29.578 17.891 8.945 1 98.56 438 PHE A CA 1
ATOM 3376 C C . PHE A 1 438 ? 28.953 18.953 9.844 1 98.56 438 PHE A C 1
ATOM 3378 O O . PHE A 1 438 ? 29.219 18.984 11.047 1 98.56 438 PHE A O 1
ATOM 3385 N N . LEU A 1 439 ? 28.141 19.812 9.258 1 98.25 439 LEU A N 1
ATOM 3386 C CA . LEU A 1 439 ? 27.344 20.781 9.992 1 98.25 439 LEU A CA 1
ATOM 3387 C C . LEU A 1 439 ? 25.844 20.516 9.781 1 98.25 439 LEU A C 1
ATOM 3389 O O . LEU A 1 439 ? 25.359 20.609 8.656 1 98.25 439 LEU A O 1
ATOM 3393 N N . ARG A 1 440 ? 25.141 20.094 10.773 1 97.69 440 ARG A N 1
ATOM 3394 C CA . ARG A 1 440 ? 23.688 20 10.727 1 97.69 440 ARG A CA 1
ATOM 3395 C C . ARG A 1 440 ? 23.031 21.203 11.398 1 97.69 440 ARG A C 1
ATOM 3397 O O . ARG A 1 440 ? 23.219 21.438 12.594 1 97.69 440 ARG A O 1
ATOM 3404 N N . LEU A 1 441 ? 22.359 21.953 10.602 1 97.94 441 LEU A N 1
ATOM 3405 C CA . LEU A 1 441 ? 21.797 23.25 11.023 1 97.94 441 LEU A CA 1
ATOM 3406 C C . LEU A 1 441 ? 20.297 23.281 10.836 1 97.94 441 LEU A C 1
ATOM 3408 O O . LEU A 1 441 ? 19.719 22.406 10.164 1 97.94 441 LEU A O 1
ATOM 3412 N N . ALA A 1 442 ? 19.641 24.203 11.469 1 96.19 442 ALA A N 1
ATOM 3413 C CA . ALA A 1 442 ? 18.219 24.516 11.266 1 96.19 442 ALA A CA 1
ATOM 3414 C C . ALA A 1 442 ? 18.031 25.969 10.875 1 96.19 442 ALA A C 1
ATOM 3416 O O . ALA A 1 442 ? 18.766 26.844 11.328 1 96.19 442 ALA A O 1
ATOM 3417 N N . THR A 1 443 ? 17.078 26.172 10.039 1 97.25 443 THR A N 1
ATOM 3418 C CA . THR A 1 443 ? 16.766 27.547 9.656 1 97.25 443 THR A CA 1
ATOM 3419 C C . THR A 1 443 ? 16.469 28.406 10.891 1 97.25 443 THR A C 1
ATOM 3421 O O . THR A 1 443 ? 15.695 27.984 11.758 1 97.25 443 THR A O 1
ATOM 3424 N N . PRO A 1 444 ? 17.062 29.578 10.906 1 96.94 444 PRO A N 1
ATOM 3425 C CA . PRO A 1 444 ? 16.844 30.438 12.078 1 96.94 444 PRO A CA 1
ATOM 3426 C C . PRO A 1 444 ? 15.391 30.922 12.188 1 96.94 444 PRO A C 1
ATOM 3428 O O . PRO A 1 444 ? 14.688 31.016 11.18 1 96.94 444 PRO A O 1
ATOM 3431 N N . TYR A 1 445 ? 15.008 31.203 13.438 1 95.06 445 TYR A N 1
ATOM 3432 C CA . TYR A 1 445 ? 13.734 31.844 13.742 1 95.06 445 TYR A CA 1
ATOM 3433 C C . TYR A 1 445 ? 13.828 32.656 15.023 1 95.06 445 TYR A C 1
ATOM 3435 O O . TYR A 1 445 ? 14.852 32.656 15.703 1 95.06 445 TYR A O 1
ATOM 3443 N N . GLU A 1 446 ? 12.805 33.469 15.258 1 94.88 446 GLU A N 1
ATOM 3444 C CA . GLU A 1 446 ? 12.727 34.281 16.469 1 94.88 446 GLU A CA 1
ATOM 3445 C C . GLU A 1 446 ? 11.719 33.688 17.453 1 94.88 446 GLU A C 1
ATOM 3447 O O . GLU A 1 446 ? 10.516 33.688 17.203 1 94.88 446 GLU A O 1
ATOM 3452 N N . ALA A 1 447 ? 12.242 33.156 18.562 1 90.94 447 ALA A N 1
ATOM 3453 C CA . ALA A 1 447 ? 11.359 32.656 19.609 1 90.94 447 ALA A CA 1
ATOM 3454 C C . ALA A 1 447 ? 10.664 33.812 20.344 1 90.94 447 ALA A C 1
ATOM 3456 O O . ALA A 1 447 ? 11.211 34.344 21.312 1 90.94 447 ALA A O 1
ATOM 3457 N N . ARG A 1 448 ? 9.516 34.062 19.891 1 89.88 448 ARG A N 1
ATOM 3458 C CA . ARG A 1 448 ? 8.781 35.188 20.453 1 89.88 448 ARG A CA 1
ATOM 3459 C C . ARG A 1 448 ? 7.73 34.719 21.453 1 89.88 448 ARG A C 1
ATOM 3461 O O . ARG A 1 448 ? 7.34 33.562 21.453 1 89.88 448 ARG A O 1
ATOM 3468 N N . GLY A 1 449 ? 7.387 35.656 22.266 1 85.44 449 GLY A N 1
ATOM 3469 C CA . GLY A 1 449 ? 6.234 35.469 23.125 1 85.44 449 GLY A CA 1
ATOM 3470 C C . GLY A 1 449 ? 6.449 34.375 24.188 1 85.44 449 GLY A C 1
ATOM 3471 O O . GLY A 1 449 ? 7.562 34.219 24.672 1 85.44 449 GLY A O 1
ATOM 3472 N N . GLY A 1 450 ? 5.312 33.781 24.594 1 83.31 450 GLY A N 1
ATOM 3473 C CA . GLY A 1 450 ? 5.344 32.781 25.641 1 83.31 450 GLY A CA 1
ATOM 3474 C C . GLY A 1 450 ? 5.57 31.375 25.109 1 83.31 450 GLY A C 1
ATOM 3475 O O . GLY A 1 450 ? 6.051 31.188 24 1 83.31 450 GLY A O 1
ATOM 3476 N N . ALA A 1 451 ? 5.258 30.422 25.938 1 80.5 451 ALA A N 1
ATOM 3477 C CA . ALA A 1 451 ? 5.543 29.016 25.672 1 80.5 451 ALA A CA 1
ATOM 3478 C C . ALA A 1 451 ? 4.816 28.531 24.422 1 80.5 451 ALA A C 1
ATOM 3480 O O . ALA A 1 451 ? 5.309 27.656 23.703 1 80.5 451 ALA A O 1
ATOM 3481 N N . PHE A 1 452 ? 3.756 29.156 24.078 1 84.81 452 PHE A N 1
ATOM 3482 C CA . PHE A 1 452 ? 2.963 28.766 22.922 1 84.81 452 PHE A CA 1
ATOM 3483 C C . PHE A 1 452 ? 3.514 29.391 21.641 1 84.81 452 PHE A C 1
ATOM 3485 O O . PHE A 1 452 ? 3.826 28.688 20.688 1 84.81 452 PHE A O 1
ATOM 3492 N N . GLU A 1 453 ? 3.75 30.594 21.625 1 86.12 453 GLU A N 1
ATOM 3493 C CA . GLU A 1 453 ? 4.156 31.344 20.438 1 86.12 453 GLU A CA 1
ATOM 3494 C C . GLU A 1 453 ? 5.59 31 20.047 1 86.12 453 GLU A C 1
ATOM 3496 O O . GLU A 1 453 ? 5.922 31 18.859 1 86.12 453 GLU A O 1
ATOM 3501 N N . GLN A 1 454 ? 6.367 30.656 21.031 1 87.25 454 GLN A N 1
ATOM 3502 C CA . GLN A 1 454 ? 7.789 30.438 20.766 1 87.25 454 GLN A CA 1
ATOM 3503 C C . GLN A 1 454 ? 8 29.219 19.875 1 87.25 454 GLN A C 1
ATOM 3505 O O . GLN A 1 454 ? 9.07 29.062 19.281 1 87.25 454 GLN A O 1
ATOM 3510 N N . ASN A 1 455 ? 7.016 28.422 19.719 1 85.12 455 ASN A N 1
ATOM 3511 C CA . ASN A 1 455 ? 7.141 27.203 18.906 1 85.12 455 ASN A CA 1
ATOM 3512 C C . ASN A 1 455 ? 6.785 27.469 17.453 1 85.12 455 ASN A C 1
ATOM 3514 O O . ASN A 1 455 ? 6.953 26.594 16.609 1 85.12 455 ASN A O 1
ATOM 3518 N N . TYR A 1 456 ? 6.316 28.594 17.172 1 89.5 456 TYR A N 1
ATOM 3519 C CA . TYR A 1 456 ? 6.051 29 15.805 1 89.5 456 TYR A CA 1
ATOM 3520 C C . TYR A 1 456 ? 7.266 29.703 15.195 1 89.5 456 TYR A C 1
ATOM 3522 O O . TYR A 1 456 ? 7.664 30.766 15.648 1 89.5 456 TYR A O 1
ATOM 3530 N N . HIS A 1 457 ? 7.84 29.047 14.219 1 91.56 457 HIS A N 1
ATOM 3531 C CA . HIS A 1 457 ? 9.086 29.531 13.625 1 91.56 457 HIS A CA 1
ATOM 3532 C C . HIS A 1 457 ? 8.844 30.719 12.719 1 91.56 457 HIS A C 1
ATOM 3534 O O . HIS A 1 457 ? 8.688 30.562 11.508 1 91.56 457 HIS A O 1
ATOM 3540 N N . GLN A 1 458 ? 8.836 31.906 13.297 1 92.62 458 GLN A N 1
ATOM 3541 C CA . GLN A 1 458 ? 8.633 33.156 12.57 1 92.62 458 GLN A CA 1
ATOM 3542 C C . GLN A 1 458 ? 9.82 34.094 12.75 1 92.62 458 GLN A C 1
ATOM 3544 O O . GLN A 1 458 ? 10.703 33.844 13.57 1 92.62 458 GLN A O 1
ATOM 3549 N N . GLY A 1 459 ? 9.883 35.125 11.891 1 94.5 459 GLY A N 1
ATOM 3550 C CA . GLY A 1 459 ? 10.914 36.156 12.008 1 94.5 459 GLY A CA 1
ATOM 3551 C C . GLY A 1 459 ? 12.07 35.938 11.047 1 94.5 459 GLY A C 1
ATOM 3552 O O . GLY A 1 459 ? 11.875 35.469 9.93 1 94.5 459 GLY A O 1
ATOM 3553 N N . ARG A 1 460 ? 13.242 36.312 11.492 1 96.81 460 ARG A N 1
ATOM 3554 C CA . ARG A 1 460 ? 14.406 36.375 10.617 1 96.81 460 ARG A CA 1
ATOM 3555 C C . ARG A 1 460 ? 14.805 35 10.102 1 96.81 460 ARG A C 1
ATOM 3557 O O . ARG A 1 460 ? 14.664 34 10.82 1 96.81 460 ARG A O 1
ATOM 3564 N N . LEU A 1 461 ? 15.367 35.031 8.891 1 98.19 461 LEU A N 1
ATOM 3565 C CA . LEU A 1 461 ? 15.688 33.781 8.18 1 98.19 461 LEU A CA 1
ATOM 3566 C C . LEU A 1 461 ? 17.203 33.594 8.117 1 98.19 461 LEU A C 1
ATOM 3568 O O . LEU A 1 461 ? 17.672 32.531 7.668 1 98.19 461 LEU A O 1
ATOM 3572 N N . ASP A 1 462 ? 17.969 34.562 8.508 1 98.5 462 ASP A N 1
ATOM 3573 C CA . ASP A 1 462 ? 19.422 34.5 8.43 1 98.5 462 ASP A CA 1
ATOM 3574 C C . ASP A 1 462 ? 20.047 34.219 9.789 1 98.5 462 ASP A C 1
ATOM 3576 O O . ASP A 1 462 ? 19.422 34.438 10.828 1 98.5 462 ASP A O 1
ATOM 3580 N N . PHE A 1 463 ? 21.203 33.625 9.805 1 98.5 463 PHE A N 1
ATOM 3581 C CA . PHE A 1 463 ? 21.969 33.406 11.031 1 98.5 463 PHE A CA 1
ATOM 3582 C C . PHE A 1 463 ? 22.531 34.719 11.562 1 98.5 463 PHE A C 1
ATOM 3584 O O . PHE A 1 463 ? 22.828 35.625 10.789 1 98.5 463 PHE A O 1
ATOM 3591 N N . ASN A 1 464 ? 22.672 34.781 12.844 1 97.19 464 ASN A N 1
ATOM 3592 C CA . ASN A 1 464 ? 23.312 35.969 13.406 1 97.19 464 ASN A CA 1
ATOM 3593 C C . ASN A 1 464 ? 24.812 35.969 13.164 1 97.19 464 ASN A C 1
ATOM 3595 O O . ASN A 1 464 ? 25.359 35 12.648 1 97.19 464 ASN A O 1
ATOM 3599 N N . ALA A 1 465 ? 25.453 37.031 13.562 1 97.31 465 ALA A N 1
ATOM 3600 C CA . ALA A 1 465 ? 26.875 37.219 13.266 1 97.31 465 ALA A CA 1
ATOM 3601 C C . ALA A 1 465 ? 27.734 36.125 13.93 1 97.31 465 ALA A C 1
ATOM 3603 O O . ALA A 1 465 ? 28.703 35.656 13.352 1 97.31 465 ALA A O 1
ATOM 3604 N N . THR A 1 466 ? 27.406 35.75 15.094 1 97.75 466 THR A N 1
ATOM 3605 C CA . THR A 1 466 ? 28.156 34.75 15.852 1 97.75 466 THR A CA 1
ATOM 3606 C C . THR A 1 466 ? 28.109 33.375 15.156 1 97.75 466 THR A C 1
ATOM 3608 O O . THR A 1 466 ? 29.156 32.75 14.969 1 97.75 466 THR A O 1
ATOM 3611 N N . GLU A 1 467 ? 26.922 32.969 14.82 1 97.75 467 GLU A N 1
ATOM 3612 C CA . GLU A 1 467 ? 26.766 31.703 14.141 1 97.75 467 GLU A CA 1
ATOM 3613 C C . GLU A 1 467 ? 27.453 31.719 12.781 1 97.75 467 GLU A C 1
ATOM 3615 O O . GLU A 1 467 ? 28.078 30.734 12.383 1 97.75 467 GLU A O 1
ATOM 3620 N N . ARG A 1 468 ? 27.312 32.781 12.039 1 97.88 468 ARG A N 1
ATOM 3621 C CA . ARG A 1 468 ? 27.969 32.906 10.734 1 97.88 468 ARG A CA 1
ATOM 3622 C C . ARG A 1 468 ? 29.484 32.781 10.867 1 97.88 468 ARG A C 1
ATOM 3624 O O . ARG A 1 468 ? 30.125 32.125 10.039 1 97.88 468 ARG A O 1
ATOM 3631 N N . ALA A 1 469 ? 29.984 33.406 11.875 1 97.69 469 ALA A N 1
ATOM 3632 C CA . ALA A 1 469 ? 31.438 33.312 12.109 1 97.69 469 ALA A CA 1
ATOM 3633 C C . ALA A 1 469 ? 31.859 31.891 12.43 1 97.69 469 ALA A C 1
ATOM 3635 O O . ALA A 1 469 ? 32.906 31.438 11.977 1 97.69 469 ALA A O 1
ATOM 3636 N N . ARG A 1 470 ? 31.078 31.234 13.25 1 97.69 470 ARG A N 1
ATOM 3637 C CA . ARG A 1 470 ? 31.359 29.844 13.602 1 97.69 470 ARG A CA 1
ATOM 3638 C C . ARG A 1 470 ? 31.344 28.953 12.367 1 97.69 470 ARG A C 1
ATOM 3640 O O . ARG A 1 470 ? 32.25 28.125 12.18 1 97.69 470 ARG A O 1
ATOM 3647 N N . HIS A 1 471 ? 30.344 29.125 11.562 1 98.44 471 HIS A N 1
ATOM 3648 C CA . HIS A 1 471 ? 30.266 28.375 10.32 1 98.44 471 HIS A CA 1
ATOM 3649 C C . HIS A 1 471 ? 31.484 28.625 9.438 1 98.44 471 HIS A C 1
ATOM 3651 O O . HIS A 1 471 ? 32.062 27.703 8.891 1 98.44 471 HIS A O 1
ATOM 3657 N N . ALA A 1 472 ? 31.781 29.875 9.289 1 98.19 472 ALA A N 1
ATOM 3658 C CA . ALA A 1 472 ? 32.906 30.281 8.438 1 98.19 472 ALA A CA 1
ATOM 3659 C C . ALA A 1 472 ? 34.188 29.656 8.914 1 98.19 472 ALA A C 1
ATOM 3661 O O . ALA A 1 472 ? 35.031 29.234 8.109 1 98.19 472 ALA A O 1
ATOM 3662 N N . ALA A 1 473 ? 34.375 29.594 10.188 1 98.25 473 ALA A N 1
ATOM 3663 C CA . ALA A 1 473 ? 35.594 29.016 10.758 1 98.25 473 ALA A CA 1
ATOM 3664 C C . ALA A 1 473 ? 35.719 27.531 10.422 1 98.25 473 ALA A C 1
ATOM 3666 O O . ALA A 1 473 ? 36.781 27.047 10.062 1 98.25 473 ALA A O 1
ATOM 3667 N N . VAL A 1 474 ? 34.625 26.844 10.547 1 98.62 474 VAL A N 1
ATOM 3668 C CA . VAL A 1 474 ? 34.625 25.406 10.242 1 98.62 474 VAL A CA 1
ATOM 3669 C C . VAL A 1 474 ? 34.906 25.203 8.758 1 98.62 474 VAL A C 1
ATOM 3671 O O . VAL A 1 474 ? 35.719 24.359 8.383 1 98.62 474 VAL A O 1
ATOM 3674 N N . MET A 1 475 ? 34.219 26.016 7.895 1 98.5 475 MET A N 1
ATOM 3675 C CA . MET A 1 475 ? 34.344 25.859 6.449 1 98.5 475 MET A CA 1
ATOM 3676 C C . MET A 1 475 ? 35.719 26.234 5.965 1 98.5 475 MET A C 1
ATOM 3678 O O . MET A 1 475 ? 36.188 25.734 4.945 1 98.5 475 MET A O 1
ATOM 3682 N N . ALA A 1 476 ? 36.375 27.094 6.715 1 98.19 476 ALA A N 1
ATOM 3683 C CA . ALA A 1 476 ? 37.75 27.469 6.383 1 98.19 476 ALA A CA 1
ATOM 3684 C C . ALA A 1 476 ? 38.719 26.375 6.789 1 98.19 476 ALA A C 1
ATOM 3686 O O . ALA A 1 476 ? 39.781 26.203 6.156 1 98.19 476 ALA A O 1
ATOM 3687 N N . ALA A 1 477 ? 38.406 25.641 7.785 1 98.5 477 ALA A N 1
ATOM 3688 C CA . ALA A 1 477 ? 39.344 24.656 8.375 1 98.5 477 ALA A CA 1
ATOM 3689 C C . ALA A 1 477 ? 39.312 23.344 7.598 1 98.5 477 ALA A C 1
ATOM 3691 O O . ALA A 1 477 ? 40.344 22.656 7.5 1 98.5 477 ALA A O 1
ATOM 3692 N N . ALA A 1 478 ? 38.188 22.953 7.059 1 98.38 478 ALA A N 1
ATOM 3693 C CA . ALA A 1 478 ? 38.031 21.703 6.332 1 98.38 478 ALA A CA 1
ATOM 3694 C C . ALA A 1 478 ? 36.875 21.781 5.324 1 98.38 478 ALA A C 1
ATOM 3696 O O . ALA A 1 478 ? 35.906 22.516 5.527 1 98.38 478 ALA A O 1
ATOM 3697 N N . PRO A 1 479 ? 37.031 21 4.16 1 98.31 479 PRO A N 1
ATOM 3698 C CA . PRO A 1 479 ? 35.812 20.875 3.322 1 98.31 479 PRO A CA 1
ATOM 3699 C C . PRO A 1 479 ? 34.594 20.469 4.117 1 98.31 479 PRO A C 1
ATOM 3701 O O . PRO A 1 479 ? 34.625 19.453 4.832 1 98.31 479 PRO A O 1
ATOM 3704 N N . THR A 1 480 ? 33.531 21.234 4.074 1 98.75 480 THR A N 1
ATOM 3705 C CA . THR A 1 480 ? 32.375 21.078 4.98 1 98.75 480 THR A CA 1
ATOM 3706 C C . THR A 1 480 ? 31.125 20.703 4.211 1 98.75 480 THR A C 1
ATOM 3708 O O . THR A 1 480 ? 30.781 21.359 3.217 1 98.75 480 THR A O 1
ATOM 3711 N N . ILE A 1 481 ? 30.469 19.625 4.617 1 98.81 481 ILE A N 1
ATOM 3712 C CA . ILE A 1 481 ? 29.125 19.234 4.156 1 98.81 481 ILE A CA 1
ATOM 3713 C C . ILE A 1 481 ? 28.078 19.781 5.117 1 98.81 481 ILE A C 1
ATOM 3715 O O . ILE A 1 481 ? 28.078 19.438 6.305 1 98.81 481 ILE A O 1
ATOM 3719 N N . VAL A 1 482 ? 27.188 20.625 4.609 1 98.88 482 VAL A N 1
ATOM 3720 C CA . VAL A 1 482 ? 26.156 21.25 5.438 1 98.88 482 VAL A CA 1
ATOM 3721 C C . VAL A 1 482 ? 24.797 20.594 5.164 1 98.88 482 VAL A C 1
ATOM 3723 O O . VAL A 1 482 ? 24.406 20.438 4.004 1 98.88 482 VAL A O 1
ATOM 3726 N N . ASP A 1 483 ? 24.156 20.141 6.195 1 98.56 483 ASP A N 1
ATOM 3727 C CA . ASP A 1 483 ? 22.766 19.672 6.203 1 98.56 483 ASP A CA 1
ATOM 3728 C C . ASP A 1 483 ? 21.859 20.656 6.926 1 98.56 483 ASP A C 1
ATOM 3730 O O . ASP A 1 483 ? 21.875 20.75 8.156 1 98.56 483 ASP A O 1
ATOM 3734 N N . ILE A 1 484 ? 21.031 21.375 6.188 1 98.69 484 ILE A N 1
ATOM 3735 C CA . ILE A 1 484 ? 20.203 22.391 6.836 1 98.69 484 ILE A CA 1
ATOM 3736 C C . ILE A 1 484 ? 18.734 22 6.75 1 98.69 484 ILE A C 1
ATOM 3738 O O . ILE A 1 484 ? 18.25 21.609 5.688 1 98.69 484 ILE A O 1
ATOM 3742 N N . TYR A 1 485 ? 18.047 22.031 7.859 1 97.69 485 TYR A N 1
ATOM 3743 C CA . TYR A 1 485 ? 16.609 21.812 7.941 1 97.69 485 TYR A CA 1
ATOM 3744 C C . TYR A 1 485 ? 15.836 23.016 7.426 1 97.69 485 TYR A C 1
ATOM 3746 O O . TYR A 1 485 ? 15.938 24.109 7.992 1 97.69 485 TYR A O 1
ATOM 3754 N N . LEU A 1 486 ? 15.109 22.797 6.371 1 97.88 486 LEU A N 1
ATOM 3755 C CA . LEU A 1 486 ? 14.359 23.875 5.727 1 97.88 486 LEU A CA 1
ATOM 3756 C C . LEU A 1 486 ? 12.867 23.734 5.992 1 97.88 486 LEU A C 1
ATOM 3758 O O . LEU A 1 486 ? 12.094 23.438 5.082 1 97.88 486 LEU A O 1
ATOM 3762 N N . ASP A 1 487 ? 12.461 24.062 7.152 1 95.38 487 ASP A N 1
ATOM 3763 C CA . ASP A 1 487 ? 11.031 24.109 7.445 1 95.38 487 ASP A CA 1
ATOM 3764 C C . ASP A 1 487 ? 10.398 25.391 6.906 1 95.38 487 ASP A C 1
ATOM 3766 O O . ASP A 1 487 ? 9.18 25.562 6.973 1 95.38 487 ASP A O 1
ATOM 3770 N N . ARG A 1 488 ? 11.18 26.219 6.379 1 95.81 488 ARG A N 1
ATOM 3771 C CA . ARG A 1 488 ? 10.922 27.469 5.68 1 95.81 488 ARG A CA 1
ATOM 3772 C C . ARG A 1 488 ? 12.141 27.922 4.883 1 95.81 488 ARG A C 1
ATOM 3774 O O . ARG A 1 488 ? 13.219 27.344 5.012 1 95.81 488 ARG A O 1
ATOM 3781 N N . PRO A 1 489 ? 11.984 28.953 4.016 1 97.94 489 PRO A N 1
ATOM 3782 C CA . PRO A 1 489 ? 13.172 29.422 3.307 1 97.94 489 PRO A CA 1
ATOM 3783 C C . PRO A 1 489 ? 14.242 29.969 4.25 1 97.94 489 PRO A C 1
ATOM 3785 O O . PRO A 1 489 ? 13.922 30.531 5.301 1 97.94 489 PRO A O 1
ATOM 3788 N N . ALA A 1 490 ? 15.477 29.812 3.852 1 98.5 490 ALA A N 1
ATOM 3789 C CA . ALA A 1 490 ? 16.594 30.312 4.637 1 98.5 490 ALA A CA 1
ATOM 3790 C C . ALA A 1 490 ? 17.422 31.328 3.838 1 98.5 490 ALA A C 1
ATOM 3792 O O . ALA A 1 490 ? 17.484 31.25 2.609 1 98.5 490 ALA A O 1
ATOM 3793 N N . VAL A 1 491 ? 17.984 32.281 4.527 1 98.69 491 VAL A N 1
ATOM 3794 C CA . VAL A 1 491 ? 18.953 33.219 3.951 1 98.69 491 VAL A CA 1
ATOM 3795 C C . VAL A 1 491 ? 20.375 32.781 4.281 1 98.69 491 VAL A C 1
ATOM 3797 O O . VAL A 1 491 ? 20.906 33.094 5.344 1 98.69 491 VAL A O 1
ATOM 3800 N N . ILE A 1 492 ? 20.938 32.094 3.283 1 98.56 492 ILE A N 1
ATOM 3801 C CA . ILE A 1 492 ? 22.188 31.422 3.625 1 98.56 492 ILE A CA 1
ATOM 3802 C C . ILE A 1 492 ? 23.203 31.625 2.514 1 98.56 492 ILE A C 1
ATOM 3804 O O . ILE A 1 492 ? 23.828 30.656 2.045 1 98.56 492 ILE A O 1
ATOM 3808 N N . PRO A 1 493 ? 23.453 32.844 2.041 1 98.19 493 PRO A N 1
ATOM 3809 C CA . PRO A 1 493 ? 24.453 33.062 0.991 1 98.19 493 PRO A CA 1
ATOM 3810 C C . PRO A 1 493 ? 25.844 32.594 1.409 1 98.19 493 PRO A C 1
ATOM 3812 O O . PRO A 1 493 ? 26.609 32.094 0.578 1 98.19 493 PRO A O 1
ATOM 3815 N N . GLU A 1 494 ? 26.266 32.75 2.656 1 98.19 494 GLU A N 1
ATOM 3816 C CA . GLU A 1 494 ? 27.594 32.375 3.146 1 98.19 494 GLU A CA 1
ATOM 3817 C C . GLU A 1 494 ? 27.781 30.859 3.098 1 98.19 494 GLU A C 1
ATOM 3819 O O . GLU A 1 494 ? 28.875 30.375 2.797 1 98.19 494 GLU A O 1
ATOM 3824 N N . LEU A 1 495 ? 26.781 30.078 3.467 1 98.69 495 LEU A N 1
ATOM 3825 C CA . LEU A 1 495 ? 26.859 28.625 3.373 1 98.69 495 LEU A CA 1
ATOM 3826 C C . LEU A 1 495 ? 26.953 28.172 1.916 1 98.69 495 LEU A C 1
ATOM 3828 O O . LEU A 1 495 ? 27.703 27.25 1.586 1 98.69 495 LEU A O 1
ATOM 3832 N N . ALA A 1 496 ? 26.094 28.844 1.067 1 98.5 496 ALA A N 1
ATOM 3833 C CA . ALA A 1 496 ? 26.125 28.531 -0.36 1 98.5 496 ALA A CA 1
ATOM 3834 C C . ALA A 1 496 ? 27.516 28.766 -0.945 1 98.5 496 ALA A C 1
ATOM 3836 O O . ALA A 1 496 ? 27.969 28 -1.801 1 98.5 496 ALA A O 1
ATOM 3837 N N . ALA A 1 497 ? 28.141 29.75 -0.509 1 97.94 497 ALA A N 1
ATOM 3838 C CA . ALA A 1 497 ? 29.453 30.094 -1.031 1 97.94 497 ALA A CA 1
ATOM 3839 C C . ALA A 1 497 ? 30.531 29.219 -0.417 1 97.94 497 ALA A C 1
ATOM 3841 O O . ALA A 1 497 ? 31.453 28.781 -1.11 1 97.94 497 ALA A O 1
ATOM 3842 N N . GLY A 1 498 ? 30.453 28.953 0.85 1 98.31 498 GLY A N 1
ATOM 3843 C CA . GLY A 1 498 ? 31.578 28.391 1.585 1 98.31 498 GLY A CA 1
ATOM 3844 C C . GLY A 1 498 ? 31.547 26.875 1.662 1 98.31 498 GLY A C 1
ATOM 3845 O O . GLY A 1 498 ? 32.594 26.234 1.808 1 98.31 498 GLY A O 1
ATOM 3846 N N . ALA A 1 499 ? 30.438 26.25 1.668 1 98.75 499 ALA A N 1
ATOM 3847 C CA . ALA A 1 499 ? 30.312 24.812 1.858 1 98.75 499 ALA A CA 1
ATOM 3848 C C . ALA A 1 499 ? 30.906 24.047 0.67 1 98.75 499 ALA A C 1
ATOM 3850 O O . ALA A 1 499 ? 30.797 24.5 -0.474 1 98.75 499 ALA A O 1
ATOM 3851 N N . ALA A 1 500 ? 31.484 22.922 0.923 1 98.69 500 ALA A N 1
ATOM 3852 C CA . ALA A 1 500 ? 31.891 22.016 -0.149 1 98.69 500 ALA A CA 1
ATOM 3853 C C . ALA A 1 500 ? 30.688 21.312 -0.768 1 98.69 500 ALA A C 1
ATOM 3855 O O . ALA A 1 500 ? 30.656 21.078 -1.978 1 98.69 500 ALA A O 1
ATOM 3856 N N . ALA A 1 501 ? 29.766 21 0.056 1 98.75 501 ALA A N 1
ATOM 3857 C CA . ALA A 1 501 ? 28.438 20.516 -0.332 1 98.75 501 ALA A CA 1
ATOM 3858 C C . ALA A 1 501 ? 27.359 21.062 0.585 1 98.75 501 ALA A C 1
ATOM 3860 O O . ALA A 1 501 ? 27.594 21.266 1.779 1 98.75 501 ALA A O 1
ATOM 3861 N N . LEU A 1 502 ? 26.203 21.344 -0.003 1 98.88 502 LEU A N 1
ATOM 3862 C CA . LEU A 1 502 ? 25.062 21.906 0.734 1 98.88 502 LEU A CA 1
ATOM 3863 C C . LEU A 1 502 ? 23.797 21.125 0.446 1 98.88 502 LEU A C 1
ATOM 3865 O O . LEU A 1 502 ? 23.359 21.031 -0.707 1 98.88 502 LEU A O 1
ATOM 3869 N N . LEU A 1 503 ? 23.25 20.531 1.51 1 98.81 503 LEU A N 1
ATOM 3870 C CA . LEU A 1 503 ? 22 19.781 1.402 1 98.81 503 LEU A CA 1
ATOM 3871 C C . LEU A 1 503 ? 20.891 20.453 2.211 1 98.81 503 LEU A C 1
ATOM 3873 O O . LEU A 1 503 ? 21.125 20.938 3.318 1 98.81 503 LEU A O 1
ATOM 3877 N N . GLY A 1 504 ? 19.719 20.516 1.609 1 98.75 504 GLY A N 1
ATOM 3878 C CA . GLY A 1 504 ? 18.5 20.844 2.336 1 98.75 504 GLY A CA 1
ATOM 3879 C C . GLY A 1 504 ? 17.656 19.625 2.686 1 98.75 504 GLY A C 1
ATOM 3880 O O . GLY A 1 504 ? 17.5 18.734 1.861 1 98.75 504 GLY A O 1
ATOM 3881 N N . ASN A 1 505 ? 17.234 19.547 3.949 1 98.06 505 ASN A N 1
ATOM 3882 C CA . ASN A 1 505 ? 16.297 18.5 4.332 1 98.06 505 ASN A CA 1
ATOM 3883 C C . ASN A 1 505 ? 14.984 19.094 4.832 1 98.06 505 ASN A C 1
ATOM 3885 O O . ASN A 1 505 ? 14.906 20.266 5.156 1 98.06 505 ASN A O 1
ATOM 3889 N N . TYR A 1 506 ? 13.93 18.359 4.816 1 98.06 506 TYR A N 1
ATOM 3890 C CA . TYR A 1 506 ? 12.578 18.75 5.188 1 98.06 506 TYR A CA 1
ATOM 3891 C C . TYR A 1 506 ? 12.023 17.844 6.281 1 98.06 506 TYR A C 1
ATOM 3893 O O . TYR A 1 506 ? 10.852 17.484 6.254 1 98.06 506 TYR A O 1
ATOM 3901 N N . GLY A 1 507 ? 12.828 17.516 7.168 1 96.31 507 GLY A N 1
ATOM 3902 C CA . GLY A 1 507 ? 12.547 16.516 8.172 1 96.31 507 GLY A CA 1
ATOM 3903 C C . GLY A 1 507 ? 13.102 15.141 7.82 1 96.31 507 GLY A C 1
ATOM 3904 O O . GLY A 1 507 ? 12.477 14.391 7.062 1 96.31 507 GLY A O 1
ATOM 3905 N N . ALA A 1 508 ? 14.297 14.844 8.305 1 96.44 508 ALA A N 1
ATOM 3906 C CA . ALA A 1 508 ? 14.992 13.586 8.031 1 96.44 508 ALA A CA 1
ATOM 3907 C C . ALA A 1 508 ? 15.898 13.203 9.195 1 96.44 508 ALA A C 1
ATOM 3909 O O . ALA A 1 508 ? 16.5 14.062 9.836 1 96.44 508 ALA A O 1
ATOM 3910 N N . SER A 1 509 ? 15.969 11.977 9.438 1 94.69 509 SER A N 1
ATOM 3911 C CA . SER A 1 509 ? 16.797 11.477 10.516 1 94.69 509 SER A CA 1
ATOM 3912 C C . SER A 1 509 ? 18.281 11.641 10.195 1 94.69 509 SER A C 1
ATOM 3914 O O . SER A 1 509 ? 18.656 11.891 9.047 1 94.69 509 SER A O 1
ATOM 3916 N N . LEU A 1 510 ? 19.062 11.547 11.258 1 95.56 510 LEU A N 1
ATOM 3917 C CA . LEU A 1 510 ? 20.5 11.602 11.062 1 95.56 510 LEU A CA 1
ATOM 3918 C C . LEU A 1 510 ? 20.984 10.422 10.227 1 95.56 510 LEU A C 1
ATOM 3920 O O . LEU A 1 510 ? 21.906 10.562 9.414 1 95.56 510 LEU A O 1
ATOM 3924 N N . ASP A 1 511 ? 20.391 9.312 10.398 1 95.31 511 ASP A N 1
ATOM 3925 C CA . ASP A 1 511 ? 20.734 8.148 9.594 1 95.31 511 ASP A CA 1
ATOM 3926 C C . ASP A 1 511 ? 20.438 8.406 8.109 1 95.31 511 ASP A C 1
ATOM 3928 O O . ASP A 1 511 ? 21.203 7.977 7.246 1 95.31 511 ASP A O 1
ATOM 3932 N N . ALA A 1 512 ? 19.328 9.016 7.863 1 96.75 512 ALA A N 1
ATOM 3933 C CA . ALA A 1 512 ? 19.016 9.367 6.48 1 96.75 512 ALA A CA 1
ATOM 3934 C C . ALA A 1 512 ? 20.094 10.266 5.883 1 96.75 512 ALA A C 1
ATOM 3936 O O . ALA A 1 512 ? 20.516 10.055 4.746 1 96.75 512 ALA A O 1
ATOM 3937 N N . PHE A 1 513 ? 20.547 11.234 6.676 1 97.81 513 PHE A N 1
ATOM 3938 C CA . PHE A 1 513 ? 21.609 12.133 6.234 1 97.81 513 PHE A CA 1
ATOM 3939 C C . PHE A 1 513 ? 22.875 11.352 5.887 1 97.81 513 PHE A C 1
ATOM 3941 O O . PHE A 1 513 ? 23.406 11.492 4.785 1 97.81 513 PHE A O 1
ATOM 3948 N N . LEU A 1 514 ? 23.281 10.531 6.742 1 97.69 514 LEU A N 1
ATOM 3949 C CA . LEU A 1 514 ? 24.531 9.797 6.559 1 97.69 514 LEU A CA 1
ATOM 3950 C C . LEU A 1 514 ? 24.422 8.82 5.391 1 97.69 514 LEU A C 1
ATOM 3952 O O . LEU A 1 514 ? 25.375 8.648 4.633 1 97.69 514 LEU A O 1
ATOM 3956 N N . ASP A 1 515 ? 23.25 8.195 5.258 1 96.88 515 ASP A N 1
ATOM 3957 C CA . ASP A 1 515 ? 23.047 7.281 4.137 1 96.88 515 ASP A CA 1
ATOM 3958 C C . ASP A 1 515 ? 23.188 8.016 2.801 1 96.88 515 ASP A C 1
ATOM 3960 O O . ASP A 1 515 ? 23.781 7.484 1.859 1 96.88 515 ASP A O 1
ATOM 3964 N N . VAL A 1 516 ? 22.656 9.195 2.715 1 97.88 516 VAL A N 1
ATOM 3965 C CA . VAL A 1 516 ? 22.703 9.969 1.48 1 97.88 516 VAL A CA 1
ATOM 3966 C C . VAL A 1 516 ? 24.125 10.461 1.228 1 97.88 516 VAL A C 1
ATOM 3968 O O . VAL A 1 516 ? 24.641 10.344 0.112 1 97.88 516 VAL A O 1
ATOM 3971 N N . VAL A 1 517 ? 24.797 10.906 2.24 1 97.94 517 VAL A N 1
ATOM 3972 C CA . VAL A 1 517 ? 26.125 11.5 2.1 1 97.94 517 VAL A CA 1
ATOM 3973 C C . VAL A 1 517 ? 27.125 10.43 1.691 1 97.94 517 VAL A C 1
ATOM 3975 O O . VAL A 1 517 ? 28.047 10.695 0.906 1 97.94 517 VAL A O 1
ATOM 3978 N N . PHE A 1 518 ? 26.953 9.234 2.18 1 96.62 518 PHE A N 1
ATOM 3979 C CA . PHE A 1 518 ? 27.922 8.18 1.887 1 96.62 518 PHE A CA 1
ATOM 3980 C C . PHE A 1 518 ? 27.406 7.285 0.763 1 96.62 518 PHE A C 1
ATOM 3982 O O . PHE A 1 518 ? 28.109 6.355 0.344 1 96.62 518 PHE A O 1
ATOM 3989 N N . GLY A 1 519 ? 26.188 7.547 0.288 1 95 519 GLY A N 1
ATOM 3990 C CA . GLY A 1 519 ? 25.625 6.746 -0.791 1 95 519 GLY A CA 1
ATOM 3991 C C . GLY A 1 519 ? 25.375 5.301 -0.399 1 95 519 GLY A C 1
ATOM 3992 O O . GLY A 1 519 ? 25.625 4.391 -1.191 1 95 519 GLY A O 1
ATOM 3993 N N . VAL A 1 520 ? 24.984 5.172 0.859 1 92.38 520 VAL A N 1
ATOM 3994 C CA . VAL A 1 520 ? 24.75 3.824 1.367 1 92.38 520 VAL A CA 1
ATOM 3995 C C . VAL A 1 520 ? 23.609 3.176 0.602 1 92.38 520 VAL A C 1
ATOM 3997 O O . VAL A 1 520 ? 22.531 3.766 0.467 1 92.38 520 VAL A O 1
ATOM 4000 N N . ASP A 1 521 ? 23.844 1.961 0.017 1 85.5 521 ASP A N 1
ATOM 4001 C CA . ASP A 1 521 ? 22.859 1.171 -0.702 1 85.5 521 ASP A CA 1
ATOM 4002 C C . ASP A 1 521 ? 22.281 1.95 -1.883 1 85.5 521 ASP A C 1
ATOM 4004 O O . ASP A 1 521 ? 21.125 1.75 -2.266 1 85.5 521 ASP A O 1
ATOM 4008 N N . GLY A 1 522 ? 23 2.99 -2.316 1 89.06 522 GLY A N 1
ATOM 4009 C CA . GLY A 1 522 ? 22.609 3.732 -3.502 1 89.06 522 GLY A CA 1
ATOM 4010 C C . GLY A 1 522 ? 21.734 4.941 -3.188 1 89.06 522 GLY A C 1
ATOM 4011 O O . GLY A 1 522 ? 21.25 5.613 -4.098 1 89.06 522 GLY A O 1
ATOM 4012 N N . TRP A 1 523 ? 21.547 5.242 -1.935 1 94.56 523 TRP A N 1
ATOM 4013 C CA . TRP A 1 523 ? 20.75 6.414 -1.568 1 94.56 523 TRP A CA 1
ATOM 4014 C C . TRP A 1 523 ? 21.375 7.684 -2.137 1 94.56 523 TRP A C 1
ATOM 4016 O O . TRP A 1 523 ? 22.609 7.84 -2.131 1 94.56 523 TRP A O 1
ATOM 4026 N N . ARG A 1 524 ? 20.547 8.547 -2.664 1 96.62 524 ARG A N 1
ATOM 4027 C CA . ARG A 1 524 ? 20.953 9.805 -3.281 1 96.62 524 ARG A CA 1
ATOM 4028 C C . ARG A 1 524 ? 19.875 10.867 -3.129 1 96.62 524 ARG A C 1
ATOM 4030 O O . ARG A 1 524 ? 18.703 10.547 -2.957 1 96.62 524 ARG A O 1
ATOM 4037 N N . PRO A 1 525 ? 20.234 12.047 -3.125 1 98 525 PRO A N 1
ATOM 4038 C CA . PRO A 1 525 ? 19.219 13.102 -3.096 1 98 525 PRO A CA 1
ATOM 4039 C C . PRO A 1 525 ? 18.406 13.172 -4.387 1 98 525 PRO A C 1
ATOM 4041 O O . PRO A 1 525 ? 18.969 13.078 -5.48 1 98 525 PRO A O 1
ATOM 4044 N N . GLU A 1 526 ? 17.125 13.289 -4.211 1 98.06 526 GLU A N 1
ATOM 4045 C CA . GLU A 1 526 ? 16.25 13.383 -5.375 1 98.06 526 GLU A CA 1
ATOM 4046 C C . GLU A 1 526 ? 15.398 14.656 -5.328 1 98.06 526 GLU A C 1
ATOM 4048 O O . GLU A 1 526 ? 14.758 15.023 -6.316 1 98.06 526 GLU A O 1
ATOM 4053 N N . GLY A 1 527 ? 15.391 15.367 -4.254 1 98.62 527 GLY A N 1
ATOM 4054 C CA . GLY A 1 527 ? 14.5 16.5 -4.043 1 98.62 527 GLY A CA 1
ATOM 4055 C C . GLY A 1 527 ? 14.922 17.734 -4.809 1 98.62 527 GLY A C 1
ATOM 4056 O O . GLY A 1 527 ? 16.109 17.969 -5.031 1 98.62 527 GLY A O 1
ATOM 4057 N N . ARG A 1 528 ? 13.961 18.516 -5.117 1 98.75 528 ARG A N 1
ATOM 4058 C CA . ARG A 1 528 ? 14.141 19.844 -5.668 1 98.75 528 ARG A CA 1
ATOM 4059 C C . ARG A 1 528 ? 13.5 20.906 -4.773 1 98.75 528 ARG A C 1
ATOM 4061 O O . ARG A 1 528 ? 12.422 20.672 -4.215 1 98.75 528 ARG A O 1
ATOM 4068 N N . LEU A 1 529 ? 14.094 22.047 -4.707 1 98.62 529 LEU A N 1
ATOM 4069 C CA . LEU A 1 529 ? 13.648 23.062 -3.77 1 98.62 529 LEU A CA 1
ATOM 4070 C C . LEU A 1 529 ? 12.188 23.438 -4.016 1 98.62 529 LEU A C 1
ATOM 4072 O O . LEU A 1 529 ? 11.797 23.719 -5.148 1 98.62 529 LEU A O 1
ATOM 4076 N N . PRO A 1 530 ? 11.391 23.484 -2.988 1 98.5 530 PRO A N 1
ATOM 4077 C CA . PRO A 1 530 ? 9.969 23.812 -3.146 1 98.5 530 PRO A CA 1
ATOM 4078 C C . PRO A 1 530 ? 9.695 25.312 -3.004 1 98.5 530 PRO A C 1
ATOM 4080 O O . PRO A 1 530 ? 8.531 25.734 -3.041 1 98.5 530 PRO A O 1
ATOM 4083 N N . PHE A 1 531 ? 10.664 26.156 -2.826 1 98.5 531 PHE A N 1
ATOM 4084 C CA . PHE A 1 531 ? 10.586 27.594 -2.719 1 98.5 531 PHE A CA 1
ATOM 4085 C C . PHE A 1 531 ? 11.938 28.234 -3.033 1 98.5 531 PHE A C 1
ATOM 4087 O O . PHE A 1 531 ? 12.953 27.547 -3.104 1 98.5 531 PHE A O 1
ATOM 4094 N N . ASP A 1 532 ? 11.914 29.562 -3.299 1 98.44 532 ASP A N 1
ATOM 4095 C CA . ASP A 1 532 ? 13.156 30.297 -3.459 1 98.44 532 ASP A CA 1
ATOM 4096 C C . ASP A 1 532 ? 13.859 30.5 -2.115 1 98.44 532 ASP A C 1
ATOM 4098 O O . ASP A 1 532 ? 13.203 30.578 -1.074 1 98.44 532 ASP A O 1
ATOM 4102 N N . LEU A 1 533 ? 15.188 30.516 -2.166 1 98.75 533 LEU A N 1
ATOM 4103 C CA . LEU A 1 533 ? 15.961 30.969 -1.012 1 98.75 533 LEU A CA 1
ATOM 4104 C C . LEU A 1 533 ? 16.484 32.375 -1.218 1 98.75 533 LEU A C 1
ATOM 4106 O O . LEU A 1 533 ? 17.344 32.625 -2.061 1 98.75 533 LEU A O 1
ATOM 4110 N N . PRO A 1 534 ? 16 33.281 -0.404 1 98.56 534 PRO A N 1
ATOM 4111 C CA . PRO A 1 534 ? 16.422 34.656 -0.59 1 98.56 534 PRO A CA 1
ATOM 4112 C C . PRO A 1 534 ? 17.891 34.875 -0.296 1 98.56 534 PRO A C 1
ATOM 4114 O O . PRO A 1 534 ? 18.5 34.125 0.474 1 98.56 534 PRO A O 1
ATOM 4117 N N . ARG A 1 535 ? 18.391 35.906 -0.873 1 98.12 535 ARG A N 1
ATOM 4118 C CA . ARG A 1 535 ? 19.812 36.219 -0.736 1 98.12 535 ARG A CA 1
ATOM 4119 C C . ARG A 1 535 ? 20.094 37 0.535 1 98.12 535 ARG A C 1
ATOM 4121 O O . ARG A 1 535 ? 21.188 36.906 1.095 1 98.12 535 ARG A O 1
ATOM 4128 N N . SER A 1 536 ? 19.094 37.844 0.946 1 98.12 536 SER A N 1
ATOM 4129 C CA . SER A 1 536 ? 19.266 38.719 2.102 1 98.12 536 SER A CA 1
ATOM 4130 C C . SER A 1 536 ? 17.938 39 2.771 1 98.12 536 SER A C 1
ATOM 4132 O O . SER A 1 536 ? 16.875 38.812 2.178 1 98.12 536 SER A O 1
ATOM 4134 N N . MET A 1 537 ? 18.094 39.469 4.027 1 98.06 537 MET A N 1
ATOM 4135 C CA . MET A 1 537 ? 16.875 39.906 4.707 1 98.06 537 MET A CA 1
ATOM 4136 C C . MET A 1 537 ? 16.281 41.125 4.023 1 98.06 537 MET A C 1
ATOM 4138 O O . MET A 1 537 ? 15.062 41.312 4.043 1 98.06 537 MET A O 1
ATOM 4142 N N . ASP A 1 538 ? 17.109 41.938 3.363 1 98.12 538 ASP A N 1
ATOM 4143 C CA . ASP A 1 538 ? 16.594 43.062 2.59 1 98.12 538 ASP A CA 1
ATOM 4144 C C . ASP A 1 538 ? 15.688 42.594 1.456 1 98.12 538 ASP A C 1
ATOM 4146 O O . ASP A 1 538 ? 14.633 43.156 1.209 1 98.12 538 ASP A O 1
ATOM 4150 N N . ALA A 1 539 ? 16.156 41.594 0.765 1 98.25 539 ALA A N 1
ATOM 4151 C CA . ALA A 1 539 ? 15.352 41.031 -0.3 1 98.25 539 ALA A CA 1
ATOM 4152 C C . ALA A 1 539 ? 14.039 40.469 0.252 1 98.25 539 ALA A C 1
ATOM 4154 O O . ALA A 1 539 ? 12.992 40.594 -0.384 1 98.25 539 ALA A O 1
ATOM 4155 N N . VAL A 1 540 ? 14.078 39.844 1.449 1 98.12 540 VAL A N 1
ATOM 4156 C CA . VAL A 1 540 ? 12.906 39.281 2.105 1 98.12 540 VAL A CA 1
ATOM 4157 C C . VAL A 1 540 ? 11.898 40.406 2.4 1 98.12 540 VAL A C 1
ATOM 4159 O O . VAL A 1 540 ? 10.711 40.281 2.094 1 98.12 540 VAL A O 1
ATOM 4162 N N . GLU A 1 541 ? 12.367 41.5 2.939 1 97 541 GLU A N 1
ATOM 4163 C CA . GLU A 1 541 ? 11.516 42.594 3.354 1 97 541 GLU A CA 1
ATOM 4164 C C . GLU A 1 541 ? 10.922 43.312 2.146 1 97 541 GLU A C 1
ATOM 4166 O O . GLU A 1 541 ? 9.844 43.906 2.238 1 97 541 GLU A O 1
ATOM 4171 N N . ALA A 1 542 ? 11.609 43.188 1.024 1 97.12 542 ALA A N 1
ATOM 4172 C CA . ALA A 1 542 ? 11.164 43.875 -0.188 1 97.12 542 ALA A CA 1
ATOM 4173 C C . ALA A 1 542 ? 10.117 43.062 -0.932 1 97.12 542 ALA A C 1
ATOM 4175 O O . ALA A 1 542 ? 9.406 43.562 -1.795 1 97.12 542 ALA A O 1
ATOM 4176 N N . GLN A 1 543 ? 10.039 41.844 -0.616 1 95.94 543 GLN A N 1
ATOM 4177 C CA . GLN A 1 543 ? 9.125 40.969 -1.325 1 95.94 543 GLN A CA 1
ATOM 4178 C C . GLN A 1 543 ? 7.676 41.25 -0.939 1 95.94 543 GLN A C 1
ATOM 4180 O O . GLN A 1 543 ? 7.395 41.625 0.198 1 95.94 543 GLN A O 1
ATOM 4185 N N . LEU A 1 544 ? 6.77 41.062 -1.958 1 97.5 544 LEU A N 1
ATOM 4186 C CA . LEU A 1 544 ? 5.34 41.156 -1.697 1 97.5 544 LEU A CA 1
ATOM 4187 C C . LEU A 1 544 ? 4.797 39.875 -1.082 1 97.5 544 LEU A C 1
ATOM 4189 O O . LEU A 1 544 ? 5 38.812 -1.629 1 97.5 544 LEU A O 1
ATOM 4193 N N . ALA A 1 545 ? 4.059 40 -0.012 1 96.56 545 ALA A N 1
ATOM 4194 C CA . ALA A 1 545 ? 3.674 38.875 0.836 1 96.56 545 ALA A CA 1
ATOM 4195 C C . ALA A 1 545 ? 2.828 37.844 0.061 1 96.56 545 ALA A C 1
ATOM 4197 O O . ALA A 1 545 ? 2.854 36.656 0.356 1 96.56 545 ALA A O 1
ATOM 4198 N N . ASP A 1 546 ? 2.059 38.281 -0.952 1 97.62 546 ASP A N 1
ATOM 4199 C CA . ASP A 1 546 ? 1.075 37.406 -1.601 1 97.62 546 ASP A CA 1
ATOM 4200 C C . ASP A 1 546 ? 1.579 36.938 -2.959 1 97.62 546 ASP A C 1
ATOM 4202 O O . ASP A 1 546 ? 0.888 36.188 -3.652 1 97.62 546 ASP A O 1
ATOM 4206 N N . VAL A 1 547 ? 2.824 37.312 -3.379 1 98.19 547 VAL A N 1
ATOM 4207 C CA . VAL A 1 547 ? 3.314 37 -4.723 1 98.19 547 VAL A CA 1
ATOM 4208 C C . VAL A 1 547 ? 4.344 35.875 -4.664 1 98.19 547 VAL A C 1
ATOM 4210 O O . VAL A 1 547 ? 5.32 35.969 -3.914 1 98.19 547 VAL A O 1
ATOM 4213 N N . PRO A 1 548 ? 4.164 34.812 -5.418 1 97.75 548 PRO A N 1
ATOM 4214 C CA . PRO A 1 548 ? 5.145 33.719 -5.465 1 97.75 548 PRO A CA 1
ATOM 4215 C C . PRO A 1 548 ? 6.414 34.094 -6.223 1 97.75 548 PRO A C 1
ATOM 4217 O O . PRO A 1 548 ? 6.363 34.906 -7.148 1 97.75 548 PRO A O 1
ATOM 4220 N N . PHE A 1 549 ? 7.535 33.562 -5.824 1 97.38 549 PHE A N 1
ATOM 4221 C CA . PHE A 1 549 ? 8.805 33.688 -6.527 1 97.38 549 PHE A CA 1
ATOM 4222 C C . PHE A 1 549 ? 9.188 35.156 -6.688 1 97.38 549 PHE A C 1
ATOM 4224 O O . PHE A 1 549 ? 9.695 35.562 -7.734 1 97.38 549 PHE A O 1
ATOM 4231 N N . ASP A 1 550 ? 8.938 35.906 -5.734 1 97.19 550 ASP A N 1
ATOM 4232 C CA . ASP A 1 550 ? 9.062 37.375 -5.855 1 97.19 550 ASP A CA 1
ATOM 4233 C C . ASP A 1 550 ? 10.406 37.844 -5.309 1 97.19 550 ASP A C 1
ATOM 4235 O O . ASP A 1 550 ? 10.758 39.031 -5.465 1 97.19 550 ASP A O 1
ATOM 4239 N N . THR A 1 551 ? 11.188 36.969 -4.598 1 97 551 THR A N 1
ATOM 4240 C CA . THR A 1 551 ? 12.43 37.438 -3.986 1 97 551 THR A CA 1
ATOM 4241 C C . THR A 1 551 ? 13.445 37.812 -5.055 1 97 551 THR A C 1
ATOM 4243 O O . THR A 1 551 ? 13.57 37.156 -6.082 1 97 551 THR A O 1
ATOM 4246 N N . GLU A 1 552 ? 14.141 38.938 -4.816 1 96.5 552 GLU A N 1
ATOM 4247 C CA . GLU A 1 552 ? 15.133 39.406 -5.77 1 96.5 552 GLU A CA 1
ATOM 4248 C C . GLU A 1 552 ? 16.422 38.625 -5.684 1 96.5 552 GLU A C 1
ATOM 4250 O O . GLU A 1 552 ? 16.969 38.406 -4.59 1 96.5 552 GLU A O 1
ATOM 4255 N N . ASN A 1 553 ? 16.922 38.188 -6.777 1 96.31 553 ASN A N 1
ATOM 4256 C CA . ASN A 1 553 ? 18.203 37.531 -6.918 1 96.31 553 ASN A CA 1
ATOM 4257 C C . ASN A 1 553 ? 18.391 36.438 -5.863 1 96.31 553 ASN A C 1
ATOM 4259 O O . ASN A 1 553 ? 19.344 36.5 -5.078 1 96.31 553 ASN A O 1
ATOM 4263 N N . PRO A 1 554 ? 17.531 35.469 -5.824 1 98.12 554 PRO A N 1
ATOM 4264 C CA . PRO A 1 554 ? 17.672 34.406 -4.828 1 98.12 554 PRO A CA 1
ATOM 4265 C C . PRO A 1 554 ? 18.984 33.656 -4.949 1 98.12 554 PRO A C 1
ATOM 4267 O O . PRO A 1 554 ? 19.562 33.562 -6.043 1 98.12 554 PRO A O 1
ATOM 4270 N N . VAL A 1 555 ? 19.516 33.156 -3.84 1 98.12 555 VAL A N 1
ATOM 4271 C CA . VAL A 1 555 ? 20.734 32.375 -3.867 1 98.12 555 VAL A CA 1
ATOM 4272 C C . VAL A 1 555 ? 20.469 31.031 -4.559 1 98.12 555 VAL A C 1
ATOM 4274 O O . VAL A 1 555 ? 21.344 30.484 -5.23 1 98.12 555 VAL A O 1
ATOM 4277 N N . PHE A 1 556 ? 19.297 30.422 -4.32 1 98.56 556 PHE A N 1
ATOM 4278 C CA . PHE A 1 556 ? 18.766 29.266 -5.031 1 98.56 556 PHE A CA 1
ATOM 4279 C C . PHE A 1 556 ? 17.312 29.484 -5.422 1 98.56 556 PHE A C 1
ATOM 4281 O O . PHE A 1 556 ? 16.578 30.188 -4.734 1 98.56 556 PHE A O 1
ATOM 4288 N N . ARG A 1 557 ? 16.922 28.812 -6.477 1 98.19 557 ARG A N 1
ATOM 4289 C CA . ARG A 1 557 ? 15.578 29.016 -7.008 1 98.19 557 ARG A CA 1
ATOM 4290 C C . ARG A 1 557 ? 14.727 27.766 -6.809 1 98.19 557 ARG A C 1
ATOM 4292 O O . ARG A 1 557 ? 15.258 26.656 -6.703 1 98.19 557 ARG A O 1
ATOM 4299 N N . TYR A 1 558 ? 13.43 28.031 -6.773 1 98.25 558 TYR A N 1
ATOM 4300 C CA . TYR A 1 558 ? 12.477 26.938 -6.902 1 98.25 558 TYR A CA 1
ATOM 4301 C C . TYR A 1 558 ? 12.891 25.984 -8.016 1 98.25 558 TYR A C 1
ATOM 4303 O O . TYR A 1 558 ? 13.195 26.406 -9.125 1 98.25 558 TYR A O 1
ATOM 4311 N N . GLY A 1 559 ? 12.945 24.719 -7.672 1 98.31 559 GLY A N 1
ATOM 4312 C CA . GLY A 1 559 ? 13.266 23.703 -8.672 1 98.31 559 GLY A CA 1
ATOM 4313 C C . GLY A 1 559 ? 14.734 23.328 -8.688 1 98.31 559 GLY A C 1
ATOM 4314 O O . GLY A 1 559 ? 15.109 22.312 -9.273 1 98.31 559 GLY A O 1
ATOM 4315 N N . ASP A 1 560 ? 15.57 24.109 -8.047 1 98.5 560 ASP A N 1
ATOM 4316 C CA . ASP A 1 560 ? 16.984 23.75 -7.984 1 98.5 560 ASP A CA 1
ATOM 4317 C C . ASP A 1 560 ? 17.188 22.438 -7.23 1 98.5 560 ASP A C 1
ATOM 4319 O O . ASP A 1 560 ? 16.469 22.156 -6.266 1 98.5 560 ASP A O 1
ATOM 4323 N N . GLY A 1 561 ? 18.156 21.609 -7.57 1 98.44 561 GLY A N 1
ATOM 4324 C CA . GLY A 1 561 ? 18.562 20.328 -7.004 1 98.44 561 GLY A CA 1
ATOM 4325 C C . GLY A 1 561 ? 19.5 19.562 -7.898 1 98.44 561 GLY A C 1
ATOM 4326 O O . GLY A 1 561 ? 19.203 19.312 -9.07 1 98.44 561 GLY A O 1
ATOM 4327 N N . LEU A 1 562 ? 20.609 19.188 -7.379 1 97.75 562 LEU A N 1
ATOM 4328 C CA . LEU A 1 562 ? 21.609 18.453 -8.133 1 97.75 562 LEU A CA 1
ATOM 4329 C C . LEU A 1 562 ? 21.438 16.953 -7.941 1 97.75 562 LEU A C 1
ATOM 4331 O O . LEU A 1 562 ? 20.734 16.5 -7.031 1 97.75 562 LEU A O 1
ATOM 4335 N N . GLU A 1 563 ? 22 16.25 -8.836 1 94.31 563 GLU A N 1
ATOM 4336 C CA . GLU A 1 563 ? 22.078 14.789 -8.75 1 94.31 563 GLU A CA 1
ATOM 4337 C C . GLU A 1 563 ? 23.531 14.328 -8.656 1 94.31 563 GLU A C 1
ATOM 4339 O O . GLU A 1 563 ? 24.453 15.047 -9.062 1 94.31 563 GLU A O 1
ATOM 4344 N N . TYR A 1 564 ? 23.688 13.211 -8.07 1 93.62 564 TYR A N 1
ATOM 4345 C CA . TYR A 1 564 ? 25.031 12.648 -8.062 1 93.62 564 TYR A CA 1
ATOM 4346 C C . TYR A 1 564 ? 25.484 12.297 -9.477 1 93.62 564 TYR A C 1
ATOM 4348 O O . TYR A 1 564 ? 24.656 11.898 -10.32 1 93.62 564 TYR A O 1
ATOM 4356 N N . ALA A 1 565 ? 26.641 12.531 -9.727 1 81.12 565 ALA A N 1
ATOM 4357 C CA . ALA A 1 565 ? 27.203 12.156 -11.023 1 81.12 565 ALA A CA 1
ATOM 4358 C C . ALA A 1 565 ? 27.188 10.641 -11.203 1 81.12 565 ALA A C 1
ATOM 4360 O O . ALA A 1 565 ? 27.406 9.891 -10.242 1 81.12 565 ALA A O 1
ATOM 4361 N N . GLU A 1 566 ? 26.516 10.148 -12.211 1 65.25 566 GLU A N 1
ATOM 4362 C CA . GLU A 1 566 ? 26.547 8.727 -12.531 1 65.25 566 GLU A CA 1
ATOM 4363 C C . GLU A 1 566 ? 27.984 8.234 -12.695 1 65.25 566 GLU A C 1
ATOM 4365 O O . GLU A 1 566 ? 28.812 8.898 -13.336 1 65.25 566 GLU A O 1
ATOM 4370 N N . LYS A 1 567 ? 28.5 7.461 -11.852 1 50.59 567 LYS A N 1
ATOM 4371 C CA . LYS A 1 567 ? 29.812 6.902 -12.102 1 50.59 567 LYS A CA 1
ATOM 4372 C C . LYS A 1 567 ? 29.859 6.191 -13.453 1 50.59 567 LYS A C 1
ATOM 4374 O O . LYS A 1 567 ? 29.016 5.355 -13.75 1 50.59 567 LYS A O 1
ATOM 4379 N N . CYS A 1 568 ? 30.469 6.871 -14.445 1 37.53 568 CYS A N 1
ATOM 4380 C CA . CYS A 1 568 ? 30.844 6.148 -15.656 1 37.53 568 CYS A CA 1
ATOM 4381 C C . CYS A 1 568 ? 31.734 4.957 -15.336 1 37.53 568 CYS A C 1
ATOM 4383 O O . CYS A 1 568 ? 32.594 5.043 -14.461 1 37.53 568 CYS A O 1
ATOM 4385 N N . MET B 1 1 ? 36 -20.078 -6.023 1 96.25 1 MET B N 1
ATOM 4386 C CA . MET B 1 1 ? 35.062 -21.172 -5.707 1 96.25 1 MET B CA 1
ATOM 4387 C C . MET B 1 1 ? 35.625 -22.5 -6.215 1 96.25 1 MET B C 1
ATOM 4389 O O . MET B 1 1 ? 36.188 -22.578 -7.305 1 96.25 1 MET B O 1
ATOM 4393 N N . THR B 1 2 ? 35.406 -23.469 -5.352 1 97.94 2 THR B N 1
ATOM 4394 C CA . THR B 1 2 ? 35.688 -24.828 -5.812 1 97.94 2 THR B CA 1
ATOM 4395 C C . THR B 1 2 ? 34.625 -25.312 -6.781 1 97.94 2 THR B C 1
ATOM 4397 O O . THR B 1 2 ? 33.562 -24.688 -6.914 1 97.94 2 THR B O 1
ATOM 4400 N N . LEU B 1 3 ? 34.938 -26.391 -7.504 1 98.38 3 LEU B N 1
ATOM 4401 C CA . LEU B 1 3 ? 33.969 -26.969 -8.43 1 98.38 3 LEU B CA 1
ATOM 4402 C C . LEU B 1 3 ? 32.688 -27.406 -7.695 1 98.38 3 LEU B C 1
ATOM 4404 O O . LEU B 1 3 ? 31.578 -27.25 -8.211 1 98.38 3 LEU B O 1
ATOM 4408 N N . GLU B 1 4 ? 32.844 -27.953 -6.496 1 98.25 4 GLU B N 1
ATOM 4409 C CA . GLU B 1 4 ? 31.703 -28.391 -5.68 1 98.25 4 GLU B CA 1
ATOM 4410 C C . GLU B 1 4 ? 30.812 -27.203 -5.297 1 98.25 4 GLU B C 1
ATOM 4412 O O . GLU B 1 4 ? 29.594 -27.312 -5.336 1 98.25 4 GLU B O 1
ATOM 4417 N N . GLU B 1 5 ? 31.438 -26.141 -4.922 1 98.44 5 GLU B N 1
ATOM 4418 C CA . GLU B 1 5 ? 30.703 -24.922 -4.574 1 98.44 5 GLU B CA 1
ATOM 4419 C C . GLU B 1 5 ? 29.938 -24.375 -5.773 1 98.44 5 GLU B C 1
ATOM 4421 O O . GLU B 1 5 ? 28.781 -23.953 -5.641 1 98.44 5 GLU B O 1
ATOM 4426 N N . LYS B 1 6 ? 30.562 -24.391 -6.918 1 98.75 6 LYS B N 1
ATOM 4427 C CA . LYS B 1 6 ? 29.906 -23.938 -8.141 1 98.75 6 LYS B CA 1
ATOM 4428 C C . LYS B 1 6 ? 28.719 -24.844 -8.484 1 98.75 6 LYS B C 1
ATOM 4430 O O . LYS B 1 6 ? 27.625 -24.344 -8.789 1 98.75 6 LYS B O 1
ATOM 4435 N N . ALA B 1 7 ? 28.922 -26.141 -8.461 1 98.75 7 ALA B N 1
ATOM 4436 C CA . ALA B 1 7 ? 27.875 -27.094 -8.789 1 98.75 7 ALA B CA 1
ATOM 4437 C C . ALA B 1 7 ? 26.672 -26.922 -7.867 1 98.75 7 ALA B C 1
ATOM 4439 O O . ALA B 1 7 ? 25.516 -26.984 -8.312 1 98.75 7 ALA B O 1
ATOM 4440 N N . GLY B 1 8 ? 26.906 -26.672 -6.59 1 98.69 8 GLY B N 1
ATOM 4441 C CA . GLY B 1 8 ? 25.828 -26.516 -5.625 1 98.69 8 GLY B CA 1
ATOM 4442 C C . GLY B 1 8 ? 24.906 -25.359 -5.945 1 98.69 8 GLY B C 1
ATOM 4443 O O . GLY B 1 8 ? 23.703 -25.406 -5.641 1 98.69 8 GLY B O 1
ATOM 4444 N N . GLN B 1 9 ? 25.422 -24.312 -6.57 1 98.75 9 GLN B N 1
ATOM 4445 C CA . GLN B 1 9 ? 24.625 -23.125 -6.898 1 98.75 9 GLN B CA 1
ATOM 4446 C C . GLN B 1 9 ? 23.578 -23.438 -7.965 1 98.75 9 GLN B C 1
ATOM 4448 O O . GLN B 1 9 ? 22.594 -22.719 -8.102 1 98.75 9 GLN B O 1
ATOM 4453 N N . LEU B 1 10 ? 23.75 -24.5 -8.734 1 98.81 10 LEU B N 1
ATOM 4454 C CA . LEU B 1 10 ? 22.953 -24.75 -9.93 1 98.81 10 LEU B CA 1
ATOM 4455 C C . LEU B 1 10 ? 21.719 -25.562 -9.594 1 98.81 10 LEU B C 1
ATOM 4457 O O . LEU B 1 10 ? 21.047 -26.078 -10.492 1 98.81 10 LEU B O 1
ATOM 4461 N N . PHE B 1 11 ? 21.438 -25.75 -8.328 1 98.75 11 PHE B N 1
ATOM 4462 C CA . PHE B 1 11 ? 20.328 -26.609 -7.945 1 98.75 11 PHE B CA 1
ATOM 4463 C C . PHE B 1 11 ? 19.391 -25.875 -6.992 1 98.75 11 PHE B C 1
ATOM 4465 O O . PHE B 1 11 ? 19.844 -25.094 -6.152 1 98.75 11 PHE B O 1
ATOM 4472 N N . ILE B 1 12 ? 18.141 -26.062 -7.125 1 98.62 12 ILE B N 1
ATOM 4473 C CA . ILE B 1 12 ? 17.125 -25.594 -6.195 1 98.62 12 ILE B CA 1
ATOM 4474 C C . ILE B 1 12 ? 16.188 -26.734 -5.836 1 98.62 12 ILE B C 1
ATOM 4476 O O . ILE B 1 12 ? 15.703 -27.453 -6.715 1 98.62 12 ILE B O 1
ATOM 4480 N N . LYS B 1 13 ? 15.961 -26.953 -4.586 1 97.56 13 LYS B N 1
ATOM 4481 C CA . LYS B 1 13 ? 15.18 -28.094 -4.094 1 97.56 13 LYS B CA 1
ATOM 4482 C C . LYS B 1 13 ? 14.133 -27.641 -3.086 1 97.56 13 LYS B C 1
ATOM 4484 O O . LYS B 1 13 ? 14.359 -26.703 -2.326 1 97.56 13 LYS B O 1
ATOM 4489 N N . GLN B 1 14 ? 12.914 -28.328 -3.127 1 95.31 14 GLN B N 1
ATOM 4490 C CA . GLN B 1 14 ? 11.93 -28.109 -2.076 1 95.31 14 GLN B CA 1
ATOM 4491 C C . GLN B 1 14 ? 12.414 -28.656 -0.738 1 95.31 14 GLN B C 1
ATOM 4493 O O . GLN B 1 14 ? 12.906 -29.797 -0.664 1 95.31 14 GLN B O 1
ATOM 4498 N N . ILE B 1 15 ? 12.273 -27.875 0.276 1 95.44 15 ILE B N 1
ATOM 4499 C CA . ILE B 1 15 ? 12.578 -28.359 1.619 1 95.44 15 ILE B CA 1
ATOM 4500 C C . ILE B 1 15 ? 11.461 -27.938 2.578 1 95.44 15 ILE B C 1
ATOM 4502 O O . ILE B 1 15 ? 10.82 -26.906 2.387 1 95.44 15 ILE B O 1
ATOM 4506 N N . PRO B 1 16 ? 11.188 -28.734 3.562 1 94.75 16 PRO B N 1
ATOM 4507 C CA . PRO B 1 16 ? 10.172 -28.406 4.566 1 94.75 16 PRO B CA 1
ATOM 4508 C C . PRO B 1 16 ? 10.742 -27.594 5.734 1 94.75 16 PRO B C 1
ATOM 4510 O O . PRO B 1 16 ? 11.945 -27.625 5.98 1 94.75 16 PRO B O 1
ATOM 4513 N N . MET B 1 17 ? 9.898 -26.844 6.359 1 95.75 17 MET B N 1
ATOM 4514 C CA . MET B 1 17 ? 10.203 -26.234 7.648 1 95.75 17 MET B CA 1
ATOM 4515 C C . MET B 1 17 ? 9.992 -27.219 8.789 1 95.75 17 MET B C 1
ATOM 4517 O O . MET B 1 17 ? 9.031 -27.984 8.773 1 95.75 17 MET B O 1
ATOM 4521 N N . GLY B 1 18 ? 10.891 -27.25 9.734 1 95.38 18 GLY B N 1
ATOM 4522 C CA . GLY B 1 18 ? 10.695 -28.062 10.93 1 95.38 18 GLY B CA 1
ATOM 4523 C C . GLY B 1 18 ? 9.656 -27.484 11.875 1 95.38 18 GLY B C 1
ATOM 4524 O O . GLY B 1 18 ? 9.141 -26.391 11.641 1 95.38 18 GLY B O 1
ATOM 4525 N N . ALA B 1 19 ? 9.422 -28.203 12.891 1 93.62 19 ALA B N 1
ATOM 4526 C CA . ALA B 1 19 ? 8.453 -27.75 13.891 1 93.62 19 ALA B CA 1
ATOM 4527 C C . ALA B 1 19 ? 8.875 -26.422 14.516 1 93.62 19 ALA B C 1
ATOM 4529 O O . ALA B 1 19 ? 10.055 -26.203 14.789 1 93.62 19 ALA B O 1
ATOM 4530 N N . ASN B 1 20 ? 7.973 -25.562 14.695 1 93.88 20 ASN B N 1
ATOM 4531 C CA . ASN B 1 20 ? 8.141 -24.297 15.375 1 93.88 20 ASN B CA 1
ATOM 4532 C C . ASN B 1 20 ? 9.25 -23.453 14.734 1 93.88 20 ASN B C 1
ATOM 4534 O O . ASN B 1 20 ? 10 -22.766 15.43 1 93.88 20 ASN B O 1
ATOM 4538 N N . GLY B 1 21 ? 9.43 -23.672 13.43 1 95.81 21 GLY B N 1
ATOM 4539 C CA . GLY B 1 21 ? 10.352 -22.828 12.695 1 95.81 21 GLY B CA 1
ATOM 4540 C C . GLY B 1 21 ? 11.789 -23.281 12.789 1 95.81 21 GLY B C 1
ATOM 4541 O O . GLY B 1 21 ? 12.711 -22.5 12.547 1 95.81 21 GLY B O 1
ATOM 4542 N N . THR B 1 22 ? 12.023 -24.5 13.117 1 96.56 22 THR B N 1
ATOM 4543 C CA . THR B 1 22 ? 13.367 -25.062 13.172 1 96.56 22 THR B CA 1
ATOM 4544 C C . THR B 1 22 ? 13.766 -25.641 11.812 1 96.56 22 THR B C 1
ATOM 4546 O O . THR B 1 22 ? 12.945 -25.719 10.898 1 96.56 22 THR B O 1
ATOM 4549 N N . VAL B 1 23 ? 15.031 -25.969 11.672 1 97.06 23 VAL B N 1
ATOM 4550 C CA . VAL B 1 23 ? 15.484 -26.703 10.492 1 97.06 23 VAL B CA 1
ATOM 4551 C C . VAL B 1 23 ? 14.984 -28.141 10.555 1 97.06 23 VAL B C 1
ATOM 4553 O O . VAL B 1 23 ? 15.156 -28.828 11.57 1 97.06 23 VAL B O 1
ATOM 4556 N N . ASP B 1 24 ? 14.344 -28.531 9.508 1 94.81 24 ASP B N 1
ATOM 4557 C CA . ASP B 1 24 ? 13.852 -29.906 9.469 1 94.81 24 ASP B CA 1
ATOM 4558 C C . ASP B 1 24 ? 15 -30.906 9.523 1 94.81 24 ASP B C 1
ATOM 4560 O O . ASP B 1 24 ? 15.938 -30.828 8.727 1 94.81 24 ASP B O 1
ATOM 4564 N N . ALA B 1 25 ? 14.906 -31.859 10.422 1 93.44 25 ALA B N 1
ATOM 4565 C CA . ALA B 1 25 ? 15.969 -32.844 10.594 1 93.44 25 ALA B CA 1
ATOM 4566 C C . ALA B 1 25 ? 15.445 -34.25 10.312 1 93.44 25 ALA B C 1
ATOM 4568 O O . ALA B 1 25 ? 16.188 -35.25 10.438 1 93.44 25 ALA B O 1
ATOM 4569 N N . THR B 1 26 ? 14.242 -34.344 9.859 1 92 26 THR B N 1
ATOM 4570 C CA . THR B 1 26 ? 13.625 -35.656 9.789 1 92 26 THR B CA 1
ATOM 4571 C C . THR B 1 26 ? 13.328 -36.031 8.336 1 92 26 THR B C 1
ATOM 4573 O O . THR B 1 26 ? 13.211 -37.219 8.016 1 92 26 THR B O 1
ATOM 4576 N N . THR B 1 27 ? 13.094 -35.125 7.527 1 90.06 27 THR B N 1
ATOM 4577 C CA . THR B 1 27 ? 12.797 -35.406 6.125 1 90.06 27 THR B CA 1
ATOM 4578 C C . THR B 1 27 ? 14.078 -35.562 5.324 1 90.06 27 THR B C 1
ATOM 4580 O O . THR B 1 27 ? 14.961 -34.719 5.344 1 90.06 27 THR B O 1
ATOM 4583 N N . PHE B 1 28 ? 14.117 -36.625 4.609 1 90.38 28 PHE B N 1
ATOM 4584 C CA . PHE B 1 28 ? 15.297 -36.938 3.805 1 90.38 28 PHE B CA 1
ATOM 4585 C C . PHE B 1 28 ? 14.961 -36.906 2.318 1 90.38 28 PHE B C 1
ATOM 4587 O O . PHE B 1 28 ? 13.891 -37.375 1.908 1 90.38 28 PHE B O 1
ATOM 4594 N N . THR B 1 29 ? 15.672 -36.312 1.558 1 88.06 29 THR B N 1
ATOM 4595 C CA . THR B 1 29 ? 15.773 -36.531 0.119 1 88.06 29 THR B CA 1
ATOM 4596 C C . THR B 1 29 ? 17 -37.375 -0.218 1 88.06 29 THR B C 1
ATOM 4598 O O . THR B 1 29 ? 18.141 -36.906 -0.08 1 88.06 29 THR B O 1
ATOM 4601 N N . GLU B 1 30 ? 16.656 -38.469 -0.667 1 88.12 30 GLU B N 1
ATOM 4602 C CA . GLU B 1 30 ? 17.719 -39.469 -0.705 1 88.12 30 GLU B CA 1
ATOM 4603 C C . GLU B 1 30 ? 18.406 -39.625 0.652 1 88.12 30 GLU B C 1
ATOM 4605 O O . GLU B 1 30 ? 17.75 -39.875 1.66 1 88.12 30 GLU B O 1
ATOM 4610 N N . ASN B 1 31 ? 19.641 -39.25 0.746 1 90 31 ASN B N 1
ATOM 4611 C CA . ASN B 1 31 ? 20.359 -39.469 2 1 90 31 ASN B CA 1
ATOM 4612 C C . ASN B 1 31 ? 20.703 -38.125 2.668 1 90 31 ASN B C 1
ATOM 4614 O O . ASN B 1 31 ? 21.562 -38.062 3.547 1 90 31 ASN B O 1
ATOM 4618 N N . TYR B 1 32 ? 19.953 -37.125 2.273 1 95.38 32 TYR B N 1
ATOM 4619 C CA . TYR B 1 32 ? 20.344 -35.812 2.787 1 95.38 32 TYR B CA 1
ATOM 4620 C C . TYR B 1 32 ? 19.156 -35.094 3.438 1 95.38 32 TYR B C 1
ATOM 4622 O O . TYR B 1 32 ? 18.047 -35.094 2.891 1 95.38 32 TYR B O 1
ATOM 4630 N N . THR B 1 33 ? 19.422 -34.562 4.629 1 96 33 THR B N 1
ATOM 4631 C CA . THR B 1 33 ? 18.5 -33.594 5.234 1 96 33 THR B CA 1
ATOM 4632 C C . THR B 1 33 ? 18.812 -32.188 4.75 1 96 33 THR B C 1
ATOM 4634 O O . THR B 1 33 ? 19.75 -31.984 3.979 1 96 33 THR B O 1
ATOM 4637 N N . THR B 1 34 ? 18.016 -31.266 5.227 1 96.56 34 THR B N 1
ATOM 4638 C CA . THR B 1 34 ? 18.266 -29.859 4.883 1 96.56 34 THR B CA 1
ATOM 4639 C C . THR B 1 34 ? 19.703 -29.469 5.211 1 96.56 34 THR B C 1
ATOM 4641 O O . THR B 1 34 ? 20.375 -28.828 4.402 1 96.56 34 THR B O 1
ATOM 4644 N N . SER B 1 35 ? 20.188 -29.859 6.363 1 97.38 35 SER B N 1
ATOM 4645 C CA . SER B 1 35 ? 21.547 -29.531 6.781 1 97.38 35 SER B CA 1
ATOM 4646 C C . SER B 1 35 ? 22.578 -30.141 5.824 1 97.38 35 SER B C 1
ATOM 4648 O O . SER B 1 35 ? 23.594 -29.516 5.535 1 97.38 35 SER B O 1
ATOM 4650 N N . GLY B 1 36 ? 22.312 -31.344 5.406 1 97.5 36 GLY B N 1
ATOM 4651 C CA . GLY B 1 36 ? 23.203 -31.984 4.445 1 97.5 36 GLY B CA 1
ATOM 4652 C C . GLY B 1 36 ? 23.203 -31.312 3.086 1 97.5 36 GLY B C 1
ATOM 4653 O O . GLY B 1 36 ? 24.234 -31.203 2.441 1 97.5 36 GLY B O 1
ATOM 4654 N N . LEU B 1 37 ? 22.047 -30.891 2.645 1 98.31 37 LEU B N 1
ATOM 4655 C CA . LEU B 1 37 ? 21.953 -30.203 1.363 1 98.31 37 LEU B CA 1
ATOM 4656 C C . LEU B 1 37 ? 22.75 -28.906 1.38 1 98.31 37 LEU B C 1
ATOM 4658 O O . LEU B 1 37 ? 23.391 -28.562 0.39 1 98.31 37 LEU B O 1
ATOM 4662 N N . ILE B 1 38 ? 22.719 -28.219 2.469 1 98.25 38 ILE B N 1
ATOM 4663 C CA . ILE B 1 38 ? 23.406 -26.938 2.605 1 98.25 38 ILE B CA 1
ATOM 4664 C C . ILE B 1 38 ? 24.891 -27.172 2.893 1 98.25 38 ILE B C 1
ATOM 4666 O O . ILE B 1 38 ? 25.75 -26.578 2.238 1 98.25 38 ILE B O 1
ATOM 4670 N N . GLY B 1 39 ? 25.25 -28.031 3.793 1 97.69 39 GLY B N 1
ATOM 4671 C CA . GLY B 1 39 ? 26.609 -28.188 4.301 1 97.69 39 GLY B CA 1
ATOM 4672 C C . GLY B 1 39 ? 27.453 -29.109 3.453 1 97.69 39 GLY B C 1
ATOM 4673 O O . GLY B 1 39 ? 28.688 -28.953 3.396 1 97.69 39 GLY B O 1
ATOM 4674 N N . GLU B 1 40 ? 26.859 -30.125 2.859 1 97.12 40 GLU B N 1
ATOM 4675 C CA . GLU B 1 40 ? 27.609 -31.109 2.113 1 97.12 40 GLU B CA 1
ATOM 4676 C C . GLU B 1 40 ? 27.469 -30.906 0.609 1 97.12 40 GLU B C 1
ATOM 4678 O O . GLU B 1 40 ? 28.469 -30.859 -0.111 1 97.12 40 GLU B O 1
ATOM 4683 N N . LYS B 1 41 ? 26.281 -30.719 0.152 1 98.06 41 LYS B N 1
ATOM 4684 C CA . LYS B 1 41 ? 26.062 -30.5 -1.273 1 98.06 41 LYS B CA 1
ATOM 4685 C C . LYS B 1 41 ? 26.297 -29.031 -1.642 1 98.06 41 LYS B C 1
ATOM 4687 O O . LYS B 1 41 ? 26.391 -28.688 -2.822 1 98.06 41 LYS B O 1
ATOM 4692 N N . LEU B 1 42 ? 26.375 -28.141 -0.633 1 98.38 42 LEU B N 1
ATOM 4693 C CA . LEU B 1 42 ? 26.688 -26.734 -0.758 1 98.38 42 LEU B CA 1
ATOM 4694 C C . LEU B 1 42 ? 25.656 -26.016 -1.618 1 98.38 42 LEU B C 1
ATOM 4696 O O . LEU B 1 42 ? 26 -25.109 -2.393 1 98.38 42 LEU B O 1
ATOM 4700 N N . MET B 1 43 ? 24.391 -26.516 -1.563 1 98.69 43 MET B N 1
ATOM 4701 C CA . MET B 1 43 ? 23.281 -25.844 -2.23 1 98.69 43 MET B CA 1
ATOM 4702 C C . MET B 1 43 ? 22.875 -24.578 -1.482 1 98.69 43 MET B C 1
ATOM 4704 O O . MET B 1 43 ? 22.922 -24.531 -0.251 1 98.69 43 MET B O 1
ATOM 4708 N N . THR B 1 44 ? 22.469 -23.531 -2.25 1 98.75 44 THR B N 1
ATOM 4709 C CA . THR B 1 44 ? 22.109 -22.281 -1.6 1 98.75 44 THR B CA 1
ATOM 4710 C C . THR B 1 44 ? 20.781 -21.75 -2.146 1 98.75 44 THR B C 1
ATOM 4712 O O . THR B 1 44 ? 20.484 -20.562 -2.004 1 98.75 44 THR B O 1
ATOM 4715 N N . HIS B 1 45 ? 20.016 -22.453 -2.879 1 98.81 45 HIS B N 1
ATOM 4716 C CA . HIS B 1 45 ? 18.672 -22.141 -3.352 1 98.81 45 HIS B CA 1
ATOM 4717 C C . HIS B 1 45 ? 17.688 -23.203 -2.924 1 98.81 45 HIS B C 1
ATOM 4719 O O . HIS B 1 45 ? 17.875 -24.391 -3.197 1 98.81 45 HIS B O 1
ATOM 4725 N N . PHE B 1 46 ? 16.594 -22.734 -2.27 1 98.69 46 PHE B N 1
ATOM 4726 C CA . PHE B 1 46 ? 15.594 -23.688 -1.812 1 98.69 46 PHE B CA 1
ATOM 4727 C C . PHE B 1 46 ? 14.188 -23.141 -2.004 1 98.69 46 PHE B C 1
ATOM 4729 O O . PHE B 1 46 ? 13.992 -21.922 -1.991 1 98.69 46 PHE B O 1
ATOM 4736 N N . ASN B 1 47 ? 13.234 -24.031 -2.271 1 97.56 47 ASN B N 1
ATOM 4737 C CA . ASN B 1 47 ? 11.805 -23.734 -2.375 1 97.56 47 ASN B CA 1
ATOM 4738 C C . ASN B 1 47 ? 11.062 -24.172 -1.115 1 97.56 47 ASN B C 1
ATOM 4740 O O . ASN B 1 47 ? 11.008 -25.359 -0.794 1 97.56 47 ASN B O 1
ATOM 4744 N N . LEU B 1 48 ? 10.492 -23.219 -0.418 1 96 48 LEU B N 1
ATOM 4745 C CA . LEU B 1 48 ? 9.781 -23.516 0.821 1 96 48 LEU B CA 1
ATOM 4746 C C . LEU B 1 48 ? 8.43 -24.172 0.532 1 96 48 LEU B C 1
ATOM 4748 O O . LEU B 1 48 ? 7.562 -23.562 -0.096 1 96 48 LEU B O 1
ATOM 4752 N N . GLN B 1 49 ? 8.227 -25.266 1.08 1 90.31 49 GLN B N 1
ATOM 4753 C CA . GLN B 1 49 ? 7 -26.016 0.851 1 90.31 49 GLN B CA 1
ATOM 4754 C C . GLN B 1 49 ? 6.008 -25.812 1.995 1 90.31 49 GLN B C 1
ATOM 4756 O O . GLN B 1 49 ? 4.801 -25.984 1.813 1 90.31 49 GLN B O 1
ATOM 4761 N N . SER B 1 50 ? 6.418 -25.391 3.127 1 89.56 50 SER B N 1
ATOM 4762 C CA . SER B 1 50 ? 5.605 -25.328 4.34 1 89.56 50 SER B CA 1
ATOM 4763 C C . SER B 1 50 ? 4.875 -24 4.449 1 89.56 50 SER B C 1
ATOM 4765 O O . SER B 1 50 ? 5.312 -22.984 3.883 1 89.56 50 SER B O 1
ATOM 4767 N N . SER B 1 51 ? 3.74 -24.125 5.082 1 90.25 51 SER B N 1
ATOM 4768 C CA . SER B 1 51 ? 3.023 -22.938 5.547 1 90.25 51 SER B CA 1
ATOM 4769 C C . SER B 1 51 ? 2.996 -22.875 7.07 1 90.25 51 SER B C 1
ATOM 4771 O O . SER B 1 51 ? 3.428 -23.812 7.746 1 90.25 51 SER B O 1
ATOM 4773 N N . GLY B 1 52 ? 2.574 -21.797 7.605 1 90.88 52 GLY B N 1
ATOM 4774 C CA . GLY B 1 52 ? 2.512 -21.656 9.055 1 90.88 52 GLY B CA 1
ATOM 4775 C C . GLY B 1 52 ? 2.523 -20.203 9.5 1 90.88 52 GLY B C 1
ATOM 4776 O O . GLY B 1 52 ? 2.236 -19.297 8.711 1 90.88 52 GLY B O 1
ATOM 4777 N N . LYS B 1 53 ? 2.855 -20.125 10.797 1 94.62 53 LYS B N 1
ATOM 4778 C CA . LYS B 1 53 ? 2.969 -18.781 11.367 1 94.62 53 LYS B CA 1
ATOM 4779 C C . LYS B 1 53 ? 4.129 -18.016 10.742 1 94.62 53 LYS B C 1
ATOM 4781 O O . LYS B 1 53 ? 5.199 -18.578 10.508 1 94.62 53 LYS B O 1
ATOM 4786 N N . ALA B 1 54 ? 3.869 -16.75 10.531 1 97.06 54 ALA B N 1
ATOM 4787 C CA . ALA B 1 54 ? 4.879 -15.922 9.867 1 97.06 54 ALA B CA 1
ATOM 4788 C C . ALA B 1 54 ? 6.188 -15.922 10.648 1 97.06 54 ALA B C 1
ATOM 4790 O O . ALA B 1 54 ? 7.27 -16.031 10.07 1 97.06 54 ALA B O 1
ATOM 4791 N N . SER B 1 55 ? 6.102 -15.82 11.969 1 97.75 55 SER B N 1
ATOM 4792 C CA . SER B 1 55 ? 7.309 -15.797 12.789 1 97.75 55 SER B CA 1
ATOM 4793 C C . SER B 1 55 ? 8.055 -17.125 12.711 1 97.75 55 SER B C 1
ATOM 4795 O O . SER B 1 55 ? 9.281 -17.156 12.773 1 97.75 55 SER B O 1
ATOM 4797 N N . ASP B 1 56 ? 7.324 -18.234 12.57 1 97.75 56 ASP B N 1
ATOM 4798 C CA . ASP B 1 56 ? 7.961 -19.547 12.438 1 97.75 56 ASP B CA 1
ATOM 4799 C C . ASP B 1 56 ? 8.734 -19.641 11.125 1 97.75 56 ASP B C 1
ATOM 4801 O O . ASP B 1 56 ? 9.844 -20.172 11.086 1 97.75 56 ASP B O 1
ATOM 4805 N N . ILE B 1 57 ? 8.133 -19.172 10.078 1 98.12 57 ILE B N 1
ATOM 4806 C CA . ILE B 1 57 ? 8.82 -19.188 8.789 1 98.12 57 ILE B CA 1
ATOM 4807 C C . ILE B 1 57 ? 10.086 -18.328 8.867 1 98.12 57 ILE B C 1
ATOM 4809 O O . ILE B 1 57 ? 11.141 -18.719 8.375 1 98.12 57 ILE B O 1
ATOM 4813 N N . ALA B 1 58 ? 9.953 -17.141 9.477 1 98.56 58 ALA B N 1
ATOM 4814 C CA . ALA B 1 58 ? 11.102 -16.25 9.641 1 98.56 58 ALA B CA 1
ATOM 4815 C C . ALA B 1 58 ? 12.203 -16.906 10.453 1 98.56 58 ALA B C 1
ATOM 4817 O O . ALA B 1 58 ? 13.383 -16.812 10.109 1 98.56 58 ALA B O 1
ATOM 4818 N N . LYS B 1 59 ? 11.82 -17.547 11.562 1 98.5 59 LYS B N 1
ATOM 4819 C CA . LYS B 1 59 ? 12.789 -18.266 12.391 1 98.5 59 LYS B CA 1
ATOM 4820 C C . LYS B 1 59 ? 13.492 -19.359 11.594 1 98.5 59 LYS B C 1
ATOM 4822 O O . LYS B 1 59 ? 14.711 -19.516 11.68 1 98.5 59 LYS B O 1
ATOM 4827 N N . TRP B 1 60 ? 12.695 -20.109 10.891 1 98.56 60 TRP B N 1
ATOM 4828 C CA . TRP B 1 60 ? 13.234 -21.156 10.023 1 98.56 60 TRP B CA 1
ATOM 4829 C C . TRP B 1 60 ? 14.219 -20.562 9.016 1 98.56 60 TRP B C 1
ATOM 4831 O O . TRP B 1 60 ? 15.312 -21.094 8.828 1 98.56 60 TRP B O 1
ATOM 4841 N N . HIS B 1 61 ? 13.836 -19.484 8.375 1 98.69 61 HIS B N 1
ATOM 4842 C CA . HIS B 1 61 ? 14.688 -18.781 7.418 1 98.69 61 HIS B CA 1
ATOM 4843 C C . HIS B 1 61 ? 16.031 -18.406 8.039 1 98.69 61 HIS B C 1
ATOM 4845 O O . HIS B 1 61 ? 17.078 -18.672 7.457 1 98.69 61 HIS B O 1
ATOM 4851 N N . ASN B 1 62 ? 15.945 -17.781 9.211 1 98.75 62 ASN B N 1
ATOM 4852 C CA . ASN B 1 62 ? 17.172 -17.375 9.898 1 98.75 62 ASN B CA 1
ATOM 4853 C C . ASN B 1 62 ? 18.047 -18.562 10.227 1 98.75 62 ASN B C 1
ATOM 4855 O O . ASN B 1 62 ? 19.266 -18.484 10.125 1 98.75 62 ASN B O 1
ATOM 4859 N N . ALA B 1 63 ? 17.422 -19.641 10.602 1 98.5 63 ALA B N 1
ATOM 4860 C CA . ALA B 1 63 ? 18.156 -20.828 10.984 1 98.5 63 ALA B CA 1
ATOM 4861 C C . ALA B 1 63 ? 18.922 -21.406 9.789 1 98.5 63 ALA B C 1
ATOM 4863 O O . ALA B 1 63 ? 20.062 -21.828 9.922 1 98.5 63 ALA B O 1
ATOM 4864 N N . ILE B 1 64 ? 18.328 -21.469 8.625 1 98.5 64 ILE B N 1
ATOM 4865 C CA . ILE B 1 64 ? 19.031 -22.047 7.48 1 98.5 64 ILE B CA 1
ATOM 4866 C C . ILE B 1 64 ? 20.109 -21.078 6.996 1 98.5 64 ILE B C 1
ATOM 4868 O O . ILE B 1 64 ? 21.141 -21.5 6.465 1 98.5 64 ILE B O 1
ATOM 4872 N N . GLN B 1 65 ? 19.875 -19.75 7.109 1 98.75 65 GLN B N 1
ATOM 4873 C CA . GLN B 1 65 ? 20.938 -18.781 6.816 1 98.75 65 GLN B CA 1
ATOM 4874 C C . GLN B 1 65 ? 22.156 -19 7.715 1 98.75 65 GLN B C 1
ATOM 4876 O O . GLN B 1 65 ? 23.297 -18.922 7.254 1 98.75 65 GLN B O 1
ATOM 4881 N N . GLU B 1 66 ? 21.922 -19.266 8.969 1 98.31 66 GLU B N 1
ATOM 4882 C CA . GLU B 1 66 ? 23.016 -19.547 9.898 1 98.31 66 GLU B CA 1
ATOM 4883 C C . GLU B 1 66 ? 23.812 -20.766 9.469 1 98.31 66 GLU B C 1
ATOM 4885 O O . GLU B 1 66 ? 25.031 -20.797 9.578 1 98.31 66 GLU B O 1
ATOM 4890 N N . LEU B 1 67 ? 23.125 -21.781 9.016 1 97.94 67 LEU B N 1
ATOM 4891 C CA . LEU B 1 67 ? 23.797 -22.969 8.508 1 97.94 67 LEU B CA 1
ATOM 4892 C C . LEU B 1 67 ? 24.703 -22.609 7.336 1 97.94 67 LEU B C 1
ATOM 4894 O O . LEU B 1 67 ? 25.828 -23.125 7.238 1 97.94 67 LEU B O 1
ATOM 4898 N N . ALA B 1 68 ? 24.156 -21.828 6.422 1 98.25 68 ALA B N 1
ATOM 4899 C CA . ALA B 1 68 ? 24.938 -21.406 5.262 1 98.25 68 ALA B CA 1
ATOM 4900 C C . ALA B 1 68 ? 26.203 -20.672 5.695 1 98.25 68 ALA B C 1
ATOM 4902 O O . ALA B 1 68 ? 27.266 -20.844 5.094 1 98.25 68 ALA B O 1
ATOM 4903 N N . LEU B 1 69 ? 26.141 -19.844 6.73 1 97.25 69 LEU B N 1
ATOM 4904 C CA . LEU B 1 69 ? 27.266 -19.062 7.227 1 97.25 69 LEU B CA 1
ATOM 4905 C C . LEU B 1 69 ? 28.359 -19.969 7.754 1 97.25 69 LEU B C 1
ATOM 4907 O O . LEU B 1 69 ? 29.516 -19.547 7.855 1 97.25 69 LEU B O 1
ATOM 4911 N N . GLN B 1 70 ? 28.016 -21.141 8.086 1 96.56 70 GLN B N 1
ATOM 4912 C CA . GLN B 1 70 ? 28.984 -22.078 8.641 1 96.56 70 GLN B CA 1
ATOM 4913 C C . GLN B 1 70 ? 29.812 -22.734 7.535 1 96.56 70 GLN B C 1
ATOM 4915 O O . GLN B 1 70 ? 30.812 -23.391 7.809 1 96.56 70 GLN B O 1
ATOM 4920 N N . THR B 1 71 ? 29.422 -22.594 6.34 1 97.69 71 THR B N 1
ATOM 4921 C CA . THR B 1 71 ? 30.203 -23.109 5.227 1 97.69 71 THR B CA 1
ATOM 4922 C C . THR B 1 71 ? 31.391 -22.203 4.941 1 97.69 71 THR B C 1
ATOM 4924 O O . THR B 1 71 ? 31.469 -21.094 5.473 1 97.69 71 THR B O 1
ATOM 4927 N N . ARG B 1 72 ? 32.281 -22.625 4.113 1 97.38 72 ARG B N 1
ATOM 4928 C CA . ARG B 1 72 ? 33.562 -21.922 3.869 1 97.38 72 ARG B CA 1
ATOM 4929 C C . ARG B 1 72 ? 33.312 -20.516 3.336 1 97.38 72 ARG B C 1
ATOM 4931 O O . ARG B 1 72 ? 33.938 -19.562 3.766 1 97.38 72 ARG B O 1
ATOM 4938 N N . LEU B 1 73 ? 32.344 -20.406 2.385 1 97.62 73 LEU B N 1
ATOM 4939 C CA . LEU B 1 73 ? 32.125 -19.125 1.707 1 97.62 73 LEU B CA 1
ATOM 4940 C C . LEU B 1 73 ? 30.953 -18.359 2.312 1 97.62 73 LEU B C 1
ATOM 4942 O O . LEU B 1 73 ? 30.781 -17.172 2.037 1 97.62 73 LEU B O 1
ATOM 4946 N N . GLY B 1 74 ? 30.094 -19.016 3.08 1 97.94 74 GLY B N 1
ATOM 4947 C CA . GLY B 1 74 ? 28.953 -18.375 3.719 1 97.94 74 GLY B CA 1
ATOM 4948 C C . GLY B 1 74 ? 27.984 -17.75 2.73 1 97.94 74 GLY B C 1
ATOM 4949 O O . GLY B 1 74 ? 27.422 -16.688 2.988 1 97.94 74 GLY B O 1
ATOM 4950 N N . ILE B 1 75 ? 27.812 -18.312 1.545 1 98.56 75 ILE B N 1
ATOM 4951 C CA . ILE B 1 75 ? 26.891 -17.781 0.547 1 98.56 75 ILE B CA 1
ATOM 4952 C C . ILE B 1 75 ? 25.453 -17.859 1.066 1 98.56 75 ILE B C 1
ATOM 4954 O O . ILE B 1 75 ? 24.984 -18.938 1.445 1 98.56 75 ILE B O 1
ATOM 4958 N N . PRO B 1 76 ? 24.766 -16.719 1.108 1 98.69 76 PRO B N 1
ATOM 4959 C CA . PRO B 1 76 ? 23.406 -16.75 1.651 1 98.69 76 PRO B CA 1
ATOM 4960 C C . PRO B 1 76 ? 22.438 -17.594 0.815 1 98.69 76 PRO B C 1
ATOM 4962 O O . PRO B 1 76 ? 22.641 -17.734 -0.393 1 98.69 76 PRO B O 1
ATOM 4965 N N . ILE B 1 77 ? 21.438 -18.062 1.493 1 98.81 77 ILE B N 1
ATOM 4966 C CA . ILE B 1 77 ? 20.422 -18.891 0.866 1 98.81 77 ILE B CA 1
ATOM 4967 C C . ILE B 1 77 ? 19.344 -18.016 0.242 1 98.81 77 ILE B C 1
ATOM 4969 O O . ILE B 1 77 ? 18.891 -17.047 0.858 1 98.81 77 ILE B O 1
ATOM 4973 N N . THR B 1 78 ? 18.984 -18.281 -1.021 1 98.81 78 THR B N 1
ATOM 4974 C CA . THR B 1 78 ? 17.781 -17.734 -1.629 1 98.81 78 THR B CA 1
ATOM 4975 C C . THR B 1 78 ? 16.594 -18.656 -1.399 1 98.81 78 THR B C 1
ATOM 4977 O O . THR B 1 78 ? 16.609 -19.812 -1.817 1 98.81 78 THR B O 1
ATOM 4980 N N . VAL B 1 79 ? 15.586 -18.156 -0.712 1 98.75 79 VAL B N 1
ATOM 4981 C CA . VAL B 1 79 ? 14.375 -18.938 -0.473 1 98.75 79 VAL B CA 1
ATOM 4982 C C . VAL B 1 79 ? 13.305 -18.562 -1.493 1 98.75 79 VAL B C 1
ATOM 4984 O O . VAL B 1 79 ? 12.953 -17.375 -1.624 1 98.75 79 VAL B O 1
ATOM 4987 N N . ALA B 1 80 ? 12.828 -19.562 -2.195 1 98.62 80 ALA B N 1
ATOM 4988 C CA . ALA B 1 80 ? 11.766 -19.422 -3.178 1 98.62 80 ALA B CA 1
ATOM 4989 C C . ALA B 1 80 ? 10.453 -20 -2.654 1 98.62 80 ALA B C 1
ATOM 4991 O O . ALA B 1 80 ? 10.43 -20.672 -1.622 1 98.62 80 ALA B O 1
ATOM 4992 N N . THR B 1 81 ? 9.375 -19.641 -3.346 1 97.5 81 THR B N 1
ATOM 4993 C CA . THR B 1 81 ? 8.086 -20.25 -3.041 1 97.5 81 THR B CA 1
ATOM 4994 C C . THR B 1 81 ? 7.188 -20.266 -4.273 1 97.5 81 THR B C 1
ATOM 4996 O O . THR B 1 81 ? 7.219 -19.344 -5.082 1 97.5 81 THR B O 1
ATOM 4999 N N . ASP B 1 82 ? 6.457 -21.359 -4.375 1 95.75 82 ASP B N 1
ATOM 5000 C CA . ASP B 1 82 ? 5.27 -21.297 -5.223 1 95.75 82 ASP B CA 1
ATOM 5001 C C . ASP B 1 82 ? 4.277 -20.25 -4.699 1 95.75 82 ASP B C 1
ATOM 5003 O O . ASP B 1 82 ? 4.395 -19.797 -3.561 1 95.75 82 ASP B O 1
ATOM 5007 N N . PRO B 1 83 ? 3.352 -19.828 -5.531 1 93.88 83 PRO B N 1
ATOM 5008 C CA . PRO B 1 83 ? 2.414 -18.797 -5.102 1 93.88 83 PRO B CA 1
ATOM 5009 C C . PRO B 1 83 ? 1.67 -19.156 -3.82 1 93.88 83 PRO B C 1
ATOM 5011 O O . PRO B 1 83 ? 1.247 -20.312 -3.658 1 93.88 83 PRO B O 1
ATOM 5014 N N . ARG B 1 84 ? 1.463 -18.203 -2.928 1 93.12 84 ARG B N 1
ATOM 5015 C CA . ARG B 1 84 ? 0.884 -18.484 -1.617 1 93.12 84 ARG B CA 1
ATOM 5016 C C . ARG B 1 84 ? -0.403 -17.688 -1.41 1 93.12 84 ARG B C 1
ATOM 5018 O O . ARG B 1 84 ? -1.055 -17.812 -0.371 1 93.12 84 ARG B O 1
ATOM 5025 N N . HIS B 1 85 ? -0.828 -16.891 -2.35 1 95.12 85 HIS B N 1
ATOM 5026 C CA . HIS B 1 85 ? -1.871 -15.898 -2.082 1 95.12 85 HIS B CA 1
ATOM 5027 C C . HIS B 1 85 ? -3.184 -16.297 -2.752 1 95.12 85 HIS B C 1
ATOM 5029 O O . HIS B 1 85 ? -4.207 -15.633 -2.551 1 95.12 85 HIS B O 1
ATOM 5035 N N . ALA B 1 86 ? -3.199 -17.344 -3.494 1 89.88 86 ALA B N 1
ATOM 5036 C CA . ALA B 1 86 ? -4.383 -17.766 -4.246 1 89.88 86 ALA B CA 1
ATOM 5037 C C . ALA B 1 86 ? -5.453 -18.328 -3.318 1 89.88 86 ALA B C 1
ATOM 5039 O O . ALA B 1 86 ? -5.156 -18.719 -2.189 1 89.88 86 ALA B O 1
ATOM 5040 N N . PHE B 1 87 ? -6.66 -18.391 -3.752 1 84.75 87 PHE B N 1
ATOM 5041 C CA . PHE B 1 87 ? -7.797 -18.859 -2.973 1 84.75 87 PHE B CA 1
ATOM 5042 C C . PHE B 1 87 ? -7.738 -20.375 -2.793 1 84.75 87 PHE B C 1
ATOM 5044 O O . PHE B 1 87 ? -7.883 -20.875 -1.678 1 84.75 87 PHE B O 1
ATOM 5051 N N . ALA B 1 88 ? -7.512 -20.969 -3.873 1 75.88 88 ALA B N 1
ATOM 5052 C CA . ALA B 1 88 ? -7.445 -22.438 -3.836 1 75.88 88 ALA B CA 1
ATOM 5053 C C . ALA B 1 88 ? -6.004 -22.922 -3.709 1 75.88 88 ALA B C 1
ATOM 5055 O O . ALA B 1 88 ? -5.066 -22.156 -3.979 1 75.88 88 ALA B O 1
ATOM 5056 N N . GLU B 1 89 ? -5.969 -24.094 -3.082 1 66.19 89 GLU B N 1
ATOM 5057 C CA . GLU B 1 89 ? -4.664 -24.75 -3.043 1 66.19 89 GLU B CA 1
ATOM 5058 C C . GLU B 1 89 ? -4.559 -25.844 -4.109 1 66.19 89 GLU B C 1
ATOM 5060 O O . GLU B 1 89 ? -5.516 -26.578 -4.348 1 66.19 89 GLU B O 1
ATOM 5065 N N . THR B 1 90 ? -3.576 -25.734 -4.895 1 57.06 90 THR B N 1
ATOM 5066 C CA . THR B 1 90 ? -3.223 -26.828 -5.797 1 57.06 90 THR B CA 1
ATOM 5067 C C . THR B 1 90 ? -1.853 -27.391 -5.445 1 57.06 90 THR B C 1
ATOM 5069 O O . THR B 1 90 ? -0.826 -26.766 -5.711 1 57.06 90 THR B O 1
ATOM 5072 N N . ALA B 1 91 ? -1.994 -28.578 -4.859 1 52.72 91 ALA B N 1
ATOM 5073 C CA . ALA B 1 91 ? -0.757 -29.219 -4.426 1 52.72 91 ALA B CA 1
ATOM 5074 C C . ALA B 1 91 ? 0.245 -29.312 -5.57 1 52.72 91 ALA B C 1
ATOM 5076 O O . ALA B 1 91 ? -0.114 -29.703 -6.688 1 52.72 91 ALA B O 1
ATOM 5077 N N . GLY B 1 92 ? 1.451 -28.875 -5.309 1 55.41 92 GLY B N 1
ATOM 5078 C CA . GLY B 1 92 ? 2.529 -28.969 -6.277 1 55.41 92 GLY B CA 1
ATOM 5079 C C . GLY B 1 92 ? 2.693 -27.703 -7.113 1 55.41 92 GLY B C 1
ATOM 5080 O O . GLY B 1 92 ? 3.715 -27.531 -7.781 1 55.41 92 GLY B O 1
ATOM 5081 N N . SER B 1 93 ? 1.657 -26.922 -6.961 1 67.38 93 SER B N 1
ATOM 5082 C CA . SER B 1 93 ? 1.741 -25.719 -7.785 1 67.38 93 SER B CA 1
ATOM 5083 C C . SER B 1 93 ? 1.416 -24.469 -6.973 1 67.38 93 SER B C 1
ATOM 5085 O O . SER B 1 93 ? 1.684 -23.344 -7.414 1 67.38 93 SER B O 1
ATOM 5087 N N . GLN B 1 94 ? 0.855 -24.719 -5.863 1 76.12 94 GLN B N 1
ATOM 5088 C CA . GLN B 1 94 ? 0.534 -23.656 -4.918 1 76.12 94 GLN B CA 1
ATOM 5089 C C . GLN B 1 94 ? 0.689 -24.125 -3.477 1 76.12 94 GLN B C 1
ATOM 5091 O O . GLN B 1 94 ? 0.572 -25.328 -3.197 1 76.12 94 GLN B O 1
ATOM 5096 N N . VAL B 1 95 ? 1.038 -23.172 -2.613 1 80.12 95 VAL B N 1
ATOM 5097 C CA . VAL B 1 95 ? 1.149 -23.453 -1.186 1 80.12 95 VAL B CA 1
ATOM 5098 C C . VAL B 1 95 ? -0.031 -22.828 -0.444 1 80.12 95 VAL B C 1
ATOM 5100 O O . VAL B 1 95 ? -0.539 -21.781 -0.844 1 80.12 95 VAL B O 1
ATOM 5103 N N . GLY B 1 96 ? -0.422 -23.469 0.578 1 79.12 96 GLY B N 1
ATOM 5104 C CA . GLY B 1 96 ? -1.503 -22.938 1.386 1 79.12 96 GLY B CA 1
ATOM 5105 C C . GLY B 1 96 ? -1.223 -21.531 1.893 1 79.12 96 GLY B C 1
ATOM 5106 O O . GLY B 1 96 ? -0.083 -21.203 2.227 1 79.12 96 GLY B O 1
ATOM 5107 N N . VAL B 1 97 ? -2.215 -20.75 1.989 1 81.75 97 VAL B N 1
ATOM 5108 C CA . VAL B 1 97 ? -2.123 -19.312 2.299 1 81.75 97 VAL B CA 1
ATOM 5109 C C . VAL B 1 97 ? -1.536 -19.125 3.695 1 81.75 97 VAL B C 1
ATOM 5111 O O . VAL B 1 97 ? -0.743 -18.219 3.924 1 81.75 97 VAL B O 1
ATOM 5114 N N . GLY B 1 98 ? -1.924 -19.953 4.598 1 87.88 98 GLY B N 1
ATOM 5115 C CA . GLY B 1 98 ? -1.466 -19.797 5.969 1 87.88 98 GLY B CA 1
ATOM 5116 C C . GLY B 1 98 ? -1.738 -18.406 6.531 1 87.88 98 GLY B C 1
ATOM 5117 O O . GLY B 1 98 ? -2.877 -17.938 6.512 1 87.88 98 GLY B O 1
ATOM 5118 N N . SER B 1 99 ? -0.63 -17.734 6.918 1 91.19 99 SER B N 1
ATOM 5119 C CA . SER B 1 99 ? -0.749 -16.422 7.547 1 91.19 99 SER B CA 1
ATOM 5120 C C . SER B 1 99 ? -0.805 -15.305 6.504 1 91.19 99 SER B C 1
ATOM 5122 O O . SER B 1 99 ? -1.017 -14.141 6.848 1 91.19 99 SER B O 1
ATOM 5124 N N . PHE B 1 100 ? -0.603 -15.625 5.25 1 95.62 100 PHE B N 1
ATOM 5125 C CA . PHE B 1 100 ? -0.539 -14.617 4.195 1 95.62 100 PHE B CA 1
ATOM 5126 C C . PHE B 1 100 ? -1.937 -14.141 3.818 1 95.62 100 PHE B C 1
ATOM 5128 O O . PHE B 1 100 ? -2.932 -14.766 4.188 1 95.62 100 PHE B O 1
ATOM 5135 N N . SER B 1 101 ? -2.053 -13.016 3.164 1 96.56 101 SER B N 1
ATOM 5136 C CA . SER B 1 101 ? -3.334 -12.516 2.678 1 96.56 101 SER B CA 1
ATOM 5137 C C . SER B 1 101 ? -3.861 -13.375 1.529 1 96.56 101 SER B C 1
ATOM 5139 O O . SER B 1 101 ? -3.086 -13.844 0.692 1 96.56 101 SER B O 1
ATOM 5141 N N . GLN B 1 102 ? -5.129 -13.57 1.49 1 95.44 102 GLN B N 1
ATOM 5142 C CA . GLN B 1 102 ? -5.754 -14.398 0.463 1 95.44 102 GLN B CA 1
ATOM 5143 C C . GLN B 1 102 ? -6.445 -13.539 -0.592 1 95.44 102 GLN B C 1
ATOM 5145 O O . GLN B 1 102 ? -7.172 -12.602 -0.257 1 95.44 102 GLN B O 1
ATOM 5150 N N . TRP B 1 103 ? -6.227 -13.859 -1.775 1 97.31 103 TRP B N 1
ATOM 5151 C CA . TRP B 1 103 ? -6.727 -13.156 -2.949 1 97.31 103 TRP B CA 1
ATOM 5152 C C . TRP B 1 103 ? -7.434 -14.109 -3.9 1 97.31 103 TRP B C 1
ATOM 5154 O O . TRP B 1 103 ? -7.41 -15.328 -3.697 1 97.31 103 TRP B O 1
ATOM 5164 N N . PRO B 1 104 ? -8.219 -13.602 -4.898 1 97.5 104 PRO B N 1
ATOM 5165 C CA . PRO B 1 104 ? -8.68 -14.516 -5.945 1 97.5 104 PRO B CA 1
ATOM 5166 C C . PRO B 1 104 ? -7.535 -15.117 -6.75 1 97.5 104 PRO B C 1
ATOM 5168 O O . PRO B 1 104 ? -6.383 -14.703 -6.598 1 97.5 104 PRO B O 1
ATOM 5171 N N . GLU B 1 105 ? -7.867 -16.156 -7.496 1 96.5 105 GLU B N 1
ATOM 5172 C CA . GLU B 1 105 ? -6.898 -16.625 -8.477 1 96.5 105 GLU B CA 1
ATOM 5173 C C . GLU B 1 105 ? -6.52 -15.523 -9.461 1 96.5 105 GLU B C 1
ATOM 5175 O O . GLU B 1 105 ? -7.191 -14.492 -9.531 1 96.5 105 GLU B O 1
ATOM 5180 N N . THR B 1 106 ? -5.453 -15.719 -10.203 1 97.38 106 THR B N 1
ATOM 5181 C CA . THR B 1 106 ? -5.012 -14.727 -11.18 1 97.38 106 THR B CA 1
ATOM 5182 C C . THR B 1 106 ? -6.109 -14.445 -12.203 1 97.38 106 THR B C 1
ATOM 5184 O O . THR B 1 106 ? -6.199 -13.336 -12.742 1 97.38 106 THR B O 1
ATOM 5187 N N . LEU B 1 107 ? -7.02 -15.375 -12.414 1 98.19 107 LEU B N 1
ATOM 5188 C CA . LEU B 1 107 ? -8.148 -15.164 -13.312 1 98.19 107 LEU B CA 1
ATOM 5189 C C . LEU B 1 107 ? -9.047 -14.047 -12.797 1 98.19 107 LEU B C 1
ATOM 5191 O O . LEU B 1 107 ? -9.656 -13.312 -13.578 1 98.19 107 LEU B O 1
ATOM 5195 N N . GLY B 1 108 ? -9.141 -13.977 -11.453 1 98.44 108 GLY B N 1
ATOM 5196 C CA . GLY B 1 108 ? -9.906 -12.883 -10.883 1 98.44 108 GLY B CA 1
ATOM 5197 C C . GLY B 1 108 ? -9.328 -11.516 -11.203 1 98.44 108 GLY B C 1
ATOM 5198 O O . GLY B 1 108 ? -10.07 -10.562 -11.453 1 98.44 108 GLY B O 1
ATOM 5199 N N . PHE B 1 109 ? -8.031 -11.398 -11.211 1 98.56 109 PHE B N 1
ATOM 5200 C CA . PHE B 1 109 ? -7.363 -10.172 -11.617 1 98.56 109 PHE B CA 1
ATOM 5201 C C . PHE B 1 109 ? -7.598 -9.883 -13.094 1 98.56 109 PHE B C 1
ATOM 5203 O O . PHE B 1 109 ? -7.801 -8.734 -13.484 1 98.56 109 PHE B O 1
ATOM 5210 N N . ALA B 1 110 ? -7.547 -10.953 -13.867 1 98.81 110 ALA B N 1
ATOM 5211 C CA . ALA B 1 110 ? -7.836 -10.797 -15.289 1 98.81 110 ALA B CA 1
ATOM 5212 C C . ALA B 1 110 ? -9.258 -10.281 -15.508 1 98.81 110 ALA B C 1
ATOM 5214 O O . ALA B 1 110 ? -9.484 -9.438 -16.375 1 98.81 110 ALA B O 1
ATOM 5215 N N . ALA B 1 111 ? -10.172 -10.789 -14.711 1 98.75 111 ALA B N 1
ATOM 5216 C CA . ALA B 1 111 ? -11.57 -10.367 -14.82 1 98.75 111 ALA B CA 1
ATOM 5217 C C . ALA B 1 111 ? -11.711 -8.875 -14.531 1 98.75 111 ALA B C 1
ATOM 5219 O O . ALA B 1 111 ? -12.539 -8.195 -15.141 1 98.75 111 ALA B O 1
ATOM 5220 N N . LEU B 1 112 ? -10.93 -8.383 -13.617 1 98.62 112 LEU B N 1
ATOM 5221 C CA . LEU B 1 112 ? -11.039 -6.992 -13.195 1 98.62 112 LEU B CA 1
ATOM 5222 C C . LEU B 1 112 ? -10.289 -6.07 -14.148 1 98.62 112 LEU B C 1
ATOM 5224 O O . LEU B 1 112 ? -10.531 -4.863 -14.18 1 98.62 112 LEU B O 1
ATOM 5228 N N . ARG B 1 113 ? -9.242 -6.617 -14.906 1 98.56 113 ARG B N 1
ATOM 5229 C CA . ARG B 1 113 ? -8.523 -5.918 -15.969 1 98.56 113 ARG B CA 1
ATOM 5230 C C . ARG B 1 113 ? -7.898 -4.629 -15.445 1 98.56 113 ARG B C 1
ATOM 5232 O O . ARG B 1 113 ? -7.977 -3.588 -16.094 1 98.56 113 ARG B O 1
ATOM 5239 N N . SER B 1 114 ? -7.305 -4.652 -14.281 1 98.25 114 SER B N 1
ATOM 5240 C CA . SER B 1 114 ? -6.695 -3.473 -13.688 1 98.25 114 SER B CA 1
ATOM 5241 C C . SER B 1 114 ? -5.215 -3.703 -13.391 1 98.25 114 SER B C 1
ATOM 5243 O O . SER B 1 114 ? -4.867 -4.293 -12.367 1 98.25 114 SER B O 1
ATOM 5245 N N . PRO B 1 115 ? -4.312 -3.176 -14.273 1 98.44 115 PRO B N 1
ATOM 5246 C CA . PRO B 1 115 ? -2.885 -3.281 -13.969 1 98.44 115 PRO B CA 1
ATOM 5247 C C . PRO B 1 115 ? -2.518 -2.662 -12.625 1 98.44 115 PRO B C 1
ATOM 5249 O O . PRO B 1 115 ? -1.658 -3.188 -11.914 1 98.44 115 PRO B O 1
ATOM 5252 N N . GLU B 1 116 ? -3.256 -1.58 -12.242 1 96.31 116 GLU B N 1
ATOM 5253 C CA . GLU B 1 116 ? -3 -0.921 -10.961 1 96.31 116 GLU B CA 1
ATOM 5254 C C . GLU B 1 116 ? -3.279 -1.858 -9.797 1 96.31 116 GLU B C 1
ATOM 5256 O O . GLU B 1 116 ? -2.514 -1.901 -8.828 1 96.31 116 GLU B O 1
ATOM 5261 N N . LEU B 1 117 ? -4.348 -2.607 -9.906 1 97.88 117 LEU B N 1
ATOM 5262 C CA . LEU B 1 117 ? -4.703 -3.547 -8.844 1 97.88 117 LEU B CA 1
ATOM 5263 C C . LEU B 1 117 ? -3.703 -4.695 -8.781 1 97.88 117 LEU B C 1
ATOM 5265 O O . LEU B 1 117 ? -3.35 -5.152 -7.691 1 97.88 117 LEU B O 1
ATOM 5269 N N . VAL B 1 118 ? -3.23 -5.18 -9.922 1 98.69 118 VAL B N 1
ATOM 5270 C CA . VAL B 1 118 ? -2.248 -6.258 -9.953 1 98.69 118 VAL B CA 1
ATOM 5271 C C . VAL B 1 118 ? -0.938 -5.781 -9.328 1 98.69 118 VAL B C 1
ATOM 5273 O O . VAL B 1 118 ? -0.293 -6.523 -8.586 1 98.69 118 VAL B O 1
ATOM 5276 N N . GLN B 1 119 ? -0.524 -4.582 -9.648 1 98.25 119 GLN B N 1
ATOM 5277 C CA . GLN B 1 119 ? 0.686 -4.043 -9.039 1 98.25 119 GLN B CA 1
ATOM 5278 C C . GLN B 1 119 ? 0.533 -3.934 -7.523 1 98.25 119 GLN B C 1
ATOM 5280 O O . GLN B 1 119 ? 1.464 -4.242 -6.773 1 98.25 119 GLN B O 1
ATOM 5285 N N . GLN B 1 120 ? -0.638 -3.443 -7.105 1 96.94 120 GLN B N 1
ATOM 5286 C CA . GLN B 1 120 ? -0.904 -3.367 -5.672 1 96.94 120 GLN B CA 1
ATOM 5287 C C . GLN B 1 120 ? -0.805 -4.742 -5.02 1 96.94 120 GLN B C 1
ATOM 5289 O O . GLN B 1 120 ? -0.205 -4.891 -3.953 1 96.94 120 GLN B O 1
ATOM 5294 N N . PHE B 1 121 ? -1.363 -5.711 -5.637 1 98.5 121 PHE B N 1
ATOM 5295 C CA . PHE B 1 121 ? -1.253 -7.082 -5.16 1 98.5 121 PHE B CA 1
ATOM 5296 C C . PHE B 1 121 ? 0.209 -7.5 -5.039 1 98.5 121 PHE B C 1
ATOM 5298 O O . PHE B 1 121 ? 0.633 -8 -3.998 1 98.5 121 PHE B O 1
ATOM 5305 N N . ALA B 1 122 ? 0.9 -7.316 -6.094 1 98.75 122 ALA B N 1
ATOM 5306 C CA . ALA B 1 122 ? 2.295 -7.746 -6.133 1 98.75 122 ALA B CA 1
ATOM 5307 C C . ALA B 1 122 ? 3.119 -7.035 -5.062 1 98.75 122 ALA B C 1
ATOM 5309 O O . ALA B 1 122 ? 3.992 -7.641 -4.438 1 98.75 122 ALA B O 1
ATOM 5310 N N . GLU B 1 123 ? 2.887 -5.766 -4.828 1 97.75 123 GLU B N 1
ATOM 5311 C CA . GLU B 1 123 ? 3.582 -5.008 -3.791 1 97.75 123 GLU B CA 1
ATOM 5312 C C . GLU B 1 123 ? 3.277 -5.566 -2.404 1 97.75 123 GLU B C 1
ATOM 5314 O O . GLU B 1 123 ? 4.176 -5.707 -1.574 1 97.75 123 GLU B O 1
ATOM 5319 N N . ILE B 1 124 ? 2.012 -5.891 -2.16 1 98 124 ILE B N 1
ATOM 5320 C CA . ILE B 1 124 ? 1.613 -6.457 -0.876 1 98 124 ILE B CA 1
ATOM 5321 C C . ILE B 1 124 ? 2.26 -7.828 -0.693 1 98 124 ILE B C 1
ATOM 5323 O O . ILE B 1 124 ? 2.836 -8.117 0.36 1 98 124 ILE B O 1
ATOM 5327 N N . ALA B 1 125 ? 2.186 -8.633 -1.707 1 98.38 125 ALA B N 1
ATOM 5328 C CA . ALA B 1 125 ? 2.789 -9.961 -1.646 1 98.38 125 ALA B CA 1
ATOM 5329 C C . ALA B 1 125 ? 4.297 -9.867 -1.425 1 98.38 125 ALA B C 1
ATOM 5331 O O . ALA B 1 125 ? 4.867 -10.656 -0.668 1 98.38 125 ALA B O 1
ATOM 5332 N N . ARG B 1 126 ? 4.949 -8.93 -2.104 1 98.44 126 ARG B N 1
ATOM 5333 C CA . ARG B 1 126 ? 6.379 -8.711 -1.926 1 98.44 126 ARG B CA 1
ATOM 5334 C C . ARG B 1 126 ? 6.711 -8.414 -0.467 1 98.44 126 ARG B C 1
ATOM 5336 O O . ARG B 1 126 ? 7.648 -8.992 0.092 1 98.44 126 ARG B O 1
ATOM 5343 N N . GLU B 1 127 ? 5.918 -7.523 0.15 1 98.06 127 GLU B N 1
ATOM 5344 C CA . GLU B 1 127 ? 6.164 -7.152 1.54 1 98.06 127 GLU B CA 1
ATOM 5345 C C . GLU B 1 127 ? 5.984 -8.352 2.471 1 98.06 127 GLU B C 1
ATOM 5347 O O . GLU B 1 127 ? 6.754 -8.531 3.416 1 98.06 127 GLU B O 1
ATOM 5352 N N . GLU B 1 128 ? 4.992 -9.141 2.201 1 98.31 128 GLU B N 1
ATOM 5353 C CA . GLU B 1 128 ? 4.77 -10.336 3.014 1 98.31 128 GLU B CA 1
ATOM 5354 C C . GLU B 1 128 ? 5.898 -11.352 2.826 1 98.31 128 GLU B C 1
ATOM 5356 O O . GLU B 1 128 ? 6.367 -11.945 3.797 1 98.31 128 GLU B O 1
ATOM 5361 N N . TYR B 1 129 ? 6.312 -11.516 1.56 1 98.5 129 TYR B N 1
ATOM 5362 C CA . TYR B 1 129 ? 7.41 -12.438 1.271 1 98.5 129 TYR B CA 1
ATOM 5363 C C . TYR B 1 129 ? 8.703 -11.969 1.931 1 98.5 129 TYR B C 1
ATOM 5365 O O . TYR B 1 129 ? 9.352 -12.734 2.65 1 98.5 129 TYR B O 1
ATOM 5373 N N . THR B 1 130 ? 9.07 -10.711 1.795 1 98.25 130 THR B N 1
ATOM 5374 C CA . THR B 1 130 ? 10.328 -10.203 2.32 1 98.25 130 THR B CA 1
ATOM 5375 C C . THR B 1 130 ? 10.344 -10.273 3.846 1 98.25 130 THR B C 1
ATOM 5377 O O . THR B 1 130 ? 11.398 -10.508 4.449 1 98.25 130 THR B O 1
ATOM 5380 N N . ALA B 1 131 ? 9.172 -10.148 4.461 1 98 131 ALA B N 1
ATOM 5381 C CA . ALA B 1 131 ? 9.086 -10.18 5.918 1 98 131 ALA B CA 1
ATOM 5382 C C . ALA B 1 131 ? 9.5 -11.539 6.465 1 98 131 ALA B C 1
ATOM 5384 O O . ALA B 1 131 ? 10.008 -11.641 7.586 1 98 131 ALA B O 1
ATOM 5385 N N . VAL B 1 132 ? 9.32 -12.594 5.656 1 98.19 132 VAL B N 1
ATOM 5386 C CA . VAL B 1 132 ? 9.641 -13.922 6.16 1 98.19 132 VAL B CA 1
ATOM 5387 C C . VAL B 1 132 ? 10.891 -14.453 5.457 1 98.19 132 VAL B C 1
ATOM 5389 O O . VAL B 1 132 ? 11.242 -15.625 5.598 1 98.19 132 VAL B O 1
ATOM 5392 N N . GLY B 1 133 ? 11.5 -13.68 4.586 1 98.44 133 GLY B N 1
ATOM 5393 C CA . GLY B 1 133 ? 12.789 -14.008 4 1 98.44 133 GLY B CA 1
ATOM 5394 C C . GLY B 1 133 ? 12.672 -14.672 2.641 1 98.44 133 GLY B C 1
ATOM 5395 O O . GLY B 1 133 ? 13.664 -15.141 2.084 1 98.44 133 GLY B O 1
ATOM 5396 N N . ILE B 1 134 ? 11.492 -14.727 2.084 1 98.5 134 ILE B N 1
ATOM 5397 C CA . ILE B 1 134 ? 11.312 -15.234 0.728 1 98.5 134 ILE B CA 1
ATOM 5398 C C . ILE B 1 134 ? 11.695 -14.156 -0.281 1 98.5 134 ILE B C 1
ATOM 5400 O O . ILE B 1 134 ? 11.172 -13.039 -0.238 1 98.5 134 ILE B O 1
ATOM 5404 N N . ARG B 1 135 ? 12.602 -14.539 -1.201 1 98.75 135 ARG B N 1
ATOM 5405 C CA . ARG B 1 135 ? 13.117 -13.508 -2.098 1 98.75 135 ARG B CA 1
ATOM 5406 C C . ARG B 1 135 ? 13.031 -13.953 -3.553 1 98.75 135 ARG B C 1
ATOM 5408 O O . ARG B 1 135 ? 13.547 -13.281 -4.449 1 98.75 135 ARG B O 1
ATOM 5415 N N . ASN B 1 136 ? 12.422 -15.086 -3.812 1 98.75 136 ASN B N 1
ATOM 5416 C CA . ASN B 1 136 ? 12.227 -15.625 -5.156 1 98.75 136 ASN B CA 1
ATOM 5417 C C . ASN B 1 136 ? 10.82 -16.203 -5.328 1 98.75 136 ASN B C 1
ATOM 5419 O O . ASN B 1 136 ? 10.516 -17.266 -4.805 1 98.75 136 ASN B O 1
ATOM 5423 N N . ALA B 1 137 ? 10.016 -15.492 -6.082 1 98.5 137 ALA B N 1
ATOM 5424 C CA . ALA B 1 137 ? 8.664 -15.953 -6.371 1 98.5 137 ALA B CA 1
ATOM 5425 C C . ALA B 1 137 ? 8.641 -16.844 -7.617 1 98.5 137 ALA B C 1
ATOM 5427 O O . ALA B 1 137 ? 9.023 -16.406 -8.703 1 98.5 137 ALA B O 1
ATOM 5428 N N . LEU B 1 138 ? 8.242 -18.062 -7.43 1 98 138 LEU B N 1
ATOM 5429 C CA . LEU B 1 138 ? 8.078 -18.953 -8.578 1 98 138 LEU B CA 1
ATOM 5430 C C . LEU B 1 138 ? 6.777 -18.641 -9.32 1 98 138 LEU B C 1
ATOM 5432 O O . LEU B 1 138 ? 5.965 -19.547 -9.547 1 98 138 LEU B O 1
ATOM 5436 N N . SER B 1 139 ? 6.543 -17.5 -9.734 1 97.12 139 SER B N 1
ATOM 5437 C CA . SER B 1 139 ? 5.441 -16.844 -10.422 1 97.12 139 SER B CA 1
ATOM 5438 C C . SER B 1 139 ? 5.91 -15.562 -11.125 1 97.12 139 SER B C 1
ATOM 5440 O O . SER B 1 139 ? 6.984 -15.047 -10.82 1 97.12 139 SER B O 1
ATOM 5442 N N . PRO B 1 140 ? 5.215 -15.086 -12.109 1 97.94 140 PRO B N 1
ATOM 5443 C CA . PRO B 1 140 ? 3.838 -15.422 -12.484 1 97.94 140 PRO B CA 1
ATOM 5444 C C . PRO B 1 140 ? 3.766 -16.5 -13.57 1 97.94 140 PRO B C 1
ATOM 5446 O O . PRO B 1 140 ? 4.695 -16.641 -14.359 1 97.94 140 PRO B O 1
ATOM 5449 N N . GLN B 1 141 ? 2.701 -17.203 -13.562 1 97.94 141 GLN B N 1
ATOM 5450 C CA . GLN B 1 141 ? 2.326 -18.031 -14.695 1 97.94 141 GLN B CA 1
ATOM 5451 C C . GLN B 1 141 ? 1.559 -17.234 -15.742 1 97.94 141 GLN B C 1
ATOM 5453 O O . GLN B 1 141 ? 0.461 -16.75 -15.477 1 97.94 141 GLN B O 1
ATOM 5458 N N . ILE B 1 142 ? 2.1 -17.141 -16.984 1 98.44 142 ILE B N 1
ATOM 5459 C CA . ILE B 1 142 ? 1.502 -16.203 -17.922 1 98.44 142 ILE B CA 1
ATOM 5460 C C . ILE B 1 142 ? 1.118 -16.938 -19.203 1 98.44 142 ILE B C 1
ATOM 5462 O O . ILE B 1 142 ? 1.037 -16.328 -20.281 1 98.44 142 ILE B O 1
ATOM 5466 N N . ASP B 1 143 ? 0.964 -18.266 -19.078 1 98.19 143 ASP B N 1
ATOM 5467 C CA . ASP B 1 143 ? 0.422 -19.047 -20.188 1 98.19 143 ASP B CA 1
ATOM 5468 C C . ASP B 1 143 ? -0.977 -18.578 -20.562 1 98.19 143 ASP B C 1
ATOM 5470 O O . ASP B 1 143 ? -1.698 -18.016 -19.734 1 98.19 143 ASP B O 1
ATOM 5474 N N . LEU B 1 144 ? -1.279 -18.781 -21.828 1 98.5 144 LEU B N 1
ATOM 5475 C CA . LEU B 1 144 ? -2.598 -18.344 -22.281 1 98.5 144 LEU B CA 1
ATOM 5476 C C . LEU B 1 144 ? -3.562 -19.531 -22.328 1 98.5 144 LEU B C 1
ATOM 5478 O O . LEU B 1 144 ? -3.215 -20.609 -22.812 1 98.5 144 LEU B O 1
ATOM 5482 N N . THR B 1 145 ? -4.734 -19.328 -21.844 1 96.75 145 THR B N 1
ATOM 5483 C CA . THR B 1 145 ? -5.77 -20.344 -21.766 1 96.75 145 THR B CA 1
ATOM 5484 C C . THR B 1 145 ? -6.473 -20.5 -23.109 1 96.75 145 THR B C 1
ATOM 5486 O O . THR B 1 145 ? -7.668 -20.234 -23.234 1 96.75 145 THR B O 1
ATOM 5489 N N . THR B 1 146 ? -5.777 -21.047 -24.125 1 97.75 146 THR B N 1
ATOM 5490 C CA . THR B 1 146 ? -6.371 -21.203 -25.453 1 97.75 146 THR B CA 1
ATOM 5491 C C . THR B 1 146 ? -7.062 -22.562 -25.578 1 97.75 146 THR B C 1
ATOM 5493 O O . THR B 1 146 ? -8.016 -22.703 -26.344 1 97.75 146 THR B O 1
ATOM 5496 N N . GLU B 1 147 ? -6.555 -23.578 -24.891 1 97.44 147 GLU B N 1
ATOM 5497 C CA . GLU B 1 147 ? -7.242 -24.859 -24.734 1 97.44 147 GLU B CA 1
ATOM 5498 C C . GLU B 1 147 ? -8.109 -24.859 -23.469 1 97.44 147 GLU B C 1
ATOM 5500 O O . GLU B 1 147 ? -7.586 -24.891 -22.359 1 97.44 147 GLU B O 1
ATOM 5505 N N . PRO B 1 148 ? -9.414 -24.906 -23.656 1 97.06 148 PRO B N 1
ATOM 5506 C CA . PRO B 1 148 ? -10.297 -24.688 -22.516 1 97.06 148 PRO B CA 1
ATOM 5507 C C . PRO B 1 148 ? -10.203 -25.812 -21.469 1 97.06 148 PRO B C 1
ATOM 5509 O O . PRO B 1 148 ? -10.5 -25.594 -20.297 1 97.06 148 PRO B O 1
ATOM 5512 N N . ARG B 1 149 ? -9.812 -26.969 -21.859 1 97.25 149 ARG B N 1
ATOM 5513 C CA . ARG B 1 149 ? -9.75 -28.109 -20.953 1 97.25 149 ARG B CA 1
ATOM 5514 C C . ARG B 1 149 ? -8.453 -28.109 -20.156 1 97.25 149 ARG B C 1
ATOM 5516 O O . ARG B 1 149 ? -8.234 -28.984 -19.312 1 97.25 149 ARG B O 1
ATOM 5523 N N . TRP B 1 150 ? -7.555 -27.172 -20.406 1 95.69 150 TRP B N 1
ATOM 5524 C CA . TRP B 1 150 ? -6.207 -27.203 -19.828 1 95.69 150 TRP B CA 1
ATOM 5525 C C . TRP B 1 150 ? -6.254 -27.078 -18.312 1 95.69 150 TRP B C 1
ATOM 5527 O O . TRP B 1 150 ? -6.926 -26.203 -17.781 1 95.69 150 TRP B O 1
ATOM 5537 N N . ALA B 1 151 ? -5.473 -27.891 -17.625 1 92.12 151 ALA B N 1
ATOM 5538 C CA . ALA B 1 151 ? -5.562 -28.094 -16.172 1 92.12 151 ALA B CA 1
ATOM 5539 C C . ALA B 1 151 ? -4.969 -26.891 -15.43 1 92.12 151 ALA B C 1
ATOM 5541 O O . ALA B 1 151 ? -5.238 -26.703 -14.242 1 92.12 151 ALA B O 1
ATOM 5542 N N . ARG B 1 152 ? -4.203 -26.062 -16.031 1 93.12 152 ARG B N 1
ATOM 5543 C CA . ARG B 1 152 ? -3.48 -25.016 -15.312 1 93.12 152 ARG B CA 1
ATOM 5544 C C . ARG B 1 152 ? -4.082 -23.656 -15.594 1 93.12 152 ARG B C 1
ATOM 5546 O O . ARG B 1 152 ? -3.48 -22.625 -15.281 1 93.12 152 ARG B O 1
ATOM 5553 N N . SER B 1 153 ? -5.227 -23.609 -16.156 1 94.19 153 SER B N 1
ATOM 5554 C CA . SER B 1 153 ? -5.875 -22.375 -16.562 1 94.19 153 SER B CA 1
ATOM 5555 C C . SER B 1 153 ? -6.105 -21.453 -15.375 1 94.19 153 SER B C 1
ATOM 5557 O O . SER B 1 153 ? -6.008 -20.219 -15.508 1 94.19 153 SER B O 1
ATOM 5559 N N . GLY B 1 154 ? -6.379 -22 -14.25 1 93.38 154 GLY B N 1
ATOM 5560 C CA . GLY B 1 154 ? -6.75 -21.234 -13.078 1 93.38 154 GLY B CA 1
ATOM 5561 C C . GLY B 1 154 ? -5.645 -20.328 -12.578 1 93.38 154 GLY B C 1
ATOM 5562 O O . GLY B 1 154 ? -5.895 -19.375 -11.828 1 93.38 154 GLY B O 1
ATOM 5563 N N . GLN B 1 155 ? -4.41 -20.562 -13.023 1 93.56 155 GLN B N 1
ATOM 5564 C CA . GLN B 1 155 ? -3.256 -19.812 -12.555 1 93.56 155 GLN B CA 1
ATOM 5565 C C . GLN B 1 155 ? -2.783 -18.812 -13.617 1 93.56 155 GLN B C 1
ATOM 5567 O O . GLN B 1 155 ? -1.726 -18.203 -13.477 1 93.56 155 GLN B O 1
ATOM 5572 N N . THR B 1 156 ? -3.611 -18.688 -14.672 1 97.19 156 THR B N 1
ATOM 5573 C CA . THR B 1 156 ? -3.273 -17.797 -15.773 1 97.19 156 THR B CA 1
ATOM 5574 C C . THR B 1 156 ? -4.086 -16.5 -15.695 1 97.19 156 THR B C 1
ATOM 5576 O O . THR B 1 156 ? -4.824 -16.281 -14.727 1 97.19 156 THR B O 1
ATOM 5579 N N . TYR B 1 157 ? -3.906 -15.68 -16.719 1 98.25 157 TYR B N 1
ATOM 5580 C CA . TYR B 1 157 ? -4.668 -14.438 -16.812 1 98.25 157 TYR B CA 1
ATOM 5581 C C . TYR B 1 157 ? -5.656 -14.5 -17.984 1 98.25 157 TYR B C 1
ATOM 5583 O O . TYR B 1 157 ? -6.035 -13.469 -18.531 1 98.25 157 TYR B O 1
ATOM 5591 N N . GLY B 1 158 ? -5.961 -15.703 -18.422 1 97.69 158 GLY B N 1
ATOM 5592 C CA . GLY B 1 158 ? -7.004 -15.867 -19.422 1 97.69 158 GLY B CA 1
ATOM 5593 C C . GLY B 1 158 ? -6.461 -16.078 -20.828 1 97.69 158 GLY B C 1
ATOM 5594 O O . GLY B 1 158 ? -5.324 -16.516 -21 1 97.69 158 GLY B O 1
ATOM 5595 N N . GLU B 1 159 ? -7.301 -15.766 -21.766 1 96.25 159 GLU B N 1
ATOM 5596 C CA . GLU B 1 159 ? -7.09 -16.156 -23.156 1 96.25 159 GLU B CA 1
ATOM 5597 C C . GLU B 1 159 ? -6.426 -15.047 -23.953 1 96.25 159 GLU B C 1
ATOM 5599 O O . GLU B 1 159 ? -5.816 -15.297 -25 1 96.25 159 GLU B O 1
ATOM 5604 N N . ASP B 1 160 ? -6.484 -13.891 -23.484 1 98.56 160 ASP B N 1
ATOM 5605 C CA . ASP B 1 160 ? -6.059 -12.734 -24.266 1 98.56 160 ASP B CA 1
ATOM 5606 C C . ASP B 1 160 ? -4.605 -12.375 -23.969 1 98.56 160 ASP B C 1
ATOM 5608 O O . ASP B 1 160 ? -4.254 -12.055 -22.828 1 98.56 160 ASP B O 1
ATOM 5612 N N . ALA B 1 161 ? -3.791 -12.328 -25.016 1 98.75 161 ALA B N 1
ATOM 5613 C CA . ALA B 1 161 ? -2.359 -12.094 -24.875 1 98.75 161 ALA B CA 1
ATOM 5614 C C . ALA B 1 161 ? -2.082 -10.641 -24.469 1 98.75 161 ALA B C 1
ATOM 5616 O O . ALA B 1 161 ? -1.16 -10.367 -23.703 1 98.75 161 ALA B O 1
ATOM 5617 N N . ASN B 1 162 ? -2.859 -9.719 -24.938 1 98.56 162 ASN B N 1
ATOM 5618 C CA . ASN B 1 162 ? -2.635 -8.312 -24.641 1 98.56 162 ASN B CA 1
ATOM 5619 C C . ASN B 1 162 ? -2.979 -7.992 -23.188 1 98.56 162 ASN B C 1
ATOM 5621 O O . ASN B 1 162 ? -2.24 -7.27 -22.516 1 98.56 162 ASN B O 1
ATOM 5625 N N . LEU B 1 163 ? -4.117 -8.531 -22.75 1 98.75 163 LEU B N 1
ATOM 5626 C CA . LEU B 1 163 ? -4.465 -8.336 -21.344 1 98.75 163 LEU B CA 1
ATOM 5627 C C . LEU B 1 163 ? -3.41 -8.953 -20.438 1 98.75 163 LEU B C 1
ATOM 5629 O O . LEU B 1 163 ? -2.965 -8.32 -19.484 1 98.75 163 LEU B O 1
ATOM 5633 N N . THR B 1 164 ? -3.041 -10.164 -20.797 1 98.81 164 THR B N 1
ATOM 5634 C CA . THR B 1 164 ? -2.016 -10.844 -20.016 1 98.81 164 THR B CA 1
ATOM 5635 C C . THR B 1 164 ? -0.732 -10.023 -19.969 1 98.81 164 THR B C 1
ATOM 5637 O O . THR B 1 164 ? -0.119 -9.867 -18.906 1 98.81 164 THR B O 1
ATOM 5640 N N . SER B 1 165 ? -0.362 -9.477 -21.094 1 98.88 165 SER B N 1
ATOM 5641 C CA . SER B 1 165 ? 0.846 -8.664 -21.188 1 98.88 165 SER B CA 1
ATOM 5642 C C . SER B 1 165 ? 0.772 -7.457 -20.266 1 98.88 165 SER B C 1
ATOM 5644 O O . SER B 1 165 ? 1.719 -7.176 -19.531 1 98.88 165 SER B O 1
ATOM 5646 N N . SER B 1 166 ? -0.356 -6.762 -20.281 1 98.69 166 SER B N 1
ATOM 5647 C CA . SER B 1 166 ? -0.531 -5.57 -19.453 1 98.69 166 SER B CA 1
ATOM 5648 C C . SER B 1 166 ? -0.475 -5.914 -17.969 1 98.69 166 SER B C 1
ATOM 5650 O O . SER B 1 166 ? 0.13 -5.188 -17.188 1 98.69 166 SER B O 1
ATOM 5652 N N . LEU B 1 167 ? -1.084 -7.004 -17.578 1 98.81 167 LEU B N 1
ATOM 5653 C CA . LEU B 1 167 ? -1.16 -7.395 -16.172 1 98.81 167 LEU B CA 1
ATOM 5654 C C . LEU B 1 167 ? 0.187 -7.906 -15.672 1 98.81 167 LEU B C 1
ATOM 5656 O O . LEU B 1 167 ? 0.582 -7.633 -14.539 1 98.81 167 LEU B O 1
ATOM 5660 N N . VAL B 1 168 ? 0.917 -8.609 -16.516 1 98.56 168 VAL B N 1
ATOM 5661 C CA . VAL B 1 168 ? 2.184 -9.195 -16.094 1 98.56 168 VAL B CA 1
ATOM 5662 C C . VAL B 1 168 ? 3.223 -8.094 -15.891 1 98.56 168 VAL B C 1
ATOM 5664 O O . VAL B 1 168 ? 4.062 -8.172 -14.992 1 98.56 168 VAL B O 1
ATOM 5667 N N . VAL B 1 169 ? 3.219 -7.055 -16.719 1 98.62 169 VAL B N 1
ATOM 5668 C CA . VAL B 1 169 ? 4.121 -5.918 -16.547 1 98.62 169 VAL B CA 1
ATOM 5669 C C . VAL B 1 169 ? 3.922 -5.316 -15.156 1 98.62 169 VAL B C 1
ATOM 5671 O O . VAL B 1 169 ? 4.891 -5.051 -14.445 1 98.62 169 VAL B O 1
ATOM 5674 N N . ALA B 1 170 ? 2.658 -5.137 -14.789 1 98.62 170 ALA B N 1
ATOM 5675 C CA . ALA B 1 170 ? 2.332 -4.594 -13.469 1 98.62 170 ALA B CA 1
ATOM 5676 C C . ALA B 1 170 ? 2.779 -5.539 -12.359 1 98.62 170 ALA B C 1
ATOM 5678 O O . ALA B 1 170 ? 3.281 -5.098 -11.32 1 98.62 170 ALA B O 1
ATOM 5679 N N . TYR B 1 171 ? 2.592 -6.809 -12.602 1 98.69 171 TYR B N 1
ATOM 5680 C CA . TYR B 1 171 ? 3.008 -7.832 -11.641 1 98.69 171 TYR B CA 1
ATOM 5681 C C . TYR B 1 171 ? 4.504 -7.746 -11.367 1 98.69 171 TYR B C 1
ATOM 5683 O O . TYR B 1 171 ? 4.93 -7.734 -10.211 1 98.69 171 TYR B O 1
ATOM 5691 N N . LEU B 1 172 ? 5.289 -7.703 -12.43 1 98.69 172 LEU B N 1
ATOM 5692 C CA . LEU B 1 172 ? 6.746 -7.652 -12.312 1 98.69 172 LEU B CA 1
ATOM 5693 C C . LEU B 1 172 ? 7.188 -6.375 -11.602 1 98.69 172 LEU B C 1
ATOM 5695 O O . LEU B 1 172 ? 8.047 -6.418 -10.719 1 98.69 172 LEU B O 1
ATOM 5699 N N . LYS B 1 173 ? 6.578 -5.293 -11.961 1 97.75 173 LYS B N 1
ATOM 5700 C CA . LYS B 1 173 ? 6.91 -4.023 -11.32 1 97.75 173 LYS B CA 1
ATOM 5701 C C . LYS B 1 173 ? 6.617 -4.074 -9.82 1 97.75 173 LYS B C 1
ATOM 5703 O O . LYS B 1 173 ? 7.359 -3.508 -9.016 1 97.75 173 LYS B O 1
ATOM 5708 N N . GLY B 1 174 ? 5.566 -4.695 -9.453 1 98.19 174 GLY B N 1
ATOM 5709 C CA . GLY B 1 174 ? 5.207 -4.785 -8.047 1 98.19 174 GLY B CA 1
ATOM 5710 C C . GLY B 1 174 ? 6.18 -5.613 -7.234 1 98.19 174 GLY B C 1
ATOM 5711 O O . GLY B 1 174 ? 6.598 -5.203 -6.145 1 98.19 174 GLY B O 1
ATOM 5712 N N . PHE B 1 175 ? 6.598 -6.719 -7.719 1 98.62 175 PHE B N 1
ATOM 5713 C CA . PHE B 1 175 ? 7.469 -7.637 -6.992 1 98.62 175 PHE B CA 1
ATOM 5714 C C . PHE B 1 175 ? 8.914 -7.156 -7.027 1 98.62 175 PHE B C 1
ATOM 5716 O O . PHE B 1 175 ? 9.625 -7.242 -6.027 1 98.62 175 PHE B O 1
ATOM 5723 N N . GLN B 1 176 ? 9.328 -6.668 -8.234 1 97.88 176 GLN B N 1
ATOM 5724 C CA . GLN B 1 176 ? 10.742 -6.379 -8.461 1 97.88 176 GLN B CA 1
ATOM 5725 C C . GLN B 1 176 ? 11.062 -4.914 -8.172 1 97.88 176 GLN B C 1
ATOM 5727 O O . GLN B 1 176 ? 12.195 -4.574 -7.832 1 97.88 176 GLN B O 1
ATOM 5732 N N . GLY B 1 177 ? 10.07 -4.059 -8.297 1 94 177 GLY B N 1
ATOM 5733 C CA . GLY B 1 177 ? 10.328 -2.627 -8.336 1 94 177 GLY B CA 1
ATOM 5734 C C . GLY B 1 177 ? 10.75 -2.135 -9.711 1 94 177 GLY B C 1
ATOM 5735 O O . GLY B 1 177 ? 10.852 -2.922 -10.648 1 94 177 GLY B O 1
ATOM 5736 N N . GLU B 1 178 ? 10.938 -0.855 -9.797 1 88.06 178 GLU B N 1
ATOM 5737 C CA . GLU B 1 178 ? 11.453 -0.324 -11.055 1 88.06 178 GLU B CA 1
ATOM 5738 C C . GLU B 1 178 ? 12.797 -0.949 -11.414 1 88.06 178 GLU B C 1
ATOM 5740 O O . GLU B 1 178 ? 13.094 -1.163 -12.594 1 88.06 178 GLU B O 1
ATOM 5745 N N . THR B 1 179 ? 13.523 -1.146 -10.352 1 90.5 179 THR B N 1
ATOM 5746 C CA . THR B 1 179 ? 14.781 -1.877 -10.461 1 90.5 179 THR B CA 1
ATOM 5747 C C . THR B 1 179 ? 14.938 -2.865 -9.312 1 90.5 179 THR B C 1
ATOM 5749 O O . THR B 1 179 ? 14.57 -2.564 -8.172 1 90.5 179 THR B O 1
ATOM 5752 N N . LEU B 1 180 ? 15.469 -4.008 -9.664 1 95.06 180 LEU B N 1
ATOM 5753 C CA . LEU B 1 180 ? 15.695 -5.008 -8.625 1 95.06 180 LEU B CA 1
ATOM 5754 C C . LEU B 1 180 ? 16.625 -4.465 -7.535 1 95.06 180 LEU B C 1
ATOM 5756 O O . LEU B 1 180 ? 17.672 -3.895 -7.836 1 95.06 180 LEU B O 1
ATOM 5760 N N . GLY B 1 181 ? 16.234 -4.629 -6.25 1 93.75 181 GLY B N 1
ATOM 5761 C CA . GLY B 1 181 ? 17.016 -4.102 -5.152 1 93.75 181 GLY B CA 1
ATOM 5762 C C . GLY B 1 181 ? 16.781 -4.82 -3.84 1 93.75 181 GLY B C 1
ATOM 5763 O O . GLY B 1 181 ? 16.25 -5.934 -3.824 1 93.75 181 GLY B O 1
ATOM 5764 N N . HIS B 1 182 ? 17.094 -4.215 -2.77 1 93.25 182 HIS B N 1
ATOM 5765 C CA . HIS B 1 182 ? 17.172 -4.848 -1.457 1 93.25 182 HIS B CA 1
ATOM 5766 C C . HIS B 1 182 ? 15.781 -5.164 -0.92 1 93.25 182 HIS B C 1
ATOM 5768 O O . HIS B 1 182 ? 15.633 -5.949 0.018 1 93.25 182 HIS B O 1
ATOM 5774 N N . HIS B 1 183 ? 14.82 -4.574 -1.5 1 92.38 183 HIS B N 1
ATOM 5775 C CA . HIS B 1 183 ? 13.469 -4.848 -1.027 1 92.38 183 HIS B CA 1
ATOM 5776 C C . HIS B 1 183 ? 12.625 -5.5 -2.119 1 92.38 183 HIS B C 1
ATOM 5778 O O . HIS B 1 183 ? 11.391 -5.465 -2.061 1 92.38 183 HIS B O 1
ATOM 5784 N N . SER B 1 184 ? 13.273 -6.062 -3.07 1 97.62 184 SER B N 1
ATOM 5785 C CA . SER B 1 184 ? 12.609 -6.734 -4.184 1 97.62 184 SER B CA 1
ATOM 5786 C C . SER B 1 184 ? 12.461 -8.227 -3.914 1 97.62 184 SER B C 1
ATOM 5788 O O . SER B 1 184 ? 13.102 -8.773 -3.016 1 97.62 184 SER B O 1
ATOM 5790 N N . VAL B 1 185 ? 11.547 -8.805 -4.539 1 98.69 185 VAL B N 1
ATOM 5791 C CA . VAL B 1 185 ? 11.453 -10.242 -4.762 1 98.69 185 VAL B CA 1
ATOM 5792 C C . VAL B 1 185 ? 11.586 -10.547 -6.25 1 98.69 185 VAL B C 1
ATOM 5794 O O . VAL B 1 185 ? 10.867 -9.977 -7.074 1 98.69 185 VAL B O 1
ATOM 5797 N N . THR B 1 186 ? 12.586 -11.359 -6.562 1 98.62 186 THR B N 1
ATOM 5798 C CA . THR B 1 186 ? 12.734 -11.734 -7.965 1 98.62 186 THR B CA 1
ATOM 5799 C C . THR B 1 186 ? 11.641 -12.719 -8.375 1 98.62 186 THR B C 1
ATOM 5801 O O . THR B 1 186 ? 11.07 -13.406 -7.527 1 98.62 186 THR B O 1
ATOM 5804 N N . THR B 1 187 ? 11.32 -12.719 -9.664 1 98.62 187 THR B N 1
ATOM 5805 C CA . THR B 1 187 ? 10.195 -13.523 -10.141 1 98.62 187 THR B CA 1
ATOM 5806 C C . THR B 1 187 ? 10.648 -14.492 -11.219 1 98.62 187 THR B C 1
ATOM 5808 O O . THR B 1 187 ? 11.656 -14.258 -11.898 1 98.62 187 THR B O 1
ATOM 5811 N N . VAL B 1 188 ? 9.969 -15.57 -11.281 1 98.69 188 VAL B N 1
ATOM 5812 C CA . VAL B 1 188 ? 10.156 -16.547 -12.352 1 98.69 188 VAL B CA 1
ATOM 5813 C C . VAL B 1 188 ? 8.938 -16.547 -13.273 1 98.69 188 VAL B C 1
ATOM 5815 O O . VAL B 1 188 ? 7.883 -17.078 -12.914 1 98.69 188 VAL B O 1
ATOM 5818 N N . THR B 1 189 ? 9.109 -15.953 -14.398 1 98.62 189 THR B N 1
ATOM 5819 C CA . THR B 1 189 ? 8.039 -15.961 -15.391 1 98.62 189 THR B CA 1
ATOM 5820 C C . THR B 1 189 ? 7.945 -17.328 -16.078 1 98.62 189 THR B C 1
ATOM 5822 O O . THR B 1 189 ? 8.961 -17.891 -16.5 1 98.62 189 THR B O 1
ATOM 5825 N N . LYS B 1 190 ? 6.766 -17.859 -16.172 1 98.19 190 LYS B N 1
ATOM 5826 C CA . LYS B 1 190 ? 6.656 -19.25 -16.609 1 98.19 190 LYS B CA 1
ATOM 5827 C C . LYS B 1 190 ? 5.305 -19.5 -17.266 1 98.19 190 LYS B C 1
ATOM 5829 O O . LYS B 1 190 ? 4.371 -18.719 -17.109 1 98.19 190 LYS B O 1
ATOM 5834 N N . HIS B 1 191 ? 5.105 -20.625 -18.094 1 97.94 191 HIS B N 1
ATOM 5835 C CA . HIS B 1 191 ? 6.16 -21.516 -18.547 1 97.94 191 HIS B CA 1
ATOM 5836 C C . HIS B 1 191 ? 6.543 -21.234 -20 1 97.94 191 HIS B C 1
ATOM 5838 O O . HIS B 1 191 ? 5.715 -21.375 -20.891 1 97.94 191 HIS B O 1
ATOM 5844 N N . PHE B 1 192 ? 7.676 -20.938 -20.203 1 98.62 192 PHE B N 1
ATOM 5845 C CA . PHE B 1 192 ? 8.133 -20.547 -21.531 1 98.62 192 PHE B CA 1
ATOM 5846 C C . PHE B 1 192 ? 8.234 -21.75 -22.453 1 98.62 192 PHE B C 1
ATOM 5848 O O . PHE B 1 192 ? 8.773 -22.797 -22.062 1 98.62 192 PHE B O 1
ATOM 5855 N N . PRO B 1 193 ? 7.754 -21.656 -23.719 1 97.75 193 PRO B N 1
ATOM 5856 C CA . PRO B 1 193 ? 7.1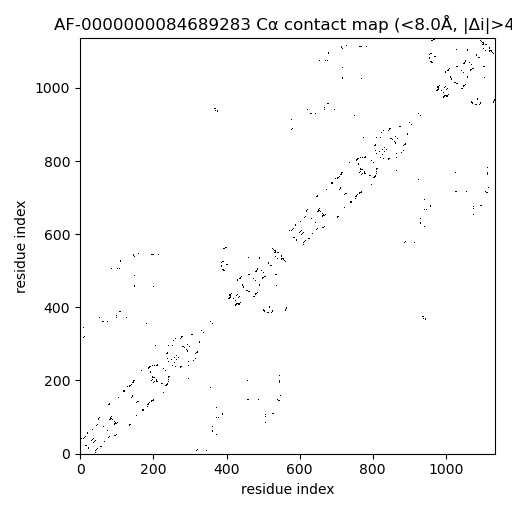95 -20.469 -24.359 1 97.75 193 PRO B CA 1
ATOM 5857 C C . PRO B 1 193 ? 5.668 -20.438 -24.328 1 97.75 193 PRO B C 1
ATOM 5859 O O . PRO B 1 193 ? 5.039 -19.812 -25.172 1 97.75 193 PRO B O 1
ATOM 5862 N N . GLY B 1 194 ? 5.086 -21.156 -23.422 1 95.44 194 GLY B N 1
ATOM 5863 C CA . GLY B 1 194 ? 3.645 -21.203 -23.25 1 95.44 194 GLY B CA 1
ATOM 5864 C C . GLY B 1 194 ? 3.109 -22.625 -23.109 1 95.44 194 GLY B C 1
ATOM 5865 O O . GLY B 1 194 ? 3.465 -23.5 -23.906 1 95.44 194 GLY B O 1
ATOM 5866 N N . GLY B 1 195 ? 2.25 -22.844 -22.141 1 93 195 GLY B N 1
ATOM 5867 C CA . GLY B 1 195 ? 1.728 -24.172 -21.891 1 93 195 GLY B CA 1
ATOM 5868 C C . GLY B 1 195 ? 0.279 -24.328 -22.312 1 93 195 GLY B C 1
ATOM 5869 O O . GLY B 1 195 ? -0.265 -25.438 -22.266 1 93 195 GLY B O 1
ATOM 5870 N N . GLY B 1 196 ? -0.367 -23.344 -22.812 1 93.19 196 GLY B N 1
ATOM 5871 C CA . GLY B 1 196 ? -1.788 -23.328 -23.109 1 93.19 196 GLY B CA 1
ATOM 5872 C C . GLY B 1 196 ? -2.166 -24.281 -24.234 1 93.19 196 GLY B C 1
ATOM 5873 O O . GLY B 1 196 ? -3.215 -24.938 -24.172 1 93.19 196 GLY B O 1
ATOM 5874 N N . PRO B 1 197 ? -1.285 -24.484 -25.188 1 95.81 197 PRO B N 1
ATOM 5875 C CA . PRO B 1 197 ? -1.599 -25.359 -26.312 1 95.81 197 PRO B CA 1
ATOM 5876 C C . PRO B 1 197 ? -1.371 -26.844 -26 1 95.81 197 PRO B C 1
ATOM 5878 O O . PRO B 1 197 ? -0.953 -27.609 -26.875 1 95.81 197 PRO B O 1
ATOM 5881 N N . GLY B 1 198 ? -1.556 -27.234 -24.812 1 95.75 198 GLY B N 1
ATOM 5882 C CA . GLY B 1 198 ? -1.437 -28.641 -24.438 1 95.75 198 GLY B CA 1
ATOM 5883 C C . GLY B 1 198 ? -2.463 -29.531 -25.109 1 95.75 198 GLY B C 1
ATOM 5884 O O . GLY B 1 198 ? -3.646 -29.188 -25.156 1 95.75 198 GLY B O 1
ATOM 5885 N N . GLN B 1 199 ? -1.983 -30.562 -25.625 1 96.19 199 GLN B N 1
ATOM 5886 C CA . GLN B 1 199 ? -2.857 -31.484 -26.344 1 96.19 199 GLN B CA 1
ATOM 5887 C C . GLN B 1 199 ? -4.008 -31.969 -25.453 1 96.19 199 GLN B C 1
ATOM 5889 O O . GLN B 1 199 ? -3.779 -32.5 -24.359 1 96.19 199 GLN B O 1
ATOM 5894 N N . ASN B 1 200 ? -5.23 -31.719 -25.906 1 95.31 200 ASN B N 1
ATOM 5895 C CA . ASN B 1 200 ? -6.473 -32.094 -25.25 1 95.31 200 ASN B CA 1
ATOM 5896 C C . ASN B 1 200 ? -6.578 -31.484 -23.859 1 95.31 200 ASN B C 1
ATOM 5898 O O . ASN B 1 200 ? -7.387 -31.922 -23.031 1 95.31 200 ASN B O 1
ATOM 5902 N N . GLY B 1 201 ? -5.719 -30.562 -23.547 1 95.31 201 GLY B N 1
ATOM 5903 C CA . GLY B 1 201 ? -5.758 -29.859 -22.266 1 95.31 201 GLY B CA 1
ATOM 5904 C C . GLY B 1 201 ? -5.137 -30.656 -21.125 1 95.31 201 GLY B C 1
ATOM 5905 O O . GLY B 1 201 ? -5.285 -30.281 -19.969 1 95.31 201 GLY B O 1
ATOM 5906 N N . ASN B 1 202 ? -4.469 -31.719 -21.438 1 95.12 202 ASN B N 1
ATOM 5907 C CA . ASN B 1 202 ? -3.822 -32.531 -20.422 1 95.12 202 ASN B CA 1
ATOM 5908 C C . ASN B 1 202 ? -2.555 -31.875 -19.891 1 95.12 202 ASN B C 1
ATOM 5910 O O . ASN B 1 202 ? -1.849 -31.188 -20.641 1 95.12 202 ASN B O 1
ATOM 5914 N N . ASP B 1 203 ? -2.277 -32.094 -18.609 1 93.38 203 ASP B N 1
ATOM 5915 C CA . ASP B 1 203 ? -1.152 -31.422 -17.969 1 93.38 203 ASP B CA 1
ATOM 5916 C C . ASP B 1 203 ? 0.167 -32.094 -18.328 1 93.38 203 ASP B C 1
ATOM 5918 O O . ASP B 1 203 ? 0.246 -33.344 -18.359 1 93.38 203 ASP B O 1
ATOM 5922 N N . SER B 1 204 ? 1.152 -31.344 -18.469 1 95.12 204 SER B N 1
ATOM 5923 C CA . SER B 1 204 ? 2.432 -31.797 -19 1 95.12 204 SER B CA 1
ATOM 5924 C C . SER B 1 204 ? 3.242 -32.531 -17.938 1 95.12 204 SER B C 1
ATOM 5926 O O . SER B 1 204 ? 4.281 -33.125 -18.234 1 95.12 204 SER B O 1
ATOM 5928 N N . HIS B 1 205 ? 2.803 -32.562 -16.688 1 93 205 HIS B N 1
ATOM 5929 C CA . HIS B 1 205 ? 3.42 -33.406 -15.672 1 93 205 HIS B CA 1
ATOM 5930 C C . HIS B 1 205 ? 3.275 -34.875 -16.031 1 93 205 HIS B C 1
ATOM 5932 O O . HIS B 1 205 ? 4.035 -35.719 -15.539 1 93 205 HIS B O 1
ATOM 5938 N N . PHE B 1 206 ? 2.354 -35.125 -16.891 1 93.19 206 PHE B N 1
ATOM 5939 C CA . PHE B 1 206 ? 1.985 -36.5 -17.156 1 93.19 206 PHE B CA 1
ATOM 5940 C C . PHE B 1 206 ? 2.141 -36.844 -18.625 1 93.19 206 PHE B C 1
ATOM 5942 O O . PHE B 1 206 ? 2.146 -35.938 -19.469 1 93.19 206 PHE B O 1
ATOM 5949 N N . GLU B 1 207 ? 2.189 -38.125 -18.859 1 94.31 207 GLU B N 1
ATOM 5950 C CA . GLU B 1 207 ? 2.443 -38.625 -20.219 1 94.31 207 GLU B CA 1
ATOM 5951 C C . GLU B 1 207 ? 1.354 -38.156 -21.188 1 94.31 207 GLU B C 1
ATOM 5953 O O . GLU B 1 207 ? 1.631 -37.875 -22.344 1 94.31 207 GLU B O 1
ATOM 5958 N N . THR B 1 208 ? 0.182 -38.094 -20.734 1 94.44 208 THR B N 1
ATOM 5959 C CA . THR B 1 208 ? -0.943 -37.75 -21.594 1 94.44 208 THR B CA 1
ATOM 5960 C C . THR B 1 208 ? -0.864 -36.281 -22.031 1 94.44 208 THR B C 1
ATOM 5962 O O . THR B 1 208 ? -1.505 -35.906 -23 1 94.44 208 THR B O 1
ATOM 5965 N N . GLY B 1 209 ? -0.195 -35.5 -21.297 1 95.69 209 GLY B N 1
ATOM 5966 C CA . GLY B 1 209 ? -0.116 -34.094 -21.578 1 95.69 209 GLY B CA 1
ATOM 5967 C C . GLY B 1 209 ? 1.257 -33.656 -22.062 1 95.69 209 GLY B C 1
ATOM 5968 O O . GLY B 1 209 ? 1.577 -32.469 -22.047 1 95.69 209 GLY B O 1
ATOM 5969 N N . LYS B 1 210 ? 2.133 -34.531 -22.516 1 97.69 210 LYS B N 1
ATOM 5970 C CA . LYS B 1 210 ? 3.543 -34.281 -22.797 1 97.69 210 LYS B CA 1
ATOM 5971 C C . LYS B 1 210 ? 3.711 -33.438 -24.062 1 97.69 210 LYS B C 1
ATOM 5973 O O . LYS B 1 210 ? 4.781 -32.875 -24.297 1 97.69 210 LYS B O 1
ATOM 5978 N N . ASN B 1 211 ? 2.656 -33.312 -24.891 1 98.31 211 ASN B N 1
ATOM 5979 C CA . ASN B 1 211 ? 2.799 -32.656 -26.188 1 98.31 211 ASN B CA 1
ATOM 5980 C C . ASN B 1 211 ? 2.109 -31.312 -26.234 1 98.31 211 ASN B C 1
ATOM 5982 O O . ASN B 1 211 ? 0.938 -31.188 -25.859 1 98.31 211 ASN B O 1
ATOM 5986 N N . ASN B 1 212 ? 2.816 -30.266 -26.625 1 98.12 212 ASN B N 1
ATOM 5987 C CA . ASN B 1 212 ? 2.217 -29.031 -27.109 1 98.12 212 ASN B CA 1
ATOM 5988 C C . ASN B 1 212 ? 2.031 -29.062 -28.625 1 98.12 212 ASN B C 1
ATOM 5990 O O . ASN B 1 212 ? 2.961 -29.406 -29.359 1 98.12 212 ASN B O 1
ATOM 5994 N N . ILE B 1 213 ? 0.844 -28.719 -29.109 1 97.88 213 ILE B N 1
ATOM 5995 C CA . ILE B 1 213 ? 0.542 -28.766 -30.531 1 97.88 213 ILE B CA 1
ATOM 5996 C C . ILE B 1 213 ? 0.061 -27.391 -31.016 1 97.88 213 ILE B C 1
ATOM 5998 O O . ILE B 1 213 ? -0.49 -26.625 -30.219 1 97.88 213 ILE B O 1
ATOM 6002 N N . TYR B 1 214 ? 0.313 -27.125 -32.281 1 97.62 214 TYR B N 1
ATOM 6003 C CA . TYR B 1 214 ? 0.003 -25.812 -32.844 1 97.62 214 TYR B CA 1
ATOM 6004 C C . TYR B 1 214 ? -0.726 -25.938 -34.156 1 97.62 214 TYR B C 1
ATOM 6006 O O . TYR B 1 214 ? -0.276 -25.391 -35.188 1 97.62 214 TYR B O 1
ATOM 6014 N N . PRO B 1 215 ? -1.892 -26.453 -34.125 1 97.5 215 PRO B N 1
ATOM 6015 C CA . PRO B 1 215 ? -2.607 -26.688 -35.375 1 97.5 215 PRO B CA 1
ATOM 6016 C C . PRO B 1 215 ? -3.037 -25.406 -36.094 1 97.5 215 PRO B C 1
ATOM 6018 O O . PRO B 1 215 ? -3.236 -25.391 -37.312 1 97.5 215 PRO B O 1
ATOM 6021 N N . GLY B 1 216 ? -3.203 -24.344 -35.406 1 97.81 216 GLY B N 1
ATOM 6022 C CA . GLY B 1 216 ? -3.6 -23.078 -36 1 97.81 216 GLY B CA 1
ATOM 6023 C C . GLY B 1 216 ? -2.422 -22.203 -36.375 1 97.81 216 GLY B C 1
ATOM 6024 O O . GLY B 1 216 ? -2.602 -21.141 -36.969 1 97.81 216 GLY B O 1
ATOM 6025 N N . GLY B 1 217 ? -1.269 -22.609 -36 1 97.5 217 GLY B N 1
ATOM 6026 C CA . GLY B 1 217 ? -0.073 -21.844 -36.312 1 97.5 217 GLY B CA 1
ATOM 6027 C C . GLY B 1 217 ? 0.107 -20.641 -35.406 1 97.5 217 GLY B C 1
ATOM 6028 O O . GLY B 1 217 ? 0.681 -19.625 -35.812 1 97.5 217 GLY B O 1
ATOM 6029 N N . TYR B 1 218 ? -0.321 -20.688 -34.188 1 97.75 218 TYR B N 1
ATOM 6030 C CA . TYR B 1 218 ? -0.339 -19.516 -33.312 1 97.75 218 TYR B CA 1
ATOM 6031 C C . TYR B 1 218 ? 0.783 -19.594 -32.281 1 97.75 218 TYR B C 1
ATOM 6033 O O . TYR B 1 218 ? 0.628 -19.125 -31.156 1 97.75 218 TYR B O 1
ATOM 6041 N N . PHE B 1 219 ? 1.873 -20.188 -32.625 1 97.44 219 PHE B N 1
ATOM 6042 C CA . PHE B 1 219 ? 3.023 -20.25 -31.719 1 97.44 219 PHE B CA 1
ATOM 6043 C C . PHE B 1 219 ? 3.436 -18.844 -31.281 1 97.44 219 PHE B C 1
ATOM 6045 O O . PHE B 1 219 ? 3.641 -18.609 -30.078 1 97.44 219 PHE B O 1
ATOM 6052 N N . ASP B 1 220 ? 3.465 -17.922 -32.188 1 97.5 220 ASP B N 1
ATOM 6053 C CA . ASP B 1 220 ? 3.924 -16.578 -31.922 1 97.5 220 ASP B CA 1
ATOM 6054 C C . ASP B 1 220 ? 2.955 -15.844 -30.984 1 97.5 220 ASP B C 1
ATOM 6056 O O . ASP B 1 220 ? 3.365 -14.984 -30.203 1 97.5 220 ASP B O 1
ATOM 6060 N N . TYR B 1 221 ? 1.684 -16.141 -31.062 1 98.19 221 TYR B N 1
ATOM 6061 C CA . TYR B 1 221 ? 0.69 -15.547 -30.172 1 98.19 221 TYR B CA 1
ATOM 6062 C C . TYR B 1 221 ? 1.024 -15.836 -28.719 1 98.19 221 TYR B C 1
ATOM 6064 O O . TYR B 1 221 ? 0.91 -14.953 -27.859 1 98.19 221 TYR B O 1
ATOM 6072 N N . HIS B 1 222 ? 1.446 -16.984 -28.469 1 98.31 222 HIS B N 1
ATOM 6073 C CA . HIS B 1 222 ? 1.739 -17.406 -27.094 1 98.31 222 HIS B CA 1
ATOM 6074 C C . HIS B 1 222 ? 3.021 -16.766 -26.578 1 98.31 222 HIS B C 1
ATOM 6076 O O . HIS B 1 222 ? 3.275 -16.766 -25.375 1 98.31 222 HIS B O 1
ATOM 6082 N N . LEU B 1 223 ? 3.861 -16.172 -27.453 1 98.56 223 LEU B N 1
ATOM 6083 C CA . LEU B 1 223 ? 5.109 -15.516 -27.062 1 98.56 223 LEU B CA 1
ATOM 6084 C C . LEU B 1 223 ? 4.863 -14.07 -26.641 1 98.56 223 LEU B C 1
ATOM 6086 O O . LEU B 1 223 ? 5.723 -13.445 -26.016 1 98.56 223 LEU B O 1
ATOM 6090 N N . ILE B 1 224 ? 3.699 -13.5 -26.969 1 98.75 224 ILE B N 1
ATOM 6091 C CA . ILE B 1 224 ? 3.428 -12.078 -26.828 1 98.75 224 ILE B CA 1
ATOM 6092 C C . ILE B 1 224 ? 3.596 -11.672 -25.359 1 98.75 224 ILE B C 1
ATOM 6094 O O . ILE B 1 224 ? 4.316 -10.719 -25.047 1 98.75 224 ILE B O 1
ATOM 6098 N N . PRO B 1 225 ? 2.988 -12.438 -24.406 1 98.81 225 PRO B N 1
ATOM 6099 C CA . PRO B 1 225 ? 3.166 -12.008 -23.016 1 98.81 225 PRO B CA 1
ATOM 6100 C C . PRO B 1 225 ? 4.617 -12.109 -22.547 1 98.81 225 PRO B C 1
ATOM 6102 O O . PRO B 1 225 ? 5.062 -11.297 -21.734 1 98.81 225 PRO B O 1
ATOM 6105 N N . PHE B 1 226 ? 5.363 -13.055 -23.016 1 98.88 226 PHE B N 1
ATOM 6106 C CA . PHE B 1 226 ? 6.758 -13.227 -22.625 1 98.88 226 PHE B CA 1
ATOM 6107 C C . PHE B 1 226 ? 7.613 -12.094 -23.156 1 98.88 226 PHE B C 1
ATOM 6109 O O . PHE B 1 226 ? 8.531 -11.617 -22.484 1 98.88 226 PHE B O 1
ATOM 6116 N N . LYS B 1 227 ? 7.34 -11.695 -24.391 1 98.81 227 LYS B N 1
ATOM 6117 C CA . LYS B 1 227 ? 8.031 -10.531 -24.938 1 98.81 227 LYS B CA 1
ATOM 6118 C C . LYS B 1 227 ? 7.793 -9.297 -24.062 1 98.81 227 LYS B C 1
ATOM 6120 O O . LYS B 1 227 ? 8.719 -8.531 -23.797 1 98.81 227 LYS B O 1
ATOM 6125 N N . ALA B 1 228 ? 6.547 -9.133 -23.625 1 98.75 228 ALA B N 1
ATOM 6126 C CA . ALA B 1 228 ? 6.215 -8.023 -22.734 1 98.75 228 ALA B CA 1
ATOM 6127 C C . ALA B 1 228 ? 6.961 -8.133 -21.406 1 98.75 228 ALA B C 1
ATOM 6129 O O . ALA B 1 228 ? 7.465 -7.133 -20.891 1 98.75 228 ALA B O 1
ATOM 6130 N N . ALA B 1 229 ? 7.043 -9.328 -20.875 1 98.69 229 ALA B N 1
ATOM 6131 C CA . ALA B 1 229 ? 7.746 -9.562 -19.609 1 98.69 229 ALA B CA 1
ATOM 6132 C C . ALA B 1 229 ? 9.227 -9.227 -19.75 1 98.69 229 ALA B C 1
ATOM 6134 O O . ALA B 1 229 ? 9.805 -8.578 -18.875 1 98.69 229 ALA B O 1
ATOM 6135 N N . ILE B 1 230 ? 9.852 -9.703 -20.828 1 98.69 230 ILE B N 1
ATOM 6136 C CA . ILE B 1 230 ? 11.266 -9.453 -21.062 1 98.69 230 ILE B CA 1
ATOM 6137 C C . ILE B 1 230 ? 11.516 -7.949 -21.172 1 98.69 230 ILE B C 1
ATOM 6139 O O . ILE B 1 230 ? 12.453 -7.422 -20.562 1 98.69 230 ILE B O 1
ATOM 6143 N N . ALA B 1 231 ? 10.648 -7.27 -21.875 1 98.12 231 ALA B N 1
ATOM 6144 C CA . ALA B 1 231 ? 10.781 -5.824 -22.031 1 98.12 231 ALA B CA 1
ATOM 6145 C C . ALA B 1 231 ? 10.625 -5.109 -20.688 1 98.12 231 ALA B C 1
ATOM 6147 O O . ALA B 1 231 ? 11.234 -4.062 -20.453 1 98.12 231 ALA B O 1
ATOM 6148 N N . ALA B 1 232 ? 9.852 -5.727 -19.828 1 97.5 232 ALA B N 1
ATOM 6149 C CA . ALA B 1 232 ? 9.586 -5.125 -18.531 1 97.5 232 ALA B CA 1
ATOM 6150 C C . ALA B 1 232 ? 10.672 -5.484 -17.516 1 97.5 232 ALA B C 1
ATOM 6152 O O . ALA B 1 232 ? 10.609 -5.07 -16.359 1 97.5 232 ALA B O 1
ATOM 6153 N N . GLY B 1 233 ? 11.625 -6.27 -17.891 1 97.5 233 GLY B N 1
ATOM 6154 C CA . GLY B 1 233 ? 12.75 -6.574 -17.016 1 97.5 233 GLY B CA 1
ATOM 6155 C C . GLY B 1 233 ? 12.578 -7.875 -16.25 1 97.5 233 GLY B C 1
ATOM 6156 O O . GLY B 1 233 ? 13.031 -7.992 -15.109 1 97.5 233 GLY B O 1
ATOM 6157 N N . ALA B 1 234 ? 11.914 -8.836 -16.828 1 98 234 ALA B N 1
ATOM 6158 C CA . ALA B 1 234 ? 11.805 -10.148 -16.203 1 98 234 ALA B CA 1
ATOM 6159 C C . ALA B 1 234 ? 13.18 -10.68 -15.797 1 98 234 ALA B C 1
ATOM 6161 O O . ALA B 1 234 ? 14.156 -10.523 -16.531 1 98 234 ALA B O 1
ATOM 6162 N N . ARG B 1 235 ? 13.25 -11.289 -14.641 1 98.19 235 ARG B N 1
ATOM 6163 C CA . ARG B 1 235 ? 14.531 -11.688 -14.078 1 98.19 235 ARG B CA 1
ATOM 6164 C C . ARG B 1 235 ? 14.828 -13.156 -14.359 1 98.19 235 ARG B C 1
ATOM 6166 O O . ARG B 1 235 ? 15.977 -13.531 -14.602 1 98.19 235 ARG B O 1
ATOM 6173 N N . GLN B 1 236 ? 13.805 -13.977 -14.227 1 98.75 236 GLN B N 1
ATOM 6174 C CA . GLN B 1 236 ? 13.969 -15.414 -14.43 1 98.75 236 GLN B CA 1
ATOM 6175 C C . GLN B 1 236 ? 12.875 -15.977 -15.328 1 98.75 236 GLN B C 1
ATOM 6177 O O . GLN B 1 236 ? 11.781 -15.414 -15.406 1 98.75 236 GLN B O 1
ATOM 6182 N N . MET B 1 237 ? 13.234 -17.031 -16.062 1 98.81 237 MET B N 1
ATOM 6183 C CA . MET B 1 237 ? 12.32 -17.75 -16.938 1 98.81 237 MET B CA 1
ATOM 6184 C C . MET B 1 237 ? 12.359 -19.25 -16.641 1 98.81 237 MET B C 1
ATOM 6186 O O . MET B 1 237 ? 13.414 -19.797 -16.328 1 98.81 237 MET B O 1
ATOM 6190 N N . MET B 1 238 ? 11.211 -19.859 -16.75 1 98.81 238 MET B N 1
ATOM 6191 C CA . MET B 1 238 ? 11.117 -21.312 -16.594 1 98.81 238 MET B CA 1
ATOM 6192 C C . MET B 1 238 ? 10.484 -21.953 -17.812 1 98.81 238 MET B C 1
ATOM 6194 O O . MET B 1 238 ? 9.312 -21.688 -18.125 1 98.81 238 MET B O 1
ATOM 6198 N N . PRO B 1 239 ? 11.195 -22.812 -18.516 1 98.69 239 PRO B N 1
ATOM 6199 C CA . PRO B 1 239 ? 10.602 -23.547 -19.641 1 98.69 239 PRO B CA 1
ATOM 6200 C C . PRO B 1 239 ? 9.594 -24.594 -19.203 1 98.69 239 PRO B C 1
ATOM 6202 O O . PRO B 1 239 ? 9.75 -25.203 -18.141 1 98.69 239 PRO B O 1
ATOM 6205 N N . SER B 1 240 ? 8.664 -24.828 -20.031 1 97.44 240 SER B N 1
ATOM 6206 C CA . SER B 1 240 ? 7.602 -25.797 -19.797 1 97.44 240 SER B CA 1
ATOM 6207 C C . SER B 1 240 ? 8.133 -27.219 -19.859 1 97.44 240 SER B C 1
ATOM 6209 O O . SER B 1 240 ? 9.164 -27.484 -20.469 1 97.44 240 SER B O 1
ATOM 6211 N N . TYR B 1 241 ? 7.391 -28.156 -19.281 1 97.12 241 TYR B N 1
ATOM 6212 C CA . TYR B 1 241 ? 7.688 -29.594 -19.328 1 97.12 241 TYR B CA 1
ATOM 6213 C C . TYR B 1 241 ? 7.426 -30.156 -20.734 1 97.12 241 TYR B C 1
ATOM 6215 O O . TYR B 1 241 ? 7.953 -31.203 -21.078 1 97.12 241 TYR B O 1
ATOM 6223 N N . ALA B 1 242 ? 6.551 -29.547 -21.453 1 97.88 242 ALA B N 1
ATOM 6224 C CA . ALA B 1 242 ? 6.031 -30.109 -22.688 1 97.88 242 ALA B CA 1
ATOM 6225 C C . ALA B 1 242 ? 7.086 -30.094 -23.781 1 97.88 242 ALA B C 1
ATOM 6227 O O . ALA B 1 242 ? 8.133 -29.469 -23.641 1 97.88 242 ALA B O 1
ATOM 6228 N N . ARG B 1 243 ? 6.816 -30.922 -24.828 1 98.06 243 ARG B N 1
ATOM 6229 C CA . ARG B 1 243 ? 7.629 -30.859 -26.031 1 98.06 243 ARG B CA 1
ATOM 6230 C C . ARG B 1 243 ? 6.812 -30.359 -27.219 1 98.06 243 ARG B C 1
ATOM 6232 O O . ARG B 1 243 ? 5.613 -30.625 -27.312 1 98.06 243 ARG B O 1
ATOM 6239 N N . PRO B 1 244 ? 7.453 -29.578 -28.078 1 97.81 244 PRO B N 1
ATOM 6240 C CA . PRO B 1 244 ? 6.762 -29.094 -29.281 1 97.81 244 PRO B CA 1
ATOM 6241 C C . PRO B 1 244 ? 6.633 -30.156 -30.359 1 97.81 244 PRO B C 1
ATOM 6243 O O . PRO B 1 244 ? 7.602 -30.859 -30.656 1 97.81 244 PRO B O 1
ATOM 6246 N N . ILE B 1 245 ? 5.488 -30.266 -30.922 1 97.69 245 ILE B N 1
ATOM 6247 C CA . ILE B 1 245 ? 5.254 -31.234 -31.984 1 97.69 245 ILE B CA 1
ATOM 6248 C C . ILE B 1 245 ? 4.973 -30.5 -33.312 1 97.69 245 ILE B C 1
ATOM 6250 O O . ILE B 1 245 ? 4.207 -29.531 -33.312 1 97.69 245 ILE B O 1
ATOM 6254 N N . GLY B 1 246 ? 5.551 -31.016 -34.281 1 95.06 246 GLY B N 1
ATOM 6255 C CA . GLY B 1 246 ? 5.266 -30.484 -35.625 1 95.06 246 GLY B CA 1
ATOM 6256 C C . GLY B 1 246 ? 5.805 -29.094 -35.844 1 95.06 246 GLY B C 1
ATOM 6257 O O . GLY B 1 246 ? 5.23 -28.312 -36.594 1 95.06 246 GLY B O 1
ATOM 6258 N N . THR B 1 247 ? 6.754 -28.688 -35.094 1 96.62 247 THR B N 1
ATOM 6259 C CA . THR B 1 247 ? 7.391 -27.391 -35.25 1 96.62 247 THR B CA 1
ATOM 6260 C C . THR B 1 247 ? 8.828 -27.547 -35.75 1 96.62 247 THR B C 1
ATOM 6262 O O . THR B 1 247 ? 9.281 -28.656 -36 1 96.62 247 THR B O 1
ATOM 6265 N N . LYS B 1 248 ? 9.547 -26.406 -35.844 1 97.12 248 LYS B N 1
ATOM 6266 C CA . LYS B 1 248 ? 10.938 -26.422 -36.312 1 97.12 248 LYS B CA 1
ATOM 6267 C C . LYS B 1 248 ? 11.867 -26.875 -35.188 1 97.12 248 LYS B C 1
ATOM 6269 O O . LYS B 1 248 ? 13.039 -27.156 -35.406 1 97.12 248 LYS B O 1
ATOM 6274 N N . TYR B 1 249 ? 11.391 -26.969 -34.031 1 97.94 249 TYR B N 1
ATOM 6275 C CA . TYR B 1 249 ? 12.219 -27.266 -32.875 1 97.94 249 TYR B CA 1
ATOM 6276 C C . TYR B 1 249 ? 12.289 -28.781 -32.625 1 97.94 249 TYR B C 1
ATOM 6278 O O . TYR B 1 249 ? 11.375 -29.516 -32.969 1 97.94 249 TYR B O 1
ATOM 6286 N N . GLU B 1 250 ? 13.414 -29.156 -31.922 1 98.19 250 GLU B N 1
ATOM 6287 C CA . GLU B 1 250 ? 13.547 -30.547 -31.5 1 98.19 250 GLU B CA 1
ATOM 6288 C C . GLU B 1 250 ? 12.359 -30.984 -30.641 1 98.19 250 GLU B C 1
ATOM 6290 O O . GLU B 1 250 ? 11.891 -30.219 -29.797 1 98.19 250 GLU B O 1
ATOM 6295 N N . GLU B 1 251 ? 11.852 -32.156 -30.828 1 98.19 251 GLU B N 1
ATOM 6296 C CA . GLU B 1 251 ? 10.688 -32.656 -30.078 1 98.19 251 GLU B CA 1
ATOM 6297 C C . GLU B 1 251 ? 11.102 -33.25 -28.75 1 98.19 251 GLU B C 1
ATOM 6299 O O . GLU B 1 251 ? 10.82 -34.438 -28.484 1 98.19 251 GLU B O 1
ATOM 6304 N N . VAL B 1 252 ? 11.648 -32.5 -27.969 1 98.38 252 VAL B N 1
ATOM 6305 C CA . VAL B 1 252 ? 11.984 -32.781 -26.578 1 98.38 252 VAL B CA 1
ATOM 6306 C C . VAL B 1 252 ? 11.406 -31.688 -25.672 1 98.38 252 VAL B C 1
ATOM 6308 O O . VAL B 1 252 ? 11.047 -30.609 -26.141 1 98.38 252 VAL B O 1
ATOM 6311 N N . ALA B 1 253 ? 11.273 -32.062 -24.406 1 98.19 253 ALA B N 1
ATOM 6312 C CA . ALA B 1 253 ? 10.781 -31.094 -23.438 1 98.19 253 ALA B CA 1
ATOM 6313 C C . ALA B 1 253 ? 11.516 -29.766 -23.578 1 98.19 253 ALA B C 1
ATOM 6315 O O . ALA B 1 253 ? 12.711 -29.734 -23.875 1 98.19 253 ALA B O 1
ATOM 6316 N N . PHE B 1 254 ? 10.789 -28.672 -23.312 1 98.44 254 PHE B N 1
ATOM 6317 C CA . PHE B 1 254 ? 11.32 -27.344 -23.578 1 98.44 254 PHE B CA 1
ATOM 6318 C C . PHE B 1 254 ? 12.562 -27.078 -22.734 1 98.44 254 PHE B C 1
ATOM 6320 O O . PHE B 1 254 ? 13.469 -26.359 -23.156 1 98.44 254 PHE B O 1
ATOM 6327 N N . GLY B 1 255 ? 12.703 -27.672 -21.562 1 97.94 255 GLY B N 1
ATOM 6328 C CA . GLY B 1 255 ? 13.859 -27.5 -20.703 1 97.94 255 GLY B CA 1
ATOM 6329 C C . GLY B 1 255 ? 15.109 -28.172 -21.234 1 97.94 255 GLY B C 1
ATOM 6330 O O . GLY B 1 255 ? 16.219 -27.875 -20.781 1 97.94 255 GLY B O 1
ATOM 6331 N N . PHE B 1 256 ? 14.969 -29.031 -22.203 1 98.62 256 PHE B N 1
ATOM 6332 C CA . PHE B 1 256 ? 16.078 -29.734 -22.859 1 98.62 256 PHE B CA 1
ATOM 6333 C C . PHE B 1 256 ? 16.375 -29.125 -24.219 1 98.62 256 PHE B C 1
ATOM 6335 O O . PHE B 1 256 ? 17.312 -29.547 -24.891 1 98.62 256 PHE B O 1
ATOM 6342 N N . ASN B 1 257 ? 15.656 -28.188 -24.641 1 98.69 257 ASN B N 1
ATOM 6343 C CA . ASN B 1 257 ? 15.609 -27.766 -26.031 1 98.69 257 ASN B CA 1
ATOM 6344 C C . ASN B 1 257 ? 16.469 -26.531 -26.281 1 98.69 257 ASN B C 1
ATOM 6346 O O . ASN B 1 257 ? 16.047 -25.406 -26 1 98.69 257 ASN B O 1
ATOM 6350 N N . LYS B 1 258 ? 17.656 -26.719 -26.875 1 98.69 258 LYS B N 1
ATOM 6351 C CA . LYS B 1 258 ? 18.562 -25.625 -27.156 1 98.69 258 LYS B CA 1
ATOM 6352 C C . LYS B 1 258 ? 17.938 -24.609 -28.094 1 98.69 258 LYS B C 1
ATOM 6354 O O . LYS B 1 258 ? 18.172 -23.406 -27.969 1 98.69 258 LYS B O 1
ATOM 6359 N N . GLY B 1 259 ? 17.172 -25.094 -29.094 1 98.62 259 GLY B N 1
ATOM 6360 C CA . GLY B 1 259 ? 16.469 -24.203 -30 1 98.62 259 GLY B CA 1
ATOM 6361 C C . GLY B 1 259 ? 15.531 -23.25 -29.297 1 98.62 259 GLY B C 1
ATOM 6362 O O . GLY B 1 259 ? 15.359 -22.094 -29.719 1 98.62 259 GLY B O 1
ATOM 6363 N N . ILE B 1 260 ? 14.969 -23.656 -28.188 1 98.56 260 ILE B N 1
ATOM 6364 C CA . ILE B 1 260 ? 14.008 -22.859 -27.438 1 98.56 260 ILE B CA 1
ATOM 6365 C C . ILE B 1 260 ? 14.742 -21.969 -26.438 1 98.56 260 ILE B C 1
ATOM 6367 O O . ILE B 1 260 ? 14.578 -20.75 -26.438 1 98.56 260 ILE B O 1
ATOM 6371 N N . VAL B 1 261 ? 15.617 -22.5 -25.594 1 98.75 261 VAL B N 1
ATOM 6372 C CA . VAL B 1 261 ? 16.219 -21.797 -24.469 1 98.75 261 VAL B CA 1
ATOM 6373 C C . VAL B 1 261 ? 17.281 -20.828 -24.969 1 98.75 261 VAL B C 1
ATOM 6375 O O . VAL B 1 261 ? 17.266 -19.641 -24.641 1 98.75 261 VAL B O 1
ATOM 6378 N N . THR B 1 262 ? 18.203 -21.297 -25.766 1 98.56 262 THR B N 1
ATOM 6379 C CA . THR B 1 262 ? 19.297 -20.453 -26.234 1 98.56 262 THR B CA 1
ATOM 6380 C C . THR B 1 262 ? 18.859 -19.656 -27.469 1 98.56 262 THR B C 1
ATOM 6382 O O . THR B 1 262 ? 18.906 -18.422 -27.469 1 98.56 262 THR B O 1
ATOM 6385 N N . ASP B 1 263 ? 18.391 -20.328 -28.516 1 98.5 263 ASP B N 1
ATOM 6386 C CA . ASP B 1 263 ? 18.156 -19.656 -29.781 1 98.5 263 ASP B CA 1
ATOM 6387 C C . ASP B 1 263 ? 16.969 -18.703 -29.688 1 98.5 263 ASP B C 1
ATOM 6389 O O . ASP B 1 263 ? 17.094 -17.5 -29.938 1 98.5 263 ASP B O 1
ATOM 6393 N N . LEU B 1 264 ? 15.844 -19.141 -29.234 1 98.69 264 LEU B N 1
ATOM 6394 C CA . LEU B 1 264 ? 14.656 -18.297 -29.188 1 98.69 264 LEU B CA 1
ATOM 6395 C C . LEU B 1 264 ? 14.703 -17.344 -28 1 98.69 264 LEU B C 1
ATOM 6397 O O . LEU B 1 264 ? 14.688 -16.125 -28.172 1 98.69 264 LEU B O 1
ATOM 6401 N N . LEU B 1 265 ? 14.797 -17.812 -26.797 1 98.81 265 LEU B N 1
ATOM 6402 C CA . LEU B 1 265 ? 14.68 -17.016 -25.578 1 98.81 265 LEU B CA 1
ATOM 6403 C C . LEU B 1 265 ? 15.852 -16.047 -25.438 1 98.81 265 LEU B C 1
ATOM 6405 O O . LEU B 1 265 ? 15.664 -14.844 -25.312 1 98.81 265 LEU B O 1
ATOM 6409 N N . ARG B 1 266 ? 17.094 -16.516 -25.516 1 98.5 266 ARG B N 1
ATOM 6410 C CA . ARG B 1 266 ? 18.25 -15.672 -25.266 1 98.5 266 ARG B CA 1
ATOM 6411 C C . ARG B 1 266 ? 18.625 -14.867 -26.5 1 98.5 266 ARG B C 1
ATOM 6413 O O . ARG B 1 266 ? 18.781 -13.648 -26.438 1 98.5 266 ARG B O 1
ATOM 6420 N N . THR B 1 267 ? 18.75 -15.539 -27.625 1 98.38 267 THR B N 1
ATOM 6421 C CA . THR B 1 267 ? 19.297 -14.883 -28.812 1 98.38 267 THR B CA 1
ATOM 6422 C C . THR B 1 267 ? 18.219 -14.039 -29.5 1 98.38 267 THR B C 1
ATOM 6424 O O . THR B 1 267 ? 18.406 -12.836 -29.688 1 98.38 267 THR B O 1
ATOM 6427 N N . GLU B 1 268 ? 17.141 -14.641 -29.844 1 98.56 268 GLU B N 1
ATOM 6428 C CA . GLU B 1 268 ? 16.125 -13.93 -30.609 1 98.56 268 GLU B CA 1
ATOM 6429 C C . GLU B 1 268 ? 15.383 -12.922 -29.75 1 98.56 268 GLU B C 1
ATOM 6431 O O . GLU B 1 268 ? 15.148 -11.789 -30.172 1 98.56 268 GLU B O 1
ATOM 6436 N N . LEU B 1 269 ? 14.984 -13.305 -28.516 1 98.69 269 LEU B N 1
ATOM 6437 C CA . LEU B 1 269 ? 14.148 -12.438 -27.688 1 98.69 269 LEU B CA 1
ATOM 6438 C C . LEU B 1 269 ? 15.008 -11.578 -26.766 1 98.69 269 LEU B C 1
ATOM 6440 O O . LEU B 1 269 ? 14.5 -10.664 -26.109 1 98.69 269 LEU B O 1
ATOM 6444 N N . GLY B 1 270 ? 16.234 -11.891 -26.594 1 98.44 270 GLY B N 1
ATOM 6445 C CA . GLY B 1 270 ? 17.172 -11.031 -25.891 1 98.44 270 GLY B CA 1
ATOM 6446 C C . GLY B 1 270 ? 17.109 -11.188 -24.375 1 98.44 270 GLY B C 1
ATOM 6447 O O . GLY B 1 270 ? 17.469 -10.273 -23.641 1 98.44 270 GLY B O 1
ATOM 6448 N N . PHE B 1 271 ? 16.703 -12.32 -23.938 1 98.5 271 PHE B N 1
ATOM 6449 C CA . PHE B 1 271 ? 16.625 -12.539 -22.484 1 98.5 271 PHE B CA 1
ATOM 6450 C C . PHE B 1 271 ? 18 -12.859 -21.922 1 98.5 271 PHE B C 1
ATOM 6452 O O . PHE B 1 271 ? 18.656 -13.797 -22.359 1 98.5 271 PHE B O 1
ATOM 6459 N N . ASP B 1 272 ? 18.391 -12.164 -20.875 1 96.62 272 ASP B N 1
ATOM 6460 C CA . ASP B 1 272 ? 19.734 -12.336 -20.312 1 96.62 272 ASP B CA 1
ATOM 6461 C C . ASP B 1 272 ? 19.672 -12.805 -18.859 1 96.62 272 ASP B C 1
ATOM 6463 O O . ASP B 1 272 ? 20.703 -12.914 -18.203 1 96.62 272 ASP B O 1
ATOM 6467 N N . GLY B 1 273 ? 18.516 -13.109 -18.406 1 98.25 273 GLY B N 1
ATOM 6468 C CA . GLY B 1 273 ? 18.344 -13.477 -17 1 98.25 273 GLY B CA 1
ATOM 6469 C C . GLY B 1 273 ? 18.578 -14.953 -16.75 1 98.25 273 GLY B C 1
ATOM 6470 O O . GLY B 1 273 ? 19.297 -15.617 -17.5 1 98.25 273 GLY B O 1
ATOM 6471 N N . ILE B 1 274 ? 18.109 -15.414 -15.633 1 98.88 274 ILE B N 1
ATOM 6472 C CA . ILE B 1 274 ? 18.312 -16.781 -15.164 1 98.88 274 ILE B CA 1
ATOM 6473 C C . ILE B 1 274 ? 17.25 -17.703 -15.773 1 98.88 274 ILE B C 1
ATOM 6475 O O . ILE B 1 274 ? 16.062 -17.359 -15.789 1 98.88 274 ILE B O 1
ATOM 6479 N N . VAL B 1 275 ? 17.641 -18.797 -16.281 1 98.94 275 VAL B N 1
ATOM 6480 C CA . VAL B 1 275 ? 16.719 -19.844 -16.703 1 98.94 275 VAL B CA 1
ATOM 6481 C C . VAL B 1 275 ? 16.75 -21 -15.711 1 98.94 275 VAL B C 1
ATOM 6483 O O . VAL B 1 275 ? 17.781 -21.656 -15.547 1 98.94 275 VAL B O 1
ATOM 6486 N N . VAL B 1 276 ? 15.672 -21.219 -15.055 1 98.94 276 VAL B N 1
ATOM 6487 C CA . VAL B 1 276 ? 15.523 -22.328 -14.125 1 98.94 276 VAL B CA 1
ATOM 6488 C C . VAL B 1 276 ? 14.594 -23.391 -14.719 1 98.94 276 VAL B C 1
ATOM 6490 O O . VAL B 1 276 ? 13.516 -23.062 -15.227 1 98.94 276 VAL B O 1
ATOM 6493 N N . SER B 1 277 ? 15.039 -24.625 -14.703 1 98.69 277 SER B N 1
ATOM 6494 C CA . SER B 1 277 ? 14.164 -25.672 -15.211 1 98.69 277 SER B CA 1
ATOM 6495 C C . SER B 1 277 ? 12.938 -25.844 -14.32 1 98.69 277 SER B C 1
ATOM 6497 O O . SER B 1 277 ? 12.922 -25.391 -13.18 1 98.69 277 SER B O 1
ATOM 6499 N N . ASP B 1 278 ? 11.922 -26.453 -14.883 1 97.31 278 ASP B N 1
ATOM 6500 C CA . ASP B 1 278 ? 10.859 -26.938 -14.016 1 97.31 278 ASP B CA 1
ATOM 6501 C C . ASP B 1 278 ? 11.336 -28.109 -13.172 1 97.31 278 ASP B C 1
ATOM 6503 O O . ASP B 1 278 ? 12.484 -28.547 -13.297 1 97.31 278 ASP B O 1
ATOM 6507 N N . TRP B 1 279 ? 10.609 -28.578 -12.289 1 96.56 279 TRP B N 1
ATOM 6508 C CA . TRP B 1 279 ? 11.016 -29.5 -11.242 1 96.56 279 TRP B CA 1
ATOM 6509 C C . TRP B 1 279 ? 11.031 -30.938 -11.75 1 96.56 279 TRP B C 1
ATOM 6511 O O . TRP B 1 279 ? 10.102 -31.375 -12.43 1 96.56 279 TRP B O 1
ATOM 6521 N N . GLY B 1 280 ? 12.102 -31.703 -11.508 1 96.62 280 GLY B N 1
ATOM 6522 C CA . GLY B 1 280 ? 12.117 -33.156 -11.672 1 96.62 280 GLY B CA 1
ATOM 6523 C C . GLY B 1 280 ? 12.406 -33.594 -13.094 1 96.62 280 GLY B C 1
ATOM 6524 O O . GLY B 1 280 ? 11.867 -34.594 -13.562 1 96.62 280 GLY B O 1
ATOM 6525 N N . LEU B 1 281 ? 13.219 -32.938 -13.758 1 98.06 281 LEU B N 1
ATOM 6526 C CA . LEU B 1 281 ? 13.523 -33.281 -15.141 1 98.06 281 LEU B CA 1
ATOM 6527 C C . LEU B 1 281 ? 14.547 -34.406 -15.211 1 98.06 281 LEU B C 1
ATOM 6529 O O . LEU B 1 281 ? 14.68 -35.094 -16.234 1 98.06 281 LEU B O 1
ATOM 6533 N N . VAL B 1 282 ? 15.328 -34.688 -14.18 1 98.38 282 VAL B N 1
ATOM 6534 C CA . VAL B 1 282 ? 16.516 -35.531 -14.281 1 98.38 282 VAL B CA 1
ATOM 6535 C C . VAL B 1 282 ? 16.281 -36.844 -13.539 1 98.38 282 VAL B C 1
ATOM 6537 O O . VAL B 1 282 ? 16.562 -37.938 -14.07 1 98.38 282 VAL B O 1
ATOM 6540 N N . THR B 1 283 ? 15.742 -36.75 -12.336 1 97.31 283 THR B N 1
ATOM 6541 C CA . THR B 1 283 ? 15.633 -37.938 -11.477 1 97.31 283 THR B CA 1
ATOM 6542 C C . THR B 1 283 ? 14.172 -38.281 -11.234 1 97.31 283 THR B C 1
ATOM 6544 O O . THR B 1 283 ? 13.297 -37.438 -11.297 1 97.31 283 THR B O 1
ATOM 6547 N N . ASN B 1 284 ? 13.961 -39.562 -10.992 1 95 284 ASN B N 1
ATOM 6548 C CA . ASN B 1 284 ? 12.656 -39.969 -10.469 1 95 284 ASN B CA 1
ATOM 6549 C C . ASN B 1 284 ? 12.375 -39.344 -9.109 1 95 284 ASN B C 1
ATOM 6551 O O . ASN B 1 284 ? 13.305 -38.938 -8.406 1 95 284 ASN B O 1
ATOM 6555 N N . PHE B 1 285 ? 11.117 -39.156 -8.836 1 89.88 285 PHE B N 1
ATOM 6556 C CA . PHE B 1 285 ? 10.789 -38.531 -7.566 1 89.88 285 PHE B CA 1
ATOM 6557 C C . PHE B 1 285 ? 9.438 -39 -7.051 1 89.88 285 PHE B C 1
ATOM 6559 O O . PHE B 1 285 ? 8.742 -39.75 -7.734 1 89.88 285 PHE B O 1
ATOM 6566 N N . THR B 1 286 ? 9.203 -38.688 -5.785 1 86.19 286 THR B N 1
ATOM 6567 C CA . THR B 1 286 ? 7.934 -39 -5.152 1 86.19 286 THR B CA 1
ATOM 6568 C C . THR B 1 286 ? 7.07 -37.75 -4.992 1 86.19 286 THR B C 1
ATOM 6570 O O . THR B 1 286 ? 7.543 -36.719 -4.508 1 86.19 286 THR B O 1
ATOM 6573 N N . ALA B 1 287 ? 5.887 -37.812 -5.488 1 82.38 287 ALA B N 1
ATOM 6574 C CA . ALA B 1 287 ? 4.91 -36.75 -5.316 1 82.38 287 ALA B CA 1
ATOM 6575 C C . ALA B 1 287 ? 3.625 -37.281 -4.684 1 82.38 287 ALA B C 1
ATOM 6577 O O . ALA B 1 287 ? 2.947 -38.125 -5.262 1 82.38 287 ALA B O 1
ATOM 6578 N N . ARG B 1 288 ? 3.361 -36.719 -3.498 1 80.81 288 ARG B N 1
ATOM 6579 C CA . ARG B 1 288 ? 2.182 -37.125 -2.746 1 80.81 288 ARG B CA 1
ATOM 6580 C C . ARG B 1 288 ? 2.133 -38.656 -2.6 1 80.81 288 ARG B C 1
ATOM 6582 O O . ARG B 1 288 ? 1.109 -39.281 -2.891 1 80.81 288 ARG B O 1
ATOM 6589 N N . GLY B 1 289 ? 3.201 -39.219 -2.348 1 78.94 289 GLY B N 1
ATOM 6590 C CA . GLY B 1 289 ? 3.281 -40.656 -2.061 1 78.94 289 GLY B CA 1
ATOM 6591 C C . GLY B 1 289 ? 3.391 -41.5 -3.307 1 78.94 289 GLY B C 1
ATOM 6592 O O . GLY B 1 289 ? 3.553 -42.719 -3.217 1 78.94 289 GLY B O 1
ATOM 6593 N N . GLU B 1 290 ? 3.324 -40.875 -4.41 1 84.44 290 GLU B N 1
ATOM 6594 C CA . GLU B 1 290 ? 3.42 -41.625 -5.664 1 84.44 290 GLU B CA 1
ATOM 6595 C C . GLU B 1 290 ? 4.809 -41.5 -6.285 1 84.44 290 GLU B C 1
ATOM 6597 O O . GLU B 1 290 ? 5.379 -40.406 -6.297 1 84.44 290 GLU B O 1
ATOM 6602 N N . GLN B 1 291 ? 5.223 -42.594 -6.797 1 88.44 291 GLN B N 1
ATOM 6603 C CA . GLN B 1 291 ? 6.508 -42.594 -7.492 1 88.44 291 GLN B CA 1
ATOM 6604 C C . GLN B 1 291 ? 6.344 -42.094 -8.93 1 88.44 291 GLN B C 1
ATOM 6606 O O . GLN B 1 291 ? 5.543 -42.625 -9.688 1 88.44 291 GLN B O 1
ATOM 6611 N N . MET B 1 292 ? 7.062 -41.125 -9.227 1 91.31 292 MET B N 1
ATOM 6612 C CA . MET B 1 292 ? 7.027 -40.531 -10.555 1 91.31 292 MET B CA 1
ATOM 6613 C C . MET B 1 292 ? 8.375 -40.688 -11.258 1 91.31 292 MET B C 1
ATOM 6615 O O . MET B 1 292 ? 9.422 -40.594 -10.625 1 91.31 292 MET B O 1
ATOM 6619 N N . GLU B 1 293 ? 8.312 -40.938 -12.477 1 94.31 293 GLU B N 1
ATOM 6620 C CA . GLU B 1 293 ? 9.531 -40.875 -13.289 1 94.31 293 GLU B CA 1
ATOM 6621 C C . GLU B 1 293 ? 9.922 -39.438 -13.578 1 94.31 293 GLU B C 1
ATOM 6623 O O . GLU B 1 293 ? 9.094 -38.531 -13.492 1 94.31 293 GLU B O 1
ATOM 6628 N N . ALA B 1 294 ? 11.242 -39.281 -13.906 1 97.31 294 ALA B N 1
ATOM 6629 C CA . ALA B 1 294 ? 11.688 -37.969 -14.336 1 97.31 294 ALA B CA 1
ATOM 6630 C C . ALA B 1 294 ? 10.852 -37.469 -15.508 1 97.31 294 ALA B C 1
ATOM 6632 O O . ALA B 1 294 ? 10.516 -38.219 -16.422 1 97.31 294 ALA B O 1
ATOM 6633 N N . ILE B 1 295 ? 10.438 -36.219 -15.43 1 97.5 295 ILE B N 1
ATOM 6634 C CA . ILE B 1 295 ? 9.617 -35.625 -16.484 1 97.5 295 ILE B CA 1
ATOM 6635 C C . ILE B 1 295 ? 10.508 -35.125 -17.609 1 97.5 295 ILE B C 1
ATOM 6637 O O . ILE B 1 295 ? 10.859 -33.938 -17.641 1 97.5 295 ILE B O 1
ATOM 6641 N N . SER B 1 296 ? 10.883 -36.031 -18.484 1 98.31 296 SER B N 1
ATOM 6642 C CA . SER B 1 296 ? 11.867 -35.75 -19.531 1 98.31 296 SER B CA 1
ATOM 6643 C C . SER B 1 296 ? 11.328 -36.125 -20.906 1 98.31 296 SER B C 1
ATOM 6645 O O . SER B 1 296 ? 12 -36.812 -21.672 1 98.31 296 SER B O 1
ATOM 6647 N N . TRP B 1 297 ? 10.195 -35.562 -21.203 1 98.44 297 TRP B N 1
ATOM 6648 C CA . TRP B 1 297 ? 9.516 -35.906 -22.453 1 98.44 297 TRP B CA 1
ATOM 6649 C C . TRP B 1 297 ? 10.438 -35.688 -23.656 1 98.44 297 TRP B C 1
ATOM 6651 O O . TRP B 1 297 ? 11 -34.594 -23.828 1 98.44 297 TRP B O 1
ATOM 6661 N N . GLY B 1 298 ? 10.578 -36.75 -24.531 1 98.12 298 GLY B N 1
ATOM 6662 C CA . GLY B 1 298 ? 11.445 -36.719 -25.688 1 98.12 298 GLY B CA 1
ATOM 6663 C C . GLY B 1 298 ? 12.891 -37.062 -25.375 1 98.12 298 GLY B C 1
ATOM 6664 O O . GLY B 1 298 ? 13.703 -37.219 -26.281 1 98.12 298 GLY B O 1
ATOM 6665 N N . ALA B 1 299 ? 13.289 -37.156 -24.094 1 98.06 299 ALA B N 1
ATOM 6666 C CA . ALA B 1 299 ? 14.648 -37.5 -23.656 1 98.06 299 ALA B CA 1
ATOM 6667 C C . ALA B 1 299 ? 14.633 -38.656 -22.656 1 98.06 299 ALA B C 1
ATOM 6669 O O . ALA B 1 299 ? 15.547 -38.75 -21.828 1 98.06 299 ALA B O 1
ATOM 6670 N N . GLU B 1 300 ? 13.648 -39.438 -22.719 1 97.19 300 GLU B N 1
ATOM 6671 C CA . GLU B 1 300 ? 13.453 -40.469 -21.703 1 97.19 300 GLU B CA 1
ATOM 6672 C C . GLU B 1 300 ? 14.57 -41.531 -21.75 1 97.19 300 GLU B C 1
ATOM 6674 O O . GLU B 1 300 ? 14.875 -42.156 -20.75 1 97.19 300 GLU B O 1
ATOM 6679 N N . ASN B 1 301 ? 15.195 -41.688 -22.891 1 96.94 301 ASN B N 1
ATOM 6680 C CA . ASN B 1 301 ? 16.188 -42.719 -23.078 1 96.94 301 ASN B CA 1
ATOM 6681 C C . ASN B 1 301 ? 17.578 -42.281 -22.609 1 96.94 301 ASN B C 1
ATOM 6683 O O . ASN B 1 301 ? 18.516 -43.094 -22.578 1 96.94 301 ASN B O 1
ATOM 6687 N N . LEU B 1 302 ? 17.656 -41.094 -22.188 1 98.31 302 LEU B N 1
ATOM 6688 C CA . LEU B 1 302 ? 18.953 -40.594 -21.719 1 98.31 302 LEU B CA 1
ATOM 6689 C C . LEU B 1 302 ? 19.172 -40.969 -20.25 1 98.31 302 LEU B C 1
ATOM 6691 O O . LEU B 1 302 ? 18.219 -41.031 -19.469 1 98.31 302 LEU B O 1
ATOM 6695 N N . THR B 1 303 ? 20.438 -41.188 -19.938 1 98.31 303 THR B N 1
ATOM 6696 C CA . THR B 1 303 ? 20.797 -41.375 -18.531 1 98.31 303 THR B CA 1
ATOM 6697 C C . THR B 1 303 ? 20.719 -40.062 -17.781 1 98.31 303 THR B C 1
ATOM 6699 O O . THR B 1 303 ? 20.609 -39 -18.391 1 98.31 303 THR B O 1
ATOM 6702 N N . GLU B 1 304 ? 20.766 -40.156 -16.5 1 98.5 304 GLU B N 1
ATOM 6703 C CA . GLU B 1 304 ? 20.688 -38.938 -15.688 1 98.5 304 GLU B CA 1
ATOM 6704 C C . GLU B 1 304 ? 21.797 -37.969 -16.047 1 98.5 304 GLU B C 1
ATOM 6706 O O . GLU B 1 304 ? 21.562 -36.781 -16.188 1 98.5 304 GLU B O 1
ATOM 6711 N N . VAL B 1 305 ? 23.078 -38.469 -16.156 1 98.62 305 VAL B N 1
ATOM 6712 C CA . VAL B 1 305 ? 24.203 -37.594 -16.453 1 98.62 305 VAL B CA 1
ATOM 6713 C C . VAL B 1 305 ? 24.031 -36.969 -17.844 1 98.62 305 VAL B C 1
ATOM 6715 O O . VAL B 1 305 ? 24.359 -35.812 -18.078 1 98.62 305 VAL B O 1
ATOM 6718 N N . GLN B 1 306 ? 23.484 -37.719 -18.812 1 98.69 306 GLN B N 1
ATOM 6719 C CA . GLN B 1 306 ? 23.219 -37.219 -20.156 1 98.69 306 GLN B CA 1
ATOM 6720 C C . GLN B 1 306 ? 22.109 -36.156 -20.141 1 98.69 306 GLN B C 1
ATOM 6722 O O . GLN B 1 306 ? 22.156 -35.219 -20.922 1 98.69 306 GLN B O 1
ATOM 6727 N N . LYS B 1 307 ? 21.094 -36.406 -19.312 1 98.75 307 LYS B N 1
ATOM 6728 C CA . LYS B 1 307 ? 20.031 -35.406 -19.172 1 98.75 307 LYS B CA 1
ATOM 6729 C C . LYS B 1 307 ? 20.594 -34.094 -18.656 1 98.75 307 LYS B C 1
ATOM 6731 O O . LYS B 1 307 ? 20.25 -33.031 -19.172 1 98.75 307 LYS B O 1
ATOM 6736 N N . VAL B 1 308 ? 21.453 -34.156 -17.641 1 98.81 308 VAL B N 1
ATOM 6737 C CA . VAL B 1 308 ? 22.047 -32.938 -17.094 1 98.81 308 VAL B CA 1
ATOM 6738 C C . VAL B 1 308 ? 22.875 -32.25 -18.188 1 98.81 308 VAL B C 1
ATOM 6740 O O . VAL B 1 308 ? 22.812 -31.016 -18.328 1 98.81 308 VAL B O 1
ATOM 6743 N N . GLU B 1 309 ? 23.672 -33.031 -18.922 1 98.75 309 GLU B N 1
ATOM 6744 C CA . GLU B 1 309 ? 24.453 -32.469 -20.016 1 98.75 309 GLU B CA 1
ATOM 6745 C C . GLU B 1 309 ? 23.562 -31.734 -21.016 1 98.75 309 GLU B C 1
ATOM 6747 O O . GLU B 1 309 ? 23.859 -30.609 -21.422 1 98.75 309 GLU B O 1
ATOM 6752 N N . LYS B 1 310 ? 22.469 -32.375 -21.406 1 98.75 310 LYS B N 1
ATOM 6753 C CA . LYS B 1 310 ? 21.562 -31.781 -22.391 1 98.75 310 LYS B CA 1
ATOM 6754 C C . LYS B 1 310 ? 20.922 -30.5 -21.875 1 98.75 310 LYS B C 1
ATOM 6756 O O . LYS B 1 310 ? 20.781 -29.531 -22.609 1 98.75 310 LYS B O 1
ATOM 6761 N N . ILE B 1 311 ? 20.484 -30.484 -20.594 1 98.81 311 ILE B N 1
ATOM 6762 C CA . ILE B 1 311 ? 19.875 -29.328 -19.953 1 98.81 311 ILE B CA 1
ATOM 6763 C C . ILE B 1 311 ? 20.859 -28.156 -19.938 1 98.81 311 ILE B C 1
ATOM 6765 O O . ILE B 1 311 ? 20.516 -27.031 -20.297 1 98.81 311 ILE B O 1
ATOM 6769 N N . LEU B 1 312 ? 22.109 -28.391 -19.547 1 98.75 312 LEU B N 1
ATOM 6770 C CA . LEU B 1 312 ? 23.141 -27.344 -19.5 1 98.75 312 LEU B CA 1
ATOM 6771 C C . LEU B 1 312 ? 23.453 -26.812 -20.891 1 98.75 312 LEU B C 1
ATOM 6773 O O . LEU B 1 312 ? 23.594 -25.594 -21.078 1 98.75 312 LEU B O 1
ATOM 6777 N N . ASN B 1 313 ? 23.531 -27.719 -21.828 1 98.19 313 ASN B N 1
ATOM 6778 C CA . ASN B 1 313 ? 23.828 -27.312 -23.203 1 98.19 313 ASN B CA 1
ATOM 6779 C C . ASN B 1 313 ? 22.688 -26.531 -23.812 1 98.19 313 ASN B C 1
ATOM 6781 O O . ASN B 1 313 ? 22.891 -25.703 -24.719 1 98.19 313 ASN B O 1
ATOM 6785 N N . ALA B 1 314 ? 21.438 -26.828 -23.375 1 98.62 314 ALA B N 1
ATOM 6786 C CA . ALA B 1 314 ? 20.281 -26.062 -23.859 1 98.62 314 ALA B CA 1
ATOM 6787 C C . ALA B 1 314 ? 20.359 -24.609 -23.406 1 98.62 314 ALA B C 1
ATOM 6789 O O . ALA B 1 314 ? 19.766 -23.734 -24.016 1 98.62 314 ALA B O 1
ATOM 6790 N N . GLY B 1 315 ? 21.031 -24.297 -22.297 1 98.38 315 GLY B N 1
ATOM 6791 C CA . GLY B 1 315 ? 21.188 -22.938 -21.797 1 98.38 315 GLY B CA 1
ATOM 6792 C C . GLY B 1 315 ? 20.547 -22.734 -20.438 1 98.38 315 GLY B C 1
ATOM 6793 O O . GLY B 1 315 ? 20.469 -21.609 -19.953 1 98.38 315 GLY B O 1
ATOM 6794 N N . VAL B 1 316 ? 20.109 -23.781 -19.766 1 98.81 316 VAL B N 1
ATOM 6795 C CA . VAL B 1 316 ? 19.484 -23.703 -18.453 1 98.81 316 VAL B CA 1
ATOM 6796 C C . VAL B 1 316 ? 20.562 -23.438 -17.391 1 98.81 316 VAL B C 1
ATOM 6798 O O . VAL B 1 316 ? 21.656 -24 -17.453 1 98.81 316 VAL B O 1
ATOM 6801 N N . ASP B 1 317 ? 20.219 -22.578 -16.422 1 98.81 317 ASP B N 1
ATOM 6802 C CA . ASP B 1 317 ? 21.188 -22.172 -15.414 1 98.81 317 ASP B CA 1
ATOM 6803 C C . ASP B 1 317 ? 21.031 -22.984 -14.133 1 98.81 317 ASP B C 1
ATOM 6805 O O . ASP B 1 317 ? 22 -23.188 -13.398 1 98.81 317 ASP B O 1
ATOM 6809 N N . GLN B 1 318 ? 19.859 -23.328 -13.867 1 98.75 318 GLN B N 1
ATOM 6810 C CA . GLN B 1 318 ? 19.547 -23.953 -12.578 1 98.75 318 GLN B CA 1
ATOM 6811 C C . GLN B 1 318 ? 18.578 -25.125 -12.758 1 98.75 318 GLN B C 1
ATOM 6813 O O . GLN B 1 318 ? 17.625 -25.031 -13.531 1 98.75 318 GLN B O 1
ATOM 6818 N N . LEU B 1 319 ? 18.812 -26.219 -12.023 1 98.75 319 LEU B N 1
ATOM 6819 C CA . LEU B 1 319 ? 17.984 -27.422 -12.094 1 98.75 319 LEU B CA 1
ATOM 6820 C C . LEU B 1 319 ? 16.984 -27.469 -10.945 1 98.75 319 LEU B C 1
ATOM 6822 O O . LEU B 1 319 ? 17.391 -27.594 -9.781 1 98.75 319 LEU B O 1
ATOM 6826 N N . GLY B 1 320 ? 15.695 -27.469 -11.289 1 98.19 320 GLY B N 1
ATOM 6827 C CA . GLY B 1 320 ? 14.641 -27.469 -10.281 1 98.19 320 GLY B CA 1
ATOM 6828 C C . GLY B 1 320 ? 14.312 -28.844 -9.773 1 98.19 320 GLY B C 1
ATOM 6829 O O . GLY B 1 320 ? 14.094 -29.781 -10.562 1 98.19 320 GLY B O 1
ATOM 6830 N N . GLY B 1 321 ? 14.258 -28.938 -8.484 1 96.75 321 GLY B N 1
ATOM 6831 C CA . GLY B 1 321 ? 13.812 -30.172 -7.832 1 96.75 321 GLY B CA 1
ATOM 6832 C C . GLY B 1 321 ? 14.898 -31.234 -7.754 1 96.75 321 GLY B C 1
ATOM 6833 O O . GLY B 1 321 ? 14.617 -32.375 -7.43 1 96.75 321 GLY B O 1
ATOM 6834 N N . GLU B 1 322 ? 16.109 -30.906 -8.047 1 97.31 322 GLU B N 1
ATOM 6835 C CA . GLU B 1 322 ? 17.203 -31.859 -8.133 1 97.31 322 GLU B CA 1
ATOM 6836 C C . GLU B 1 322 ? 18.25 -31.609 -7.051 1 97.31 322 GLU B C 1
ATOM 6838 O O . GLU B 1 322 ? 18.375 -30.484 -6.559 1 97.31 322 GLU B O 1
ATOM 6843 N N . ILE B 1 323 ? 19.016 -32.688 -6.668 1 97.69 323 ILE B N 1
ATOM 6844 C CA . ILE B 1 323 ? 20.047 -32.5 -5.656 1 97.69 323 ILE B CA 1
ATOM 6845 C C . ILE B 1 323 ? 21.344 -33.188 -6.09 1 97.69 323 ILE B C 1
ATOM 6847 O O . ILE B 1 323 ? 22.312 -33.25 -5.328 1 97.69 323 ILE B O 1
ATOM 6851 N N . ARG B 1 324 ? 21.359 -33.781 -7.297 1 97.75 324 ARG B N 1
ATOM 6852 C CA . ARG B 1 324 ? 22.516 -34.594 -7.707 1 97.75 324 ARG B CA 1
ATOM 6853 C C . ARG B 1 324 ? 23.609 -33.688 -8.297 1 97.75 324 ARG B C 1
ATOM 6855 O O . ARG B 1 324 ? 23.922 -33.812 -9.484 1 97.75 324 ARG B O 1
ATOM 6862 N N . THR B 1 325 ? 24.266 -33 -7.473 1 98.56 325 THR B N 1
ATOM 6863 C CA . THR B 1 325 ? 25.312 -32.094 -7.871 1 98.56 325 THR B CA 1
ATOM 6864 C C . THR B 1 325 ? 26.5 -32.812 -8.461 1 98.56 325 THR B C 1
ATOM 6866 O O . THR B 1 325 ? 27.234 -32.281 -9.289 1 98.56 325 THR B O 1
ATOM 6869 N N . GLU B 1 326 ? 26.703 -34.094 -8.055 1 98.12 326 GLU B N 1
ATOM 6870 C CA . GLU B 1 326 ? 27.844 -34.875 -8.5 1 98.12 326 GLU B CA 1
ATOM 6871 C C . GLU B 1 326 ? 27.781 -35.125 -10.008 1 98.12 326 GLU B C 1
ATOM 6873 O O . GLU B 1 326 ? 28.812 -35.375 -10.641 1 98.12 326 GLU B O 1
ATOM 6878 N N . LEU B 1 327 ? 26.594 -35.094 -10.594 1 98.69 327 LEU B N 1
ATOM 6879 C CA . LEU B 1 327 ? 26.469 -35.281 -12.039 1 98.69 327 LEU B CA 1
ATOM 6880 C C . LEU B 1 327 ? 27.125 -34.125 -12.789 1 98.69 327 LEU B C 1
ATOM 6882 O O . LEU B 1 327 ? 27.766 -34.312 -13.812 1 98.69 327 LEU B O 1
ATOM 6886 N N . VAL B 1 328 ? 26.922 -32.906 -12.297 1 98.75 328 VAL B N 1
ATOM 6887 C CA . VAL B 1 328 ? 27.547 -31.719 -12.891 1 98.75 328 VAL B CA 1
ATOM 6888 C C . VAL B 1 328 ? 29.062 -31.797 -12.719 1 98.75 328 VAL B C 1
ATOM 6890 O O . VAL B 1 328 ? 29.812 -31.5 -13.656 1 98.75 328 VAL B O 1
ATOM 6893 N N . ILE B 1 329 ? 29.516 -32.188 -11.523 1 98.69 329 ILE B N 1
ATOM 6894 C CA . ILE B 1 329 ? 30.953 -32.312 -11.227 1 98.69 329 ILE B CA 1
ATOM 6895 C C . ILE B 1 329 ? 31.578 -33.344 -12.172 1 98.69 329 ILE B C 1
ATOM 6897 O O . ILE B 1 329 ? 32.656 -33.094 -12.719 1 98.69 329 ILE B O 1
ATOM 6901 N N . GLN B 1 330 ? 30.891 -34.406 -12.344 1 98.69 330 GLN B N 1
ATOM 6902 C CA . GLN B 1 330 ? 31.359 -35.469 -13.242 1 98.69 330 GLN B CA 1
ATOM 6903 C C . GLN B 1 330 ? 31.531 -34.938 -14.664 1 98.69 330 GLN B C 1
ATOM 6905 O O . GLN B 1 330 ? 32.562 -35.188 -15.312 1 98.69 330 GLN B O 1
ATOM 6910 N N . LEU B 1 331 ? 30.594 -34.25 -15.172 1 98.81 331 LEU B N 1
ATOM 6911 C CA . LEU B 1 331 ? 30.625 -33.75 -16.531 1 98.81 331 LEU B CA 1
ATOM 6912 C C . LEU B 1 331 ? 31.812 -32.812 -16.734 1 98.81 331 LEU B C 1
ATOM 6914 O O . LEU B 1 331 ? 32.438 -32.781 -17.797 1 98.81 331 LEU B O 1
ATOM 6918 N N . VAL B 1 332 ? 32.125 -31.984 -15.727 1 98.62 332 VAL B N 1
ATOM 6919 C CA . VAL B 1 332 ? 33.25 -31.078 -15.828 1 98.62 332 VAL B CA 1
ATOM 6920 C C . VAL B 1 332 ? 34.562 -31.844 -15.742 1 98.62 332 VAL B C 1
ATOM 6922 O O . VAL B 1 332 ? 35.469 -31.625 -16.531 1 98.62 332 VAL B O 1
ATOM 6925 N N . ASN B 1 333 ? 34.688 -32.781 -14.797 1 98.31 333 ASN B N 1
ATOM 6926 C CA . ASN B 1 333 ? 35.906 -33.562 -14.586 1 98.31 333 ASN B CA 1
ATOM 6927 C C . ASN B 1 333 ? 36.25 -34.406 -15.812 1 98.31 333 ASN B C 1
ATOM 6929 O O . ASN B 1 333 ? 37.406 -34.594 -16.109 1 98.31 333 ASN B O 1
ATOM 6933 N N . ASP B 1 334 ? 35.219 -34.875 -16.5 1 97.56 334 ASP B N 1
ATOM 6934 C CA . ASP B 1 334 ? 35.5 -35.719 -17.656 1 97.56 334 ASP B CA 1
ATOM 6935 C C . ASP B 1 334 ? 35.656 -34.875 -18.922 1 97.56 334 ASP B C 1
ATOM 6937 O O . ASP B 1 334 ? 35.906 -35.438 -20 1 97.56 334 ASP B O 1
ATOM 6941 N N . GLY B 1 335 ? 35.406 -33.594 -18.797 1 97.62 335 GLY B N 1
ATOM 6942 C CA . GLY B 1 335 ? 35.688 -32.688 -19.891 1 97.62 335 GLY B CA 1
ATOM 6943 C C . GLY B 1 335 ? 34.531 -32.5 -20.828 1 97.62 335 GLY B C 1
ATOM 6944 O O . GLY B 1 335 ? 34.625 -31.828 -21.859 1 97.62 335 GLY B O 1
ATOM 6945 N N . THR B 1 336 ? 33.438 -33.125 -20.547 1 98.19 336 THR B N 1
ATOM 6946 C CA . THR B 1 336 ? 32.219 -33.031 -21.391 1 98.19 336 THR B CA 1
ATOM 6947 C C . THR B 1 336 ? 31.672 -31.609 -21.391 1 98.19 336 THR B C 1
ATOM 6949 O O . THR B 1 336 ? 31.219 -31.109 -22.422 1 98.19 336 THR B O 1
ATOM 6952 N N . ILE B 1 337 ? 31.672 -30.953 -20.203 1 97.94 337 ILE B N 1
ATOM 6953 C CA . ILE B 1 337 ? 31.25 -29.562 -20.047 1 97.94 337 ILE B CA 1
ATOM 6954 C C . ILE B 1 337 ? 32.406 -28.734 -19.469 1 97.94 337 ILE B C 1
ATOM 6956 O O . ILE B 1 337 ? 33.031 -29.141 -18.469 1 97.94 337 ILE B O 1
ATOM 6960 N N . PRO B 1 338 ? 32.781 -27.656 -20.188 1 98.06 338 PRO B N 1
ATOM 6961 C CA . PRO B 1 338 ? 33.844 -26.828 -19.594 1 98.06 338 PRO B CA 1
ATOM 6962 C C . PRO B 1 338 ? 33.375 -26.125 -18.312 1 98.06 338 PRO B C 1
ATOM 6964 O O . PRO B 1 338 ? 32.219 -25.75 -18.188 1 98.06 338 PRO B O 1
ATOM 6967 N N . GLU B 1 339 ? 34.281 -25.938 -17.422 1 98.19 339 GLU B N 1
ATOM 6968 C CA . GLU B 1 339 ? 33.969 -25.281 -16.156 1 98.19 339 GLU B CA 1
ATOM 6969 C C . GLU B 1 339 ? 33.406 -23.875 -16.391 1 98.19 339 GLU B C 1
ATOM 6971 O O . GLU B 1 339 ? 32.562 -23.406 -15.625 1 98.19 339 GLU B O 1
ATOM 6976 N N . GLU B 1 340 ? 33.844 -23.234 -17.469 1 97.81 340 GLU B N 1
ATOM 6977 C CA . GLU B 1 340 ? 33.375 -21.891 -17.812 1 97.81 340 GLU B CA 1
ATOM 6978 C C . GLU B 1 340 ? 31.875 -21.875 -18.047 1 97.81 340 GLU B C 1
ATOM 6980 O O . GLU B 1 340 ? 31.219 -20.859 -17.797 1 97.81 340 GLU B O 1
ATOM 6985 N N . ARG B 1 341 ? 31.359 -22.938 -18.516 1 97.56 341 ARG B N 1
ATOM 6986 C CA . ARG B 1 341 ? 29.906 -23.047 -18.672 1 97.56 341 ARG B CA 1
ATOM 6987 C C . ARG B 1 341 ? 29.203 -22.906 -17.328 1 97.56 341 ARG B C 1
ATOM 6989 O O . ARG B 1 341 ? 28.141 -22.281 -17.234 1 97.56 341 ARG B O 1
ATOM 6996 N N . LEU B 1 342 ? 29.75 -23.484 -16.297 1 98.44 342 LEU B N 1
ATOM 6997 C CA . LEU B 1 342 ? 29.188 -23.328 -14.953 1 98.44 342 LEU B CA 1
ATOM 6998 C C . LEU B 1 342 ? 29.328 -21.891 -14.469 1 98.44 342 LEU B C 1
ATOM 7000 O O . LEU B 1 342 ? 28.422 -21.344 -13.836 1 98.44 342 LEU B O 1
ATOM 7004 N N . ASP B 1 343 ? 30.484 -21.266 -14.773 1 98.44 343 ASP B N 1
ATOM 7005 C CA . ASP B 1 343 ? 30.75 -19.906 -14.32 1 98.44 343 ASP B CA 1
ATOM 7006 C C . ASP B 1 343 ? 29.672 -18.953 -14.82 1 98.44 343 ASP B C 1
ATOM 7008 O O . ASP B 1 343 ? 29.297 -18.016 -14.109 1 98.44 343 ASP B O 1
ATOM 7012 N N . THR B 1 344 ? 29.219 -19.156 -16 1 98 344 THR B N 1
ATOM 7013 C CA . THR B 1 344 ? 28.188 -18.312 -16.578 1 98 344 THR B CA 1
ATOM 7014 C C . THR B 1 344 ? 26.906 -18.344 -15.727 1 98 344 THR B C 1
ATOM 7016 O O . THR B 1 344 ? 26.344 -17.297 -15.406 1 98 344 THR B O 1
ATOM 7019 N N . SER B 1 345 ? 26.453 -19.484 -15.391 1 98.56 345 SER B N 1
ATOM 7020 C CA . SER B 1 345 ? 25.266 -19.641 -14.578 1 98.56 345 SER B CA 1
ATOM 7021 C C . SER B 1 345 ? 25.484 -19.141 -13.148 1 98.56 345 SER B C 1
ATOM 7023 O O . SER B 1 345 ? 24.625 -18.469 -12.586 1 98.56 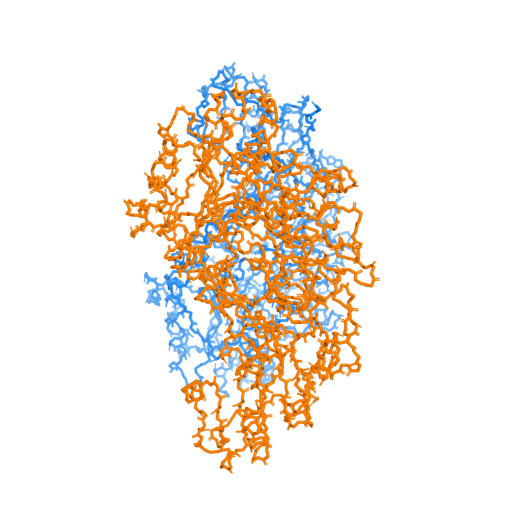345 SER B O 1
ATOM 7025 N N . VAL B 1 346 ? 26.641 -19.484 -12.555 1 98.69 346 VAL B N 1
ATOM 7026 C CA . VAL B 1 346 ? 26.969 -19.078 -11.188 1 98.69 346 VAL B CA 1
ATOM 7027 C C . VAL B 1 346 ? 27 -17.547 -11.094 1 98.69 346 VAL B C 1
ATOM 7029 O O . VAL B 1 346 ? 26.516 -16.969 -10.117 1 98.69 346 VAL B O 1
ATOM 7032 N N . ARG B 1 347 ? 27.562 -16.906 -12.086 1 98.5 347 ARG B N 1
ATOM 7033 C CA . ARG B 1 347 ? 27.594 -15.445 -12.109 1 98.5 347 ARG B CA 1
ATOM 7034 C C . ARG B 1 347 ? 26.188 -14.859 -12.062 1 98.5 347 ARG B C 1
ATOM 7036 O O . ARG B 1 347 ? 25.938 -13.906 -11.32 1 98.5 347 ARG B O 1
ATOM 7043 N N . ARG B 1 348 ? 25.266 -15.367 -12.867 1 98.44 348 ARG B N 1
ATOM 7044 C CA . ARG B 1 348 ? 23.891 -14.883 -12.875 1 98.44 348 ARG B CA 1
ATOM 7045 C C . ARG B 1 348 ? 23.234 -15.078 -11.516 1 98.44 348 ARG B C 1
ATOM 7047 O O . ARG B 1 348 ? 22.594 -14.164 -11 1 98.44 348 ARG B O 1
ATOM 7054 N N . LEU B 1 349 ? 23.438 -16.234 -10.969 1 98.75 349 LEU B N 1
ATOM 7055 C CA . LEU B 1 349 ? 22.797 -16.594 -9.711 1 98.75 349 LEU B CA 1
ATOM 7056 C C . LEU B 1 349 ? 23.344 -15.758 -8.562 1 98.75 349 LEU B C 1
ATOM 7058 O O . LEU B 1 349 ? 22.578 -15.266 -7.73 1 98.75 349 LEU B O 1
ATOM 7062 N N . LEU B 1 350 ? 24.672 -15.586 -8.477 1 98.62 350 LEU B N 1
ATOM 7063 C CA . LEU B 1 350 ? 25.266 -14.789 -7.41 1 98.62 350 LEU B CA 1
ATOM 7064 C C . LEU B 1 350 ? 24.953 -13.305 -7.59 1 98.62 350 LEU B C 1
ATOM 7066 O O . LEU B 1 350 ? 24.734 -12.594 -6.609 1 98.62 350 LEU B O 1
ATOM 7070 N N . LYS B 1 351 ? 24.984 -12.844 -8.875 1 98.19 351 LYS B N 1
ATOM 7071 C CA . LYS B 1 351 ? 24.609 -11.461 -9.133 1 98.19 351 LYS B CA 1
ATOM 7072 C C . LYS B 1 351 ? 23.219 -11.148 -8.57 1 98.19 351 LYS B C 1
ATOM 7074 O O . LYS B 1 351 ? 23.016 -10.078 -7.984 1 98.19 351 LYS B O 1
ATOM 7079 N N . GLU B 1 352 ? 22.297 -12.047 -8.789 1 97.81 352 GLU B N 1
ATOM 7080 C CA . GLU B 1 352 ? 20.953 -11.875 -8.266 1 97.81 352 GLU B CA 1
ATOM 7081 C C . GLU B 1 352 ? 20.969 -11.703 -6.75 1 97.81 352 GLU B C 1
ATOM 7083 O O . GLU B 1 352 ? 20.266 -10.836 -6.215 1 97.81 352 GLU B O 1
ATOM 7088 N N . LYS B 1 353 ? 21.797 -12.469 -6.012 1 98.31 353 LYS B N 1
ATOM 7089 C CA . LYS B 1 353 ? 21.906 -12.391 -4.559 1 98.31 353 LYS B CA 1
ATOM 7090 C C . LYS B 1 353 ? 22.469 -11.047 -4.121 1 98.31 353 LYS B C 1
ATOM 7092 O O . LYS B 1 353 ? 22.031 -10.461 -3.129 1 98.31 353 LYS B O 1
ATOM 7097 N N . PHE B 1 354 ? 23.438 -10.586 -4.867 1 97.19 354 PHE B N 1
ATOM 7098 C CA . PHE B 1 354 ? 24.047 -9.297 -4.551 1 97.19 354 PHE B CA 1
ATOM 7099 C C . PHE B 1 354 ? 23.047 -8.164 -4.738 1 97.19 354 PHE B C 1
ATOM 7101 O O . PHE B 1 354 ? 22.922 -7.289 -3.885 1 97.19 354 PHE B O 1
ATOM 7108 N N . LEU B 1 355 ? 22.312 -8.203 -5.848 1 96.31 355 LEU B N 1
ATOM 7109 C CA . LEU B 1 355 ? 21.328 -7.168 -6.145 1 96.31 355 LEU B CA 1
ATOM 7110 C C . LEU B 1 355 ? 20.234 -7.152 -5.094 1 96.31 355 LEU B C 1
ATOM 7112 O O . LEU B 1 355 ? 19.766 -6.082 -4.695 1 96.31 355 LEU B O 1
ATOM 7116 N N . LEU B 1 356 ? 19.875 -8.281 -4.578 1 97.62 356 LEU B N 1
ATOM 7117 C CA . LEU B 1 356 ? 18.828 -8.391 -3.582 1 97.62 356 LEU B CA 1
ATOM 7118 C C . LEU B 1 356 ? 19.344 -8.016 -2.195 1 97.62 356 LEU B C 1
ATOM 7120 O O . LEU B 1 356 ? 18.547 -7.891 -1.252 1 97.62 356 LEU B O 1
ATOM 7124 N N . GLY B 1 357 ? 20.641 -7.949 -2.041 1 96.12 357 GLY B N 1
ATOM 7125 C CA . GLY B 1 357 ? 21.234 -7.539 -0.779 1 96.12 357 GLY B CA 1
ATOM 7126 C C . GLY B 1 357 ? 21.344 -8.672 0.224 1 96.12 357 GLY B C 1
ATOM 7127 O O . GLY B 1 357 ? 21.469 -8.438 1.427 1 96.12 357 GLY B O 1
ATOM 7128 N N . LEU B 1 358 ? 21.359 -9.891 -0.267 1 97.62 358 LEU B N 1
ATOM 7129 C CA . LEU B 1 358 ? 21.312 -11.039 0.63 1 97.62 358 LEU B CA 1
ATOM 7130 C C . LEU B 1 358 ? 22.625 -11.211 1.376 1 97.62 358 LEU B C 1
ATOM 7132 O O . LEU B 1 358 ? 22.656 -11.734 2.492 1 97.62 358 LEU B O 1
ATOM 7136 N N . PHE B 1 359 ? 23.734 -10.797 0.783 1 96.5 359 PHE B N 1
ATOM 7137 C CA . PHE B 1 359 ? 25.031 -10.922 1.441 1 96.5 359 PHE B CA 1
ATOM 7138 C C . PHE B 1 359 ? 25.141 -9.953 2.613 1 96.5 359 PHE B C 1
ATOM 7140 O O . PHE B 1 359 ? 25.734 -10.281 3.645 1 96.5 359 PHE B O 1
ATOM 7147 N N . ASP B 1 360 ? 24.484 -8.812 2.49 1 91.88 360 ASP B N 1
ATOM 7148 C CA . ASP B 1 360 ? 24.578 -7.754 3.494 1 91.88 360 ASP B CA 1
ATOM 7149 C C . ASP B 1 360 ? 23.547 -7.953 4.594 1 91.88 360 ASP B C 1
ATOM 7151 O O . ASP B 1 360 ? 23.797 -7.641 5.762 1 91.88 360 ASP B O 1
ATOM 7155 N N . HIS B 1 361 ? 22.422 -8.43 4.203 1 92.81 361 HIS B N 1
ATOM 7156 C CA . HIS B 1 361 ? 21.312 -8.578 5.129 1 92.81 361 HIS B CA 1
ATOM 7157 C C . HIS B 1 361 ? 20.625 -9.93 4.961 1 92.81 361 HIS B C 1
ATOM 7159 O O . HIS B 1 361 ? 19.484 -10.008 4.504 1 92.81 361 HIS B O 1
ATOM 7165 N N . PRO B 1 362 ? 21.203 -10.938 5.512 1 96 362 PRO B N 1
ATOM 7166 C CA . PRO B 1 362 ? 20.656 -12.273 5.234 1 96 362 PRO B CA 1
ATOM 7167 C C . PRO B 1 362 ? 19.531 -12.656 6.184 1 96 362 PRO B C 1
ATOM 7169 O O . PRO B 1 362 ? 18.844 -13.656 5.961 1 96 362 PRO B O 1
ATOM 7172 N N . PHE B 1 363 ? 19.312 -11.875 7.32 1 98 363 PHE B N 1
ATOM 7173 C CA . PHE B 1 363 ? 18.344 -12.289 8.336 1 98 363 PHE B CA 1
ATOM 7174 C C . PHE B 1 363 ? 17.109 -11.414 8.297 1 98 363 PHE B C 1
ATOM 7176 O O . PHE B 1 363 ? 17.125 -10.32 7.73 1 98 363 PHE B O 1
ATOM 7183 N N . VAL B 1 364 ? 16.016 -11.922 8.82 1 98.12 364 VAL B N 1
ATOM 7184 C CA . VAL B 1 364 ? 14.773 -11.172 8.961 1 98.12 364 VAL B CA 1
ATOM 7185 C C . VAL B 1 364 ? 14.336 -11.172 10.43 1 98.12 364 VAL B C 1
ATOM 7187 O O . VAL B 1 364 ? 14.914 -11.875 11.258 1 98.12 364 VAL B O 1
ATOM 7190 N N . ASP B 1 365 ? 13.352 -10.344 10.805 1 98 365 ASP B N 1
ATOM 7191 C CA . ASP B 1 365 ? 12.852 -10.195 12.172 1 98 365 ASP B CA 1
ATOM 7192 C C . ASP B 1 365 ? 11.523 -10.93 12.359 1 98 365 ASP B C 1
ATOM 7194 O O . ASP B 1 365 ? 10.492 -10.484 11.859 1 98 365 ASP B O 1
ATOM 7198 N N . PRO B 1 366 ? 11.539 -12.016 13.164 1 97.88 366 PRO B N 1
ATOM 7199 C CA . PRO B 1 366 ? 10.305 -12.789 13.344 1 97.88 366 PRO B CA 1
ATOM 7200 C C . PRO B 1 366 ? 9.156 -11.945 13.891 1 97.88 366 PRO B C 1
ATOM 7202 O O . PRO B 1 366 ? 8 -12.164 13.523 1 97.88 366 PRO B O 1
ATOM 7205 N N . ASP B 1 367 ? 9.422 -11.023 14.742 1 95.62 367 ASP B N 1
ATOM 7206 C CA . ASP B 1 367 ? 8.367 -10.164 15.273 1 95.62 367 ASP B CA 1
ATOM 7207 C C . ASP B 1 367 ? 7.77 -9.281 14.18 1 95.62 367 ASP B C 1
ATOM 7209 O O . ASP B 1 367 ? 6.555 -9.094 14.133 1 95.62 367 ASP B O 1
ATOM 7213 N N . SER B 1 368 ? 8.609 -8.75 13.359 1 96.25 368 SER B N 1
ATOM 7214 C CA . SER B 1 368 ? 8.141 -7.973 12.219 1 96.25 368 SER B CA 1
ATOM 7215 C C . SER B 1 368 ? 7.293 -8.82 11.273 1 96.25 368 SER B C 1
ATOM 7217 O O . SER B 1 368 ? 6.289 -8.344 10.742 1 96.25 368 SER B O 1
ATOM 7219 N N . ALA B 1 369 ? 7.707 -10.047 11.086 1 97.69 369 ALA B N 1
ATOM 7220 C CA . ALA B 1 369 ? 6.973 -10.945 10.203 1 97.69 369 ALA B CA 1
ATOM 7221 C C . ALA B 1 369 ? 5.523 -11.094 10.656 1 97.69 369 ALA B C 1
ATOM 7223 O O . ALA B 1 369 ? 4.598 -11 9.844 1 97.69 369 ALA B O 1
ATOM 7224 N N . ASP B 1 370 ? 5.312 -11.258 11.945 1 95.56 370 ASP B N 1
ATOM 7225 C CA . ASP B 1 370 ? 3.963 -11.438 12.477 1 95.56 370 ASP B CA 1
ATOM 7226 C C . ASP B 1 370 ? 3.131 -10.172 12.297 1 95.56 370 ASP B C 1
ATOM 7228 O O . ASP B 1 370 ? 1.91 -10.234 12.148 1 95.56 370 ASP B O 1
ATOM 7232 N N . ARG B 1 371 ? 3.777 -9.055 12.312 1 95.25 371 ARG B N 1
ATOM 7233 C CA . ARG B 1 371 ? 3.059 -7.789 12.188 1 95.25 371 ARG B CA 1
ATOM 7234 C C . ARG B 1 371 ? 2.701 -7.504 10.734 1 95.25 371 ARG B C 1
ATOM 7236 O O . ARG B 1 371 ? 1.629 -6.969 10.445 1 95.25 371 ARG B O 1
ATOM 7243 N N . VAL B 1 372 ? 3.537 -7.879 9.852 1 97.31 372 VAL B N 1
ATOM 7244 C CA . VAL B 1 372 ? 3.395 -7.473 8.453 1 97.31 372 VAL B CA 1
ATOM 7245 C C . VAL B 1 372 ? 2.541 -8.492 7.707 1 97.31 372 VAL B C 1
ATOM 7247 O O . VAL B 1 372 ? 1.581 -8.125 7.023 1 97.31 372 VAL B O 1
ATOM 7250 N N . VAL B 1 373 ? 2.811 -9.773 7.848 1 97.81 373 VAL B N 1
ATOM 7251 C CA . VAL B 1 373 ? 2.195 -10.812 7.031 1 97.81 373 VAL B CA 1
ATOM 7252 C C . VAL B 1 373 ? 0.726 -10.969 7.414 1 97.81 373 VAL B C 1
ATOM 7254 O O . VAL B 1 373 ? 0.405 -11.219 8.578 1 97.81 373 VAL B O 1
ATOM 7257 N N . GLY B 1 374 ? -0.076 -10.805 6.422 1 96.88 374 GLY B N 1
ATOM 7258 C CA . GLY B 1 374 ? -1.499 -11.039 6.609 1 96.88 374 GLY B CA 1
ATOM 7259 C C . GLY B 1 374 ? -2.146 -10.062 7.566 1 96.88 374 GLY B C 1
ATOM 7260 O O . GLY B 1 374 ? -3.092 -10.406 8.273 1 96.88 374 GLY B O 1
ATOM 7261 N N . ASN B 1 375 ? -1.545 -8.891 7.754 1 95.56 375 ASN B N 1
ATOM 7262 C CA . ASN B 1 375 ? -2.205 -7.914 8.609 1 95.56 375 ASN B CA 1
ATOM 7263 C C . ASN B 1 375 ? -3.572 -7.52 8.062 1 95.56 375 ASN B C 1
ATOM 7265 O O . ASN B 1 375 ? -3.906 -7.848 6.922 1 95.56 375 ASN B O 1
ATOM 7269 N N . ASP B 1 376 ? -4.371 -6.871 8.836 1 94.44 376 ASP B N 1
ATOM 7270 C CA . ASP B 1 376 ? -5.781 -6.641 8.539 1 94.44 376 ASP B CA 1
ATOM 7271 C C . ASP B 1 376 ? -5.945 -5.785 7.285 1 94.44 376 ASP B C 1
ATOM 7273 O O . ASP B 1 376 ? -6.91 -5.949 6.535 1 94.44 376 ASP B O 1
ATOM 7277 N N . TYR B 1 377 ? -4.992 -4.867 7.086 1 95.38 377 TYR B N 1
ATOM 7278 C CA . TYR B 1 377 ? -5.008 -4.059 5.871 1 95.38 377 TYR B CA 1
ATOM 7279 C C . TYR B 1 377 ? -4.867 -4.938 4.633 1 95.38 377 TYR B C 1
ATOM 7281 O O . TYR B 1 377 ? -5.68 -4.852 3.711 1 95.38 377 TYR B O 1
ATOM 7289 N N . PHE B 1 378 ? -3.852 -5.816 4.594 1 97.5 378 PHE B N 1
ATOM 7290 C CA . PHE B 1 378 ? -3.586 -6.688 3.451 1 97.5 378 PHE B CA 1
ATOM 7291 C C . PHE B 1 378 ? -4.75 -7.645 3.221 1 97.5 378 PHE B C 1
ATOM 7293 O O . PHE B 1 378 ? -5.195 -7.824 2.086 1 97.5 378 PHE B O 1
ATOM 7300 N N . ARG B 1 379 ? -5.262 -8.211 4.285 1 96.12 379 ARG B N 1
ATOM 7301 C CA . ARG B 1 379 ? -6.375 -9.148 4.18 1 96.12 379 ARG B CA 1
ATOM 7302 C C . ARG B 1 379 ? -7.617 -8.461 3.625 1 96.12 379 ARG B C 1
ATOM 7304 O O . ARG B 1 379 ? -8.359 -9.047 2.834 1 96.12 379 ARG B O 1
ATOM 7311 N N . ARG B 1 380 ? -7.871 -7.273 4.023 1 95.31 380 ARG B N 1
ATOM 7312 C CA . ARG B 1 380 ? -9.031 -6.531 3.549 1 95.31 380 ARG B CA 1
ATOM 7313 C C . ARG B 1 380 ? -8.977 -6.34 2.037 1 95.31 380 ARG B C 1
ATOM 7315 O O . ARG B 1 380 ? -9.969 -6.57 1.341 1 95.31 380 ARG B O 1
ATOM 7322 N N . ILE B 1 381 ? -7.812 -5.922 1.522 1 96.75 381 ILE B N 1
ATOM 7323 C CA . ILE B 1 381 ? -7.699 -5.68 0.089 1 96.75 381 ILE B CA 1
ATOM 7324 C C . ILE B 1 381 ? -7.926 -6.984 -0.675 1 96.75 381 ILE B C 1
ATOM 7326 O O . ILE B 1 381 ? -8.609 -6.996 -1.702 1 96.75 381 ILE B O 1
ATOM 7330 N N . GLY B 1 382 ? -7.359 -8.109 -0.204 1 97.56 382 GLY B N 1
ATOM 7331 C CA . GLY B 1 382 ? -7.613 -9.406 -0.818 1 97.56 382 GLY B CA 1
ATOM 7332 C C . GLY B 1 382 ? -9.086 -9.781 -0.845 1 97.56 382 GLY B C 1
ATOM 7333 O O . GLY B 1 382 ? -9.602 -10.203 -1.879 1 97.56 382 GLY B O 1
ATOM 7334 N N . ASN B 1 383 ? -9.734 -9.555 0.297 1 96.5 383 ASN B N 1
ATOM 7335 C CA . ASN B 1 383 ? -11.148 -9.875 0.421 1 96.5 383 ASN B CA 1
ATOM 7336 C C . ASN B 1 383 ? -12.008 -9 -0.49 1 96.5 383 ASN B C 1
ATOM 7338 O O . ASN B 1 383 ? -12.953 -9.484 -1.112 1 96.5 383 ASN B O 1
ATOM 7342 N N . GLU B 1 384 ? -11.688 -7.711 -0.53 1 96.75 384 GLU B N 1
ATOM 7343 C CA . GLU B 1 384 ? -12.398 -6.793 -1.412 1 96.75 384 GLU B CA 1
ATOM 7344 C C . GLU B 1 384 ? -12.242 -7.195 -2.875 1 96.75 384 GLU B C 1
ATOM 7346 O O . GLU B 1 384 ? -13.195 -7.125 -3.654 1 96.75 384 GLU B O 1
ATOM 7351 N N . THR B 1 385 ? -11.023 -7.625 -3.223 1 98.31 385 THR B N 1
ATOM 7352 C CA . THR B 1 385 ? -10.75 -8.023 -4.598 1 98.31 385 THR B CA 1
ATOM 7353 C C . THR B 1 385 ? -11.57 -9.258 -4.977 1 98.31 385 THR B C 1
ATOM 7355 O O . THR B 1 385 ? -12.031 -9.375 -6.113 1 98.31 385 THR B O 1
ATOM 7358 N N . GLN B 1 386 ? -11.75 -10.188 -4.023 1 98 386 GLN B N 1
ATOM 7359 C CA . GLN B 1 386 ? -12.609 -11.344 -4.258 1 98 386 GLN B CA 1
ATOM 7360 C C . GLN B 1 386 ? -14.023 -10.906 -4.625 1 98 386 GLN B C 1
ATOM 7362 O O . GLN B 1 386 ? -14.602 -11.406 -5.594 1 98 386 GLN B O 1
ATOM 7367 N N . ARG B 1 387 ? -14.625 -9.961 -3.896 1 98 387 ARG B N 1
ATOM 7368 C CA . ARG B 1 387 ? -15.977 -9.461 -4.137 1 98 387 ARG B CA 1
ATOM 7369 C C . ARG B 1 387 ? -16.062 -8.766 -5.488 1 98 387 ARG B C 1
ATOM 7371 O O . ARG B 1 387 ? -16.969 -9.055 -6.277 1 98 387 ARG B O 1
ATOM 7378 N N . ARG B 1 388 ? -15.078 -7.965 -5.781 1 98.12 388 ARG B N 1
ATOM 7379 C CA . ARG B 1 388 ? -15.078 -7.184 -7.012 1 98.12 388 ARG B CA 1
ATOM 7380 C C . ARG B 1 388 ? -14.953 -8.086 -8.234 1 98.12 388 ARG B C 1
ATOM 7382 O O . ARG B 1 388 ? -15.477 -7.77 -9.305 1 98.12 388 ARG B O 1
ATOM 7389 N N . SER B 1 389 ? -14.289 -9.195 -8.117 1 98.62 389 SER B N 1
ATOM 7390 C CA . SER B 1 389 ? -13.891 -10.008 -9.266 1 98.62 389 SER B CA 1
ATOM 7391 C C . SER B 1 389 ? -15.055 -10.836 -9.781 1 98.62 389 SER B C 1
ATOM 7393 O O . SER B 1 389 ? -14.953 -11.453 -10.852 1 98.62 389 SER B O 1
ATOM 7395 N N . TYR B 1 390 ? -16.188 -10.836 -9.055 1 98.69 390 TYR B N 1
ATOM 7396 C CA . TYR B 1 390 ? -17.344 -11.586 -9.539 1 98.69 390 TYR B CA 1
ATOM 7397 C C . TYR B 1 390 ? -17.766 -11.094 -10.922 1 98.69 390 TYR B C 1
ATOM 7399 O O . TYR B 1 390 ? -17.797 -9.891 -11.172 1 98.69 390 TYR B O 1
ATOM 7407 N N . THR B 1 391 ? -18.078 -12.016 -11.797 1 98.81 391 THR B N 1
ATOM 7408 C CA . THR B 1 391 ? -18.672 -11.711 -13.094 1 98.81 391 THR B CA 1
ATOM 7409 C C . THR B 1 391 ? -20.156 -12.07 -13.117 1 98.81 391 THR B C 1
ATOM 7411 O O . THR B 1 391 ? -20.516 -13.234 -12.914 1 98.81 391 THR B O 1
ATOM 7414 N N . LEU B 1 392 ? -20.969 -11.078 -13.312 1 98.81 392 LEU B N 1
ATOM 7415 C CA . LEU B 1 392 ? -22.391 -11.32 -13.484 1 98.81 392 LEU B CA 1
ATOM 7416 C C . LEU B 1 392 ? -22.734 -11.617 -14.938 1 98.81 392 LEU B C 1
ATOM 7418 O O . LEU B 1 392 ? -22.578 -10.75 -15.805 1 98.81 392 LEU B O 1
ATOM 7422 N N . LEU B 1 393 ? -23.188 -12.812 -15.18 1 98.81 393 LEU B N 1
ATOM 7423 C CA . LEU B 1 393 ? -23.391 -13.242 -16.562 1 98.81 393 LEU B CA 1
ATOM 7424 C C . LEU B 1 393 ? -24.859 -13.156 -16.953 1 98.81 393 LEU B C 1
ATOM 7426 O O . LEU B 1 393 ? -25.188 -12.992 -18.125 1 98.81 393 LEU B O 1
ATOM 7430 N N . LYS B 1 394 ? -25.703 -13.367 -16.016 1 98.56 394 LYS B N 1
ATOM 7431 C CA . LYS B 1 394 ? -27.156 -13.258 -16.203 1 98.56 394 LYS B CA 1
ATOM 7432 C C . LYS B 1 394 ? -27.812 -12.641 -14.984 1 98.56 394 LYS B C 1
ATOM 7434 O O . LYS B 1 394 ? -27.422 -12.906 -13.852 1 98.56 394 LYS B O 1
ATOM 7439 N N . ASN B 1 395 ? -28.766 -11.844 -15.211 1 98.38 395 ASN B N 1
ATOM 7440 C CA . ASN B 1 395 ? -29.562 -11.211 -14.172 1 98.38 395 ASN B CA 1
ATOM 7441 C C . ASN B 1 395 ? -30.969 -10.891 -14.656 1 98.38 395 ASN B C 1
ATOM 7443 O O . ASN B 1 395 ? -31.297 -9.727 -14.914 1 98.38 395 ASN B O 1
ATOM 7447 N N . THR B 1 396 ? -31.797 -11.844 -14.633 1 96.88 396 THR B N 1
ATOM 7448 C CA . THR B 1 396 ? -33.125 -11.695 -15.188 1 96.88 396 THR B CA 1
ATOM 7449 C C . THR B 1 396 ? -33.938 -10.648 -14.414 1 96.88 396 THR B C 1
ATOM 7451 O O . THR B 1 396 ? -34 -10.695 -13.188 1 96.88 396 THR B O 1
ATOM 7454 N N . ASP B 1 397 ? -34.469 -9.641 -15.078 1 95 397 ASP B N 1
ATOM 7455 C CA . ASP B 1 397 ? -35.344 -8.594 -14.531 1 95 397 ASP B CA 1
ATOM 7456 C C . ASP B 1 397 ? -34.625 -7.82 -13.422 1 95 397 ASP B C 1
ATOM 7458 O O . ASP B 1 397 ? -35.219 -7.453 -12.414 1 95 397 ASP B O 1
ATOM 7462 N N . ALA B 1 398 ? -33.375 -7.703 -13.547 1 95.31 398 ALA B N 1
ATOM 7463 C CA . ALA B 1 398 ? -32.562 -6.984 -12.562 1 95.31 398 ALA B CA 1
ATOM 7464 C C . ALA B 1 398 ? -32.844 -7.5 -11.148 1 95.31 398 ALA B C 1
ATOM 7466 O O . ALA B 1 398 ? -33.031 -6.715 -10.219 1 95.31 398 ALA B O 1
ATOM 7467 N N . LEU B 1 399 ? -32.906 -8.789 -11.07 1 96.5 399 LEU B N 1
ATOM 7468 C CA . LEU B 1 399 ? -33.188 -9.477 -9.82 1 96.5 399 LEU B CA 1
ATOM 7469 C C . LEU B 1 399 ? -32.219 -9.07 -8.734 1 96.5 399 LEU B C 1
ATOM 7471 O O . LEU B 1 399 ? -32.594 -8.805 -7.594 1 96.5 399 LEU B O 1
ATOM 7475 N N . LEU B 1 400 ? -30.922 -9.102 -9.078 1 97 400 LEU B N 1
ATOM 7476 C CA . LEU B 1 400 ? -29.875 -8.75 -8.125 1 97 400 LEU B CA 1
ATOM 7477 C C . LEU B 1 400 ? -29.578 -7.25 -8.172 1 97 400 LEU B C 1
ATOM 7479 O O . LEU B 1 400 ? -29.656 -6.637 -9.242 1 97 400 LEU B O 1
ATOM 7483 N N . PRO B 1 401 ? -29.172 -6.738 -7.016 1 96.81 401 PRO B N 1
ATOM 7484 C CA . PRO B 1 401 ? -29.031 -7.406 -5.723 1 96.81 401 PRO B CA 1
ATOM 7485 C C . PRO B 1 401 ? -30.375 -7.719 -5.066 1 96.81 401 PRO B C 1
ATOM 7487 O O . PRO B 1 401 ? -31.359 -7.027 -5.32 1 96.81 401 PRO B O 1
ATOM 7490 N N . LEU B 1 402 ? -30.375 -8.727 -4.27 1 95.88 402 LEU B N 1
ATOM 7491 C CA . LEU B 1 402 ? -31.578 -9.102 -3.537 1 95.88 402 LEU B CA 1
ATOM 7492 C C . LEU B 1 402 ? -31.734 -8.266 -2.271 1 95.88 402 LEU B C 1
ATOM 7494 O O . LEU B 1 402 ? -30.734 -7.914 -1.63 1 95.88 402 LEU B O 1
ATOM 7498 N N . ALA B 1 403 ? -32.938 -7.996 -1.919 1 90.12 403 ALA B N 1
ATOM 7499 C CA . ALA B 1 403 ? -33.188 -7.402 -0.611 1 90.12 403 ALA B CA 1
ATOM 7500 C C . ALA B 1 403 ? -33.125 -8.461 0.49 1 90.12 403 ALA B C 1
ATOM 7502 O O . ALA B 1 403 ? -33.844 -9.477 0.414 1 90.12 403 ALA B O 1
ATOM 7503 N N . ALA B 1 404 ? -32.344 -8.219 1.436 1 85.94 404 ALA B N 1
ATOM 7504 C CA . ALA B 1 404 ? -32.25 -9.156 2.555 1 85.94 404 ALA B CA 1
ATOM 7505 C C . ALA B 1 404 ? -33.438 -8.969 3.516 1 85.94 404 ALA B C 1
ATOM 7507 O O . ALA B 1 404 ? -33.688 -7.859 3.99 1 85.94 404 ALA B O 1
ATOM 7508 N N . SER B 1 405 ? -34.188 -10.016 3.748 1 89.5 405 SER B N 1
ATOM 7509 C CA . SER B 1 405 ? -35.312 -9.992 4.684 1 89.5 405 SER B CA 1
ATOM 7510 C C . SER B 1 405 ? -35.469 -11.344 5.371 1 89.5 405 SER B C 1
ATOM 7512 O O . SER B 1 405 ? -35.375 -12.391 4.73 1 89.5 405 SER B O 1
ATOM 7514 N N . PRO B 1 406 ? -35.719 -11.289 6.66 1 89.31 406 PRO B N 1
ATOM 7515 C CA . PRO B 1 406 ? -35.969 -12.555 7.359 1 89.31 406 PRO B CA 1
ATOM 7516 C C . PRO B 1 406 ? -37.219 -13.266 6.871 1 89.31 406 PRO B C 1
ATOM 7518 O O . PRO B 1 406 ? -37.406 -14.469 7.102 1 89.31 406 PRO B O 1
ATOM 7521 N N . ALA B 1 407 ? -38.031 -12.562 6.211 1 93.62 407 ALA B N 1
ATOM 7522 C CA . ALA B 1 407 ? -39.281 -13.148 5.711 1 93.62 407 ALA B CA 1
ATOM 7523 C C . ALA B 1 407 ? -39.031 -13.953 4.438 1 93.62 407 ALA B C 1
ATOM 7525 O O . ALA B 1 407 ? -39.844 -14.828 4.09 1 93.62 407 ALA B O 1
ATOM 7526 N N . THR B 1 408 ? -37.969 -13.672 3.785 1 95.81 408 THR B N 1
ATOM 7527 C CA . THR B 1 408 ? -37.625 -14.367 2.547 1 95.81 408 THR B CA 1
ATOM 7528 C C . THR B 1 408 ? -37.031 -15.734 2.846 1 95.81 408 THR B C 1
ATOM 7530 O O . THR B 1 408 ? -36.125 -15.852 3.678 1 95.81 408 THR B O 1
ATOM 7533 N N . LYS B 1 409 ? -37.469 -16.781 2.186 1 97.62 409 LYS B N 1
ATOM 7534 C CA . LYS B 1 409 ? -37 -18.141 2.398 1 97.62 409 LYS B CA 1
ATOM 7535 C C . LYS B 1 409 ? -36 -18.562 1.313 1 97.62 409 LYS B C 1
ATOM 7537 O O . LYS B 1 409 ? -36.281 -18.406 0.122 1 97.62 409 LYS B O 1
ATOM 7542 N N . PHE B 1 410 ? -34.906 -19.172 1.763 1 98.12 410 PHE B N 1
ATOM 7543 C CA . PHE B 1 410 ? -33.875 -19.562 0.824 1 98.12 410 PHE B CA 1
ATOM 7544 C C . PHE B 1 410 ? -33.625 -21.062 0.892 1 98.12 410 PHE B C 1
ATOM 7546 O O . PHE B 1 410 ? -33.625 -21.656 1.976 1 98.12 410 PHE B O 1
ATOM 7553 N N . TYR B 1 411 ? -33.438 -21.688 -0.22 1 98.19 411 TYR B N 1
ATOM 7554 C CA . TYR B 1 411 ? -32.844 -23.016 -0.33 1 98.19 411 TYR B CA 1
ATOM 7555 C C . TYR B 1 411 ? -31.375 -22.906 -0.77 1 98.19 411 TYR B C 1
ATOM 7557 O O . TYR B 1 411 ? -31.047 -22.109 -1.65 1 98.19 411 TYR B O 1
ATOM 7565 N N . VAL B 1 412 ? -30.516 -23.641 -0.127 1 97.94 412 VAL B N 1
ATOM 7566 C CA . VAL B 1 412 ? -29.094 -23.562 -0.487 1 97.94 412 VAL B CA 1
ATOM 7567 C C . VAL B 1 412 ? -28.562 -24.953 -0.813 1 97.94 412 VAL B C 1
ATOM 7569 O O . VAL B 1 412 ? -28.938 -25.938 -0.171 1 97.94 412 VAL B O 1
ATOM 7572 N N . ASP B 1 413 ? -27.766 -25.016 -1.789 1 96.88 413 ASP B N 1
ATOM 7573 C CA . ASP B 1 413 ? -27.062 -26.219 -2.223 1 96.88 413 ASP B CA 1
ATOM 7574 C C . ASP B 1 413 ? -25.625 -25.906 -2.621 1 96.88 413 ASP B C 1
ATOM 7576 O O . ASP B 1 413 ? -25.375 -24.984 -3.404 1 96.88 413 ASP B O 1
ATOM 7580 N N . GLY B 1 414 ? -24.672 -26.625 -2.088 1 95.44 414 GLY B N 1
ATOM 7581 C CA . GLY B 1 414 ? -23.266 -26.438 -2.408 1 95.44 414 GLY B CA 1
ATOM 7582 C C . GLY B 1 414 ? -22.5 -25.719 -1.317 1 95.44 414 GLY B C 1
ATOM 7583 O O . GLY B 1 414 ? -21.312 -25.422 -1.475 1 95.44 414 GLY B O 1
ATOM 7584 N N . PHE B 1 415 ? -23.141 -25.297 -0.208 1 94 415 PHE B N 1
ATOM 7585 C CA . PHE B 1 415 ? -22.453 -24.688 0.924 1 94 415 PHE B CA 1
ATOM 7586 C C . PHE B 1 415 ? -23.297 -24.766 2.186 1 94 415 PHE B C 1
ATOM 7588 O O . PHE B 1 415 ? -24.469 -25.156 2.131 1 94 415 PHE B O 1
ATOM 7595 N N . ASP B 1 416 ? -22.734 -24.5 3.312 1 94.38 416 ASP B N 1
ATOM 7596 C CA . ASP B 1 416 ? -23.375 -24.641 4.613 1 94.38 416 ASP B CA 1
ATOM 7597 C C . ASP B 1 416 ? -24.359 -23.5 4.859 1 94.38 416 ASP B C 1
ATOM 7599 O O . ASP B 1 416 ? -24 -22.328 4.77 1 94.38 416 ASP B O 1
ATOM 7603 N N . ALA B 1 417 ? -25.531 -23.891 5.242 1 94.75 417 ALA B N 1
ATOM 7604 C CA . ALA B 1 417 ? -26.625 -22.938 5.453 1 94.75 417 ALA B CA 1
ATOM 7605 C C . ALA B 1 417 ? -26.328 -22.016 6.633 1 94.75 417 ALA B C 1
ATOM 7607 O O . ALA B 1 417 ? -26.984 -20.984 6.801 1 94.75 417 ALA B O 1
ATOM 7608 N N . SER B 1 418 ? -25.391 -22.406 7.441 1 94.44 418 SER B N 1
ATOM 7609 C CA . SER B 1 418 ? -25.047 -21.609 8.609 1 94.44 418 SER B CA 1
ATOM 7610 C C . SER B 1 418 ? -24.625 -20.203 8.203 1 94.44 418 SER B C 1
ATOM 7612 O O . SER B 1 418 ? -24.797 -19.25 8.961 1 94.44 418 SER B O 1
ATOM 7614 N N . HIS B 1 419 ? -24.094 -20.047 7.004 1 93.44 419 HIS B N 1
ATOM 7615 C CA . HIS B 1 419 ? -23.656 -18.734 6.527 1 93.44 419 HIS B CA 1
ATOM 7616 C C . HIS B 1 419 ? -24.844 -17.797 6.344 1 93.44 419 HIS B C 1
ATOM 7618 O O . HIS B 1 419 ? -24.719 -16.594 6.535 1 93.44 419 HIS B O 1
ATOM 7624 N N . LEU B 1 420 ? -26 -18.328 5.934 1 95.06 420 LEU B N 1
ATOM 7625 C CA . LEU B 1 420 ? -27.219 -17.531 5.797 1 95.06 420 LEU B CA 1
ATOM 7626 C C . LEU B 1 420 ? -27.859 -17.281 7.16 1 95.06 420 LEU B C 1
ATOM 7628 O O . LEU B 1 420 ? -28.281 -16.156 7.457 1 95.06 420 LEU B O 1
ATOM 7632 N N . ARG B 1 421 ? -27.922 -18.312 7.957 1 94.81 421 ARG B N 1
ATOM 7633 C CA . ARG B 1 421 ? -28.516 -18.188 9.281 1 94.81 421 ARG B CA 1
ATOM 7634 C C . ARG B 1 421 ? -27.781 -17.156 10.125 1 94.81 421 ARG B C 1
ATOM 7636 O O . ARG B 1 421 ? -28.406 -16.422 10.891 1 94.81 421 ARG B O 1
ATOM 7643 N N . ALA B 1 422 ? -26.484 -17.172 9.961 1 94 422 ALA B N 1
ATOM 7644 C CA . ALA B 1 422 ? -25.672 -16.203 10.688 1 94 422 ALA B CA 1
ATOM 7645 C C . ALA B 1 422 ? -26.047 -14.766 10.297 1 94 422 ALA B C 1
ATOM 7647 O O . ALA B 1 422 ? -25.75 -13.82 11.031 1 94 422 ALA B O 1
ATOM 7648 N N . ARG B 1 423 ? -26.703 -14.594 9.172 1 93.94 423 ARG B N 1
ATOM 7649 C CA . ARG B 1 423 ? -27.125 -13.281 8.703 1 93.94 423 ARG B CA 1
ATOM 7650 C C . ARG B 1 423 ? -28.625 -13.086 8.938 1 93.94 423 ARG B C 1
ATOM 7652 O O . ARG B 1 423 ? -29.25 -12.234 8.305 1 93.94 423 ARG B O 1
ATOM 7659 N N . ASN B 1 424 ? -29.234 -13.906 9.703 1 94.5 424 ASN B N 1
ATOM 7660 C CA . ASN B 1 424 ? -30.641 -13.859 10.094 1 94.5 424 ASN B CA 1
ATOM 7661 C C . ASN B 1 424 ? -31.562 -14.078 8.898 1 94.5 424 ASN B C 1
ATOM 7663 O O . ASN B 1 424 ? -32.594 -13.438 8.781 1 94.5 424 ASN B O 1
ATOM 7667 N N . LEU B 1 425 ? -31.109 -14.906 7.973 1 95.75 425 LEU B N 1
ATOM 7668 C CA . LEU B 1 425 ? -31.953 -15.281 6.84 1 95.75 425 LEU B CA 1
ATOM 7669 C C . LEU B 1 425 ? -32.562 -16.656 7.059 1 95.75 425 LEU B C 1
ATOM 7671 O O . LEU B 1 425 ? -31.984 -17.516 7.715 1 95.75 425 LEU B O 1
ATOM 7675 N N . THR B 1 426 ? -33.75 -16.875 6.539 1 96.94 426 THR B N 1
ATOM 7676 C CA . THR B 1 426 ? -34.469 -18.109 6.727 1 96.94 426 THR B CA 1
ATOM 7677 C C . THR B 1 426 ? -34.125 -19.125 5.652 1 96.94 426 THR B C 1
ATOM 7679 O O . THR B 1 426 ? -34.188 -18.828 4.457 1 96.94 426 THR B O 1
ATOM 7682 N N . VAL B 1 427 ? -33.75 -20.344 6.09 1 97.69 427 VAL B N 1
ATOM 7683 C CA . VAL B 1 427 ? -33.375 -21.406 5.16 1 97.69 427 VAL B CA 1
ATOM 7684 C C . VAL B 1 427 ? -34.375 -22.547 5.273 1 97.69 427 VAL B C 1
ATOM 7686 O O . VAL B 1 427 ? -34.75 -22.938 6.375 1 97.69 427 VAL B O 1
ATOM 7689 N N . VAL B 1 428 ? -34.781 -22.984 4.148 1 97.75 428 VAL B N 1
ATOM 7690 C CA . VAL B 1 428 ? -35.719 -24.078 4.105 1 97.75 428 VAL B CA 1
ATOM 7691 C C . VAL B 1 428 ? -35.062 -25.312 3.506 1 97.75 428 VAL B C 1
ATOM 7693 O O . VAL B 1 428 ? -34 -25.219 2.883 1 97.75 428 VAL B O 1
ATOM 7696 N N . ASP B 1 429 ? -35.688 -26.453 3.592 1 96.12 429 ASP B N 1
ATOM 7697 C CA . ASP B 1 429 ? -35.062 -27.734 3.291 1 96.12 429 ASP B CA 1
ATOM 7698 C C . ASP B 1 429 ? -35.312 -28.141 1.841 1 96.12 429 ASP B C 1
ATOM 7700 O O . ASP B 1 429 ? -34.656 -29.047 1.324 1 96.12 429 ASP B O 1
ATOM 7704 N N . SER B 1 430 ? -36.281 -27.406 1.223 1 97.25 430 SER B N 1
ATOM 7705 C CA . SER B 1 430 ? -36.594 -27.766 -0.156 1 97.25 430 SER B CA 1
ATOM 7706 C C . SER B 1 430 ? -36.75 -26.531 -1.031 1 97.25 430 SER B C 1
ATOM 7708 O O . SER B 1 430 ? -37.219 -25.484 -0.569 1 97.25 430 SER B O 1
ATOM 7710 N N . ALA B 1 431 ? -36.375 -26.703 -2.291 1 97.94 431 ALA B N 1
ATOM 7711 C CA . ALA B 1 431 ? -36.438 -25.594 -3.242 1 97.94 431 ALA B CA 1
ATOM 7712 C C . ALA B 1 431 ? -37.906 -25.172 -3.479 1 97.94 431 ALA B C 1
ATOM 7714 O O . ALA B 1 431 ? -38.156 -23.984 -3.688 1 97.94 431 ALA B O 1
ATOM 7715 N N . ASP B 1 432 ? -38.812 -26.109 -3.34 1 97.81 432 ASP B N 1
ATOM 7716 C CA . ASP B 1 432 ? -40.219 -25.844 -3.582 1 97.81 432 ASP B CA 1
ATOM 7717 C C . ASP B 1 432 ? -40.781 -24.891 -2.527 1 97.81 432 ASP B C 1
ATOM 7719 O O . ASP B 1 432 ? -41.75 -24.188 -2.775 1 97.81 432 ASP B O 1
ATOM 7723 N N . ALA B 1 433 ? -40.219 -24.859 -1.462 1 97.94 433 ALA B N 1
ATOM 7724 C CA . ALA B 1 433 ? -40.688 -24.031 -0.348 1 97.94 433 ALA B CA 1
ATOM 7725 C C . ALA B 1 433 ? -39.938 -22.703 -0.299 1 97.94 433 ALA B C 1
ATOM 7727 O O . ALA B 1 433 ? -40.219 -21.859 0.552 1 97.94 433 ALA B O 1
ATOM 7728 N N . ALA B 1 434 ? -39.031 -22.531 -1.196 1 98.25 434 ALA B N 1
ATOM 7729 C CA . ALA B 1 434 ? -38.125 -21.375 -1.131 1 98.25 434 ALA B CA 1
ATOM 7730 C C . ALA B 1 434 ? -38.625 -20.25 -2.039 1 98.25 434 ALA B C 1
ATOM 7732 O O . ALA B 1 434 ? -39.25 -20.516 -3.072 1 98.25 434 ALA B O 1
ATOM 7733 N N . ASP B 1 435 ? -38.344 -19.016 -1.66 1 98.19 435 ASP B N 1
ATOM 7734 C CA . ASP B 1 435 ? -38.562 -17.875 -2.547 1 98.19 435 ASP B CA 1
ATOM 7735 C C . ASP B 1 435 ? -37.406 -17.766 -3.562 1 98.19 435 ASP B C 1
ATOM 7737 O O . ASP B 1 435 ? -37.625 -17.344 -4.703 1 98.19 435 ASP B O 1
ATOM 7741 N N . TYR B 1 436 ? -36.219 -18.109 -3.117 1 98.25 436 TYR B N 1
ATOM 7742 C CA . TYR B 1 436 ? -35.031 -18.172 -3.959 1 98.25 436 TYR B CA 1
ATOM 7743 C C . TYR B 1 436 ? -34.156 -19.375 -3.609 1 98.25 436 TYR B C 1
ATOM 7745 O O . TYR B 1 436 ? -34.188 -19.859 -2.473 1 98.25 436 TYR B O 1
ATOM 7753 N N . ALA B 1 437 ? -33.375 -19.812 -4.539 1 98.62 437 ALA B N 1
ATOM 7754 C CA . ALA B 1 437 ? -32.406 -20.859 -4.316 1 98.62 437 ALA B CA 1
ATOM 7755 C C . ALA B 1 437 ? -31 -20.391 -4.672 1 98.62 437 ALA B C 1
ATOM 7757 O O . ALA B 1 437 ? -30.812 -19.656 -5.652 1 98.62 437 ALA B O 1
ATOM 7758 N N . PHE B 1 438 ? -30.016 -20.781 -3.848 1 98.56 438 PHE B N 1
ATOM 7759 C CA . PHE B 1 438 ? -28.609 -20.562 -4.145 1 98.56 438 PHE B CA 1
ATOM 7760 C C . PHE B 1 438 ? -27.922 -21.891 -4.488 1 98.56 438 PHE B C 1
ATOM 7762 O O . PHE B 1 438 ? -28.016 -22.859 -3.73 1 98.56 438 PHE B O 1
ATOM 7769 N N . LEU B 1 439 ? -27.266 -21.922 -5.629 1 98.31 439 LEU B N 1
ATOM 7770 C CA . LEU B 1 439 ? -26.438 -23.047 -6.027 1 98.31 439 LEU B CA 1
ATOM 7771 C C . LEU B 1 439 ? -24.984 -22.625 -6.176 1 98.31 439 LEU B C 1
ATOM 7773 O O . LEU B 1 439 ? -24.656 -21.781 -7.016 1 98.31 439 LEU B O 1
ATOM 7777 N N . ARG B 1 440 ? -24.109 -23.078 -5.324 1 97.75 440 ARG B N 1
ATOM 7778 C CA . ARG B 1 440 ? -22.688 -22.875 -5.496 1 97.75 440 ARG B CA 1
ATOM 7779 C C . ARG B 1 440 ? -22.016 -24.109 -6.102 1 97.75 440 ARG B C 1
ATOM 7781 O O . ARG B 1 440 ? -22.047 -25.188 -5.504 1 97.75 440 ARG B O 1
ATOM 7788 N N . LEU B 1 441 ? -21.5 -23.938 -7.281 1 97.94 441 LEU B N 1
ATOM 7789 C CA . LEU B 1 441 ? -20.984 -25.031 -8.086 1 97.94 441 LEU B CA 1
ATOM 7790 C C . LEU B 1 441 ? -19.531 -24.812 -8.445 1 97.94 441 LEU B C 1
ATOM 7792 O O . LEU B 1 441 ? -19.016 -23.703 -8.281 1 97.94 441 LEU B O 1
ATOM 7796 N N . ALA B 1 442 ? -18.859 -25.844 -8.852 1 96.19 442 ALA B N 1
ATOM 7797 C CA . ALA B 1 442 ? -17.5 -25.781 -9.414 1 96.19 442 ALA B CA 1
ATOM 7798 C C . ALA B 1 442 ? -17.469 -26.391 -10.812 1 96.19 442 ALA B C 1
ATOM 7800 O O . ALA B 1 442 ? -18.188 -27.344 -11.094 1 96.19 442 ALA B O 1
ATOM 7801 N N . THR B 1 443 ? -16.672 -25.812 -11.633 1 97.31 443 THR B N 1
ATOM 7802 C CA . THR B 1 443 ? -16.516 -26.375 -12.969 1 97.31 443 THR B CA 1
ATOM 7803 C C . THR B 1 443 ? -16.094 -27.844 -12.898 1 97.31 443 THR B C 1
ATOM 7805 O O . THR B 1 443 ? -15.18 -28.203 -12.148 1 97.31 443 THR B O 1
ATOM 7808 N N . PRO B 1 444 ? -16.75 -28.641 -13.711 1 96.88 444 PRO B N 1
ATOM 7809 C CA . PRO B 1 444 ? -16.422 -30.078 -13.672 1 96.88 444 PRO B CA 1
ATOM 7810 C C . PRO B 1 444 ? -15.008 -30.375 -14.18 1 96.88 444 PRO B C 1
ATOM 7812 O O . PRO B 1 444 ? -14.461 -29.594 -14.977 1 96.88 444 PRO B O 1
ATOM 7815 N N . TYR B 1 445 ? -14.469 -31.469 -13.68 1 95 445 TYR B N 1
ATOM 7816 C CA . TYR B 1 445 ? -13.219 -32.031 -14.172 1 95 445 TYR B CA 1
ATOM 7817 C C . TYR B 1 445 ? -13.18 -33.531 -13.984 1 95 445 TYR B C 1
ATOM 7819 O O . TYR B 1 445 ? -14.094 -34.125 -13.391 1 95 445 TYR B O 1
ATOM 7827 N N . GLU B 1 446 ? -12.195 -34.156 -14.586 1 94.81 446 GLU B N 1
ATOM 7828 C CA . GLU B 1 446 ? -11.992 -35.594 -14.453 1 94.81 446 GLU B CA 1
ATOM 7829 C C . GLU B 1 446 ? -10.82 -35.906 -13.531 1 94.81 446 GLU B C 1
ATOM 7831 O O . GLU B 1 446 ? -9.664 -35.625 -13.875 1 94.81 446 GLU B O 1
ATOM 7836 N N . ALA B 1 447 ? -11.133 -36.5 -12.383 1 90.88 447 ALA B N 1
ATOM 7837 C CA . ALA B 1 447 ? -10.078 -36.906 -11.461 1 90.88 447 ALA B CA 1
ATOM 7838 C C . ALA B 1 447 ? -9.359 -38.125 -11.977 1 90.88 447 ALA B C 1
ATOM 7840 O O . ALA B 1 447 ? -9.781 -39.281 -11.703 1 90.88 447 ALA B O 1
ATOM 7841 N N . ARG B 1 448 ? -8.297 -37.875 -12.633 1 89.81 448 ARG B N 1
ATOM 7842 C CA . ARG B 1 448 ? -7.574 -38.969 -13.266 1 89.81 448 ARG B CA 1
ATOM 7843 C C . ARG B 1 448 ? -6.359 -39.375 -12.438 1 89.81 448 ARG B C 1
ATOM 7845 O O . ARG B 1 448 ? -5.891 -38.594 -11.594 1 89.81 448 ARG B O 1
ATOM 7852 N N . GLY B 1 449 ? -5.977 -40.562 -12.68 1 85.19 449 GLY B N 1
ATOM 7853 C CA . GLY B 1 449 ? -4.699 -41.031 -12.156 1 85.19 449 GLY B CA 1
ATOM 7854 C C . GLY B 1 449 ? -4.691 -41.156 -10.641 1 85.19 449 GLY B C 1
ATOM 7855 O O . GLY B 1 449 ? -5.715 -41.5 -10.039 1 85.19 449 GLY B O 1
ATOM 7856 N N . GLY B 1 450 ? -3.471 -41.031 -10.078 1 83.19 450 GLY B N 1
ATOM 7857 C CA . GLY B 1 450 ? -3.287 -41.188 -8.641 1 83.19 450 GLY B CA 1
ATOM 7858 C C . GLY B 1 450 ? -3.486 -39.906 -7.867 1 83.19 450 GLY B C 1
ATOM 7859 O O . GLY B 1 450 ? -4.105 -38.969 -8.367 1 83.19 450 GLY B O 1
ATOM 7860 N N . ALA B 1 451 ? -3.002 -39.906 -6.664 1 80.31 451 ALA B N 1
ATOM 7861 C CA . ALA B 1 451 ? -3.227 -38.844 -5.711 1 80.31 451 ALA B CA 1
ATOM 7862 C C . ALA B 1 451 ? -2.654 -37.531 -6.23 1 80.31 451 ALA B C 1
ATOM 7864 O O . ALA B 1 451 ? -3.189 -36.438 -5.941 1 80.31 451 ALA B O 1
ATOM 7865 N N . PHE B 1 452 ? -1.697 -37.562 -7.078 1 84.69 452 PHE B N 1
ATOM 7866 C CA . PHE B 1 452 ? -1.054 -36.375 -7.609 1 84.69 452 PHE B CA 1
ATOM 7867 C C . PHE B 1 452 ? -1.821 -35.844 -8.812 1 84.69 452 PHE B C 1
ATOM 7869 O O . PHE B 1 452 ? -2.225 -34.656 -8.82 1 84.69 452 PHE B O 1
ATOM 7876 N N . GLU B 1 453 ? -2.139 -36.594 -9.711 1 86 453 GLU B N 1
ATOM 7877 C CA . GLU B 1 453 ? -2.76 -36.188 -10.969 1 86 453 GLU B CA 1
ATOM 7878 C C . GLU B 1 453 ? -4.211 -35.781 -10.75 1 86 453 GLU B C 1
ATOM 7880 O O . GLU B 1 453 ? -4.711 -34.875 -11.438 1 86 453 GLU B O 1
ATOM 7885 N N . GLN B 1 454 ? -4.812 -36.375 -9.758 1 87.12 454 GLN B N 1
ATOM 7886 C CA . GLN B 1 454 ? -6.234 -36.125 -9.547 1 87.12 454 GLN B CA 1
ATOM 7887 C C . GLN B 1 454 ? -6.492 -34.688 -9.141 1 87.12 454 GLN B C 1
ATOM 7889 O O . GLN B 1 454 ? -7.621 -34.188 -9.242 1 87.12 454 GLN B O 1
ATOM 7894 N N . ASN B 1 455 ? -5.488 -34 -8.758 1 85 455 ASN B N 1
ATOM 7895 C CA . ASN B 1 455 ? -5.641 -32.594 -8.32 1 85 455 ASN B CA 1
ATOM 7896 C C . ASN B 1 455 ? -5.512 -31.625 -9.484 1 85 455 ASN B C 1
ATOM 7898 O O . ASN B 1 455 ? -5.738 -30.422 -9.32 1 85 455 ASN B O 1
ATOM 7902 N N . TYR B 1 456 ? -5.168 -32.094 -10.578 1 89.44 456 TYR B N 1
ATOM 7903 C CA . TYR B 1 456 ? -5.129 -31.281 -11.797 1 89.44 456 TYR B CA 1
ATOM 7904 C C . TYR B 1 456 ? -6.461 -31.344 -12.531 1 89.44 456 TYR B C 1
ATOM 7906 O O . TYR B 1 456 ? -6.859 -32.406 -13.023 1 89.44 456 TYR B O 1
ATOM 7914 N N . HIS B 1 457 ? -7.133 -30.219 -12.547 1 91.5 457 HIS B N 1
ATOM 7915 C CA . HIS B 1 457 ? -8.484 -30.156 -13.102 1 91.5 457 HIS B CA 1
ATOM 7916 C C . HIS B 1 457 ? -8.453 -30.203 -14.625 1 91.5 457 HIS B C 1
ATOM 7918 O O . HIS B 1 457 ? -8.445 -29.156 -15.281 1 91.5 457 HIS B O 1
ATOM 7924 N N . GLN B 1 458 ? -8.453 -31.391 -15.188 1 92.75 458 GLN B N 1
ATOM 7925 C CA . GLN B 1 458 ? -8.438 -31.609 -16.625 1 92.75 458 GLN B CA 1
ATOM 7926 C C . GLN B 1 458 ? -9.648 -32.438 -17.078 1 92.75 458 GLN B C 1
ATOM 7928 O O . GLN B 1 458 ? -10.375 -32.969 -16.25 1 92.75 458 GLN B O 1
ATOM 7933 N N . GLY B 1 459 ? -9.898 -32.438 -18.391 1 94.56 459 GLY B N 1
ATOM 7934 C CA . GLY B 1 459 ? -10.969 -33.25 -18.953 1 94.56 459 GLY B CA 1
ATOM 7935 C C . GLY B 1 459 ? -12.234 -32.469 -19.219 1 94.56 459 GLY B C 1
ATOM 7936 O O . GLY B 1 459 ? -12.172 -31.281 -19.594 1 94.56 459 GLY B O 1
ATOM 7937 N N . ARG B 1 460 ? -13.352 -33.125 -19.062 1 96.81 460 ARG B N 1
ATOM 7938 C CA . ARG B 1 460 ? -14.633 -32.562 -19.5 1 96.81 460 ARG B CA 1
ATOM 7939 C C . ARG B 1 460 ? -15.008 -31.328 -18.703 1 96.81 460 ARG B C 1
ATOM 7941 O O . ARG B 1 460 ? -14.703 -31.234 -17.516 1 96.81 460 ARG B O 1
ATOM 7948 N N . LEU B 1 461 ? -15.742 -30.453 -19.406 1 98.19 461 LEU B N 1
ATOM 7949 C CA . LEU B 1 461 ? -16.078 -29.141 -18.844 1 98.19 461 LEU B CA 1
ATOM 7950 C C . LEU B 1 461 ? -17.562 -29.062 -18.516 1 98.19 461 LEU B C 1
ATOM 7952 O O . LEU B 1 461 ? -18.016 -28.078 -17.922 1 98.19 461 LEU B O 1
ATOM 7956 N N . ASP B 1 462 ? -18.328 -30.031 -18.906 1 98.5 462 ASP B N 1
ATOM 7957 C CA . ASP B 1 462 ? -19.766 -30.031 -18.703 1 98.5 462 ASP B CA 1
ATOM 7958 C C . ASP B 1 462 ? -20.156 -30.938 -17.531 1 98.5 462 ASP B C 1
ATOM 7960 O O . ASP B 1 462 ? -19.406 -31.828 -17.156 1 98.5 462 ASP B O 1
ATOM 7964 N N . PHE B 1 463 ? -21.281 -30.641 -16.922 1 98.5 463 PHE B N 1
ATOM 7965 C CA . PHE B 1 463 ? -21.828 -31.5 -15.883 1 98.5 463 PHE B CA 1
ATOM 7966 C C . PHE B 1 463 ? -22.391 -32.781 -16.484 1 98.5 463 PHE B C 1
ATOM 7968 O O . PHE B 1 463 ? -22.875 -32.781 -17.625 1 98.5 463 PHE B O 1
ATOM 7975 N N . ASN B 1 464 ? -22.359 -33.844 -15.727 1 97.19 464 ASN B N 1
ATOM 7976 C CA . ASN B 1 464 ? -22.984 -35.062 -16.188 1 97.19 464 ASN B CA 1
ATOM 7977 C C . ASN B 1 464 ? -24.5 -34.969 -16.109 1 97.19 464 ASN B C 1
ATOM 7979 O O . ASN B 1 464 ? -25.047 -34 -15.609 1 97.19 464 ASN B O 1
ATOM 7983 N N . ALA B 1 465 ? -25.156 -36 -16.578 1 97.31 465 ALA B N 1
ATOM 7984 C CA . ALA B 1 465 ? -26.609 -36 -16.703 1 97.31 465 ALA B CA 1
ATOM 7985 C C . ALA B 1 465 ? -27.281 -35.875 -15.336 1 97.31 465 ALA B C 1
ATOM 7987 O O . ALA B 1 465 ? -28.297 -35.188 -15.195 1 97.31 465 ALA B O 1
ATOM 7988 N N . THR B 1 466 ? -26.766 -36.5 -14.359 1 97.75 466 THR B N 1
ATOM 7989 C CA . THR B 1 466 ? -27.344 -36.5 -13.016 1 97.75 466 THR B CA 1
ATOM 7990 C C . THR B 1 466 ? -27.297 -35.094 -12.414 1 97.75 466 THR B C 1
ATOM 7992 O O . THR B 1 466 ? -28.312 -34.594 -11.891 1 97.75 466 THR B O 1
ATOM 7995 N N . GLU B 1 467 ? -26.156 -34.5 -12.477 1 97.81 467 GLU B N 1
ATOM 7996 C CA . GLU B 1 467 ? -26 -33.125 -11.938 1 97.81 467 GLU B CA 1
ATOM 7997 C C . GLU B 1 467 ? -26.875 -32.156 -12.703 1 97.81 467 GLU B C 1
ATOM 7999 O O . GLU B 1 467 ? -27.5 -31.266 -12.094 1 97.81 467 GLU B O 1
ATOM 8004 N N . ARG B 1 468 ? -26.938 -32.25 -14 1 97.88 468 ARG B N 1
ATOM 8005 C CA . ARG B 1 468 ? -27.781 -31.375 -14.797 1 97.88 468 ARG B CA 1
ATOM 8006 C C . ARG B 1 468 ? -29.234 -31.5 -14.398 1 97.88 468 ARG B C 1
ATOM 8008 O O . ARG B 1 468 ? -29.953 -30.5 -14.328 1 97.88 468 ARG B O 1
ATOM 8015 N N . ALA B 1 469 ? -29.641 -32.719 -14.188 1 97.69 469 ALA B N 1
ATOM 8016 C CA . ALA B 1 469 ? -31.016 -32.938 -13.773 1 97.69 469 ALA B CA 1
ATOM 8017 C C . ALA B 1 469 ? -31.297 -32.312 -12.406 1 97.69 469 ALA B C 1
ATOM 8019 O O . ALA B 1 469 ? -32.375 -31.734 -12.188 1 97.69 469 ALA B O 1
ATOM 8020 N N . ARG B 1 470 ? -30.375 -32.469 -11.516 1 97.69 470 ARG B N 1
ATOM 8021 C CA . ARG B 1 470 ? -30.484 -31.875 -10.188 1 97.69 470 ARG B CA 1
ATOM 8022 C C . ARG B 1 470 ? -30.609 -30.359 -10.273 1 97.69 470 ARG B C 1
ATOM 8024 O O . ARG B 1 470 ? -31.453 -29.75 -9.625 1 97.69 470 ARG B O 1
ATOM 8031 N N . HIS B 1 471 ? -29.75 -29.781 -11.047 1 98.44 471 HIS B N 1
ATOM 8032 C CA . HIS B 1 471 ? -29.797 -28.328 -11.25 1 98.44 471 HIS B CA 1
ATOM 8033 C C . HIS B 1 471 ? -31.141 -27.906 -11.828 1 98.44 471 HIS B C 1
ATOM 8035 O O . HIS B 1 471 ? -31.734 -26.938 -11.359 1 98.44 471 HIS B O 1
ATOM 8041 N N . ALA B 1 472 ? -31.531 -28.594 -12.836 1 98.19 472 ALA B N 1
ATOM 8042 C CA . ALA B 1 472 ? -32.781 -28.281 -13.508 1 98.19 472 ALA B CA 1
ATOM 8043 C C . ALA B 1 472 ? -33.969 -28.344 -12.531 1 98.19 472 ALA B C 1
ATOM 8045 O O . ALA B 1 472 ? -34.875 -27.516 -12.602 1 98.19 472 ALA B O 1
ATOM 8046 N N . ALA B 1 473 ? -33.969 -29.297 -11.68 1 98.25 473 ALA B N 1
ATOM 8047 C CA . ALA B 1 473 ? -35.031 -29.453 -10.703 1 98.25 473 ALA B CA 1
ATOM 8048 C C . ALA B 1 473 ? -35.094 -28.25 -9.75 1 98.25 473 ALA B C 1
ATOM 8050 O O . ALA B 1 473 ? -36.188 -27.75 -9.453 1 98.25 473 ALA B O 1
ATOM 8051 N N . VAL B 1 474 ? -33.969 -27.828 -9.297 1 98.62 474 VAL B N 1
ATOM 8052 C CA . VAL B 1 474 ? -33.906 -26.688 -8.391 1 98.62 474 VAL B CA 1
ATOM 8053 C C . VAL B 1 474 ? -34.375 -25.422 -9.117 1 98.62 474 VAL B C 1
ATOM 8055 O O . VAL B 1 474 ? -35.188 -24.656 -8.586 1 98.62 474 VAL B O 1
ATOM 8058 N N . MET B 1 475 ? -33.906 -25.234 -10.375 1 98.5 475 MET B N 1
ATOM 8059 C CA . MET B 1 475 ? -34.219 -24.031 -11.141 1 98.5 475 MET B CA 1
ATOM 8060 C C . MET B 1 475 ? -35.688 -24.016 -11.539 1 98.5 475 MET B C 1
ATOM 8062 O O . MET B 1 475 ? -36.25 -22.938 -11.719 1 98.5 475 MET B O 1
ATOM 8066 N N . ALA B 1 476 ? -36.25 -25.156 -11.625 1 98.19 476 ALA B N 1
ATOM 8067 C CA . ALA B 1 476 ? -37.688 -25.25 -11.93 1 98.19 476 ALA B CA 1
ATOM 8068 C C . ALA B 1 476 ? -38.531 -24.938 -10.695 1 98.19 476 ALA B C 1
ATOM 8070 O O . ALA B 1 476 ? -39.656 -24.406 -10.812 1 98.19 476 ALA B O 1
ATOM 8071 N N . ALA B 1 477 ? -38.031 -25.203 -9.547 1 98.5 477 ALA B N 1
ATOM 8072 C CA . ALA B 1 477 ? -38.781 -25.109 -8.305 1 98.5 477 ALA B CA 1
ATOM 8073 C C . ALA B 1 477 ? -38.781 -23.672 -7.777 1 98.5 477 ALA B C 1
ATOM 8075 O O . ALA B 1 477 ? -39.75 -23.234 -7.164 1 98.5 477 ALA B O 1
ATOM 8076 N N . ALA B 1 478 ? -37.719 -22.938 -7.973 1 98.38 478 ALA B N 1
ATOM 8077 C CA . ALA B 1 478 ? -37.562 -21.562 -7.477 1 98.38 478 ALA B CA 1
ATOM 8078 C C . ALA B 1 478 ? -36.594 -20.766 -8.328 1 98.38 478 ALA B C 1
ATOM 8080 O O . ALA B 1 478 ? -35.656 -21.312 -8.906 1 98.38 478 ALA B O 1
ATOM 8081 N N . PRO B 1 479 ? -36.844 -19.391 -8.438 1 98.31 479 PRO B N 1
ATOM 8082 C CA . PRO B 1 479 ? -35.781 -18.578 -9.039 1 98.31 479 PRO B CA 1
ATOM 8083 C C . PRO B 1 479 ? -34.406 -18.844 -8.398 1 98.31 479 PRO B C 1
ATOM 8085 O O . PRO B 1 479 ? -34.281 -18.75 -7.176 1 98.31 479 PRO B O 1
ATOM 8088 N N . THR B 1 480 ? -33.438 -19.219 -9.18 1 98.75 480 THR B N 1
ATOM 8089 C CA . THR B 1 480 ? -32.156 -19.75 -8.664 1 98.75 480 THR B CA 1
ATOM 8090 C C . THR B 1 480 ? -31 -18.828 -9.031 1 98.75 480 THR B C 1
ATOM 8092 O O . THR B 1 480 ? -30.859 -18.438 -10.195 1 98.75 480 THR B O 1
ATOM 8095 N N . ILE B 1 481 ? -30.219 -18.406 -8.039 1 98.81 481 ILE B N 1
ATOM 8096 C CA . ILE B 1 481 ? -28.953 -17.719 -8.227 1 98.81 481 ILE B CA 1
ATOM 8097 C C . ILE B 1 481 ? -27.797 -18.719 -8.195 1 98.81 481 ILE B C 1
ATOM 8099 O O . ILE B 1 481 ? -27.609 -19.422 -7.191 1 98.81 481 ILE B O 1
ATOM 8103 N N . VAL B 1 482 ? -27.047 -18.812 -9.289 1 98.88 482 VAL B N 1
ATOM 8104 C CA . VAL B 1 482 ? -25.969 -19.766 -9.398 1 98.88 482 VAL B CA 1
ATOM 8105 C C . VAL B 1 482 ? -24.625 -19.062 -9.266 1 98.88 482 VAL B C 1
ATOM 8107 O O . VAL B 1 482 ? -24.391 -18.031 -9.914 1 98.88 482 VAL B O 1
ATOM 8110 N N . ASP B 1 483 ? -23.797 -19.516 -8.352 1 98.56 483 ASP B N 1
ATOM 8111 C CA . ASP B 1 483 ? -22.406 -19.125 -8.188 1 98.56 483 ASP B CA 1
ATOM 8112 C C . ASP B 1 483 ? -21.469 -20.25 -8.633 1 98.56 483 ASP B C 1
ATOM 8114 O O . ASP B 1 483 ? -21.312 -21.25 -7.926 1 98.56 483 ASP B O 1
ATOM 8118 N N . ILE B 1 484 ? -20.797 -20.078 -9.758 1 98.69 484 ILE B N 1
ATOM 8119 C CA . ILE B 1 484 ? -19.969 -21.156 -10.258 1 98.69 484 ILE B CA 1
ATOM 8120 C C . ILE B 1 484 ? -18.5 -20.75 -10.219 1 98.69 484 ILE B C 1
ATOM 8122 O O . ILE B 1 484 ? -18.141 -19.641 -10.656 1 98.69 484 ILE B O 1
ATOM 8126 N N . TYR B 1 485 ? -17.656 -21.578 -9.656 1 97.69 485 TYR B N 1
ATOM 8127 C CA . TYR B 1 485 ? -16.203 -21.391 -9.641 1 97.69 485 TYR B CA 1
ATOM 8128 C C . TYR B 1 485 ? -15.602 -21.719 -11.008 1 97.69 485 TYR B C 1
ATOM 8130 O O . TYR B 1 485 ? -15.688 -22.844 -11.477 1 97.69 485 TYR B O 1
ATOM 8138 N N . LEU B 1 486 ? -15.016 -20.719 -11.594 1 97.88 486 LEU B N 1
ATOM 8139 C CA . LEU B 1 486 ? -14.438 -20.844 -12.93 1 97.88 486 LEU B CA 1
ATOM 8140 C C . LEU B 1 486 ? -12.914 -20.859 -12.867 1 97.88 486 LEU B C 1
ATOM 8142 O O . LEU B 1 486 ? -12.266 -19.906 -13.297 1 97.88 486 LEU B O 1
ATOM 8146 N N . ASP B 1 487 ? -12.383 -21.938 -12.453 1 95.38 487 ASP B N 1
ATOM 8147 C CA . ASP B 1 487 ? -10.938 -22.094 -12.508 1 95.38 487 ASP B CA 1
ATOM 8148 C C . ASP B 1 487 ? -10.477 -22.453 -13.922 1 95.38 487 ASP B C 1
ATOM 8150 O O . ASP B 1 487 ? -9.273 -22.531 -14.188 1 95.38 487 ASP B O 1
ATOM 8154 N N . ARG B 1 488 ? -11.375 -22.625 -14.781 1 95.88 488 ARG B N 1
ATOM 8155 C CA . ARG B 1 488 ? -11.297 -22.859 -16.219 1 95.88 488 ARG B CA 1
ATOM 8156 C C . ARG B 1 488 ? -12.648 -22.609 -16.875 1 95.88 488 ARG B C 1
ATOM 8158 O O . ARG B 1 488 ? -13.656 -22.422 -16.203 1 95.88 488 ARG B O 1
ATOM 8165 N N . PRO B 1 489 ? -12.688 -22.594 -18.234 1 98 489 PRO B N 1
ATOM 8166 C CA . PRO B 1 489 ? -14 -22.438 -18.875 1 98 489 PRO B CA 1
ATOM 8167 C C . PRO B 1 489 ? -14.961 -23.578 -18.562 1 98 489 PRO B C 1
ATOM 8169 O O . PRO B 1 489 ? -14.523 -24.719 -18.375 1 98 489 PRO B O 1
ATOM 8172 N N . ALA B 1 490 ? -16.219 -23.25 -18.516 1 98.5 490 ALA B N 1
ATOM 8173 C CA . ALA B 1 490 ? -17.25 -24.266 -18.25 1 98.5 490 ALA B CA 1
ATOM 8174 C C . ALA B 1 490 ? -18.25 -24.344 -19.406 1 98.5 490 ALA B C 1
ATOM 8176 O O . ALA B 1 490 ? -18.469 -23.359 -20.109 1 98.5 490 ALA B O 1
ATOM 8177 N N . VAL B 1 491 ? -18.766 -25.516 -19.625 1 98.69 491 VAL B N 1
ATOM 8178 C CA . VAL B 1 491 ? -19.859 -25.734 -20.562 1 98.69 491 VAL B CA 1
ATOM 8179 C C . VAL B 1 491 ? -21.188 -25.812 -19.812 1 98.69 491 VAL B C 1
ATOM 8181 O O . VAL B 1 491 ? -21.578 -26.875 -19.328 1 98.69 491 VAL B O 1
ATOM 8184 N N . ILE B 1 492 ? -21.859 -24.641 -19.828 1 98.56 492 ILE B N 1
ATOM 8185 C CA . ILE B 1 492 ? -22.984 -24.562 -18.922 1 98.56 492 ILE B CA 1
ATOM 8186 C C . ILE B 1 492 ? -24.172 -23.906 -19.625 1 98.56 492 ILE B C 1
ATOM 8188 O O . ILE B 1 492 ? -24.797 -22.984 -19.094 1 98.56 492 ILE B O 1
ATOM 8192 N N . PRO B 1 493 ? -24.562 -24.344 -20.812 1 98.19 493 PRO B N 1
ATOM 8193 C CA . PRO B 1 493 ? -25.719 -23.734 -21.484 1 98.19 493 PRO B CA 1
ATOM 8194 C C . PRO B 1 493 ? -27 -23.859 -20.688 1 98.19 493 PRO B C 1
ATOM 8196 O O . PRO B 1 493 ? -27.844 -22.969 -20.719 1 98.19 493 PRO B O 1
ATOM 8199 N N . GLU B 1 494 ? -27.234 -24.938 -19.969 1 98.19 494 GLU B N 1
ATOM 8200 C CA . GLU B 1 494 ? -28.453 -25.172 -19.188 1 98.19 494 GLU B CA 1
ATOM 8201 C C . GLU B 1 494 ? -28.547 -24.188 -18.016 1 98.19 494 GLU B C 1
ATOM 8203 O O . GLU B 1 494 ? -29.641 -23.734 -17.688 1 98.19 494 GLU B O 1
ATOM 8208 N N . LEU B 1 495 ? -27.453 -23.906 -17.328 1 98.69 495 LEU B N 1
ATOM 8209 C CA . LEU B 1 495 ? -27.453 -22.906 -16.25 1 98.69 495 LEU B CA 1
ATOM 8210 C C . LEU B 1 495 ? -27.719 -21.516 -16.797 1 98.69 495 LEU B C 1
ATOM 8212 O O . LEU B 1 495 ? -28.438 -20.719 -16.188 1 98.69 495 LEU B O 1
ATOM 8216 N N . ALA B 1 496 ? -27.047 -21.234 -17.969 1 98.56 496 ALA B N 1
ATOM 8217 C CA . ALA B 1 496 ? -27.25 -19.953 -18.625 1 98.56 496 ALA B CA 1
ATOM 8218 C C . ALA B 1 496 ? -28.719 -19.734 -18.953 1 98.56 496 ALA B C 1
ATOM 8220 O O . ALA B 1 496 ? -29.234 -18.609 -18.844 1 98.56 496 ALA B O 1
ATOM 8221 N N . ALA B 1 497 ? -29.344 -20.75 -19.359 1 97.94 497 ALA B N 1
ATOM 8222 C CA . ALA B 1 497 ? -30.75 -20.656 -19.766 1 97.94 497 ALA B CA 1
ATOM 8223 C C . ALA B 1 497 ? -31.672 -20.641 -18.547 1 97.94 497 ALA B C 1
ATOM 8225 O O . ALA B 1 497 ? -32.625 -19.875 -18.5 1 97.94 497 ALA B O 1
ATOM 8226 N N . GLY B 1 498 ? -31.375 -21.438 -17.562 1 98.31 498 GLY B N 1
ATOM 8227 C CA . GLY B 1 498 ? -32.344 -21.719 -16.516 1 98.31 498 GLY B CA 1
ATOM 8228 C C . GLY B 1 498 ? -32.188 -20.812 -15.312 1 98.31 498 GLY B C 1
ATOM 8229 O O . GLY B 1 498 ? -33.156 -20.594 -14.57 1 98.31 498 GLY B O 1
ATOM 8230 N N . ALA B 1 499 ? -31.078 -20.344 -14.977 1 98.75 499 ALA B N 1
ATOM 8231 C CA . ALA B 1 499 ? -30.828 -19.578 -13.766 1 98.75 499 ALA B CA 1
ATOM 8232 C C . ALA B 1 499 ? -31.516 -18.219 -13.836 1 98.75 499 ALA B C 1
ATOM 8234 O O . ALA B 1 499 ? -31.609 -17.609 -14.914 1 98.75 499 ALA B O 1
ATOM 8235 N N . ALA B 1 500 ? -31.984 -17.734 -12.734 1 98.69 500 ALA B N 1
ATOM 8236 C CA . ALA B 1 500 ? -32.469 -16.359 -12.648 1 98.69 500 ALA B CA 1
ATOM 8237 C C . ALA B 1 500 ? -31.328 -15.359 -12.664 1 98.69 500 ALA B C 1
ATOM 8239 O O . ALA B 1 500 ? -31.453 -14.273 -13.242 1 98.69 500 ALA B O 1
ATOM 8240 N N . ALA B 1 501 ? -30.281 -15.727 -12.047 1 98.75 501 ALA B N 1
ATOM 8241 C CA . ALA B 1 501 ? -29 -15.023 -12.094 1 98.75 501 ALA B CA 1
ATOM 8242 C C . ALA B 1 501 ? -27.828 -16 -12.109 1 98.75 501 ALA B C 1
ATOM 8244 O O . ALA B 1 501 ? -27.906 -17.062 -11.492 1 98.75 501 ALA B O 1
ATOM 8245 N N . LEU B 1 502 ? -26.797 -15.656 -12.859 1 98.88 502 LEU B N 1
ATOM 8246 C CA . LEU B 1 502 ? -25.609 -16.5 -12.992 1 98.88 502 LEU B CA 1
ATOM 8247 C C . LEU B 1 502 ? -24.344 -15.688 -12.758 1 98.88 502 LEU B C 1
ATOM 8249 O O . LEU B 1 502 ? -24.078 -14.719 -13.469 1 98.88 502 LEU B O 1
ATOM 8253 N N . LEU B 1 503 ? -23.609 -16.094 -11.711 1 98.81 503 LEU B N 1
ATOM 8254 C CA . LEU B 1 503 ? -22.344 -15.445 -11.383 1 98.81 503 LEU B CA 1
ATOM 8255 C C . LEU B 1 503 ? -21.172 -16.422 -11.555 1 98.81 503 LEU B C 1
ATOM 8257 O O . LEU B 1 503 ? -21.281 -17.594 -11.195 1 98.81 503 LEU B O 1
ATOM 8261 N N . GLY B 1 504 ? -20.109 -15.914 -12.141 1 98.75 504 GLY B N 1
ATOM 8262 C CA . GLY B 1 504 ? -18.812 -16.594 -12.125 1 98.75 504 GLY B CA 1
ATOM 8263 C C . GLY B 1 504 ? -17.859 -16.031 -11.086 1 98.75 504 GLY B C 1
ATOM 8264 O O . GLY B 1 504 ? -17.75 -14.82 -10.93 1 98.75 504 GLY B O 1
ATOM 8265 N N . ASN B 1 505 ? -17.266 -16.922 -10.289 1 98.06 505 ASN B N 1
ATOM 8266 C CA . ASN B 1 505 ? -16.203 -16.5 -9.383 1 98.06 505 ASN B CA 1
ATOM 8267 C C . ASN B 1 505 ? -14.875 -17.156 -9.711 1 98.06 505 ASN B C 1
ATOM 8269 O O . ASN B 1 505 ? -14.836 -18.156 -10.438 1 98.06 505 ASN B O 1
ATOM 8273 N N . TYR B 1 506 ? -13.789 -16.625 -9.32 1 98.06 506 TYR B N 1
ATOM 8274 C CA . TYR B 1 506 ? -12.43 -17.062 -9.586 1 98.06 506 TYR B CA 1
ATOM 8275 C C . TYR B 1 506 ? -11.664 -17.297 -8.289 1 98.06 506 TYR B C 1
ATOM 8277 O O . TYR B 1 506 ? -10.477 -16.953 -8.188 1 98.06 506 TYR B O 1
ATOM 8285 N N . GLY B 1 507 ? -12.305 -17.812 -7.363 1 96.38 507 GLY B N 1
ATOM 8286 C CA . GLY B 1 507 ? -11.812 -17.922 -5.996 1 96.38 507 GLY B CA 1
ATOM 8287 C C . GLY B 1 507 ? -12.328 -16.812 -5.09 1 96.38 507 GLY B C 1
ATOM 8288 O O . GLY B 1 507 ? -11.789 -15.711 -5.09 1 96.38 507 GLY B O 1
ATOM 8289 N N . ALA B 1 508 ? -13.398 -17.094 -4.375 1 96.5 508 ALA B N 1
ATOM 8290 C CA . ALA B 1 508 ? -14.047 -16.125 -3.484 1 96.5 508 ALA B CA 1
ATOM 8291 C C . ALA B 1 508 ? -14.75 -16.844 -2.328 1 96.5 508 ALA B C 1
ATOM 8293 O O . ALA B 1 508 ? -15.312 -17.922 -2.504 1 96.5 508 ALA B O 1
ATOM 8294 N N . SER B 1 509 ? -14.688 -16.25 -1.222 1 94.62 509 SER B N 1
ATOM 8295 C CA . SER B 1 509 ? -15.328 -16.812 -0.038 1 94.62 509 SER B CA 1
ATOM 8296 C C . SER B 1 509 ? -16.844 -16.781 -0.155 1 94.62 509 SER B C 1
ATOM 8298 O O . SER B 1 509 ? -17.391 -16.078 -1.016 1 94.62 509 SER B O 1
ATOM 8300 N N . LEU B 1 510 ? -17.453 -17.594 0.691 1 95.5 510 LEU B N 1
ATOM 8301 C CA . LEU B 1 510 ? -18.906 -17.562 0.734 1 95.5 510 LEU B CA 1
ATOM 8302 C C . LEU B 1 510 ? -19.422 -16.203 1.189 1 95.5 510 LEU B C 1
ATOM 8304 O O . LEU B 1 510 ? -20.453 -15.734 0.701 1 95.5 510 LEU B O 1
ATOM 8308 N N . ASP B 1 511 ? -18.75 -15.586 2.057 1 95.31 511 ASP B N 1
ATOM 8309 C CA . ASP B 1 511 ? -19.109 -14.25 2.496 1 95.31 511 ASP B CA 1
ATOM 8310 C C . ASP B 1 511 ? -19.062 -13.258 1.335 1 95.31 511 ASP B C 1
ATOM 8312 O O . ASP B 1 511 ? -19.922 -12.367 1.231 1 95.31 511 ASP B O 1
ATOM 8316 N N . ALA B 1 512 ? -18.031 -13.383 0.547 1 96.75 512 ALA B N 1
ATOM 8317 C CA . ALA B 1 512 ? -17.953 -12.523 -0.631 1 96.75 512 ALA B CA 1
ATOM 8318 C C . ALA B 1 512 ? -19.156 -12.711 -1.538 1 96.75 512 ALA B C 1
ATOM 8320 O O . ALA B 1 512 ? -19.734 -11.734 -2.027 1 96.75 512 ALA B O 1
ATOM 8321 N N . PHE B 1 513 ? -19.562 -13.969 -1.714 1 97.88 513 PHE B N 1
ATOM 8322 C CA . PHE B 1 513 ? -20.734 -14.273 -2.527 1 97.88 513 PHE B CA 1
ATOM 8323 C C . PHE B 1 513 ? -21.984 -13.594 -1.964 1 97.88 513 PHE B C 1
ATOM 8325 O O . PHE B 1 513 ? -22.672 -12.867 -2.68 1 97.88 513 PHE B O 1
ATOM 8332 N N . LEU B 1 514 ? -22.219 -13.758 -0.749 1 97.69 514 LEU B N 1
ATOM 8333 C CA . LEU B 1 514 ? -23.422 -13.234 -0.119 1 97.69 514 LEU B CA 1
ATOM 8334 C C . LEU B 1 514 ? -23.422 -11.711 -0.114 1 97.69 514 LEU B C 1
ATOM 8336 O O . LEU B 1 514 ? -24.453 -11.078 -0.319 1 97.69 514 LEU B O 1
ATOM 8340 N N . ASP B 1 515 ? -22.234 -11.133 0.113 1 96.81 515 ASP B N 1
ATOM 8341 C CA . ASP B 1 515 ? -22.141 -9.672 0.088 1 96.81 515 ASP B CA 1
ATOM 8342 C C . ASP B 1 515 ? -22.516 -9.117 -1.285 1 96.81 515 ASP B C 1
ATOM 8344 O O . ASP B 1 515 ? -23.203 -8.109 -1.384 1 96.81 515 ASP B O 1
ATOM 8348 N N . VAL B 1 516 ? -22.078 -9.766 -2.32 1 97.88 516 VAL B N 1
ATOM 8349 C CA . VAL B 1 516 ? -22.359 -9.32 -3.682 1 97.88 516 VAL B CA 1
ATOM 8350 C C . VAL B 1 516 ? -23.828 -9.531 -4.012 1 97.88 516 VAL B C 1
ATOM 8352 O O . VAL B 1 516 ? -24.484 -8.641 -4.543 1 97.88 516 VAL B O 1
ATOM 8355 N N . VAL B 1 517 ? -24.375 -10.641 -3.629 1 97.94 517 VAL B N 1
ATOM 8356 C CA . VAL B 1 517 ? -25.75 -11.008 -3.986 1 97.94 517 VAL B CA 1
ATOM 8357 C C . VAL B 1 517 ? -26.734 -10.078 -3.275 1 97.94 517 VAL B C 1
ATOM 8359 O O . VAL B 1 517 ? -27.766 -9.703 -3.842 1 97.94 517 VAL B O 1
ATOM 8362 N N . PHE B 1 518 ? -26.406 -9.688 -2.078 1 96.62 518 PHE B N 1
ATOM 8363 C CA . PHE B 1 518 ? -27.328 -8.859 -1.312 1 96.62 518 PHE B CA 1
ATOM 8364 C C . PHE B 1 518 ? -26.938 -7.387 -1.396 1 96.62 518 PHE B C 1
ATOM 8366 O O . PHE B 1 518 ? -27.609 -6.52 -0.845 1 96.62 518 PHE B O 1
ATOM 8373 N N . GLY B 1 519 ? -25.797 -7.098 -2.068 1 95 519 GLY B N 1
ATOM 8374 C CA . GLY B 1 519 ? -25.359 -5.723 -2.209 1 95 519 GLY B CA 1
ATOM 8375 C C . GLY B 1 519 ? -24.969 -5.086 -0.889 1 95 519 GLY B C 1
ATOM 8376 O O . GLY B 1 519 ? -25.25 -3.912 -0.649 1 95 519 GLY B O 1
ATOM 8377 N N . VAL B 1 520 ? -24.391 -5.945 -0.055 1 92.25 520 VAL B N 1
ATOM 8378 C CA . VAL B 1 520 ? -23.984 -5.457 1.263 1 92.25 520 VAL B CA 1
ATOM 8379 C C . VAL B 1 520 ? -22.922 -4.375 1.117 1 92.25 520 VAL B C 1
ATOM 8381 O O . VAL B 1 520 ? -21.922 -4.57 0.425 1 92.25 520 VAL B O 1
ATOM 8384 N N . ASP B 1 521 ? -23.172 -3.174 1.721 1 85.5 521 ASP B N 1
ATOM 8385 C CA . ASP B 1 521 ? -22.234 -2.049 1.737 1 85.5 521 ASP B CA 1
ATOM 8386 C C . ASP B 1 521 ? -21.891 -1.6 0.319 1 85.5 521 ASP B C 1
ATOM 8388 O O . ASP B 1 521 ? -20.797 -1.105 0.07 1 85.5 521 ASP B O 1
ATOM 8392 N N . GLY B 1 522 ? -22.734 -1.978 -0.649 1 89.06 522 GLY B N 1
ATOM 8393 C CA . GLY B 1 522 ? -22.562 -1.513 -2.016 1 89.06 522 GLY B CA 1
ATOM 8394 C C . GLY B 1 522 ? -21.75 -2.463 -2.871 1 89.06 522 GLY B C 1
ATOM 8395 O O . GLY B 1 522 ? -21.438 -2.16 -4.027 1 89.06 522 GLY B O 1
ATOM 8396 N N . TRP B 1 523 ? -21.391 -3.602 -2.35 1 94.62 523 TRP B N 1
ATOM 8397 C CA . TRP B 1 523 ? -20.641 -4.578 -3.135 1 94.62 523 TRP B CA 1
ATOM 8398 C C . TRP B 1 523 ? -21.422 -4.996 -4.375 1 94.62 523 TRP B C 1
ATOM 8400 O O . TRP B 1 523 ? -22.641 -5.184 -4.312 1 94.62 523 TRP B O 1
ATOM 8410 N N . ARG B 1 524 ? -20.734 -5.078 -5.484 1 96.69 524 ARG B N 1
ATOM 8411 C CA . ARG B 1 524 ? -21.312 -5.43 -6.777 1 96.69 524 ARG B CA 1
ATOM 8412 C C . ARG B 1 524 ? -20.297 -6.148 -7.656 1 96.69 524 ARG B C 1
ATOM 8414 O O . ARG B 1 524 ? -19.094 -5.992 -7.465 1 96.69 524 ARG B O 1
ATOM 8421 N N . PRO B 1 525 ? -20.719 -6.93 -8.508 1 98 525 PRO B N 1
ATOM 8422 C CA . PRO B 1 525 ? -19.797 -7.555 -9.453 1 98 525 PRO B CA 1
ATOM 8423 C C . PRO B 1 525 ? -19.172 -6.551 -10.43 1 98 525 PRO B C 1
ATOM 8425 O O . PRO B 1 525 ? -19.891 -5.688 -10.953 1 98 525 PRO B O 1
ATOM 8428 N N . GLU B 1 526 ? -17.891 -6.664 -10.586 1 98.12 526 GLU B N 1
ATOM 8429 C CA . GLU B 1 526 ? -17.203 -5.77 -11.516 1 98.12 526 GLU B CA 1
ATOM 8430 C C . GLU B 1 526 ? -16.453 -6.559 -12.578 1 98.12 526 GLU B C 1
ATOM 8432 O O . GLU B 1 526 ? -15.992 -5.988 -13.57 1 98.12 526 GLU B O 1
ATOM 8437 N N . GLY B 1 527 ? -16.328 -7.832 -12.453 1 98.62 527 GLY B N 1
ATOM 8438 C CA . GLY B 1 527 ? -15.5 -8.656 -13.32 1 98.62 527 GLY B CA 1
ATOM 8439 C C . GLY B 1 527 ? -16.109 -8.891 -14.688 1 98.62 527 GLY B C 1
ATOM 8440 O O . GLY B 1 527 ? -17.328 -8.945 -14.828 1 98.62 527 GLY B O 1
ATOM 8441 N N . ARG B 1 528 ? -15.242 -9.086 -15.609 1 98.75 528 ARG B N 1
ATOM 8442 C CA . ARG B 1 528 ? -15.602 -9.523 -16.953 1 98.75 528 ARG B CA 1
ATOM 8443 C C . ARG B 1 528 ? -14.898 -10.836 -17.297 1 98.75 528 ARG B C 1
ATOM 8445 O O . ARG B 1 528 ? -13.75 -11.047 -16.922 1 98.75 528 ARG B O 1
ATOM 8452 N N . LEU B 1 529 ? -15.562 -11.648 -18.062 1 98.69 529 LEU B N 1
ATOM 8453 C CA . LEU B 1 529 ? -15.055 -12.992 -18.328 1 98.69 529 LEU B CA 1
ATOM 8454 C C . LEU B 1 529 ? -13.672 -12.938 -18.969 1 98.69 529 LEU B C 1
ATOM 8456 O O . LEU B 1 529 ? -13.469 -12.219 -19.953 1 98.69 529 LEU B O 1
ATOM 8460 N N . PRO B 1 530 ? -12.742 -13.703 -18.5 1 98.56 530 PRO B N 1
ATOM 8461 C CA . PRO B 1 530 ? -11.391 -13.688 -19.047 1 98.56 530 PRO B CA 1
ATOM 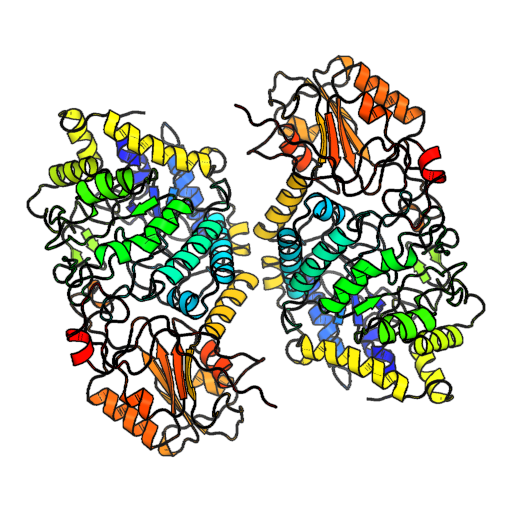8462 C C . PRO B 1 530 ? -11.195 -14.734 -20.156 1 98.56 530 PRO B C 1
ATOM 8464 O O . PRO B 1 530 ? -10.086 -14.898 -20.656 1 98.56 530 PRO B O 1
ATOM 8467 N N . PHE B 1 531 ? -12.18 -15.469 -20.547 1 98.5 531 PHE B N 1
ATOM 8468 C CA . PHE B 1 531 ? -12.188 -16.469 -21.594 1 98.5 531 PHE B CA 1
ATOM 8469 C C . PHE B 1 531 ? -13.609 -16.719 -22.094 1 98.5 531 PHE B C 1
ATOM 8471 O O . PHE B 1 531 ? -14.578 -16.297 -21.469 1 98.5 531 PHE B O 1
ATOM 8478 N N . ASP B 1 532 ? -13.711 -17.359 -23.281 1 98.5 532 ASP B N 1
ATOM 8479 C CA . ASP B 1 532 ? -15.016 -17.797 -23.766 1 98.5 532 ASP B CA 1
ATOM 8480 C C . ASP B 1 532 ? -15.523 -19 -22.984 1 98.5 532 ASP B C 1
ATOM 8482 O O . ASP B 1 532 ? -14.734 -19.797 -22.484 1 98.5 532 ASP B O 1
ATOM 8486 N N . LEU B 1 533 ? -16.859 -19.062 -22.844 1 98.75 533 LEU B N 1
ATOM 8487 C CA . LEU B 1 533 ? -17.484 -20.281 -22.359 1 98.75 533 LEU B CA 1
ATOM 8488 C C . LEU B 1 533 ? -18.125 -21.062 -23.5 1 98.75 533 LEU B C 1
ATOM 8490 O O . LEU B 1 533 ? -19.109 -20.625 -24.078 1 98.75 533 LEU B O 1
ATOM 8494 N N . PRO B 1 534 ? -17.578 -22.219 -23.734 1 98.56 534 PRO B N 1
ATOM 8495 C CA . PRO B 1 534 ? -18.109 -23 -24.875 1 98.56 534 PRO B CA 1
ATOM 8496 C C . PRO B 1 534 ? -19.547 -23.469 -24.641 1 98.56 534 PRO B C 1
ATOM 8498 O O . PRO B 1 534 ? -19.969 -23.609 -23.484 1 98.56 534 PRO B O 1
ATOM 8501 N N . ARG B 1 535 ? -20.188 -23.703 -25.734 1 98.12 535 ARG B N 1
ATOM 8502 C CA . ARG B 1 535 ? -21.594 -24.094 -25.656 1 98.12 535 ARG B CA 1
ATOM 8503 C C . ARG B 1 535 ? -21.75 -25.594 -25.438 1 98.12 535 ARG B C 1
ATOM 8505 O O . ARG B 1 535 ? -22.734 -26.047 -24.875 1 98.12 535 ARG B O 1
ATOM 8512 N N . SER B 1 536 ? -20.734 -26.375 -25.969 1 98.12 536 SER B N 1
ATOM 8513 C CA . SER B 1 536 ? -20.812 -27.828 -25.891 1 98.12 536 SER B CA 1
ATOM 8514 C C . SER B 1 536 ? -19.422 -28.453 -25.906 1 98.12 536 SER B C 1
ATOM 8516 O O . SER B 1 536 ? -18.438 -27.781 -26.266 1 98.12 536 SER B O 1
ATOM 8518 N N . MET B 1 537 ? -19.422 -29.719 -25.453 1 98.06 537 MET B N 1
ATOM 8519 C CA . MET B 1 537 ? -18.156 -30.438 -25.531 1 98.06 537 MET B CA 1
ATOM 8520 C C . MET B 1 537 ? -17.75 -30.641 -26.984 1 98.06 537 MET B C 1
ATOM 8522 O O . MET B 1 537 ? -16.547 -30.703 -27.297 1 98.06 537 MET B O 1
ATOM 8526 N N . ASP B 1 538 ? -18.703 -30.719 -27.906 1 98.12 538 ASP B N 1
ATOM 8527 C CA . ASP B 1 538 ? -18.391 -30.797 -29.328 1 98.12 538 ASP B CA 1
ATOM 8528 C C . ASP B 1 538 ? -17.625 -29.562 -29.797 1 98.12 538 ASP B C 1
ATOM 8530 O O . ASP B 1 538 ? -16.656 -29.672 -30.547 1 98.12 538 ASP B O 1
ATOM 8534 N N . ALA B 1 539 ? -18.125 -28.438 -29.391 1 98.25 539 ALA B N 1
ATOM 8535 C CA . ALA B 1 539 ? -17.438 -27.188 -29.719 1 98.25 539 ALA B CA 1
ATOM 8536 C C . ALA B 1 539 ? -16.031 -27.172 -29.141 1 98.25 539 ALA B C 1
ATOM 8538 O O . ALA B 1 539 ? -15.094 -26.688 -29.781 1 98.25 539 ALA B O 1
ATOM 8539 N N . VAL B 1 540 ? -15.859 -27.703 -27.922 1 98.12 540 VAL B N 1
ATOM 8540 C CA . VAL B 1 540 ? -14.57 -27.781 -27.25 1 98.12 540 VAL B CA 1
ATOM 8541 C C . VAL B 1 540 ? -13.609 -28.641 -28.062 1 98.12 540 VAL B C 1
ATOM 8543 O O . VAL B 1 540 ? -12.477 -28.25 -28.328 1 98.12 540 VAL B O 1
ATOM 8546 N N . GLU B 1 541 ? -14.062 -29.781 -28.5 1 97.06 541 GLU B N 1
ATOM 8547 C CA . GLU B 1 541 ? -13.234 -30.734 -29.203 1 97.06 541 GLU B CA 1
ATOM 8548 C C . GLU B 1 541 ? -12.875 -30.234 -30.609 1 97.06 541 GLU B C 1
ATOM 8550 O O . GLU B 1 541 ? -11.836 -30.609 -31.156 1 97.06 541 GLU B O 1
ATOM 8555 N N . ALA B 1 542 ? -13.703 -29.344 -31.109 1 97.19 542 ALA B N 1
ATOM 8556 C CA . ALA B 1 542 ? -13.484 -28.812 -32.438 1 97.19 542 ALA B CA 1
ATOM 8557 C C . ALA B 1 542 ? -12.5 -27.641 -32.438 1 97.19 542 ALA B C 1
ATOM 8559 O O . ALA B 1 542 ? -11.953 -27.25 -33.469 1 97.19 542 ALA B O 1
ATOM 8560 N N . GLN B 1 543 ? -12.305 -27.125 -31.328 1 95.94 543 GLN B N 1
ATOM 8561 C CA . GLN B 1 543 ? -11.438 -25.953 -31.219 1 95.94 543 GLN B CA 1
ATOM 8562 C C . GLN B 1 543 ? -9.977 -26.328 -31.406 1 95.94 543 GLN B C 1
ATOM 8564 O O . GLN B 1 543 ? -9.555 -27.422 -31.031 1 95.94 543 GLN B O 1
ATOM 8569 N N . LEU B 1 544 ? -9.211 -25.359 -32.031 1 97.56 544 LEU B N 1
ATOM 8570 C CA . LEU B 1 544 ? -7.77 -25.516 -32.156 1 97.56 544 LEU B CA 1
ATOM 8571 C C . LEU B 1 544 ? -7.059 -25.141 -30.859 1 97.56 544 LEU B C 1
ATOM 8573 O O . LEU B 1 544 ? -7.258 -24.031 -30.328 1 97.56 544 LEU B O 1
ATOM 8577 N N . ALA B 1 545 ? -6.18 -25.984 -30.359 1 96.62 545 ALA B N 1
ATOM 8578 C CA . ALA B 1 545 ? -5.602 -25.891 -29.031 1 96.62 545 ALA B CA 1
ATOM 8579 C C . ALA B 1 545 ? -4.812 -24.594 -28.859 1 96.62 545 ALA B C 1
ATOM 8581 O O . ALA B 1 545 ? -4.711 -24.062 -27.75 1 96.62 545 ALA B O 1
ATOM 8582 N N . ASP B 1 546 ? -4.23 -24.031 -29.938 1 97.69 546 ASP B N 1
ATOM 8583 C CA . ASP B 1 546 ? -3.297 -22.906 -29.812 1 97.69 546 ASP B CA 1
ATOM 8584 C C . ASP B 1 546 ? -3.957 -21.594 -30.219 1 97.69 546 ASP B C 1
ATOM 8586 O O . ASP B 1 546 ? -3.324 -20.531 -30.188 1 97.69 546 ASP B O 1
ATOM 8590 N N . VAL B 1 547 ? -5.27 -21.594 -30.594 1 98.19 547 VAL B N 1
ATOM 8591 C CA . VAL B 1 547 ? -5.926 -20.406 -31.125 1 98.19 547 VAL B CA 1
ATOM 8592 C C . VAL B 1 547 ? -6.859 -19.812 -30.078 1 98.19 547 VAL B C 1
ATOM 8594 O O . VAL B 1 547 ? -7.715 -20.5 -29.531 1 98.19 547 VAL B O 1
ATOM 8597 N N . PRO B 1 548 ? -6.719 -18.531 -29.75 1 97.75 548 PRO B N 1
ATOM 8598 C CA . PRO B 1 548 ? -7.617 -17.875 -28.797 1 97.75 548 PRO B CA 1
ATOM 8599 C C . PRO B 1 548 ? -9.008 -17.625 -29.391 1 97.75 548 PRO B C 1
ATOM 8601 O O . PRO B 1 548 ? -9.148 -17.422 -30.594 1 97.75 548 PRO B O 1
ATOM 8604 N N . PHE B 1 549 ? -10.016 -17.656 -28.562 1 97.38 549 PHE B N 1
ATOM 8605 C CA . PHE B 1 549 ? -11.383 -17.297 -28.922 1 97.38 549 PHE B CA 1
ATOM 8606 C C . PHE B 1 549 ? -11.883 -18.125 -30.094 1 97.38 549 PHE B C 1
ATOM 8608 O O . PHE B 1 549 ? -12.562 -17.609 -30.984 1 97.38 549 PHE B O 1
ATOM 8615 N N . ASP B 1 550 ? -11.539 -19.328 -30.109 1 97.25 550 ASP B N 1
ATOM 8616 C CA . ASP B 1 550 ? -11.781 -20.172 -31.281 1 97.25 550 ASP B CA 1
ATOM 8617 C C . ASP B 1 550 ? -13.062 -20.984 -31.125 1 97.25 550 ASP B C 1
ATOM 8619 O O . ASP B 1 550 ? -13.516 -21.609 -32.062 1 97.25 550 ASP B O 1
ATOM 8623 N N . THR B 1 551 ? -13.68 -21.031 -29.891 1 97.06 551 THR B N 1
ATOM 8624 C CA . THR B 1 551 ? -14.852 -21.875 -29.688 1 97.06 551 THR B CA 1
ATOM 8625 C C . THR B 1 551 ? -16.031 -21.359 -30.516 1 97.06 551 THR B C 1
ATOM 8627 O O . THR B 1 551 ? -16.25 -20.156 -30.609 1 97.06 551 THR B O 1
ATOM 8630 N N . GLU B 1 552 ? -16.766 -22.297 -31.109 1 96.5 552 GLU B N 1
ATOM 8631 C CA . GLU B 1 552 ? -17.906 -21.953 -31.938 1 96.5 552 GLU B CA 1
ATOM 8632 C C . GLU B 1 552 ? -19.125 -21.594 -31.078 1 96.5 552 GLU B C 1
ATOM 8634 O O . GLU B 1 552 ? -19.469 -22.328 -30.156 1 96.5 552 GLU B O 1
ATOM 8639 N N . ASN B 1 553 ? -19.734 -20.516 -31.359 1 96.31 553 ASN B N 1
ATOM 8640 C CA . ASN B 1 553 ? -20.984 -20.078 -30.766 1 96.31 553 ASN B CA 1
ATOM 8641 C C . ASN B 1 553 ? -20.953 -20.203 -29.234 1 96.31 553 ASN B C 1
ATOM 8643 O O . ASN B 1 553 ? -21.781 -20.906 -28.656 1 96.31 553 ASN B O 1
ATOM 8647 N N . PRO B 1 554 ? -20.016 -19.578 -28.594 1 98.12 554 PRO B N 1
ATOM 8648 C CA . PRO B 1 554 ? -19.938 -19.672 -27.141 1 98.12 554 PRO B CA 1
ATOM 8649 C C . PRO B 1 554 ? -21.219 -19.188 -26.438 1 98.12 554 PRO B C 1
ATOM 8651 O O . PRO B 1 554 ? -21.922 -18.328 -26.969 1 98.12 554 PRO B O 1
ATOM 8654 N N . VAL B 1 555 ? -21.531 -19.766 -25.281 1 98.12 555 VAL B N 1
ATOM 8655 C CA . VAL B 1 555 ? -22.688 -19.312 -24.516 1 98.12 555 VAL B CA 1
ATOM 8656 C C . VAL B 1 555 ? -22.438 -17.922 -23.969 1 98.12 555 VAL B C 1
ATOM 8658 O O . VAL B 1 555 ? -23.359 -17.109 -23.844 1 98.12 555 VAL B O 1
ATOM 8661 N N . PHE B 1 556 ? -21.203 -17.641 -23.516 1 98.56 556 PHE B N 1
ATOM 8662 C CA . PHE B 1 556 ? -20.719 -16.312 -23.141 1 98.56 556 PHE B CA 1
ATOM 8663 C C . PHE B 1 556 ? -19.344 -16.047 -23.766 1 98.56 556 PHE B C 1
ATOM 8665 O O . PHE B 1 556 ? -18.562 -16.984 -23.984 1 98.56 556 PHE B O 1
ATOM 8672 N N . ARG B 1 557 ? -19.062 -14.789 -23.969 1 98.19 557 ARG B N 1
ATOM 8673 C CA . ARG B 1 557 ? -17.812 -14.414 -24.641 1 98.19 557 ARG B CA 1
ATOM 8674 C C . ARG B 1 557 ? -16.859 -13.711 -23.672 1 98.19 557 ARG B C 1
ATOM 8676 O O . ARG B 1 557 ? -17.297 -13.133 -22.672 1 98.19 557 ARG B O 1
ATOM 8683 N N . TYR B 1 558 ? -15.602 -13.82 -24.047 1 98.25 558 TYR B N 1
ATOM 8684 C CA . TYR B 1 558 ? -14.602 -12.961 -23.422 1 98.25 558 TYR B CA 1
ATOM 8685 C C . TYR B 1 558 ? -15.102 -11.523 -23.312 1 98.25 558 TYR B C 1
ATOM 8687 O O . TYR B 1 558 ? -15.602 -10.961 -24.297 1 98.25 558 TYR B O 1
ATOM 8695 N N . GLY B 1 559 ? -15.031 -10.992 -22.125 1 98.38 559 GLY B N 1
ATOM 8696 C CA . GLY B 1 559 ? -15.422 -9.609 -21.922 1 98.38 559 GLY B CA 1
ATOM 8697 C C . GLY B 1 559 ? -16.844 -9.453 -21.438 1 98.38 559 GLY B C 1
ATOM 8698 O O . GLY B 1 559 ? -17.234 -8.375 -20.984 1 98.38 559 GLY B O 1
ATOM 8699 N N . ASP B 1 560 ? -17.641 -10.508 -21.516 1 98.5 560 ASP B N 1
ATOM 8700 C CA . ASP B 1 560 ? -19 -10.422 -21 1 98.5 560 ASP B CA 1
ATOM 8701 C C . ASP B 1 560 ? -19 -10.18 -19.5 1 98.5 560 ASP B C 1
ATOM 8703 O O . ASP B 1 560 ? -18.141 -10.695 -18.781 1 98.5 560 ASP B O 1
ATOM 8707 N N . GLY B 1 561 ? -19.953 -9.461 -18.938 1 98.44 561 GLY B N 1
ATOM 8708 C CA . GLY B 1 561 ? -20.188 -9.109 -17.547 1 98.44 561 GLY B CA 1
ATOM 8709 C C . GLY B 1 561 ? -21.203 -7.992 -17.375 1 98.44 561 GLY B C 1
ATOM 8710 O O . GLY B 1 561 ? -21.062 -6.922 -17.969 1 98.44 561 GLY B O 1
ATOM 8711 N N . LEU B 1 562 ? -22.172 -8.227 -16.594 1 97.75 562 LEU B N 1
ATOM 8712 C CA . LEU B 1 562 ? -23.234 -7.246 -16.359 1 97.75 562 LEU B CA 1
ATOM 8713 C C . LEU B 1 562 ? -22.938 -6.434 -15.102 1 97.75 562 LEU B C 1
ATOM 8715 O O . LEU B 1 562 ? -22.078 -6.805 -14.305 1 97.75 562 LEU B O 1
ATOM 8719 N N . GLU B 1 563 ? -23.562 -5.34 -15.047 1 94.38 563 GLU B N 1
ATOM 8720 C CA . GLU B 1 563 ? -23.547 -4.488 -13.859 1 94.38 563 GLU B CA 1
ATOM 8721 C C . GLU B 1 563 ? -24.922 -4.367 -13.234 1 94.38 563 GLU B C 1
ATOM 8723 O O . GLU B 1 563 ? -25.938 -4.574 -13.906 1 94.38 563 GLU B O 1
ATOM 8728 N N . TYR B 1 564 ? -24.938 -4.129 -11.992 1 93.44 564 TYR B N 1
ATOM 8729 C CA . TYR B 1 564 ? -26.219 -3.859 -11.359 1 93.44 564 TYR B CA 1
ATOM 8730 C C . TYR B 1 564 ? -26.828 -2.578 -11.906 1 93.44 564 TYR B C 1
ATOM 8732 O O . TYR B 1 564 ? -26.125 -1.628 -12.234 1 93.44 564 TYR B O 1
ATOM 8740 N N . ALA B 1 565 ? -28.047 -2.623 -12.094 1 80.94 565 ALA B N 1
ATOM 8741 C CA . ALA B 1 565 ? -28.75 -1.426 -12.531 1 80.94 565 ALA B CA 1
ATOM 8742 C C . ALA B 1 565 ? -28.672 -0.322 -11.477 1 80.94 565 ALA B C 1
ATOM 8744 O O . ALA B 1 565 ? -28.703 -0.597 -10.281 1 80.94 565 ALA B O 1
ATOM 8745 N N . GLU B 1 566 ? -28.109 0.782 -11.82 1 64.62 566 GLU B N 1
ATOM 8746 C CA . GLU B 1 566 ? -28.094 1.932 -10.922 1 64.62 566 GLU B CA 1
ATOM 8747 C C . GLU B 1 566 ? -29.5 2.26 -10.43 1 64.62 566 GLU B C 1
ATOM 8749 O O . GLU B 1 566 ? -30.453 2.285 -11.219 1 64.62 566 GLU B O 1
ATOM 8754 N N . LYS B 1 567 ? -29.797 2.035 -9.227 1 50.06 567 LYS B N 1
ATOM 8755 C CA . LYS B 1 567 ? -31.109 2.482 -8.758 1 50.06 567 LYS B CA 1
ATOM 8756 C C . LYS B 1 567 ? -31.312 3.969 -9.039 1 50.06 567 LYS B C 1
ATOM 8758 O O . LYS B 1 567 ? -30.484 4.797 -8.672 1 50.06 567 LYS B O 1
ATOM 8763 N N . CYS B 1 568 ? -32.094 4.262 -10.125 1 36.94 568 CYS B N 1
ATOM 8764 C CA . CYS B 1 568 ? -32.594 5.625 -10.266 1 36.94 568 CYS B CA 1
ATOM 8765 C C . CYS B 1 568 ? -33.375 6.051 -9.023 1 36.94 568 CYS B C 1
ATOM 8767 O O . CYS B 1 568 ? -34.125 5.258 -8.445 1 36.94 568 CYS B O 1
#

Sequence (1136 aa):
MTLEEKAGQLFIKQIPMGANGTVDATTFTENYTTSGLIGEKLMTHFNLQSSGKASDIAKWHNAIQELALQTRLGIPITVATDPRHAFAETAGSQVGVGSFSQWPETLGFAALRSPELVQQFAEIAREEYTAVGIRNALSPQIDLTTEPRWARSGQTYGEDANLTSSLVVAYLKGFQGETLGHHSVTTVTKHFPGGGPGQNGNDSHFETGKNNIYPGGYFDYHLIPFKAAIAAGARQMMPSYARPIGTKYEEVAFGFNKGIVTDLLRTELGFDGIVVSDWGLVTNFTARGEQMEAISWGAENLTEVQKVEKILNAGVDQLGGEIRTELVIQLVNDGTIPEERLDTSVRRLLKEKFLLGLFDHPFVDPDSADRVVGNDYFRRIGNETQRRSYTLLKNTDALLPLAASPATKFYVDGFDASHLRARNLTVVDSADAADYAFLRLATPYEARGGAFEQNYHQGRLDFNATERARHAAVMAAAPTIVDIYLDRPAVIPELAAGAAALLGNYGASLDAFLDVVFGVDGWRPEGRLPFDLPRSMDAVEAQLADVPFDTENPVFRYGDGLEYAEKCMTLEEKAGQLFIKQIPMGANGTVDATTFTENYTTSGLIGEKLMTHFNLQSSGKASDIAKWHNAIQELALQTRLGIPITVATDPRHAFAETAGSQVGVGSFSQWPETLGFAALRSPELVQQFAEIAREEYTAVGIRNALSPQIDLTTEPRWARSGQTYGEDANLTSSLVVAYLKGFQGETLGHHSVTTVTKHFPGGGPGQNGNDSHFETGKNNIYPGGYFDYHLIPFKAAIAAGARQMMPSYARPIGTKYEEVAFGFNKGIVTDLLRTELGFDGIVVSDWGLVTNFTARGEQMEAISWGAENLTEVQKVEKILNAGVDQLGGEIRTELVIQLVNDGTIPEERLDTSVRRLLKEKFLLGLFDHPFVDPDSADRVVGNDYFRRIGNETQRRSYTLLKNTDALLPLAASPATKFYVDGFDASHLRARNLTVVDSADAADYAFLRLATPYEARGGAFEQNYHQGRLDFNATERARHAAVMAAAPTIVDIYLDRPAVIPELAAGAAALLGNYGASLDAFLDVVFGVDGWRPEGRLPFDLPRSMDAVEAQLADVPFDTENPVFRYGDGLEYAEKC

Radius of gyration: 33.27 Å; Cα contacts (8 Å, |Δi|>4): 2766; chains: 2; bounding box: 83×89×72 Å

Nearest PDB structures (foldseek):
  7qee-assembly1_A  TM=8.876E-01  e=1.333E-48  synthetic construct
  7qe2-assembly1_A  TM=8.844E-01  e=2.223E-48  unidentified
  7qea-assembly1_A  TM=8.873E-01  e=8.684E-48  synthetic construct
  7qe1-assembly1_A  TM=8.771E-01  e=1.292E-47  unidentified
  7qg4-assembly1_A  TM=8.837E-01  e=2.773E-46  synthetic construct

Secondary structure (DSSP, 8-state):
--HHHHHHHTEEEEE-B-GGGPBP-S--BTTB-HHHHHHTS---EEEE-----HHHHHHHHHHHHHHHHTSSS-PPPEEEE-----SS--TTT----TTSPP---HHHHHHHT-HHHHHHHHHHHHHHHHHTTEEEE---B-----STT-TTGGGS--S-HHHHHHHHHHHHHHHH-SS--TT--EEEEEEET-STTBGGG--TTSGGG-EE--TT--HHHHHHHHHHHHHTT--EEEE-S-EE-SSSS-SS-GGG-HIIIIIIIIIIS---SEEEEEETSSS-EEETTEEE----TT-TTS-HHHHHHHHHHHT--EEET---HHHHHHHHHTTSS-HHHHHHHHHHHHHHHHHHTTTT-----HHHHHHHTT-HHHHHHHHHHHHHT-EEEEEGGG-PSPPP-TTSEEEEESS-THHHHTTT-EE-S-GGG-SEEEEEEE---B--SSTTGGGS-BS--B--HHHHHHHHHHHHHS-EEEEEE-SS--B-HHHHHH-SEEEEESS--HHHHHHHHHTGGG-------SS-B-S-HHHHHHS-TT-TT--SS-SB-TT--B------/--HHHHHHHTEEEEE-B-GGGPBP-S--BTTB-HHHHHHTS---EEEE-----HHHHHHHHHHHHHHHHTSSS-PPPEEEE-----SS--TTT----TTS-----HHHHHHHT-HHHHHHHHHHHHHHHHHHTEEEE---B-----STT-TTGGGS--S-HHHHHHHHHHHHHHHH-SS--TT--EEEEEEET-STTBGGG--TTSGGG-EE--TT--HHHHHHHHHHHHHTT--EEEE-S-EE-SSSS-SS-GGG-HIIIIIIIIIIS---SEEEEEETSSS-EEETTEEE----TT-TTS-HHHHHHHHHHHT--EEET---HHHHHHHHHTTSS-HHHHHHHHHHHHHHHHHHTTTT-----HHHHHHHTT-HHHHHHHHHHHHHT-EEEEEGGG-PSPPP-TTSEEEEESS-THHHHTTT-EE-S-GGG-SEEEEEEE---B--SSTTGGGS-BS--B--HHHHHHHHHHHHHS-EEEEEE-SS--B-HHHHHH-SEEEEESS--HHHHHHHHHTGGG-------SS-B-S-HHHHHHS-TT-TT--SS-SB-TT--B------

Foldseek 3Di:
DDLLLLLQAQAEAEAEADPQQAQDDDDDDPNDGLLCSCAPSVHQEYEYQDAEFLLSLQSNLQNSLVSLCPHPVSQHHAYEYADAAEQDDFPPRYHHNYLFAHFFALLLVLQLLDLVLLLVLLQLVLLLCVQSQHQEYADDEAAEQFQQQALQLLRHSYHQLVSSLSNVLSNQCNQQNQHRAQSHRAYEYDDPPHQQQFDQNAACLDPNRQEREFPPVCSVSSNSSVLSCQVSPHAEYEHGLHAYPPDPWQRKGLLLTLCRQPVVQCPVSPHLHAYEYDAQQQAWDDDPNDTGGRSIGNCNPDHSLVSVLSSLNSPHLHYYNDSPSVSVVVCCVVPVDPSVSSVSSSCRSSVSCVRNCCVPPVHHRSVSSNCSGNHPVSNVSSQLSQLQSKFWQAAAPLCPQPADDQVFEEEEDDDDCVVVVVVNHHYDPDLLPGQEYEAEEEFAADQDDDPNSRSRRGDAREDDPVVLVVVQVSLVRYQYEYEYEPSGAHQCLSCLPRHNIYMYGRNHDPVSVNCQNNCPVNRHYNTWRSAFHANDVVQSVPARSSDGPRRPPTPDGGGRGDTRDDDD/DDLLLLLQAQAEAEAEADPQQAQDDDDDDPNDGLLCSCAPSVHQEYEYQDAEFLLSLQSNLVNSLVSLCPHPVSQHHAYEYADAAEQDDFPPRYHHNYLFAHFFALLLVLQLLDLVLLLVLLQLVLLLCVQSQHQEYADDEAAEQFQQQALQLLRHSYHQLVSSQSNVLSNQCNQQNQHRAQSHRAYEYDDPPHQQQFDQNAACLDPNRQEREFPPVCSVSSNSSVLSCQVSPHAEYEHGLHAYDPDPWQRKGLLLTLCRQPVVQCPVSPHLHAYEYDAQQQAWDDDPNDTGGRSIGNCNPDHSLVSVLSSLNSPHLHYYNDSPSVSVVVCCVVPVDPSVSSVSSSCRSSVSCVRNCCVPPVHHRSVSSNCSGNHPVSNVSSQLSQLQSKFWQAAAPLCPQPAADQVFEEEEDDDDCVVVVVVNHHYDPDLLPGQEYEAEEEFAADQDDDPNSRSRRGDAREDDPVVLVVVQVSLVRYQYEYEYEPSGAHQCLSCLPRHNIYMYGRRHDPVSVNCQNNCPVNRHYNTWRSAFHANDVVQSVPARSSDGPRRPPTPDGGGRGDTRDDDD